Protein AF-A0A7X7F5X7-F1 (afdb_monomer_lite)

Radius of gyration: 37.6 Å; chains: 1; bounding box: 112×105×86 Å

Sequence (1130 aa):
MTSETRTILIRRAGSVLLLSIFLTSTSTAFSQTVAPPVEPRDANPRILVGALGSDSFPTRQWAEYALRRMDAAARDALFEGLGSNDLQTRRTCRRLLDAVGPLDTTREAAFLSGRPERDATDLPGWSRFKQAVGDDLAARKFYLSMLRAESALLASFALDPESAATALRLRCGQLAVHRGGKQSQPSRASLAAIMLVGADRASRSSPTTRHHLNRVLARWLPEKNDPNHAMPLANDPSMRLLGHFIALERDELLIPNCFQLVMTLPVKDSALHLAQAVIEARDDYRPETVAMAAGIAGWSGGEDYLAALVGLLDDERPIGGARGRNNSIVLEVRDVAAAWIVHLSRRNVADQGINCGDYFRRVAERRDVRELGRRGPSFFADKASRDAALDRLQAWLAEYPPKPLAHRPPAKQEDGANGDRRSGPEVSRTSDAADLSVRSLALADYLQASRFHEARDFTSAGRFIEGTAVLGGILVSRDDWLFAADAGRHRGLRSAAESVLASLPATGLSAYEQRFGEEARRRLDAAVESRDGSLLGDVQNGYFFTSAGAQAAFLRAMWHLDRDEPRMALLYLRRLDQRGGLEPALRESVWLFQAVCALRVGDEDLARRTLEAWQRQDPRASVKIEGRPTSLFSDEQSALDRLRRVVGGGEAAGPSTSPTNATPPRMLDMAGTEYPILARLLRQIVADRQKQGRATLSTVDTLRVGDRLIQRVLTGIAAVDEAGGNLAWHVPSENALSDSLRHGSPAEGQQVVGTIKALLGNRLWRDASWGSLTTDGTRIFALEDLAFDLSAHYQHLVTRMDGRREWNFGVHPGPNLLSAYDVRTGKIVWQVGTAFGETTPGFSGARLLGPPLPLGNQLFVLVYFPDQTRIVQLDASNGHVVQQWPVTPVHQDATEGPDGSQPAPDARQGSLPVELAPPVFSGDRIVCAVSRNQFVALDPCAGLAWSVQIESPPPEPRGRPNRARAARAAAAWMRAEAVVAGNRVLATSPADERLHCLDLETGEPLWRTPCRGGLLVATALGDRVLVVGESRVFCLTLDDGQSAWPAERGVLPKGAVPLHRGWVYGKNYLLPLNTAQFAVVDLATGIVRMNITAKNPKSRETIDHGPGGTARVARAQYGGPGSWSCGPGS

pLDDT: mean 72.47, std 20.51, range [21.77, 96.94]

Foldseek 3Di:
DDDDDDDDPDDPDDDPDDPDDDDDDDDDPPPPPPDDPDQLQPDDLLVLLVQQLDLAFVSNVVSLVSLLVNQPVNLVSLLVQLPDPAPSSNVSSQVSNLSRDPDDPVRLVCLLVPDPDPCCVPQQCSVLLCLQQNRDNLSSVLVVVLCVQPVFLRQLLRPDLVSNLVSLLVLLVLVVVPPDDPDDQRDLSPLLSSLSSVLDVSSNPDPSSLVSNLVSLLSVADDPDDPPDDADDCSRSSNSSLLSSLLSDDDQSNLVSSLVVVLHHVNLVSLLNNLLVCLVVVVVYAQLSNLLSLLSCLQRVALLCLQSLVSCLPFQHFQAEDDDPDDFDGDTSNLSSLLSNCVSVVHQCVVLLFQCRPVVVVCSVSSPSNVPRYYDGHRHDDPVSVVSSSVVVVVVCVVPPRDPNDCPDRSDPPPPPPPDDPPDDPPPPPVPPPCPPPQDADQCPPVLVVLLVVLLVCQVVVVLLSNLVSLLVQQLDPHWYWYDPDVQKTFISLLSSLVSQLPHDPVNLVSNQVVCVVVLQVLLVVCVVVVPLVSLLSSLRSRVSYQSNLVSLQVNLVVCVVLVQLQVSLLSLVVSQSSPPHDPVSVVVSLLSNLLSCQQQVNLVSNLVSVVVVCVVPVQDWDQDVNDTHGQHDDPDDSSVVSCVVSDRHDNLDFPPAFPADDPFDDDDLCPDPDVLVVVLLVVLQVVCLVVLFFQAWLADWDDFPQWIWTDHPFFIWIAGRVPRDTQHGDGADALVNCCSVPNDPVVPPLLSVLQSVLVSCCTQQFNQQRDWTDSSFKIKHKGPQQRDSGSSRWGWGQASVRRIHIDRSDDPFAIKIWIATPRSRRTQEMAEADSRDHDPPRVRKHWRHTFDDRRQKTWTWIDHPQFIWTFIAGNNYRDTPDIHGADDGPPPLPQDPVNDRPPPCPVCPDDQSFWHYWDDDDQWTWTDNHLFKIWIARPSHGTGMIGGHDADPDDPDDDDDVVVVVLLRQAASHFDWDDDDQWTFTGHRRRQKTFIAGNRRRHTQEIDHNRQFHDFQHDDDQWTWTFHFFFIFIAGNRYRHTLADPPAGGHPVSWGFNYRWHDHPQWTWTQTPVQWTFTARRNHRHTDTDDRPPDPPPPPPPDPDPDDDDDDDDDDDDDDDDDDDDDDD

Secondary structure (DSSP, 8-state):
-------S----------------------------SS-TTTS-HHHHHHHTT-S-HHHHHHHHHHHHHHGGGGHHHHHHHTT-S-HHHHHHHHHHHHHS-SS-HHHHHHHHTT---TTTTSSTTHHHHHHHH-SSHHHHHHHHHHHHHHHHHHHHHHH-HHHHHHHHHHHHHHHHH--SS--PPPPHHHHHHHHHHHHSGGGG-SHHHHHHHHHHHGGGSPPTT-TT-PPPPTTSHHHHHHHHHHHH---TTTHHHHHHHHTTSS-HHHHHHHHHHHHHTGGGS-HHHHHHHHHHIIIIIGGGGHHHHHTTTT--PBPP----SS-PPPPBHHHHHHHHHHHHTT--GGGGT-TTHHHHHHHHHHT-TTHHHHSPPPSSSSHHHHHHHHHHHHHHHHHSPPPPPP-PPP-----------------------------PPPB--HHHHHHHHHHHHHHHTT-HHHHHHHHHHHHH-S---EEEEETTEEEEHHHHHHHHHHTS-HHHHHHHHHHHHHHHHHHHHHHHHHT-HHHHHHHHHHSTTSHHHHHHHHHHHHHHHTTT-HHHHHHHHHHHHHH----HHHHHHHHHHHHHHHHHHT-HHHHHHHHHHHHHH-TT-EEEETTEEEES-BTTB-HHHHHHHHH----------S-BS-PPP----TT--S-HHHHHHHHHHHHHHHHTT-----S--EEEETTEEEEEETTEEEEEETTT--EEEEEE--SHHHHHHHH--GGGHHHHHHHHHHHHHHHHHT-HHHH--EE-SSEEEEEE-------TT--EEEE-TTS-EEEE-S------EEEEEETTT--EEEEEEEETTEE-TT-TT-EE-S--EEETTEEEEEEE-SS-EEEEEEETTT--EEEEEE-S---------TTSPPP-HHHH-SS-STTBPPPEEETTEEEEEEETTEEEEEETTTEEEEEEEPPPPPPPPS-S--HHHHHHTTSS-SSBEEEEETTEEEEEETTTTEEEEEETTT--EEEEEE-TTEEEEEEEETTEEEEEESSBEEEEETTT--BSS-TTTTBPPTT--B-S--EEETTEEEEEBTTSEEEEEETTT--EEEEEE---TT--------SS-PPP----PPPPP---------

Structure (mmCIF, N/CA/C/O backbone):
data_AF-A0A7X7F5X7-F1
#
_entry.id   AF-A0A7X7F5X7-F1
#
loop_
_atom_site.group_PDB
_atom_site.id
_atom_site.type_symbol
_atom_site.label_atom_id
_atom_site.label_alt_id
_atom_site.label_comp_id
_atom_site.label_asym_id
_atom_site.label_entity_id
_atom_site.label_seq_id
_atom_site.pdbx_PDB_ins_code
_atom_site.Cartn_x
_atom_site.Cartn_y
_atom_site.Cartn_z
_atom_site.occupancy
_atom_site.B_iso_or_equiv
_atom_site.auth_seq_id
_atom_site.auth_comp_id
_atom_site.auth_asym_id
_atom_site.auth_atom_id
_atom_site.pdbx_PDB_model_num
ATOM 1 N N . MET A 1 1 ? -47.860 13.767 1.673 1.00 31.94 1 MET A N 1
ATOM 2 C CA . MET A 1 1 ? -48.302 12.889 0.571 1.00 31.94 1 MET A CA 1
ATOM 3 C C . MET A 1 1 ? -48.743 11.570 1.167 1.00 31.94 1 MET A C 1
ATOM 5 O O . MET A 1 1 ? -47.970 10.914 1.850 1.00 31.94 1 MET A O 1
ATOM 9 N N . THR A 1 2 ? -50.026 11.278 1.015 1.00 26.88 2 THR A N 1
ATOM 10 C CA . THR A 1 2 ? -50.708 10.057 1.439 1.00 26.88 2 THR A CA 1
ATOM 11 C C . THR A 1 2 ? -50.335 8.875 0.551 1.00 26.88 2 THR A C 1
ATOM 13 O O . THR A 1 2 ? -50.249 9.040 -0.658 1.00 26.88 2 THR A O 1
ATOM 16 N N . SER A 1 3 ? -50.231 7.697 1.174 1.00 26.09 3 SER A N 1
ATOM 17 C CA . SER A 1 3 ? -50.578 6.384 0.612 1.00 26.09 3 SER A CA 1
ATOM 18 C C . SER A 1 3 ? -49.982 6.016 -0.752 1.00 26.09 3 SER A C 1
ATOM 20 O O . SER A 1 3 ? -50.647 6.199 -1.760 1.00 26.09 3 SER A O 1
ATOM 22 N N . GLU A 1 4 ? -48.810 5.370 -0.748 1.00 26.28 4 GLU A N 1
ATOM 23 C CA . GLU A 1 4 ? -48.512 4.191 -1.586 1.00 26.28 4 GLU A CA 1
ATOM 24 C C . GLU A 1 4 ? -47.109 3.650 -1.252 1.00 26.28 4 GLU A C 1
ATOM 26 O O . GLU A 1 4 ? -46.091 4.049 -1.808 1.00 26.28 4 GLU A O 1
ATOM 31 N N . THR A 1 5 ? -47.026 2.757 -0.262 1.00 25.05 5 THR A N 1
ATOM 32 C CA . THR A 1 5 ? -45.820 1.934 -0.014 1.00 25.05 5 THR A CA 1
ATOM 33 C C . THR A 1 5 ? -46.200 0.594 0.620 1.00 25.05 5 THR A C 1
ATOM 35 O O . THR A 1 5 ? -45.575 0.093 1.549 1.00 25.05 5 THR A O 1
ATOM 38 N N . ARG A 1 6 ? -47.284 -0.002 0.115 1.00 24.19 6 ARG A N 1
ATOM 39 C CA . ARG A 1 6 ? -47.615 -1.413 0.315 1.00 24.19 6 ARG A CA 1
ATOM 40 C C . ARG A 1 6 ? -47.515 -2.082 -1.045 1.00 24.19 6 ARG A C 1
ATOM 42 O O . ARG A 1 6 ? -48.374 -1.831 -1.879 1.00 24.19 6 ARG A O 1
ATOM 49 N N . THR A 1 7 ? -46.464 -2.880 -1.235 1.00 25.58 7 THR A N 1
ATOM 50 C CA . THR A 1 7 ? -46.356 -4.108 -2.057 1.00 25.58 7 THR A CA 1
ATOM 51 C C . THR A 1 7 ? -44.920 -4.225 -2.577 1.00 25.58 7 THR A C 1
ATOM 53 O O . THR A 1 7 ? -44.553 -3.517 -3.501 1.00 25.58 7 THR A O 1
ATOM 56 N N . ILE A 1 8 ? -44.114 -5.077 -1.932 1.00 23.89 8 ILE A N 1
ATOM 57 C CA . ILE A 1 8 ? -43.096 -6.015 -2.469 1.00 23.89 8 ILE A CA 1
ATOM 58 C C . ILE A 1 8 ? -42.353 -6.554 -1.232 1.00 23.89 8 ILE A C 1
ATOM 60 O O . ILE A 1 8 ? -41.238 -6.178 -0.895 1.00 23.89 8 ILE A O 1
ATOM 64 N N . LEU A 1 9 ? -43.052 -7.389 -0.463 1.00 23.30 9 LEU A N 1
ATOM 65 C CA . LEU A 1 9 ? -42.492 -8.157 0.651 1.00 23.30 9 LEU A CA 1
ATOM 66 C C . LEU A 1 9 ? -43.444 -9.324 0.926 1.00 23.30 9 LEU A C 1
ATOM 68 O O . LEU A 1 9 ? -44.141 -9.327 1.921 1.00 23.30 9 LEU A O 1
ATOM 72 N N . ILE A 1 10 ? -43.543 -10.259 -0.027 1.00 25.62 10 ILE A N 1
ATOM 73 C CA . ILE A 1 10 ? -43.995 -11.657 0.137 1.00 25.62 10 ILE A CA 1
ATOM 74 C C . ILE A 1 10 ? -43.468 -12.415 -1.095 1.00 25.62 10 ILE A C 1
ATOM 76 O O . ILE A 1 10 ? -44.063 -12.365 -2.167 1.00 25.62 10 ILE A O 1
ATOM 80 N N . ARG A 1 11 ? -42.301 -13.062 -0.957 1.00 24.14 11 ARG A N 1
ATOM 81 C CA . ARG A 1 11 ? -41.872 -14.272 -1.701 1.00 24.14 11 ARG A CA 1
ATOM 82 C C . ARG A 1 11 ? -40.518 -14.784 -1.172 1.00 24.14 11 ARG A C 1
ATOM 84 O O . ARG A 1 11 ? -39.558 -14.951 -1.911 1.00 24.14 11 ARG A O 1
ATOM 91 N N . ARG A 1 12 ? -40.431 -15.032 0.138 1.00 24.97 12 ARG A N 1
ATOM 92 C CA . ARG A 1 12 ? -39.387 -15.874 0.761 1.00 24.97 12 ARG A CA 1
ATOM 93 C C . ARG A 1 12 ? -39.972 -16.606 1.971 1.00 24.97 12 ARG A C 1
ATOM 95 O O . ARG A 1 12 ? -39.598 -16.364 3.107 1.00 24.97 12 ARG A O 1
ATOM 102 N N . ALA A 1 13 ? -40.940 -17.476 1.714 1.00 24.11 13 ALA A N 1
ATOM 103 C CA . ALA A 1 13 ? -41.386 -18.491 2.661 1.00 24.11 13 ALA A CA 1
ATOM 104 C C . ALA A 1 13 ? -41.974 -19.643 1.843 1.00 24.11 13 ALA A C 1
ATOM 106 O O . ALA A 1 13 ? -43.043 -19.507 1.257 1.00 24.11 13 ALA A O 1
ATOM 107 N N . GLY A 1 14 ? -41.226 -20.739 1.733 1.00 23.05 14 GLY A N 1
ATOM 108 C CA . GLY A 1 14 ? -41.661 -21.935 1.016 1.00 23.05 14 GLY A CA 1
ATOM 109 C C . GLY A 1 14 ? -40.527 -22.600 0.256 1.00 23.05 14 GLY A C 1
ATOM 110 O O . GLY A 1 14 ? -40.454 -22.448 -0.956 1.00 23.05 14 GLY A O 1
ATOM 111 N N . SER A 1 15 ? -39.636 -23.286 0.979 1.00 23.44 15 SER A N 1
ATOM 112 C CA . SER A 1 15 ? -38.930 -24.513 0.552 1.00 23.44 15 SER A CA 1
ATOM 113 C C . SER A 1 15 ? -37.998 -24.985 1.678 1.00 23.44 15 SER A C 1
ATOM 115 O O . SER A 1 15 ? -36.782 -25.021 1.540 1.00 23.44 15 SER A O 1
ATOM 117 N N . VAL A 1 16 ? -38.589 -25.318 2.829 1.00 23.73 16 VAL A N 1
ATOM 118 C CA . VAL A 1 16 ? -37.992 -26.203 3.840 1.00 23.73 16 VAL A CA 1
ATOM 119 C C . VAL A 1 16 ? -38.970 -27.361 3.980 1.00 23.73 16 VAL A C 1
ATOM 121 O O . VAL A 1 16 ? -39.886 -27.290 4.785 1.00 23.73 16 VAL A O 1
ATOM 124 N N . LEU A 1 17 ? -38.849 -28.356 3.101 1.00 23.23 17 LEU A N 1
ATOM 125 C CA . LEU A 1 17 ? -39.235 -29.753 3.327 1.00 23.23 17 LEU A CA 1
ATOM 126 C C . LEU A 1 17 ? -38.878 -30.548 2.063 1.00 23.23 17 LEU A C 1
ATOM 128 O O . LEU A 1 17 ? -39.579 -30.451 1.064 1.00 23.23 17 LEU A O 1
ATOM 132 N N . LEU A 1 18 ? -37.758 -31.272 2.104 1.00 22.05 18 LEU A N 1
ATOM 133 C CA . LEU A 1 18 ? -37.544 -32.601 1.504 1.00 22.05 18 LEU A CA 1
ATOM 134 C C . LEU A 1 18 ? -36.055 -32.941 1.626 1.00 22.05 18 LEU A C 1
ATOM 136 O O . LEU A 1 18 ? -35.257 -32.778 0.709 1.00 22.05 18 LEU A O 1
ATOM 140 N N . LEU A 1 19 ? -35.696 -33.393 2.826 1.00 24.38 19 LEU A N 1
ATOM 141 C CA . LEU A 1 19 ? -34.441 -34.066 3.118 1.00 24.38 19 LEU A CA 1
ATOM 142 C C . LEU A 1 19 ? -34.804 -35.484 3.548 1.00 24.38 19 LEU A C 1
ATOM 144 O O . LEU A 1 19 ? -35.153 -35.700 4.705 1.00 24.38 19 LEU A O 1
ATOM 148 N N . SER A 1 20 ? -34.826 -36.433 2.612 1.00 23.67 20 SER A N 1
ATOM 149 C CA . SER A 1 20 ? -34.666 -37.872 2.880 1.00 23.67 20 SER A CA 1
ATOM 150 C C . SER A 1 20 ? -34.683 -38.668 1.572 1.00 23.67 20 SER A C 1
ATOM 152 O O . SER A 1 20 ? -35.533 -38.446 0.721 1.00 23.67 20 SER A O 1
ATOM 154 N N . ILE A 1 21 ? -33.780 -39.652 1.491 1.00 24.59 21 ILE A N 1
ATOM 155 C CA . ILE A 1 21 ? -33.595 -40.662 0.429 1.00 24.59 21 ILE A CA 1
ATOM 156 C C . ILE A 1 21 ? -32.617 -40.240 -0.686 1.00 24.59 21 ILE A C 1
ATOM 158 O O . ILE A 1 21 ? -33.012 -39.810 -1.757 1.00 24.59 21 ILE A O 1
ATOM 162 N N . PHE A 1 22 ? -31.313 -40.372 -0.416 1.00 23.61 22 PHE A N 1
ATOM 163 C CA . PHE A 1 22 ? -30.415 -41.315 -1.113 1.00 23.61 22 PHE A CA 1
ATOM 164 C C . PHE A 1 22 ? -29.015 -41.247 -0.472 1.00 23.61 22 PHE A C 1
ATOM 166 O O . PHE A 1 22 ? -28.126 -40.511 -0.889 1.00 23.61 22 PHE A O 1
ATOM 173 N N . LEU A 1 23 ? -28.831 -42.037 0.587 1.00 25.42 23 LEU A N 1
ATOM 174 C CA . LEU A 1 23 ? -27.530 -42.512 1.054 1.00 25.42 23 LEU A CA 1
ATOM 175 C C . LEU A 1 23 ? -27.433 -43.961 0.582 1.00 25.42 23 LEU A C 1
ATOM 177 O O . LEU A 1 23 ? -28.238 -44.771 1.030 1.00 25.42 23 LEU A O 1
ATOM 181 N N . THR A 1 24 ? -26.508 -44.256 -0.337 1.00 25.14 24 THR A N 1
ATOM 182 C CA . THR A 1 24 ? -25.703 -45.497 -0.444 1.00 25.14 24 THR A CA 1
ATOM 183 C C . THR A 1 24 ? -25.131 -45.649 -1.857 1.00 25.14 24 THR A C 1
ATOM 185 O O . THR A 1 24 ? -25.763 -46.214 -2.735 1.00 25.14 24 THR A O 1
ATOM 188 N N . SER A 1 25 ? -23.894 -45.192 -2.065 1.00 23.31 25 SER A N 1
ATOM 189 C CA . SER A 1 25 ? -22.892 -45.946 -2.836 1.00 23.31 25 SER A CA 1
ATOM 190 C C . SER A 1 25 ? -21.542 -45.238 -2.758 1.00 23.31 25 SER A C 1
ATOM 192 O O . SER A 1 25 ? -21.347 -44.125 -3.242 1.00 23.31 25 SER A O 1
ATOM 194 N N . THR A 1 26 ? -20.625 -45.913 -2.087 1.00 26.31 26 THR A N 1
ATOM 195 C CA . THR A 1 26 ? -19.206 -45.623 -1.930 1.00 26.31 26 THR A CA 1
ATOM 196 C C . THR A 1 26 ? -18.428 -45.646 -3.247 1.00 26.31 26 THR A C 1
ATOM 198 O O . THR A 1 26 ? -18.726 -46.425 -4.143 1.00 26.31 26 THR A O 1
ATOM 201 N N . SER A 1 27 ? -17.349 -44.857 -3.262 1.00 28.39 27 SER A N 1
ATOM 202 C CA . SER A 1 27 ? -16.157 -44.951 -4.119 1.00 28.39 27 SER A CA 1
ATOM 203 C C . SER A 1 27 ? -16.353 -44.916 -5.638 1.00 28.39 27 SER A C 1
ATOM 205 O O . SER A 1 27 ? -16.617 -45.931 -6.267 1.00 28.39 27 SER A O 1
ATOM 207 N N . THR A 1 28 ? -16.079 -43.754 -6.231 1.00 25.73 28 THR A N 1
ATOM 208 C CA . THR A 1 28 ? -15.132 -43.549 -7.351 1.00 25.73 28 THR A CA 1
ATOM 209 C C . THR A 1 28 ? -15.234 -42.083 -7.783 1.00 25.73 28 THR A C 1
ATOM 211 O O . THR A 1 28 ? -15.966 -41.727 -8.698 1.00 25.73 28 THR A O 1
ATOM 214 N N . ALA A 1 29 ? -14.506 -41.189 -7.104 1.00 23.95 29 ALA A N 1
ATOM 215 C CA . ALA A 1 29 ? -14.320 -39.828 -7.604 1.00 23.95 29 ALA A CA 1
ATOM 216 C C . ALA A 1 29 ? -13.303 -39.880 -8.753 1.00 23.95 29 ALA A C 1
ATOM 218 O O . ALA A 1 29 ? -12.097 -39.724 -8.559 1.00 23.95 29 ALA A O 1
ATOM 219 N N . PHE A 1 30 ? -13.808 -40.192 -9.946 1.00 24.28 30 PHE A N 1
ATOM 220 C CA . PHE A 1 30 ? -13.113 -39.931 -11.194 1.00 24.28 30 PHE A CA 1
ATOM 221 C C . PHE A 1 30 ? -12.798 -38.436 -11.278 1.00 24.28 30 PHE A C 1
ATOM 223 O O . PHE A 1 30 ? -13.633 -37.586 -10.970 1.00 24.28 30 PHE A O 1
ATOM 230 N N . SER A 1 31 ? -11.587 -38.131 -11.734 1.00 29.98 31 SER A N 1
ATOM 231 C CA . SER A 1 31 ? -11.253 -36.844 -12.325 1.00 29.98 31 SER A CA 1
ATOM 232 C C . SER A 1 31 ? -12.244 -36.578 -13.462 1.00 29.98 31 SER A C 1
ATOM 234 O O . SER A 1 31 ? -12.069 -37.082 -14.566 1.00 29.98 31 SER A O 1
ATOM 236 N N . GLN A 1 32 ? -13.309 -35.818 -13.204 1.00 26.45 32 GLN A N 1
ATOM 237 C CA . GLN A 1 32 ? -14.049 -35.166 -14.278 1.00 26.45 32 GLN A CA 1
ATOM 238 C C . GLN A 1 32 ? -13.222 -33.967 -14.731 1.00 26.45 32 GLN A C 1
ATOM 240 O O . GLN A 1 32 ? -13.457 -32.817 -14.373 1.00 26.45 32 GLN A O 1
ATOM 245 N N . THR A 1 33 ? -12.204 -34.269 -15.530 1.00 31.36 33 THR A N 1
ATOM 246 C CA . THR A 1 33 ? -11.804 -33.372 -16.603 1.00 31.36 33 THR A CA 1
ATOM 247 C C . THR A 1 33 ? -13.008 -33.289 -17.535 1.00 31.36 33 THR A C 1
ATOM 249 O O . THR A 1 33 ? -13.329 -34.242 -18.238 1.00 31.36 33 THR A O 1
ATOM 252 N N . VAL A 1 34 ? -13.735 -32.172 -17.492 1.00 30.75 34 VAL A N 1
ATOM 253 C CA . VAL A 1 34 ? -14.666 -31.834 -18.569 1.00 30.75 34 VAL A CA 1
ATOM 254 C C . VAL A 1 34 ? -13.811 -31.749 -19.832 1.00 30.75 34 VAL A C 1
ATOM 256 O O . VAL A 1 34 ? -12.989 -30.843 -19.967 1.00 30.75 34 VAL A O 1
ATOM 259 N N . ALA A 1 35 ? -13.925 -32.740 -20.715 1.00 33.19 35 ALA A N 1
ATOM 260 C CA . ALA A 1 35 ? -13.333 -32.663 -22.042 1.00 33.19 35 ALA A CA 1
ATOM 261 C C . ALA A 1 35 ? -13.931 -31.436 -22.759 1.00 33.19 35 ALA A C 1
ATOM 263 O O . ALA A 1 35 ? -15.151 -31.254 -22.707 1.00 33.19 35 ALA A O 1
ATOM 264 N N . PRO A 1 36 ? -13.123 -30.563 -23.387 1.00 40.38 36 PRO A N 1
ATOM 265 C CA . PRO A 1 36 ? -13.670 -29.397 -24.062 1.00 40.38 36 PRO A CA 1
ATOM 266 C C . PRO A 1 36 ? -14.436 -29.824 -25.328 1.00 40.38 36 PRO A C 1
ATOM 268 O O . PRO A 1 36 ? -13.976 -30.722 -26.033 1.00 40.38 36 PRO A O 1
ATOM 271 N N . PRO A 1 37 ? -15.583 -29.194 -25.643 1.00 48.47 37 PRO A N 1
ATOM 272 C CA . PRO A 1 37 ? -16.446 -29.615 -26.748 1.00 48.47 37 PRO A CA 1
ATOM 273 C C . PRO A 1 37 ? -15.937 -29.212 -28.147 1.00 48.47 37 PRO A C 1
ATOM 275 O O . PRO A 1 37 ? -16.560 -29.585 -29.134 1.00 48.47 37 PRO A O 1
ATOM 278 N N . VAL A 1 38 ? -14.832 -28.462 -28.262 1.00 55.03 38 VAL A N 1
ATOM 279 C CA . VAL A 1 38 ? -14.268 -27.972 -29.538 1.00 55.03 38 VAL A CA 1
ATOM 280 C C . VAL A 1 38 ? -12.738 -27.899 -29.425 1.00 55.03 38 VAL A C 1
ATOM 282 O O . VAL A 1 38 ? -12.220 -27.513 -28.370 1.00 55.03 38 VAL A O 1
ATOM 285 N N . GLU A 1 39 ? -11.997 -28.253 -30.483 1.00 58.31 39 GLU A N 1
ATOM 286 C CA . GLU A 1 39 ? -10.551 -28.003 -30.524 1.00 58.31 39 GLU A CA 1
ATOM 287 C C . GLU A 1 39 ? -10.263 -26.488 -30.427 1.00 58.31 39 GLU A C 1
ATOM 289 O O . GLU A 1 39 ? -10.923 -25.695 -31.098 1.00 58.31 39 GLU A O 1
ATOM 294 N N . PRO A 1 40 ? -9.254 -26.042 -29.648 1.00 58.12 40 PRO A N 1
ATOM 295 C CA . PRO A 1 40 ? -8.974 -24.616 -29.432 1.00 58.12 40 PRO A CA 1
ATOM 296 C C . PRO A 1 40 ? -8.738 -23.784 -30.701 1.00 58.12 40 PRO A C 1
ATOM 298 O O . PRO A 1 40 ? -8.809 -22.562 -30.640 1.00 58.12 40 PRO A O 1
ATOM 301 N N . ARG A 1 41 ? -8.416 -24.428 -31.830 1.00 57.94 41 ARG A N 1
ATOM 302 C CA . ARG A 1 41 ? -8.137 -23.765 -33.111 1.00 57.94 41 ARG A CA 1
ATOM 303 C C . ARG A 1 41 ? -9.398 -23.346 -33.871 1.00 57.94 41 ARG A C 1
ATOM 305 O O . ARG A 1 41 ? -9.316 -22.392 -34.636 1.00 57.94 41 ARG A O 1
ATOM 312 N N . ASP A 1 42 ? -10.538 -23.987 -33.610 1.00 60.34 42 ASP A N 1
ATOM 313 C CA . ASP A 1 42 ? -11.799 -23.744 -34.331 1.00 60.34 42 ASP A CA 1
ATOM 314 C C . ASP A 1 42 ? -12.764 -22.823 -33.560 1.00 60.34 42 ASP A C 1
ATOM 316 O O . ASP A 1 42 ? -13.836 -22.460 -34.046 1.00 60.34 42 ASP A O 1
ATOM 320 N N . ALA A 1 43 ? -12.400 -22.430 -32.336 1.00 75.25 43 ALA A N 1
ATOM 321 C CA . ALA A 1 43 ? -13.190 -21.531 -31.504 1.00 75.25 43 ALA A CA 1
ATOM 322 C C . ALA A 1 43 ? -13.013 -20.062 -31.932 1.00 75.25 43 ALA A C 1
ATOM 324 O O . ALA A 1 43 ? -11.911 -19.614 -32.231 1.00 75.25 43 ALA A O 1
ATOM 325 N N . ASN A 1 44 ? -14.091 -19.273 -31.912 1.00 87.31 44 ASN A N 1
ATOM 326 C CA . ASN A 1 44 ? -14.026 -17.843 -32.231 1.00 87.31 44 ASN A CA 1
ATOM 327 C C . ASN A 1 44 ? -13.306 -17.058 -31.104 1.00 87.31 44 ASN A C 1
ATOM 329 O O . ASN A 1 44 ? -13.816 -17.049 -29.974 1.00 87.31 44 ASN A O 1
ATOM 333 N N . PRO A 1 45 ? -12.195 -16.337 -31.384 1.00 88.69 45 PRO A N 1
ATOM 334 C CA . PRO A 1 45 ? -11.441 -15.588 -30.375 1.00 88.69 45 PRO A CA 1
ATOM 335 C C . PRO A 1 45 ? -12.285 -14.595 -29.566 1.00 88.69 45 PRO A C 1
ATOM 337 O O . PRO A 1 45 ? -12.076 -14.448 -28.365 1.00 88.69 45 PRO A O 1
ATOM 340 N N . ARG A 1 46 ? -13.282 -13.942 -30.182 1.00 91.81 46 ARG A N 1
ATOM 341 C CA . ARG A 1 46 ? -14.133 -12.950 -29.499 1.00 91.81 46 ARG A CA 1
ATOM 342 C C . ARG A 1 46 ? -15.033 -13.580 -28.434 1.00 91.81 46 ARG A C 1
ATOM 344 O O . ARG A 1 46 ? -15.241 -12.992 -27.376 1.00 91.81 46 ARG A O 1
ATOM 351 N N . ILE A 1 47 ? -15.531 -14.793 -28.685 1.00 91.31 47 ILE A N 1
ATOM 352 C CA . ILE A 1 47 ? -16.331 -15.544 -27.703 1.00 91.31 47 ILE A CA 1
ATOM 353 C C . ILE A 1 47 ? -15.449 -15.942 -26.516 1.00 91.31 47 ILE A C 1
ATOM 355 O O . ILE A 1 47 ? -15.858 -15.802 -25.363 1.00 91.31 47 ILE A O 1
ATOM 359 N N . LEU A 1 48 ? -14.218 -16.385 -26.792 1.00 92.00 48 LEU A N 1
ATOM 360 C CA . LEU A 1 48 ? -13.248 -16.729 -25.754 1.00 92.00 48 LEU A CA 1
ATOM 361 C C . LEU A 1 48 ? -12.867 -15.511 -24.904 1.00 92.00 48 LEU A C 1
ATOM 363 O O . LEU A 1 48 ? -12.786 -15.637 -23.686 1.00 92.00 48 LEU A O 1
ATOM 367 N N . VAL A 1 49 ? -12.705 -14.331 -25.512 1.00 93.88 49 VAL A N 1
ATOM 368 C CA . VAL A 1 49 ? -12.470 -13.074 -24.782 1.00 93.88 49 VAL A CA 1
ATOM 369 C C . VAL A 1 49 ? -13.628 -12.756 -23.835 1.00 93.88 49 VAL A C 1
ATOM 371 O O . VAL A 1 49 ? -13.383 -12.452 -22.671 1.00 93.88 49 VAL A O 1
ATOM 374 N N . GLY A 1 50 ? -14.884 -12.911 -24.268 1.00 91.62 50 GLY A N 1
ATOM 375 C CA . GLY A 1 50 ? -16.044 -12.757 -23.380 1.00 91.62 50 GLY A CA 1
ATOM 376 C C . GLY A 1 50 ? -16.054 -13.758 -22.214 1.00 91.62 50 GLY A C 1
ATOM 377 O O . GLY A 1 50 ? -16.406 -13.408 -21.087 1.00 91.62 50 GLY A O 1
ATOM 378 N N . ALA A 1 51 ? -15.601 -14.993 -22.449 1.00 93.56 51 ALA A N 1
ATOM 379 C CA . ALA A 1 51 ? -15.511 -16.030 -21.420 1.00 93.56 51 ALA A CA 1
ATOM 380 C C . ALA A 1 51 ? -14.445 -15.742 -20.339 1.00 93.56 51 ALA A C 1
ATOM 382 O O . ALA A 1 51 ? -14.550 -16.281 -19.231 1.00 93.56 51 ALA A O 1
ATOM 383 N N . LEU A 1 52 ? -13.472 -14.855 -20.599 1.00 93.62 52 LEU A N 1
ATOM 384 C CA . LEU A 1 52 ? -12.495 -14.401 -19.597 1.00 93.62 52 LEU A CA 1
ATOM 385 C C . LEU A 1 52 ? -13.150 -13.657 -18.422 1.00 93.62 52 LEU A C 1
ATOM 387 O O . LEU A 1 52 ? -12.585 -13.643 -17.330 1.00 93.62 52 LEU A O 1
ATOM 391 N N . GLY A 1 53 ? -14.337 -13.080 -18.620 1.00 92.69 53 GLY A N 1
ATOM 392 C CA . GLY A 1 53 ? -15.106 -12.386 -17.585 1.00 92.69 53 GLY A CA 1
ATOM 393 C C . GLY A 1 53 ? -16.063 -13.273 -16.782 1.00 92.69 53 GLY A C 1
ATOM 394 O O . GLY A 1 53 ? -16.783 -12.757 -15.928 1.00 92.69 53 GLY A O 1
ATOM 395 N N . SER A 1 54 ? -16.105 -14.587 -17.036 1.00 94.12 54 SER A N 1
ATOM 396 C CA . SER A 1 54 ? -17.017 -15.517 -16.351 1.00 94.12 54 SER A CA 1
ATOM 397 C C . SER A 1 54 ? -16.748 -15.606 -14.844 1.00 94.12 54 SER A C 1
ATOM 399 O O . SER A 1 54 ? -15.594 -15.623 -14.420 1.00 94.12 54 SER A O 1
ATOM 401 N N . ASP A 1 55 ? -17.789 -15.774 -14.025 1.00 93.31 55 ASP A N 1
ATOM 402 C CA . ASP A 1 55 ? -17.651 -16.063 -12.586 1.00 93.31 55 ASP A CA 1
ATOM 403 C C . ASP A 1 55 ? -17.055 -17.462 -12.324 1.00 93.31 55 ASP A C 1
ATOM 405 O O . ASP A 1 55 ? -16.437 -17.705 -11.285 1.00 93.31 55 ASP A O 1
ATOM 409 N N . SER A 1 56 ? -17.164 -18.376 -13.296 1.00 92.50 56 SER A N 1
ATOM 410 C CA . SER A 1 56 ? -16.617 -19.734 -13.225 1.00 92.50 56 SER A CA 1
ATOM 411 C C . SER A 1 56 ? -15.116 -19.749 -13.529 1.00 92.50 56 SER A C 1
ATOM 413 O O . SER A 1 56 ? -14.694 -19.542 -14.669 1.00 92.50 56 SER A O 1
ATOM 415 N N . PHE A 1 57 ? -14.296 -20.049 -12.516 1.00 91.00 57 PHE A N 1
ATOM 416 C CA . PHE A 1 57 ? -12.840 -20.154 -12.668 1.00 91.00 57 PHE A CA 1
ATOM 417 C C . PHE A 1 57 ? -12.398 -21.168 -13.746 1.00 91.00 57 PHE A C 1
ATOM 419 O O . PHE A 1 57 ? -11.589 -20.780 -14.591 1.00 91.00 57 PHE A O 1
ATOM 426 N N . PRO A 1 58 ? -12.949 -22.401 -13.822 1.00 90.38 58 PRO A N 1
ATOM 427 C CA . PRO A 1 58 ? -12.613 -23.339 -14.898 1.00 90.38 58 PRO A CA 1
ATOM 428 C C . PRO A 1 58 ? -12.882 -22.786 -16.304 1.00 90.38 58 PRO A C 1
ATOM 430 O O . PRO A 1 58 ? -12.100 -23.018 -17.223 1.00 90.38 58 PRO A O 1
ATOM 433 N N . THR A 1 59 ? -13.955 -22.003 -16.465 1.00 92.19 59 THR A N 1
ATOM 434 C CA . THR A 1 59 ? -14.304 -21.375 -17.750 1.00 92.19 59 THR A CA 1
ATOM 435 C C . THR A 1 59 ? -13.259 -20.336 -18.150 1.00 92.19 59 THR A C 1
ATOM 437 O O . THR A 1 59 ? -12.772 -20.356 -19.281 1.00 92.19 59 THR A O 1
ATOM 440 N N . ARG A 1 60 ? -12.851 -19.471 -17.208 1.00 93.56 60 ARG A N 1
ATOM 441 C CA . ARG A 1 60 ? -11.790 -18.479 -17.445 1.00 93.56 60 ARG A CA 1
ATOM 442 C C . ARG A 1 60 ? -10.457 -19.145 -17.783 1.00 93.56 60 ARG A C 1
ATOM 444 O O . ARG A 1 60 ? -9.787 -18.727 -18.722 1.00 93.56 60 ARG A O 1
ATOM 451 N N . GLN A 1 61 ? -10.087 -20.191 -17.041 1.00 89.31 61 GLN A N 1
ATOM 452 C CA . GLN A 1 61 ? -8.833 -20.918 -17.248 1.00 89.31 61 GLN A CA 1
ATOM 453 C C . GLN A 1 61 ? -8.786 -21.578 -18.631 1.00 89.31 61 GLN A C 1
ATOM 455 O O . GLN A 1 61 ? -7.766 -21.503 -19.319 1.00 89.31 61 GLN A O 1
ATOM 460 N N . TRP A 1 62 ? -9.892 -22.191 -19.061 1.00 88.69 62 TRP A N 1
ATOM 461 C CA . TRP A 1 62 ? -9.992 -22.785 -20.389 1.00 88.69 62 TRP A CA 1
ATOM 462 C C . TRP A 1 62 ? -9.916 -21.733 -21.502 1.00 88.69 62 TRP A C 1
ATOM 464 O O . TRP A 1 62 ? -9.174 -21.925 -22.464 1.00 88.69 62 TRP A O 1
ATOM 474 N N . ALA A 1 63 ? -10.616 -20.604 -21.355 1.00 92.19 63 ALA A N 1
ATOM 475 C CA . ALA A 1 63 ? -10.567 -19.509 -22.322 1.00 92.19 63 ALA A CA 1
ATOM 476 C C . ALA A 1 63 ? -9.152 -18.917 -22.450 1.00 92.19 63 ALA A C 1
ATOM 478 O O . ALA A 1 63 ? -8.665 -18.716 -23.562 1.00 92.19 63 ALA A O 1
ATOM 479 N N . GLU A 1 64 ? -8.454 -18.717 -21.326 1.00 90.50 64 GLU A N 1
ATOM 480 C CA . GLU A 1 64 ? -7.055 -18.277 -21.311 1.00 90.50 64 GLU A CA 1
ATOM 481 C C . GLU A 1 64 ? -6.139 -19.278 -22.031 1.00 90.50 64 GLU A C 1
ATOM 483 O O . GLU A 1 64 ? -5.308 -18.887 -22.853 1.00 90.50 64 GLU A O 1
ATOM 488 N N . TYR A 1 65 ? -6.302 -20.575 -21.755 1.00 88.12 65 TYR A N 1
ATOM 489 C CA . TYR A 1 65 ? -5.549 -21.639 -22.418 1.00 88.12 65 TYR A CA 1
ATOM 490 C C . TYR A 1 65 ? -5.804 -21.670 -23.932 1.00 88.12 65 TYR A C 1
ATOM 492 O O . TYR A 1 65 ? -4.853 -21.771 -24.710 1.00 88.12 65 TYR A O 1
ATOM 500 N N . ALA A 1 66 ? -7.066 -21.563 -24.354 1.00 88.75 66 ALA A N 1
ATOM 501 C CA . ALA A 1 66 ? -7.448 -21.584 -25.759 1.00 88.75 66 ALA A CA 1
ATOM 502 C C . ALA A 1 66 ? -6.856 -20.387 -26.516 1.00 88.75 66 ALA A C 1
ATOM 504 O O . ALA A 1 66 ? -6.147 -20.592 -27.499 1.00 88.75 66 ALA A O 1
ATOM 505 N N . LEU A 1 67 ? -7.033 -19.164 -26.002 1.00 89.12 67 LEU A N 1
ATOM 506 C CA . LEU A 1 67 ? -6.494 -17.940 -26.609 1.00 89.12 67 LEU A CA 1
ATOM 507 C C . LEU A 1 67 ? -4.967 -17.981 -26.751 1.00 89.12 67 LEU A C 1
ATOM 509 O O . LEU A 1 67 ? -4.438 -17.598 -27.792 1.00 89.12 67 LEU A O 1
ATOM 513 N N . ARG A 1 68 ? -4.245 -18.523 -25.760 1.00 84.00 68 ARG A N 1
ATOM 514 C CA . ARG A 1 68 ? -2.784 -18.705 -25.861 1.00 84.00 68 ARG A CA 1
ATOM 515 C C . ARG A 1 68 ? -2.367 -19.647 -26.981 1.00 84.00 68 ARG A C 1
ATOM 517 O O . ARG A 1 68 ? -1.333 -19.428 -27.597 1.00 84.00 68 ARG A O 1
ATOM 524 N N . ARG A 1 69 ? -3.140 -20.705 -27.243 1.00 83.00 69 ARG A N 1
ATOM 525 C CA . ARG A 1 69 ? -2.827 -21.668 -28.313 1.00 83.00 69 ARG A CA 1
ATOM 526 C C . ARG A 1 69 ? -3.111 -21.134 -29.714 1.00 83.00 69 ARG A C 1
ATOM 528 O O . ARG A 1 69 ? -2.592 -21.705 -30.671 1.00 83.00 69 ARG A O 1
ATOM 535 N N . MET A 1 70 ? -3.930 -20.091 -29.825 1.00 82.62 70 MET A N 1
ATOM 536 C CA . MET A 1 70 ? -4.231 -19.414 -31.088 1.00 82.62 70 MET A CA 1
ATOM 537 C C . MET A 1 70 ? -3.139 -18.412 -31.497 1.00 82.62 70 MET A C 1
ATOM 539 O O . MET A 1 70 ? -3.032 -18.099 -32.681 1.00 82.62 70 MET A O 1
ATOM 543 N N . ASP A 1 71 ? -2.327 -17.940 -30.541 1.00 76.50 71 ASP A N 1
ATOM 544 C CA . ASP A 1 71 ? -1.208 -17.008 -30.747 1.00 76.50 71 ASP A CA 1
ATOM 545 C C . ASP A 1 71 ? -1.615 -15.781 -31.593 1.00 76.50 71 ASP A C 1
ATOM 547 O O . ASP A 1 71 ? -2.516 -15.034 -31.196 1.00 76.50 71 ASP A O 1
ATOM 551 N N . ALA A 1 72 ? -1.023 -15.581 -32.777 1.00 74.44 72 ALA A N 1
ATOM 552 C CA . ALA A 1 72 ? -1.312 -14.440 -33.645 1.00 74.44 72 ALA A CA 1
ATOM 553 C C . ALA A 1 72 ? -2.801 -14.310 -34.031 1.00 74.44 72 ALA A C 1
ATOM 555 O O . ALA A 1 72 ? -3.290 -13.190 -34.171 1.00 74.44 72 ALA A O 1
ATOM 556 N N . ALA A 1 73 ? -3.543 -15.420 -34.143 1.00 79.88 73 ALA A N 1
ATOM 557 C CA . ALA A 1 73 ? -4.958 -15.402 -34.528 1.00 79.88 73 ALA A CA 1
ATOM 558 C C . ALA A 1 73 ? -5.886 -14.817 -33.443 1.00 79.88 73 ALA A C 1
ATOM 560 O O . ALA A 1 73 ? -7.004 -14.406 -33.747 1.00 79.88 73 ALA A O 1
ATOM 561 N N . ALA A 1 74 ? -5.440 -14.757 -32.183 1.00 85.44 74 ALA A N 1
ATOM 562 C CA . ALA A 1 74 ? -6.206 -14.154 -31.091 1.00 85.44 74 ALA A CA 1
ATOM 563 C C . ALA A 1 74 ? -5.942 -12.648 -30.919 1.00 85.44 74 ALA A C 1
ATOM 565 O O . ALA A 1 74 ? -6.675 -11.984 -30.187 1.00 85.44 74 ALA A O 1
ATOM 566 N N . ARG A 1 75 ? -4.914 -12.098 -31.580 1.00 83.69 75 ARG A N 1
ATOM 567 C CA . ARG A 1 75 ? -4.384 -10.752 -31.316 1.00 83.69 75 ARG A CA 1
ATOM 568 C C . ARG A 1 75 ? -5.444 -9.652 -31.411 1.00 83.69 75 ARG A C 1
ATOM 570 O O . ARG A 1 75 ? -5.580 -8.877 -30.469 1.00 83.69 75 ARG A O 1
ATOM 577 N N . ASP A 1 76 ? -6.214 -9.611 -32.495 1.00 83.38 76 ASP A N 1
ATOM 578 C CA . ASP A 1 76 ? -7.204 -8.548 -32.723 1.00 83.38 76 ASP A CA 1
ATOM 579 C C . ASP A 1 76 ? -8.334 -8.588 -31.687 1.00 83.38 76 ASP A C 1
ATOM 581 O O . ASP A 1 76 ? -8.698 -7.563 -31.113 1.00 83.38 76 ASP A O 1
ATOM 585 N N . ALA A 1 77 ? -8.833 -9.785 -31.362 1.00 89.19 77 ALA A N 1
ATOM 586 C CA . ALA A 1 77 ? -9.860 -9.952 -30.336 1.00 89.19 77 ALA A CA 1
ATOM 587 C C . ALA A 1 77 ? -9.349 -9.578 -28.935 1.00 89.19 77 ALA A C 1
ATOM 589 O O . ALA A 1 77 ? -10.097 -9.023 -28.131 1.00 89.19 77 ALA A O 1
ATOM 590 N N . LEU A 1 78 ? -8.076 -9.854 -28.634 1.00 90.00 78 LEU A N 1
ATOM 591 C CA . LEU A 1 78 ? -7.457 -9.441 -27.376 1.00 90.00 78 LEU A CA 1
ATOM 592 C C . LEU A 1 78 ? -7.324 -7.911 -27.281 1.00 90.00 78 LEU A C 1
ATOM 594 O O . LEU A 1 78 ? -7.576 -7.363 -26.210 1.00 90.00 78 LEU A O 1
ATOM 598 N N . PHE A 1 79 ? -6.992 -7.221 -28.380 1.00 86.44 79 PHE A N 1
ATOM 599 C CA . PHE A 1 79 ? -6.990 -5.752 -28.428 1.00 86.44 79 PHE A CA 1
ATOM 600 C C . PHE A 1 79 ? -8.392 -5.166 -28.230 1.00 86.44 79 PHE A C 1
ATOM 602 O O . PHE A 1 79 ? -8.553 -4.269 -27.407 1.00 86.44 79 PHE A O 1
ATOM 609 N N . GLU A 1 80 ? -9.416 -5.701 -28.906 1.00 88.38 80 GLU A N 1
ATOM 610 C CA . GLU A 1 80 ? -10.819 -5.311 -28.675 1.00 88.38 80 GLU A CA 1
ATOM 611 C C . GLU A 1 80 ? -11.219 -5.514 -27.200 1.00 88.38 80 GLU A C 1
ATOM 613 O O . GLU A 1 80 ? -11.890 -4.674 -26.598 1.00 88.38 80 GLU A O 1
ATOM 618 N N . GLY A 1 81 ? -10.744 -6.600 -26.583 1.00 90.88 81 GLY A N 1
ATOM 619 C CA . GLY A 1 81 ? -10.998 -6.929 -25.183 1.00 90.88 81 GLY A CA 1
ATOM 620 C C . GLY A 1 81 ? -10.420 -5.942 -24.160 1.00 90.88 81 GLY A C 1
ATOM 621 O O . GLY A 1 81 ? -10.911 -5.908 -23.028 1.00 90.88 81 GLY A O 1
ATOM 622 N N . LEU A 1 82 ? -9.437 -5.109 -24.529 1.00 89.31 82 LEU A N 1
ATOM 623 C CA . LEU A 1 82 ? -8.932 -4.028 -23.668 1.00 89.31 82 LEU A CA 1
ATOM 624 C C . LEU A 1 82 ? -9.994 -2.948 -23.401 1.00 89.31 82 LEU A C 1
ATOM 626 O O . LEU A 1 82 ? -9.937 -2.281 -22.371 1.00 89.31 82 LEU A O 1
ATOM 630 N N . GLY A 1 83 ? -10.999 -2.822 -24.275 1.00 87.25 83 GLY A N 1
ATOM 631 C CA . GLY A 1 83 ? -12.131 -1.902 -24.120 1.00 87.25 83 GLY A CA 1
ATOM 632 C C . GLY A 1 83 ? -13.316 -2.451 -23.311 1.00 87.25 83 GLY A C 1
ATOM 633 O O . GLY A 1 83 ? -14.354 -1.800 -23.248 1.00 87.25 83 GLY A O 1
ATOM 634 N N . SER A 1 84 ? -13.212 -3.647 -22.719 1.00 91.00 84 SER A N 1
ATOM 635 C CA . SER A 1 84 ? -14.321 -4.264 -21.972 1.00 91.00 84 SER A CA 1
ATOM 636 C C . SER A 1 84 ? -14.667 -3.510 -20.677 1.00 91.00 84 SER A C 1
ATOM 638 O O . SER A 1 84 ? -13.785 -3.080 -19.940 1.00 91.00 84 SER A O 1
ATOM 640 N N . ASN A 1 85 ? -15.953 -3.432 -20.316 1.00 89.69 85 ASN A N 1
ATOM 641 C CA . ASN A 1 85 ? -16.376 -2.902 -19.008 1.00 89.69 85 ASN A CA 1
ATOM 642 C C . ASN A 1 85 ? -15.972 -3.818 -17.836 1.00 89.69 85 ASN A C 1
ATOM 644 O O . ASN A 1 85 ? -15.928 -3.384 -16.686 1.00 89.69 85 ASN A O 1
ATOM 648 N N . ASP A 1 86 ? -15.658 -5.085 -18.115 1.00 91.94 86 ASP A N 1
ATOM 649 C CA . ASP A 1 86 ? -15.233 -6.059 -17.117 1.00 91.94 86 ASP A CA 1
ATOM 650 C C . ASP A 1 86 ? -13.712 -6.000 -16.891 1.00 91.94 86 ASP A C 1
ATOM 652 O O . ASP A 1 86 ? -12.915 -6.311 -17.781 1.00 91.94 86 ASP A O 1
ATOM 656 N N . LEU A 1 87 ? -13.294 -5.617 -15.679 1.00 90.00 87 LEU A N 1
ATOM 657 C CA . LEU A 1 87 ? -11.877 -5.448 -15.333 1.00 90.00 87 LEU A CA 1
ATOM 658 C C . LEU A 1 87 ? -11.079 -6.758 -15.455 1.00 90.00 87 LEU A C 1
ATOM 660 O O . LEU A 1 87 ? -9.928 -6.731 -15.892 1.00 90.00 87 LEU A O 1
ATOM 664 N N . GLN A 1 88 ? -11.692 -7.903 -15.133 1.00 92.75 88 GLN A N 1
ATOM 665 C CA . GLN A 1 88 ? -11.063 -9.218 -15.287 1.00 92.75 88 GLN A CA 1
ATOM 666 C C . GLN A 1 88 ? -10.723 -9.511 -16.752 1.00 92.75 88 GLN A C 1
ATOM 668 O O . GLN A 1 88 ? -9.607 -9.952 -17.046 1.00 92.75 88 GLN A O 1
ATOM 673 N N . THR A 1 89 ? -11.661 -9.243 -17.663 1.00 93.81 89 THR A N 1
ATOM 674 C CA . THR A 1 89 ? -11.468 -9.394 -19.109 1.00 93.81 89 THR A CA 1
ATOM 675 C C . THR A 1 89 ? -10.345 -8.487 -19.598 1.00 93.81 89 THR A C 1
ATOM 677 O O . THR A 1 89 ? -9.377 -8.994 -20.162 1.00 93.81 89 THR A O 1
ATOM 680 N N . ARG A 1 90 ? -10.397 -7.179 -19.298 1.00 90.62 90 ARG A N 1
ATOM 681 C CA . ARG A 1 90 ? -9.355 -6.217 -19.711 1.00 90.62 90 ARG A CA 1
ATOM 682 C C . ARG A 1 90 ? -7.962 -6.639 -19.256 1.00 90.62 90 ARG A C 1
ATOM 684 O O . ARG A 1 90 ? -7.044 -6.752 -20.068 1.00 90.62 90 ARG A O 1
ATOM 691 N N . ARG A 1 91 ? -7.818 -6.936 -17.960 1.00 87.62 91 ARG A N 1
ATOM 692 C CA . ARG A 1 91 ? -6.541 -7.333 -17.352 1.00 87.62 91 ARG A CA 1
ATOM 693 C C . ARG A 1 91 ? -6.012 -8.637 -17.949 1.00 87.62 91 ARG A C 1
ATOM 695 O O . ARG A 1 91 ? -4.817 -8.761 -18.212 1.00 87.62 91 ARG A O 1
ATOM 702 N N . THR A 1 92 ? -6.896 -9.602 -18.204 1.00 89.88 92 THR A N 1
ATOM 703 C CA . THR A 1 92 ? -6.494 -10.881 -18.799 1.00 89.88 92 THR A CA 1
ATOM 704 C C . THR A 1 92 ? -6.100 -10.723 -20.265 1.00 89.88 92 THR A C 1
ATOM 706 O O . THR A 1 92 ? -5.066 -11.260 -20.652 1.00 89.88 92 THR A O 1
ATOM 709 N N . CYS A 1 93 ? -6.844 -9.948 -21.059 1.00 90.94 93 CYS A N 1
ATOM 710 C CA . CYS A 1 93 ? -6.498 -9.647 -22.450 1.00 90.94 93 CYS A CA 1
ATOM 711 C C . CYS A 1 93 ? -5.131 -8.975 -22.563 1.00 90.94 93 CYS A C 1
ATOM 713 O O . CYS A 1 93 ? -4.285 -9.431 -23.329 1.00 90.94 93 CYS A O 1
ATOM 715 N N . ARG A 1 94 ? -4.879 -7.965 -21.726 1.00 86.69 94 ARG A N 1
ATOM 716 C CA . ARG A 1 94 ? -3.585 -7.287 -21.622 1.00 86.69 94 ARG A CA 1
ATOM 717 C C . ARG A 1 94 ? -2.441 -8.269 -21.351 1.00 86.69 94 ARG A C 1
ATOM 719 O O . ARG A 1 94 ? -1.474 -8.306 -22.099 1.00 86.69 94 ARG A O 1
ATOM 726 N N . ARG A 1 95 ? -2.586 -9.129 -20.336 1.00 83.94 95 ARG A N 1
ATOM 727 C CA . ARG A 1 95 ? -1.593 -10.167 -19.994 1.00 83.94 95 ARG A CA 1
ATOM 728 C C . ARG A 1 95 ? -1.395 -11.197 -21.113 1.00 83.94 95 ARG A C 1
ATOM 730 O O . ARG A 1 95 ? -0.313 -11.756 -21.252 1.00 83.94 95 ARG A O 1
ATOM 737 N N . LEU A 1 96 ? -2.438 -11.506 -21.881 1.00 85.06 96 LEU A N 1
ATOM 738 C CA . LEU A 1 96 ? -2.344 -12.424 -23.016 1.00 85.06 96 LEU A CA 1
ATOM 739 C C . LEU A 1 96 ? -1.634 -11.791 -24.218 1.00 85.06 96 LEU A C 1
ATOM 741 O O . LEU A 1 96 ? -0.886 -12.495 -24.889 1.00 85.06 96 LEU A O 1
ATOM 745 N N . LEU A 1 97 ? -1.800 -10.485 -24.448 1.00 80.69 97 LEU A N 1
ATOM 746 C CA . LEU A 1 97 ? -1.072 -9.743 -25.485 1.00 80.69 97 LEU A CA 1
ATOM 747 C C . LEU A 1 97 ? 0.442 -9.720 -25.243 1.00 80.69 97 LEU A C 1
ATOM 749 O O . LEU A 1 97 ? 1.205 -9.692 -26.206 1.00 80.69 97 LEU A O 1
ATOM 753 N N . ASP A 1 98 ? 0.881 -9.801 -23.985 1.00 72.62 98 ASP A N 1
ATOM 754 C CA . ASP A 1 98 ? 2.305 -9.906 -23.645 1.00 72.62 98 ASP A CA 1
ATOM 755 C C . ASP A 1 98 ? 2.917 -11.231 -24.123 1.00 72.62 98 ASP A C 1
ATOM 757 O O . ASP A 1 98 ? 4.063 -11.268 -24.570 1.00 72.62 98 ASP A O 1
ATOM 761 N N . ALA A 1 99 ? 2.128 -12.311 -24.089 1.00 67.31 99 ALA A N 1
ATOM 762 C CA . ALA A 1 99 ? 2.550 -13.640 -24.521 1.00 67.31 99 ALA A CA 1
ATOM 763 C C . ALA A 1 99 ? 2.544 -13.821 -26.050 1.00 67.31 99 ALA A C 1
ATOM 765 O O . ALA A 1 99 ? 3.195 -14.740 -26.545 1.00 67.31 99 ALA A O 1
ATOM 766 N N . VAL A 1 100 ? 1.836 -12.960 -26.789 1.00 65.81 100 VAL A N 1
ATOM 767 C CA . VAL A 1 100 ? 1.838 -12.950 -28.258 1.00 65.81 100 VAL A CA 1
ATOM 768 C C . VAL A 1 100 ? 3.078 -12.176 -28.727 1.00 65.81 100 VAL A C 1
ATOM 770 O O . VAL A 1 100 ? 3.217 -10.969 -28.501 1.00 65.81 100 VAL A O 1
ATOM 773 N N . GLY A 1 101 ? 4.022 -12.891 -29.343 1.00 54.72 101 GLY A N 1
ATOM 774 C CA . GLY A 1 101 ? 5.386 -12.414 -29.595 1.00 54.72 101 GLY A CA 1
ATOM 775 C C . GLY A 1 101 ? 5.504 -11.096 -30.392 1.00 54.72 101 GLY A C 1
ATOM 776 O O . GLY A 1 101 ? 4.580 -10.677 -31.106 1.00 54.72 101 GLY A O 1
ATOM 777 N N . PRO A 1 102 ? 6.649 -10.389 -30.288 1.00 53.31 102 PRO A N 1
ATOM 778 C CA . PRO A 1 102 ? 6.996 -9.339 -31.239 1.00 53.31 102 PRO A CA 1
ATOM 779 C C . PRO A 1 102 ? 7.296 -9.957 -32.617 1.00 53.31 102 PRO A C 1
ATOM 781 O O . PRO A 1 102 ? 7.857 -11.041 -32.674 1.00 53.31 102 PRO A O 1
ATOM 784 N N . LEU A 1 103 ? 6.903 -9.246 -33.686 1.00 53.06 103 LEU A N 1
ATOM 785 C CA . LEU A 1 103 ? 7.219 -9.472 -35.111 1.00 53.06 103 LEU A CA 1
ATOM 786 C C . LEU A 1 103 ? 7.458 -10.939 -35.514 1.00 53.06 103 LEU A C 1
ATOM 788 O O . LEU A 1 103 ? 8.555 -11.462 -35.357 1.00 53.06 103 LEU A O 1
ATOM 792 N N . ASP A 1 104 ? 6.448 -11.566 -36.117 1.00 56.62 104 ASP A N 1
ATOM 793 C CA . ASP A 1 104 ? 6.583 -12.875 -36.766 1.00 56.62 104 ASP A CA 1
ATOM 794 C C . ASP A 1 104 ? 7.839 -12.937 -37.673 1.00 56.62 104 ASP A C 1
ATOM 796 O O . ASP A 1 104 ? 8.192 -11.956 -38.333 1.00 56.62 104 ASP A O 1
ATOM 800 N N . THR A 1 105 ? 8.493 -14.100 -37.735 1.00 57.53 105 THR A N 1
ATOM 801 C CA . THR A 1 105 ? 9.590 -14.434 -38.666 1.00 57.53 105 THR A CA 1
ATOM 802 C C . THR A 1 105 ? 9.312 -13.984 -40.105 1.00 57.53 105 THR A C 1
ATOM 804 O O . THR A 1 105 ? 10.218 -13.531 -40.808 1.00 57.53 105 THR A O 1
ATOM 807 N N . THR A 1 106 ? 8.042 -14.013 -40.513 1.00 58.94 106 THR A N 1
ATOM 808 C CA . THR A 1 106 ? 7.547 -13.497 -41.794 1.00 58.94 106 THR A CA 1
ATOM 809 C C . THR A 1 106 ? 7.786 -11.988 -41.958 1.00 58.94 106 THR A C 1
ATOM 811 O O . THR A 1 106 ? 8.237 -11.539 -43.013 1.00 58.94 106 THR A O 1
ATOM 814 N N . ARG A 1 107 ? 7.562 -11.191 -40.903 1.00 62.53 107 ARG A N 1
ATOM 815 C CA . ARG A 1 107 ? 7.803 -9.736 -40.885 1.00 62.53 107 ARG A CA 1
ATOM 816 C C . ARG A 1 107 ? 9.290 -9.389 -40.821 1.00 62.53 107 ARG A C 1
ATOM 818 O O . ARG A 1 107 ? 9.709 -8.434 -41.472 1.00 62.53 107 ARG A O 1
ATOM 825 N N . GLU A 1 108 ? 10.106 -10.160 -40.099 1.00 68.31 108 GLU A N 1
ATOM 826 C CA . GLU A 1 108 ? 11.568 -9.976 -40.115 1.00 68.31 108 GLU A CA 1
ATOM 827 C C . GLU A 1 108 ? 12.153 -10.241 -41.511 1.00 68.31 108 GLU A C 1
ATOM 829 O O . GLU A 1 108 ? 12.976 -9.463 -42.003 1.00 68.31 108 GLU A O 1
ATOM 834 N N . ALA A 1 109 ? 11.698 -11.307 -42.178 1.00 66.69 109 ALA A N 1
ATOM 835 C CA . ALA A 1 109 ? 12.103 -11.628 -43.543 1.00 66.69 109 ALA A CA 1
ATOM 836 C C . ALA A 1 109 ? 11.671 -10.533 -44.533 1.00 66.69 109 ALA A C 1
ATOM 838 O O . ALA A 1 109 ? 12.472 -10.111 -45.374 1.00 66.69 109 ALA A O 1
ATOM 839 N N . ALA A 1 110 ? 10.449 -10.006 -44.390 1.00 67.94 110 ALA A N 1
ATOM 840 C CA . ALA A 1 110 ? 9.967 -8.873 -45.176 1.00 67.94 110 ALA A CA 1
ATOM 841 C C . ALA A 1 110 ? 10.826 -7.613 -44.950 1.00 67.94 110 ALA A C 1
ATOM 843 O O . ALA A 1 110 ? 11.291 -7.013 -45.923 1.00 67.94 110 ALA A O 1
ATOM 844 N N . PHE A 1 111 ? 11.139 -7.273 -43.692 1.00 77.50 111 PHE A N 1
ATOM 845 C CA . PHE A 1 111 ? 11.999 -6.137 -43.343 1.00 77.50 111 PHE A CA 1
ATOM 846 C C . PHE A 1 111 ? 13.414 -6.281 -43.910 1.00 77.50 111 PHE A C 1
ATOM 848 O O . PHE A 1 111 ? 13.963 -5.320 -44.440 1.00 77.50 111 PHE A O 1
ATOM 855 N N . LEU A 1 112 ? 14.014 -7.471 -43.879 1.00 78.81 112 LEU A N 1
ATOM 856 C CA . LEU A 1 112 ? 15.338 -7.693 -44.469 1.00 78.81 112 LEU A CA 1
ATOM 857 C C . LEU A 1 112 ? 15.331 -7.662 -46.008 1.00 78.81 112 LEU A C 1
ATOM 859 O O . LEU A 1 112 ? 16.362 -7.364 -46.606 1.00 78.81 112 LEU A O 1
ATOM 863 N N . SER A 1 113 ? 14.185 -7.926 -46.647 1.00 71.44 113 SER A N 1
ATOM 864 C CA . SER A 1 113 ? 14.055 -8.023 -48.110 1.00 71.44 113 SER A CA 1
ATOM 865 C C . SER A 1 113 ? 13.900 -6.691 -48.855 1.00 71.44 113 SER A C 1
ATOM 867 O O . SER A 1 113 ? 13.842 -6.687 -50.082 1.00 71.44 113 SER A O 1
ATOM 869 N N . GLY A 1 114 ? 13.812 -5.554 -48.157 1.00 66.12 114 GLY A N 1
ATOM 870 C CA . GLY A 1 114 ? 13.689 -4.248 -48.821 1.00 66.12 114 GLY A CA 1
ATOM 871 C C . GLY A 1 114 ? 12.296 -3.925 -49.372 1.00 66.12 114 GLY A C 1
ATOM 872 O O . GLY A 1 114 ? 12.115 -2.837 -49.916 1.00 66.12 114 GLY A O 1
ATOM 873 N N . ARG A 1 115 ? 11.310 -4.826 -49.238 1.00 60.12 115 ARG A N 1
ATOM 874 C CA . ARG A 1 115 ? 9.958 -4.625 -49.779 1.00 60.12 115 ARG A CA 1
ATOM 875 C C . ARG A 1 115 ? 9.219 -3.497 -49.043 1.00 60.12 115 ARG A C 1
ATOM 877 O O . ARG A 1 115 ? 9.234 -3.475 -47.811 1.00 60.12 115 ARG A O 1
ATOM 884 N N . PRO A 1 116 ? 8.545 -2.586 -49.767 1.00 54.50 116 PRO A N 1
ATOM 885 C CA . PRO A 1 116 ? 7.685 -1.571 -49.181 1.00 54.50 116 PRO A CA 1
ATOM 886 C C . PRO A 1 116 ? 6.308 -2.183 -48.910 1.00 54.50 116 PRO A C 1
ATOM 888 O O . PRO A 1 116 ? 5.329 -1.850 -49.570 1.00 54.50 116 PRO A O 1
ATOM 891 N N . GLU A 1 117 ? 6.212 -3.119 -47.972 1.00 46.88 117 GLU A N 1
ATOM 892 C CA . GLU A 1 117 ? 4.904 -3.376 -47.373 1.00 46.88 117 GLU A CA 1
ATOM 893 C C . GLU A 1 117 ? 4.666 -2.318 -46.299 1.00 46.88 117 GLU A C 1
ATOM 895 O O . GLU A 1 117 ? 5.606 -1.871 -45.642 1.00 46.88 117 GLU A O 1
ATOM 900 N N . ARG A 1 118 ? 3.411 -1.884 -46.192 1.00 46.03 118 ARG A N 1
ATOM 901 C CA . ARG A 1 118 ? 2.842 -0.779 -45.395 1.00 46.03 118 ARG A CA 1
ATOM 902 C C . ARG A 1 118 ? 3.297 -0.631 -43.919 1.00 46.03 118 ARG A C 1
ATOM 904 O O . ARG A 1 118 ? 2.837 0.299 -43.272 1.00 46.03 118 ARG A O 1
ATOM 911 N N . ASP A 1 119 ? 4.224 -1.450 -43.418 1.00 45.94 119 ASP A N 1
ATOM 912 C CA . ASP A 1 119 ? 4.579 -1.643 -42.004 1.00 45.94 119 ASP A CA 1
ATOM 913 C C . ASP A 1 119 ? 6.016 -1.198 -41.623 1.00 45.94 119 ASP A C 1
ATOM 915 O O . ASP A 1 119 ? 6.430 -1.363 -40.476 1.00 45.94 119 ASP A O 1
ATOM 919 N N . ALA A 1 120 ? 6.804 -0.569 -42.511 1.00 45.09 120 ALA A N 1
ATOM 920 C CA . ALA A 1 120 ? 8.059 0.093 -42.086 1.00 45.09 120 ALA A CA 1
ATOM 921 C C . ALA A 1 120 ? 7.812 1.305 -41.151 1.00 45.09 120 ALA A C 1
ATOM 923 O O . ALA A 1 120 ? 8.740 1.802 -40.512 1.00 45.09 120 ALA A O 1
ATOM 924 N N . THR A 1 121 ? 6.559 1.757 -41.064 1.00 46.38 121 THR A N 1
ATOM 925 C CA . THR A 1 121 ? 6.034 2.755 -40.123 1.00 46.38 121 THR A CA 1
ATOM 926 C C . THR A 1 121 ? 5.725 2.201 -38.725 1.00 46.38 121 THR A C 1
ATOM 928 O O . THR A 1 121 ? 5.502 3.001 -37.824 1.00 46.38 121 THR A O 1
ATOM 931 N N . ASP A 1 122 ? 5.778 0.879 -38.516 1.00 57.25 122 ASP A N 1
ATOM 932 C CA . ASP A 1 122 ? 5.392 0.210 -37.256 1.00 57.25 122 ASP A CA 1
ATOM 933 C C . ASP A 1 122 ? 6.589 -0.258 -36.397 1.00 57.25 122 ASP A C 1
ATOM 935 O O . ASP A 1 122 ? 6.414 -0.768 -35.287 1.00 57.25 122 ASP A O 1
ATOM 939 N N . LEU A 1 123 ? 7.829 -0.101 -36.886 1.00 71.56 123 LEU A N 1
ATOM 940 C CA . LEU A 1 123 ? 9.034 -0.497 -36.148 1.00 71.56 123 LEU A CA 1
ATOM 941 C C . LEU A 1 123 ? 9.540 0.632 -35.232 1.00 71.56 123 LEU A C 1
ATOM 943 O O . LEU A 1 123 ? 9.887 1.713 -35.726 1.00 71.56 123 LEU A O 1
ATOM 947 N N . PRO A 1 124 ? 9.649 0.405 -33.907 1.00 75.50 124 PRO A N 1
ATOM 948 C CA . PRO A 1 124 ? 9.946 1.474 -32.961 1.00 75.50 124 PRO A CA 1
ATOM 949 C C . PRO A 1 124 ? 11.300 2.154 -33.193 1.00 75.50 124 PRO A C 1
ATOM 951 O O . PRO A 1 124 ? 12.360 1.530 -33.115 1.00 75.50 124 PRO A O 1
ATOM 954 N N . GLY A 1 125 ? 11.284 3.453 -33.489 1.00 77.88 125 GLY A N 1
ATOM 955 C CA . GLY A 1 125 ? 12.504 4.238 -33.696 1.00 77.88 125 GLY A CA 1
ATOM 956 C C . GLY A 1 125 ? 13.254 3.949 -35.005 1.00 77.88 125 GLY A C 1
ATOM 957 O O . GLY A 1 125 ? 14.343 4.495 -35.194 1.00 77.88 125 GLY A O 1
ATOM 958 N N . TRP A 1 126 ? 12.698 3.144 -35.924 1.00 85.81 126 TRP A N 1
ATOM 959 C CA . TRP A 1 126 ? 13.346 2.832 -37.206 1.00 85.81 126 TRP A CA 1
ATOM 960 C C . TRP A 1 126 ? 13.571 4.076 -38.071 1.00 85.81 126 TRP A C 1
ATOM 962 O O . TRP A 1 126 ? 14.651 4.238 -38.629 1.00 85.81 126 TRP A O 1
ATOM 972 N N . SER A 1 127 ? 12.596 4.988 -38.147 1.00 84.19 127 SER A N 1
ATOM 973 C CA . SER A 1 127 ? 12.717 6.235 -38.920 1.00 84.19 127 SER A CA 1
ATOM 974 C C . SER A 1 127 ? 13.916 7.077 -38.470 1.00 84.19 127 SER A C 1
ATOM 976 O O . SER A 1 127 ? 14.732 7.489 -39.296 1.00 84.19 127 SER A O 1
ATOM 978 N N . ARG A 1 128 ? 14.074 7.252 -37.153 1.00 85.25 128 ARG A N 1
ATOM 979 C CA . ARG A 1 128 ? 15.194 7.985 -36.545 1.00 85.25 128 ARG A CA 1
ATOM 980 C C . ARG A 1 128 ? 16.524 7.248 -36.717 1.00 85.25 128 ARG A C 1
ATOM 982 O O . ARG A 1 128 ? 17.532 7.871 -37.038 1.00 85.25 128 ARG A O 1
ATOM 989 N N . PHE A 1 129 ? 16.539 5.920 -36.582 1.00 88.94 129 PHE A N 1
ATOM 990 C CA . PHE A 1 129 ? 17.739 5.124 -36.857 1.00 88.94 129 PHE A CA 1
ATOM 991 C C . PHE A 1 129 ? 18.175 5.232 -38.325 1.00 88.94 129 PHE A C 1
ATOM 993 O O . PHE A 1 129 ? 19.352 5.449 -38.607 1.00 88.94 129 PHE A O 1
ATOM 1000 N N . LYS A 1 130 ? 17.227 5.131 -39.263 1.00 88.19 130 LYS A N 1
ATOM 1001 C CA . LYS A 1 130 ? 17.469 5.258 -40.703 1.00 88.19 130 LYS A CA 1
ATOM 1002 C C . LYS A 1 130 ? 18.034 6.633 -41.060 1.00 88.19 130 LYS A C 1
ATOM 1004 O O . LYS A 1 130 ? 18.920 6.704 -41.904 1.00 88.19 130 LYS A O 1
ATOM 1009 N N . GLN A 1 131 ? 17.576 7.699 -40.405 1.00 85.50 131 GLN A N 1
ATOM 1010 C CA . GLN A 1 131 ? 18.135 9.043 -40.576 1.00 85.50 131 GLN A CA 1
ATOM 1011 C C . GLN A 1 131 ? 19.592 9.133 -40.095 1.00 85.50 131 GLN A C 1
ATOM 1013 O O . GLN A 1 131 ? 20.416 9.764 -40.752 1.00 85.50 131 GLN A O 1
ATOM 1018 N N . ALA A 1 132 ? 19.919 8.484 -38.976 1.00 84.88 132 ALA A N 1
ATOM 1019 C CA . ALA A 1 132 ? 21.258 8.523 -38.392 1.00 84.88 132 ALA A CA 1
ATOM 1020 C C . ALA A 1 132 ? 22.276 7.616 -39.108 1.00 84.88 132 ALA A C 1
ATOM 1022 O O . ALA A 1 132 ? 23.453 7.958 -39.204 1.00 84.88 132 ALA A O 1
ATOM 1023 N N . VAL A 1 133 ? 21.843 6.442 -39.577 1.00 87.88 133 VAL A N 1
ATOM 1024 C CA . VAL A 1 133 ? 22.739 5.363 -40.032 1.00 87.88 133 VAL A CA 1
ATOM 1025 C C . VAL A 1 133 ? 22.564 5.026 -41.512 1.00 87.88 133 VAL A C 1
ATOM 1027 O O . VAL A 1 133 ? 23.542 4.655 -42.161 1.00 87.88 133 VAL A O 1
ATOM 1030 N N . GLY A 1 134 ? 21.362 5.176 -42.070 1.00 86.25 134 GLY A N 1
ATOM 1031 C CA . GLY A 1 134 ? 21.008 4.780 -43.436 1.00 86.25 134 GLY A CA 1
ATOM 1032 C C . GLY A 1 134 ? 20.183 3.488 -43.516 1.00 86.25 134 GLY A C 1
ATOM 1033 O O . GLY A 1 134 ? 19.783 2.914 -42.506 1.00 86.25 134 GLY A O 1
ATOM 1034 N N . ASP A 1 135 ? 19.916 3.036 -44.745 1.00 86.75 135 ASP A N 1
ATOM 1035 C CA . ASP A 1 135 ? 18.986 1.937 -45.064 1.00 86.75 135 ASP A CA 1
ATOM 1036 C C . ASP A 1 135 ? 19.638 0.835 -45.920 1.00 86.75 135 ASP A C 1
ATOM 1038 O O . ASP A 1 135 ? 19.083 0.370 -46.913 1.00 86.75 135 ASP A O 1
ATOM 1042 N N . ASP A 1 136 ? 20.868 0.457 -45.578 1.00 88.00 136 ASP A N 1
ATOM 1043 C CA . ASP A 1 136 ? 21.549 -0.677 -46.205 1.00 88.00 136 ASP A CA 1
ATOM 1044 C C . ASP A 1 136 ? 21.289 -1.991 -45.436 1.00 88.00 136 ASP A C 1
ATOM 1046 O O . ASP A 1 136 ? 20.794 -2.001 -44.304 1.00 88.00 136 ASP A O 1
ATOM 1050 N N . LEU A 1 137 ? 21.623 -3.135 -46.044 1.00 84.38 137 LEU A N 1
ATOM 1051 C CA . LEU A 1 137 ? 21.400 -4.451 -45.431 1.00 84.38 137 LEU A CA 1
ATOM 1052 C C . LEU A 1 137 ? 22.138 -4.611 -44.088 1.00 84.38 137 LEU A C 1
ATOM 1054 O O . LEU A 1 137 ? 21.634 -5.290 -43.191 1.00 84.38 137 LEU A O 1
ATOM 1058 N N . ALA A 1 138 ? 23.317 -4.001 -43.931 1.00 86.19 138 ALA A N 1
ATOM 1059 C CA . ALA A 1 138 ? 24.068 -4.050 -42.680 1.00 86.19 138 ALA A CA 1
ATOM 1060 C C . ALA A 1 138 ? 23.375 -3.218 -41.588 1.00 86.19 138 ALA A C 1
ATOM 1062 O O . ALA A 1 138 ? 23.264 -3.681 -40.454 1.00 86.19 138 ALA A O 1
ATOM 1063 N N . ALA A 1 139 ? 22.835 -2.049 -41.935 1.00 87.75 139 ALA A N 1
ATOM 1064 C CA . ALA A 1 139 ? 22.055 -1.182 -41.062 1.00 87.75 139 ALA A CA 1
ATOM 1065 C C . ALA A 1 139 ? 20.745 -1.852 -40.625 1.00 87.75 139 ALA A C 1
ATOM 1067 O O . ALA A 1 139 ? 20.437 -1.841 -39.437 1.00 87.75 139 ALA A O 1
ATOM 1068 N N . ARG A 1 140 ? 20.021 -2.527 -41.532 1.00 88.31 140 ARG A N 1
ATOM 1069 C CA . ARG A 1 140 ? 18.815 -3.304 -41.178 1.00 88.31 140 ARG A CA 1
ATOM 1070 C C . ARG A 1 140 ? 19.129 -4.470 -40.239 1.00 88.31 140 ARG A C 1
ATOM 1072 O O . ARG A 1 140 ? 18.447 -4.645 -39.232 1.00 88.31 140 ARG A O 1
ATOM 1079 N N . LYS A 1 141 ? 20.185 -5.245 -40.519 1.00 86.25 141 LYS A N 1
ATOM 1080 C CA . LYS A 1 141 ? 20.635 -6.339 -39.635 1.00 86.25 141 LYS A CA 1
ATOM 1081 C C . LYS A 1 141 ? 21.067 -5.827 -38.260 1.00 86.25 141 LYS A C 1
ATOM 1083 O O . LYS A 1 141 ? 20.756 -6.457 -37.252 1.00 86.25 141 LYS A O 1
ATOM 1088 N N . PHE A 1 142 ? 21.762 -4.692 -38.214 1.00 89.50 142 PHE A N 1
ATOM 1089 C CA . PHE A 1 142 ? 22.186 -4.074 -36.962 1.00 89.50 142 PHE A CA 1
ATOM 1090 C C . PHE A 1 142 ? 21.013 -3.466 -36.187 1.00 89.50 142 PHE A C 1
ATOM 1092 O O . PHE A 1 142 ? 20.935 -3.621 -34.976 1.00 89.50 142 PHE A O 1
ATOM 1099 N N . TYR A 1 143 ? 20.041 -2.858 -36.863 1.00 88.62 143 TYR A N 1
ATOM 1100 C CA . TYR A 1 143 ? 18.817 -2.409 -36.210 1.00 88.62 143 TYR A CA 1
ATOM 1101 C C . TYR A 1 143 ? 18.035 -3.580 -35.608 1.00 88.62 143 TYR A C 1
ATOM 1103 O O . TYR A 1 143 ? 17.580 -3.475 -34.477 1.00 88.62 143 TYR A O 1
ATOM 1111 N N . LEU A 1 144 ? 17.944 -4.730 -36.288 1.00 84.56 144 LEU A N 1
ATOM 1112 C CA . LEU A 1 144 ? 17.339 -5.925 -35.687 1.00 84.56 144 LEU A CA 1
ATOM 1113 C C . LEU A 1 144 ? 18.126 -6.428 -34.471 1.00 84.56 144 LEU A C 1
ATOM 1115 O O . LEU A 1 144 ? 17.515 -6.889 -33.510 1.00 84.56 144 LEU A O 1
ATOM 1119 N N . SER A 1 145 ? 19.461 -6.326 -34.459 1.00 83.62 145 SER A N 1
ATOM 1120 C CA . SER A 1 145 ? 20.237 -6.671 -33.261 1.00 83.62 145 SER A CA 1
ATOM 1121 C C . SER A 1 145 ? 20.012 -5.669 -32.125 1.00 83.62 145 SER A C 1
ATOM 1123 O O . SER A 1 145 ? 19.892 -6.096 -30.981 1.00 83.62 145 SER A O 1
ATOM 1125 N N . MET A 1 146 ? 19.860 -4.372 -32.422 1.00 87.06 146 MET A N 1
ATOM 1126 C CA . MET A 1 146 ? 19.445 -3.347 -31.454 1.00 87.06 146 MET A CA 1
ATOM 1127 C C . MET A 1 146 ? 18.034 -3.601 -30.926 1.00 87.06 146 MET A C 1
ATOM 1129 O O . MET A 1 146 ? 17.819 -3.535 -29.723 1.00 87.06 146 MET A O 1
ATOM 1133 N N . LEU A 1 147 ? 17.087 -3.941 -31.799 1.00 79.19 147 LEU A N 1
ATOM 1134 C CA . LEU A 1 147 ? 15.709 -4.254 -31.435 1.00 79.19 147 LEU A CA 1
ATOM 1135 C C . LEU A 1 147 ? 15.631 -5.531 -30.591 1.00 79.19 147 LEU A C 1
ATOM 1137 O O . LEU A 1 147 ? 14.852 -5.600 -29.653 1.00 79.19 147 LEU A O 1
ATOM 1141 N N . ARG A 1 148 ? 16.471 -6.533 -30.850 1.00 74.62 148 ARG A N 1
ATOM 1142 C CA . ARG A 1 148 ? 16.555 -7.727 -29.995 1.00 74.62 148 ARG A CA 1
ATOM 1143 C C . ARG A 1 148 ? 17.243 -7.441 -28.661 1.00 74.62 148 ARG A C 1
ATOM 1145 O O . ARG A 1 148 ? 16.848 -8.012 -27.654 1.00 74.62 148 ARG A O 1
ATOM 1152 N N . ALA A 1 149 ? 18.252 -6.572 -28.653 1.00 74.31 149 ALA A N 1
ATOM 1153 C CA . ALA A 1 149 ? 19.027 -6.256 -27.457 1.00 74.31 149 ALA A CA 1
ATOM 1154 C C . ALA A 1 149 ? 18.337 -5.250 -26.520 1.00 74.31 149 ALA A C 1
ATOM 1156 O O . ALA A 1 149 ? 18.544 -5.313 -25.314 1.00 74.31 149 ALA A O 1
ATOM 1157 N N . GLU A 1 150 ? 17.580 -4.297 -27.069 1.00 76.44 150 GLU A N 1
ATOM 1158 C CA . GLU A 1 150 ? 16.945 -3.184 -26.349 1.00 76.44 150 GLU A CA 1
ATOM 1159 C C . GLU A 1 150 ? 15.616 -2.782 -27.018 1.00 76.44 150 GLU A C 1
ATOM 1161 O O . GLU A 1 150 ? 15.324 -1.599 -27.220 1.00 76.44 150 GLU A O 1
ATOM 1166 N N . SER A 1 151 ? 14.773 -3.760 -27.363 1.00 71.31 151 SER A N 1
ATOM 1167 C CA . SER A 1 151 ? 13.407 -3.504 -27.868 1.00 71.31 151 SER A CA 1
ATOM 1168 C C . SER A 1 151 ? 12.619 -2.615 -26.917 1.00 71.31 151 SER A C 1
ATOM 1170 O O . SER A 1 151 ? 11.800 -1.814 -27.359 1.00 71.31 151 SER A O 1
ATOM 1172 N N . ALA A 1 152 ? 12.939 -2.725 -25.630 1.00 65.38 152 ALA A N 1
ATOM 1173 C CA . ALA A 1 152 ? 12.522 -1.863 -24.544 1.00 65.38 152 ALA A CA 1
ATOM 1174 C C . ALA A 1 152 ? 12.664 -0.395 -24.781 1.00 65.38 152 ALA A C 1
ATOM 1176 O O . ALA A 1 152 ? 11.690 0.358 -24.866 1.00 65.38 152 ALA A O 1
ATOM 1177 N N . LEU A 1 153 ? 13.912 -0.016 -24.892 1.00 76.00 153 LEU A N 1
ATOM 1178 C CA . LEU A 1 153 ? 14.277 1.359 -25.009 1.00 76.00 153 LEU A CA 1
ATOM 1179 C C . LEU A 1 153 ? 13.710 1.949 -26.306 1.00 76.00 153 LEU A C 1
ATOM 1181 O O . LEU A 1 153 ? 13.213 3.070 -26.298 1.00 76.00 153 LEU A O 1
ATOM 1185 N N . LEU A 1 154 ? 13.702 1.163 -27.388 1.00 81.06 154 LEU A N 1
ATOM 1186 C CA . LEU A 1 154 ? 13.192 1.585 -28.691 1.00 81.06 154 LEU A CA 1
ATOM 1187 C C . LEU A 1 154 ? 11.661 1.704 -28.745 1.00 81.06 154 LEU A C 1
ATOM 1189 O O . LEU A 1 154 ? 11.160 2.633 -29.373 1.00 81.06 154 LEU A O 1
ATOM 1193 N N . ALA A 1 155 ? 10.916 0.814 -28.079 1.00 72.00 155 ALA A N 1
ATOM 1194 C CA . ALA A 1 155 ? 9.457 0.893 -27.973 1.00 72.00 155 ALA A CA 1
ATOM 1195 C C . ALA A 1 155 ? 9.022 2.153 -27.219 1.00 72.00 155 ALA A C 1
ATOM 1197 O O . ALA A 1 155 ? 8.256 2.946 -27.760 1.00 72.00 155 ALA A O 1
ATOM 1198 N N . SER A 1 156 ? 9.576 2.388 -26.024 1.00 73.94 156 SER A N 1
ATOM 1199 C CA . SER A 1 156 ? 9.296 3.602 -25.244 1.00 73.94 156 SER A CA 1
ATOM 1200 C C . SER A 1 156 ? 9.691 4.874 -25.993 1.00 73.94 156 SER A C 1
ATOM 1202 O O . SER A 1 156 ? 8.988 5.875 -25.914 1.00 73.94 156 SER A O 1
ATOM 1204 N N . PHE A 1 157 ? 10.775 4.821 -26.770 1.00 82.94 157 PHE A N 1
ATOM 1205 C CA . PHE A 1 157 ? 11.207 5.919 -27.631 1.00 82.94 157 PHE A CA 1
ATOM 1206 C C . PHE A 1 157 ? 10.232 6.251 -28.764 1.00 82.94 157 PHE A C 1
ATOM 1208 O O . PHE A 1 157 ? 10.149 7.404 -29.180 1.00 82.94 157 PHE A O 1
ATOM 1215 N N . ALA A 1 158 ? 9.486 5.264 -29.261 1.00 77.38 158 ALA A N 1
ATOM 1216 C CA . ALA A 1 158 ? 8.481 5.481 -30.295 1.00 77.38 158 ALA A CA 1
ATOM 1217 C C . ALA A 1 158 ? 7.149 6.029 -29.754 1.00 77.38 158 ALA A C 1
ATOM 1219 O O . ALA A 1 158 ? 6.363 6.548 -30.543 1.00 77.38 158 ALA A O 1
ATOM 1220 N N . LEU A 1 159 ? 6.890 5.912 -28.445 1.00 70.81 159 LEU A N 1
ATOM 1221 C CA . LEU A 1 159 ? 5.645 6.373 -27.823 1.00 70.81 159 LEU A CA 1
ATOM 1222 C C . LEU A 1 159 ? 5.623 7.895 -27.663 1.00 70.81 159 LEU A C 1
ATOM 1224 O O . LEU A 1 159 ? 4.832 8.583 -28.308 1.00 70.81 159 LEU A O 1
ATOM 1228 N N . ASP A 1 160 ? 6.480 8.408 -26.783 1.00 73.62 160 ASP A N 1
ATOM 1229 C CA . ASP A 1 160 ? 6.548 9.817 -26.416 1.00 73.62 160 ASP A CA 1
ATOM 1230 C C . ASP A 1 160 ? 7.877 10.134 -25.691 1.00 73.62 160 ASP A C 1
ATOM 1232 O O . ASP A 1 160 ? 8.541 9.223 -25.177 1.00 73.62 160 ASP A O 1
ATOM 1236 N N . PRO A 1 161 ? 8.289 11.416 -25.624 1.00 75.69 161 PRO A N 1
ATOM 1237 C CA . PRO A 1 161 ? 9.554 11.799 -24.997 1.00 75.69 161 PRO A CA 1
ATOM 1238 C C . PRO A 1 161 ? 9.670 11.492 -23.496 1.00 75.69 161 PRO A C 1
ATOM 1240 O O . PRO A 1 161 ? 10.779 11.268 -23.011 1.00 75.69 161 PRO A O 1
ATOM 1243 N N . GLU A 1 162 ? 8.567 11.477 -22.744 1.00 70.19 162 GLU A N 1
ATOM 1244 C CA . GLU A 1 162 ? 8.578 11.237 -21.295 1.00 70.19 162 GLU A CA 1
ATOM 1245 C C . GLU A 1 162 ? 8.797 9.748 -20.986 1.00 70.19 162 GLU A C 1
ATOM 1247 O O . GLU A 1 162 ? 9.649 9.388 -20.162 1.00 70.19 162 GLU A O 1
ATOM 1252 N N . SER A 1 163 ? 8.104 8.872 -21.718 1.00 70.25 163 SER A N 1
ATOM 1253 C CA . SER A 1 163 ? 8.316 7.423 -21.703 1.00 70.25 163 SER A CA 1
ATOM 1254 C C . SER A 1 163 ? 9.753 7.072 -22.099 1.00 70.25 163 SER A C 1
ATOM 1256 O O . SER A 1 163 ? 10.409 6.265 -21.432 1.00 70.25 163 SER A O 1
ATOM 1258 N N . ALA A 1 164 ? 10.278 7.722 -23.142 1.00 78.06 164 ALA A N 1
ATOM 1259 C CA . ALA A 1 164 ? 11.658 7.565 -23.592 1.00 78.06 164 ALA A CA 1
ATOM 1260 C C . ALA A 1 164 ? 12.672 7.994 -22.519 1.00 78.06 164 ALA A C 1
ATOM 1262 O O . ALA A 1 164 ? 13.615 7.254 -22.224 1.00 78.06 164 ALA A O 1
ATOM 1263 N N . ALA A 1 165 ? 12.453 9.153 -21.887 1.00 74.06 165 ALA A N 1
ATOM 1264 C CA . ALA A 1 165 ? 13.312 9.667 -20.825 1.00 74.06 165 ALA A CA 1
ATOM 1265 C C . ALA A 1 165 ? 13.332 8.750 -19.601 1.00 74.06 165 ALA A C 1
ATOM 1267 O O . ALA A 1 165 ? 14.396 8.487 -19.026 1.00 74.06 165 ALA A O 1
ATOM 1268 N N . THR A 1 166 ? 12.161 8.237 -19.222 1.00 69.44 166 THR A N 1
ATOM 1269 C CA . THR A 1 166 ? 12.025 7.278 -18.129 1.00 69.44 166 THR A CA 1
ATOM 1270 C C . THR A 1 166 ? 12.795 6.010 -18.465 1.00 69.44 166 THR A C 1
ATOM 1272 O O . THR A 1 166 ? 13.742 5.690 -17.749 1.00 69.44 166 THR A O 1
ATOM 1275 N N . ALA A 1 167 ? 12.493 5.349 -19.586 1.00 73.88 167 ALA A N 1
ATOM 1276 C CA . ALA A 1 167 ? 13.163 4.118 -20.006 1.00 73.88 167 ALA A CA 1
ATOM 1277 C C . ALA A 1 167 ? 14.693 4.273 -20.091 1.00 73.88 167 ALA A C 1
ATOM 1279 O O . ALA A 1 167 ? 15.437 3.434 -19.573 1.00 73.88 167 ALA A O 1
ATOM 1280 N N . LEU A 1 168 ? 15.176 5.383 -20.663 1.00 80.88 168 LEU A N 1
ATOM 1281 C CA . LEU A 1 168 ? 16.602 5.697 -20.753 1.00 80.88 168 LEU A CA 1
ATOM 1282 C C . LEU A 1 168 ? 17.244 5.837 -19.368 1.00 80.88 168 LEU A C 1
ATOM 1284 O O . LEU A 1 168 ? 18.320 5.283 -19.120 1.00 80.88 168 LEU A O 1
ATOM 1288 N N . ARG A 1 169 ? 16.585 6.542 -18.440 1.00 75.31 169 ARG A N 1
ATOM 1289 C CA . ARG A 1 169 ? 17.054 6.697 -17.055 1.00 75.31 169 ARG A CA 1
ATOM 1290 C C . ARG A 1 169 ? 17.216 5.344 -16.370 1.00 75.31 169 ARG A C 1
ATOM 1292 O O . ARG A 1 169 ? 18.242 5.119 -15.722 1.00 75.31 169 ARG A O 1
ATOM 1299 N N . LEU A 1 170 ? 16.230 4.457 -16.521 1.00 69.75 170 LEU A N 1
ATOM 1300 C CA . LEU A 1 170 ? 16.216 3.145 -15.862 1.00 69.75 170 LEU A CA 1
ATOM 1301 C C . LEU A 1 170 ? 17.299 2.255 -16.409 1.00 69.75 170 LEU A C 1
ATOM 1303 O O . LEU A 1 170 ? 18.088 1.699 -15.646 1.00 69.75 170 LEU A O 1
ATOM 1307 N N . ARG A 1 171 ? 17.385 2.189 -17.736 1.00 74.56 171 ARG A N 1
ATOM 1308 C CA . ARG A 1 171 ? 18.362 1.350 -18.403 1.00 74.56 171 ARG A CA 1
ATOM 1309 C C . ARG A 1 171 ? 19.787 1.773 -18.065 1.00 74.56 171 ARG A C 1
ATOM 1311 O O . ARG A 1 171 ? 20.619 0.941 -17.703 1.00 74.56 171 ARG A O 1
ATOM 1318 N N . CYS A 1 172 ? 20.072 3.073 -18.096 1.00 74.12 172 CYS A N 1
ATOM 1319 C CA . CYS A 1 172 ? 21.394 3.571 -17.733 1.00 74.12 172 CYS A CA 1
ATOM 1320 C C . CYS A 1 172 ? 21.688 3.401 -16.226 1.00 74.12 172 CYS A C 1
ATOM 1322 O O . CYS A 1 172 ? 22.829 3.114 -15.856 1.00 74.12 172 CYS A O 1
ATOM 1324 N N . GLY A 1 173 ? 20.674 3.509 -15.356 1.00 66.38 173 GLY A N 1
ATOM 1325 C CA . GLY A 1 173 ? 20.786 3.234 -13.917 1.00 66.38 173 GLY A CA 1
ATOM 1326 C C . GLY A 1 173 ? 21.099 1.767 -13.606 1.00 66.38 173 GLY A C 1
ATOM 1327 O O . GLY A 1 173 ? 22.039 1.482 -12.861 1.00 66.38 173 GLY A O 1
ATOM 1328 N N . GLN A 1 174 ? 20.404 0.830 -14.258 1.00 66.19 174 GLN A N 1
ATOM 1329 C CA . GLN A 1 174 ? 20.687 -0.609 -14.195 1.00 66.19 174 GLN A CA 1
ATOM 1330 C C . GLN A 1 174 ? 22.151 -0.900 -14.530 1.00 66.19 174 GLN A C 1
ATOM 1332 O O . GLN A 1 174 ? 22.858 -1.570 -13.775 1.00 66.19 174 GLN A O 1
ATOM 1337 N N . LEU A 1 175 ? 22.637 -0.315 -15.626 1.00 66.50 175 LEU A N 1
ATOM 1338 C CA . LEU A 1 175 ? 24.028 -0.437 -16.039 1.00 66.50 175 LEU A CA 1
ATOM 1339 C C . LEU A 1 175 ? 25.000 0.177 -15.010 1.00 66.50 175 LEU A C 1
ATOM 1341 O O . LEU A 1 175 ? 26.128 -0.305 -14.891 1.00 66.50 175 LEU A O 1
ATOM 1345 N N . ALA A 1 176 ? 24.597 1.194 -14.239 1.00 59.78 176 ALA A N 1
ATOM 1346 C CA . ALA A 1 176 ? 25.447 1.934 -13.300 1.00 59.78 176 ALA A CA 1
ATOM 1347 C C . ALA A 1 176 ? 25.661 1.265 -11.923 1.00 59.78 176 ALA A C 1
ATOM 1349 O O . ALA A 1 176 ? 26.748 1.441 -11.354 1.00 59.78 176 ALA A O 1
ATOM 1350 N N . VAL A 1 177 ? 24.678 0.512 -11.406 1.00 53.03 177 VAL A N 1
ATOM 1351 C CA . VAL A 1 177 ? 24.689 -0.145 -10.071 1.00 53.03 177 VAL A CA 1
ATOM 1352 C C . VAL A 1 177 ? 25.707 -1.304 -9.978 1.00 53.03 177 VAL A C 1
ATOM 1354 O O . VAL A 1 177 ? 26.149 -1.693 -8.899 1.00 53.03 177 VAL A O 1
ATOM 1357 N N . HIS A 1 178 ? 26.181 -1.818 -11.111 1.00 57.44 178 HIS A N 1
ATOM 1358 C CA . HIS A 1 178 ? 26.898 -3.095 -11.202 1.00 57.44 178 HIS A CA 1
ATOM 1359 C C . HIS A 1 178 ? 28.438 -2.967 -11.118 1.00 57.44 178 HIS A C 1
ATOM 1361 O O . HIS A 1 178 ? 29.159 -3.414 -12.003 1.00 57.44 178 HIS A O 1
ATOM 1367 N N . ARG A 1 179 ? 28.980 -2.351 -10.054 1.00 43.34 179 ARG A N 1
ATOM 1368 C CA . ARG A 1 179 ? 30.446 -2.167 -9.860 1.00 43.34 179 ARG A CA 1
ATOM 1369 C C . ARG A 1 179 ? 31.168 -3.299 -9.095 1.00 43.34 179 ARG A C 1
ATOM 1371 O O . ARG A 1 179 ? 32.360 -3.176 -8.837 1.00 43.34 179 ARG A O 1
ATOM 1378 N N . GLY A 1 180 ? 30.478 -4.376 -8.712 1.00 40.69 180 GLY A N 1
ATOM 1379 C CA . GLY A 1 180 ? 30.964 -5.317 -7.687 1.00 40.69 180 GLY A CA 1
ATOM 1380 C C . GLY A 1 180 ? 31.547 -6.670 -8.128 1.00 40.69 180 GLY A C 1
ATOM 1381 O O . GLY A 1 180 ? 31.988 -7.412 -7.255 1.00 40.69 180 GLY A O 1
ATOM 1382 N N . GLY A 1 181 ? 31.569 -7.040 -9.414 1.00 41.69 181 GLY A N 1
ATOM 1383 C CA . GLY A 1 181 ? 32.053 -8.369 -9.828 1.00 41.69 181 GLY A CA 1
ATOM 1384 C C . GLY A 1 181 ? 32.507 -8.459 -11.286 1.00 41.69 181 GLY A C 1
ATOM 1385 O O . GLY A 1 181 ? 32.152 -7.609 -12.096 1.00 41.69 181 GLY A O 1
ATOM 1386 N N . LYS A 1 182 ? 33.293 -9.501 -11.611 1.00 44.94 182 LYS A N 1
ATOM 1387 C CA . LYS A 1 182 ? 33.639 -9.904 -12.989 1.00 44.94 182 LYS A CA 1
ATOM 1388 C C . LYS A 1 182 ? 32.346 -10.277 -13.733 1.00 44.94 182 LYS A C 1
ATOM 1390 O O . LYS A 1 182 ? 31.900 -11.417 -13.641 1.00 44.94 182 LYS A O 1
ATOM 1395 N N . GLN A 1 183 ? 31.714 -9.326 -14.412 1.00 52.34 183 GLN A N 1
ATOM 1396 C CA . GLN A 1 183 ? 30.522 -9.551 -15.235 1.00 52.34 183 GLN A CA 1
ATOM 1397 C C . GLN A 1 183 ? 30.668 -8.885 -16.608 1.00 52.34 183 GLN A C 1
ATOM 1399 O O . GLN A 1 183 ? 31.415 -7.923 -16.762 1.00 52.34 183 GLN A O 1
ATOM 1404 N N . SER A 1 184 ? 29.971 -9.469 -17.588 1.00 52.22 184 SER A N 1
ATOM 1405 C CA . SER A 1 184 ? 30.061 -9.196 -19.027 1.00 52.22 184 SER A CA 1
ATOM 1406 C C . SER A 1 184 ? 29.656 -7.759 -19.381 1.00 52.22 184 SER A C 1
ATOM 1408 O O . SER A 1 184 ? 28.674 -7.236 -18.851 1.00 52.22 184 SER A O 1
ATOM 1410 N N . GLN A 1 185 ? 30.415 -7.110 -20.268 1.00 60.19 185 GLN A N 1
ATOM 1411 C CA . GLN A 1 185 ? 30.067 -5.793 -20.800 1.00 60.19 185 GLN A CA 1
ATOM 1412 C C . GLN A 1 185 ? 28.757 -5.843 -21.612 1.00 60.19 185 GLN A C 1
ATOM 1414 O O . GLN A 1 185 ? 28.500 -6.843 -22.285 1.00 60.19 185 GLN A O 1
ATOM 1419 N N . PRO A 1 186 ? 27.929 -4.777 -21.598 1.00 69.50 186 PRO A N 1
ATOM 1420 C CA . PRO A 1 186 ? 26.753 -4.704 -22.463 1.00 69.50 186 PRO A CA 1
ATOM 1421 C C . PRO A 1 186 ? 27.151 -4.820 -23.939 1.00 69.50 186 PRO A C 1
ATOM 1423 O O . PRO A 1 186 ? 28.195 -4.320 -24.357 1.00 69.50 186 PRO A O 1
ATOM 1426 N N . SER A 1 187 ? 26.296 -5.464 -24.738 1.00 76.81 187 SER A N 1
ATOM 1427 C CA . SER A 1 187 ? 26.551 -5.648 -26.169 1.00 76.81 187 SER A CA 1
ATOM 1428 C C . SER A 1 187 ? 26.657 -4.304 -26.907 1.00 76.81 187 SER A C 1
ATOM 1430 O O . SER A 1 187 ? 26.054 -3.304 -26.508 1.00 76.81 187 SER A O 1
ATOM 1432 N N . ARG A 1 188 ? 27.361 -4.277 -28.046 1.00 79.19 188 ARG A N 1
ATOM 1433 C CA . ARG A 1 188 ? 27.419 -3.081 -28.912 1.00 79.19 188 ARG A CA 1
ATOM 1434 C C . ARG A 1 188 ? 26.036 -2.638 -29.395 1.00 79.19 188 ARG A C 1
ATOM 1436 O O . ARG A 1 188 ? 25.798 -1.444 -29.520 1.00 79.19 188 ARG A O 1
ATOM 1443 N N . ALA A 1 189 ? 25.128 -3.584 -29.634 1.00 82.12 189 ALA A N 1
ATOM 1444 C CA . ALA A 1 189 ? 23.745 -3.297 -30.002 1.00 82.12 189 ALA A CA 1
ATOM 1445 C C . ALA A 1 189 ? 22.987 -2.592 -28.862 1.00 82.12 189 ALA A C 1
ATOM 1447 O O . ALA A 1 189 ? 22.273 -1.621 -29.104 1.00 82.12 189 ALA A O 1
ATOM 1448 N N . SER A 1 190 ? 23.221 -3.007 -27.612 1.00 83.06 190 SER A N 1
ATOM 1449 C CA . SER A 1 190 ? 22.657 -2.346 -26.431 1.00 83.06 190 SER A CA 1
ATOM 1450 C C . SER A 1 190 ? 23.161 -0.918 -26.264 1.00 83.06 190 SER A C 1
ATOM 1452 O O . SER A 1 190 ? 22.378 0.014 -26.087 1.00 83.06 190 SER A O 1
ATOM 1454 N N . LEU A 1 191 ? 24.479 -0.730 -26.369 1.00 85.94 191 LEU A N 1
ATOM 1455 C CA . LEU A 1 191 ? 25.089 0.596 -26.305 1.00 85.94 191 LEU A CA 1
ATOM 1456 C C . LEU A 1 191 ? 24.568 1.508 -27.425 1.00 85.94 191 LEU A C 1
ATOM 1458 O O . LEU A 1 191 ? 24.257 2.669 -27.169 1.00 85.94 191 LEU A O 1
ATOM 1462 N N . ALA A 1 192 ? 24.424 0.980 -28.643 1.00 88.56 192 ALA A N 1
ATOM 1463 C CA . ALA A 1 192 ? 23.880 1.702 -29.788 1.00 88.56 192 ALA A CA 1
ATOM 1464 C C . ALA A 1 192 ? 22.427 2.150 -29.566 1.00 88.56 192 ALA A C 1
ATOM 1466 O O . ALA A 1 192 ? 22.117 3.314 -29.798 1.00 88.56 192 ALA A O 1
ATOM 1467 N N . ALA A 1 193 ? 21.544 1.289 -29.058 1.00 89.62 193 ALA A N 1
ATOM 1468 C CA . ALA A 1 193 ? 20.160 1.678 -28.770 1.00 89.62 193 ALA A CA 1
ATOM 1469 C C . ALA A 1 193 ? 20.066 2.778 -27.703 1.00 89.62 193 ALA A C 1
ATOM 1471 O O . ALA A 1 193 ? 19.297 3.724 -27.867 1.00 89.62 193 ALA A O 1
ATOM 1472 N N . ILE A 1 194 ? 20.908 2.714 -26.665 1.00 89.06 194 ILE A N 1
ATOM 1473 C CA . ILE A 1 194 ? 21.009 3.778 -25.657 1.00 89.06 194 ILE A CA 1
ATOM 1474 C C . ILE A 1 194 ? 21.467 5.094 -26.283 1.00 89.06 194 ILE A C 1
ATOM 1476 O O . ILE A 1 194 ? 20.927 6.140 -25.936 1.00 89.06 194 ILE A O 1
ATOM 1480 N N . MET A 1 195 ? 22.416 5.058 -27.222 1.00 89.19 195 MET A N 1
ATOM 1481 C CA . MET A 1 195 ? 22.848 6.261 -27.940 1.00 89.19 195 MET A CA 1
ATOM 1482 C C . MET A 1 195 ? 21.778 6.793 -28.893 1.00 89.19 195 MET A C 1
ATOM 1484 O O . MET A 1 195 ? 21.633 8.004 -28.995 1.00 89.19 195 MET A O 1
ATOM 1488 N N . LEU A 1 196 ? 20.998 5.931 -29.555 1.00 90.88 196 LEU A N 1
ATOM 1489 C CA . LEU A 1 196 ? 19.911 6.370 -30.436 1.00 90.88 196 LEU A CA 1
ATOM 1490 C C . LEU A 1 196 ? 18.832 7.132 -29.659 1.00 90.88 196 LEU A C 1
ATOM 1492 O O . LEU A 1 196 ? 18.449 8.227 -30.059 1.00 90.88 196 LEU A O 1
ATOM 1496 N N . VAL A 1 197 ? 18.360 6.568 -28.544 1.00 89.69 197 VAL A N 1
ATOM 1497 C CA . VAL A 1 197 ? 17.350 7.222 -27.692 1.00 89.69 197 VAL A CA 1
ATOM 1498 C C . VAL A 1 197 ? 17.951 8.415 -26.968 1.00 89.69 197 VAL A C 1
ATOM 1500 O O . VAL A 1 197 ? 17.341 9.476 -26.886 1.00 89.69 197 VAL A O 1
ATOM 1503 N N . GLY A 1 198 ? 19.191 8.259 -26.508 1.00 86.75 198 GLY A N 1
ATOM 1504 C CA . GLY A 1 198 ? 19.985 9.334 -25.953 1.00 86.75 198 GLY A CA 1
ATOM 1505 C C . GLY A 1 198 ? 20.135 10.495 -26.923 1.00 86.75 198 GLY A C 1
ATOM 1506 O O . GLY A 1 198 ? 20.086 11.611 -26.460 1.00 86.75 198 GLY A O 1
ATOM 1507 N N . ALA A 1 199 ? 20.259 10.304 -28.238 1.00 86.69 199 ALA A N 1
ATOM 1508 C CA . ALA A 1 199 ? 20.450 11.409 -29.183 1.00 86.69 199 ALA A CA 1
ATOM 1509 C C . ALA A 1 199 ? 19.334 12.468 -29.090 1.00 86.69 199 ALA A C 1
ATOM 1511 O O . ALA A 1 199 ? 19.617 13.661 -29.197 1.00 86.69 199 ALA A O 1
ATOM 1512 N N . ASP A 1 200 ? 18.102 12.057 -28.777 1.00 84.81 200 ASP A N 1
ATOM 1513 C CA . ASP A 1 200 ? 16.989 12.970 -28.535 1.00 84.81 200 ASP A CA 1
ATOM 1514 C C . ASP A 1 200 ? 17.150 13.723 -27.203 1.00 84.81 200 ASP A C 1
ATOM 1516 O O . ASP A 1 200 ? 17.178 13.141 -26.114 1.00 84.81 200 ASP A O 1
ATOM 1520 N N . ARG A 1 201 ? 17.235 15.054 -27.273 1.00 81.81 201 ARG A N 1
ATOM 1521 C CA . ARG A 1 201 ? 17.385 15.909 -26.087 1.00 81.81 201 ARG A CA 1
ATOM 1522 C C . ARG A 1 201 ? 16.154 15.884 -25.187 1.00 81.81 201 ARG A C 1
ATOM 1524 O O . ARG A 1 201 ? 16.314 15.957 -23.969 1.00 81.81 201 ARG A O 1
ATOM 1531 N N . ALA A 1 202 ? 14.955 15.708 -25.746 1.00 81.06 202 ALA A N 1
ATOM 1532 C CA . ALA A 1 202 ? 13.732 15.607 -24.953 1.00 81.06 202 ALA A CA 1
ATOM 1533 C C . ALA A 1 202 ? 13.753 14.370 -24.033 1.00 81.06 202 ALA A C 1
ATOM 1535 O O . ALA A 1 202 ? 13.231 14.406 -22.921 1.00 81.06 202 ALA A O 1
ATOM 1536 N N . SER A 1 203 ? 14.474 13.317 -24.438 1.00 79.38 203 SER A N 1
ATOM 1537 C CA . SER A 1 203 ? 14.669 12.094 -23.650 1.00 79.38 203 SER A CA 1
ATOM 1538 C C . SER A 1 203 ? 15.696 12.249 -22.506 1.00 79.38 203 SER A C 1
ATOM 1540 O O . SER A 1 203 ? 15.925 11.316 -21.737 1.00 79.38 203 SER A O 1
ATOM 1542 N N . ARG A 1 204 ? 16.352 13.412 -22.362 1.00 79.00 204 ARG A N 1
ATOM 1543 C CA . ARG A 1 204 ? 17.440 13.657 -21.389 1.00 79.00 204 ARG A CA 1
ATOM 1544 C C . ARG A 1 204 ? 17.164 14.820 -20.424 1.00 79.00 204 ARG A C 1
ATOM 1546 O O . ARG A 1 204 ? 18.102 15.373 -19.853 1.00 79.00 204 ARG A O 1
ATOM 1553 N N . SER A 1 205 ? 15.897 15.162 -20.192 1.00 71.12 205 SER A N 1
ATOM 1554 C CA . SER A 1 205 ? 15.480 16.295 -19.343 1.00 71.12 205 SER A CA 1
ATOM 1555 C C . SER A 1 205 ? 16.031 16.258 -17.903 1.00 71.12 205 SER A C 1
ATOM 1557 O O . SER A 1 205 ? 16.324 17.298 -17.316 1.00 71.12 205 SER A O 1
ATOM 1559 N N . SER A 1 206 ? 16.242 15.067 -17.328 1.00 71.69 206 SER A N 1
ATOM 1560 C CA . SER A 1 206 ? 16.754 14.896 -15.959 1.00 71.69 206 SER A CA 1
ATOM 1561 C C . SER A 1 206 ? 18.295 14.959 -15.867 1.00 71.69 206 SER A C 1
ATOM 1563 O O . SER A 1 206 ? 18.983 14.246 -16.609 1.00 71.69 206 SER A O 1
ATOM 1565 N N . PRO A 1 207 ? 18.877 15.708 -14.901 1.00 73.69 207 PRO A N 1
ATOM 1566 C CA . PRO A 1 207 ? 20.322 15.697 -14.625 1.00 73.69 207 PRO A CA 1
ATOM 1567 C C . PRO A 1 207 ? 20.894 14.294 -14.353 1.00 73.69 207 PRO A C 1
ATOM 1569 O O . PRO A 1 207 ? 21.986 13.956 -14.812 1.00 73.69 207 PRO A O 1
ATOM 1572 N N . THR A 1 208 ? 20.137 13.435 -13.661 1.00 67.25 208 THR A N 1
ATOM 1573 C CA . THR A 1 208 ? 20.541 12.054 -13.351 1.00 67.25 208 THR A CA 1
ATOM 1574 C C . THR A 1 208 ? 20.681 11.211 -14.616 1.00 67.25 208 THR A C 1
ATOM 1576 O O . THR A 1 208 ? 21.656 10.470 -14.763 1.00 67.25 208 THR A O 1
ATOM 1579 N N . THR A 1 209 ? 19.742 11.347 -15.558 1.00 74.81 209 THR A N 1
ATOM 1580 C CA . THR A 1 209 ? 19.783 10.635 -16.844 1.00 74.81 209 THR A CA 1
ATOM 1581 C C . THR A 1 209 ? 21.037 11.008 -17.627 1.00 74.81 209 THR A C 1
ATOM 1583 O O . THR A 1 209 ? 21.742 10.123 -18.114 1.00 74.81 209 THR A O 1
ATOM 1586 N N . ARG A 1 210 ? 21.376 12.302 -17.673 1.00 81.25 210 ARG A N 1
ATOM 1587 C CA . ARG A 1 210 ? 22.593 12.800 -18.329 1.00 81.25 210 ARG A CA 1
ATOM 1588 C C . ARG A 1 210 ? 23.864 12.253 -17.684 1.00 81.25 210 ARG A C 1
ATOM 1590 O O . ARG A 1 210 ? 24.751 11.773 -18.387 1.00 81.25 210 ARG A O 1
ATOM 1597 N N . HIS A 1 211 ? 23.930 12.223 -16.353 1.00 79.62 211 HIS A N 1
ATOM 1598 C CA . HIS A 1 211 ? 25.058 11.625 -15.637 1.00 79.62 211 HIS A CA 1
ATOM 1599 C C . HIS A 1 211 ? 25.218 10.125 -15.936 1.00 79.62 211 HIS A C 1
ATOM 1601 O O . HIS A 1 211 ? 26.332 9.651 -16.177 1.00 79.62 211 HIS A O 1
ATOM 1607 N N . HIS A 1 212 ? 24.122 9.360 -15.948 1.00 75.50 212 HIS A N 1
ATOM 1608 C CA . HIS A 1 212 ? 24.188 7.940 -16.286 1.00 75.50 212 HIS A CA 1
ATOM 1609 C C . HIS A 1 212 ? 24.604 7.714 -17.744 1.00 75.50 212 HIS A C 1
ATOM 1611 O O . HIS A 1 212 ? 25.456 6.862 -17.997 1.00 75.50 212 HIS A O 1
ATOM 1617 N N . LEU A 1 213 ? 24.078 8.501 -18.687 1.00 82.25 213 LEU A N 1
ATOM 1618 C CA . LEU A 1 213 ? 24.473 8.430 -20.093 1.00 82.25 213 LEU A CA 1
ATOM 1619 C C . LEU A 1 213 ? 25.967 8.724 -20.271 1.00 82.25 213 LEU A C 1
ATOM 1621 O O . LEU A 1 213 ? 26.656 7.993 -20.982 1.00 82.25 213 LEU A O 1
ATOM 1625 N N . ASN A 1 214 ? 26.496 9.706 -19.534 1.00 83.06 214 ASN A N 1
ATOM 1626 C CA . ASN A 1 214 ? 27.923 10.019 -19.527 1.00 83.06 214 ASN A CA 1
ATOM 1627 C C . ASN A 1 214 ? 28.786 8.811 -19.119 1.00 83.06 214 ASN A C 1
ATOM 1629 O O . ASN A 1 214 ? 29.862 8.570 -19.665 1.00 83.06 214 ASN A O 1
ATOM 1633 N N . ARG A 1 215 ? 28.296 8.005 -18.168 1.00 76.25 215 ARG A N 1
ATOM 1634 C CA . ARG A 1 215 ? 28.960 6.764 -17.741 1.00 76.25 215 ARG A CA 1
ATOM 1635 C C . ARG A 1 215 ? 28.852 5.649 -18.778 1.00 76.25 215 ARG A C 1
ATOM 1637 O O . ARG A 1 215 ? 29.764 4.829 -18.851 1.00 76.25 215 ARG A O 1
ATOM 1644 N N . VAL A 1 216 ? 27.763 5.593 -19.545 1.00 79.94 216 VAL A N 1
ATOM 1645 C CA . VAL A 1 216 ? 27.599 4.632 -20.647 1.00 79.94 216 VAL A CA 1
ATOM 1646 C C . VAL A 1 216 ? 28.532 4.978 -21.809 1.00 79.94 216 VAL A C 1
ATOM 1648 O O . VAL A 1 216 ? 29.159 4.071 -22.348 1.00 79.94 216 VAL A O 1
ATOM 1651 N N . LEU A 1 217 ? 28.713 6.264 -22.139 1.00 79.38 217 LEU A N 1
ATOM 1652 C CA . LEU A 1 217 ? 29.675 6.713 -23.159 1.00 79.38 217 LEU A CA 1
ATOM 1653 C C . LEU A 1 217 ? 31.090 6.189 -22.885 1.00 79.38 217 LEU A C 1
ATOM 1655 O O . LEU A 1 217 ? 31.736 5.657 -23.782 1.00 79.38 217 LEU A O 1
ATOM 1659 N N . ALA A 1 218 ? 31.540 6.231 -21.629 1.00 73.81 218 ALA A N 1
ATOM 1660 C CA . ALA A 1 218 ? 32.855 5.714 -21.245 1.00 73.81 218 ALA A CA 1
ATOM 1661 C C . ALA A 1 218 ? 33.036 4.196 -21.484 1.00 73.81 218 ALA A C 1
ATOM 1663 O O . ALA A 1 218 ? 34.170 3.722 -21.515 1.00 73.81 218 ALA A O 1
ATOM 1664 N N . ARG A 1 219 ? 31.948 3.428 -21.657 1.00 75.56 219 ARG A N 1
ATOM 1665 C CA . ARG A 1 219 ? 31.976 1.972 -21.911 1.00 75.56 219 ARG A CA 1
ATOM 1666 C C . ARG A 1 219 ? 32.141 1.596 -23.380 1.00 75.56 219 ARG A C 1
ATOM 1668 O O . ARG A 1 219 ? 32.284 0.419 -23.674 1.00 75.56 219 ARG A O 1
ATOM 1675 N N . TRP A 1 220 ? 32.124 2.567 -24.292 1.00 75.12 220 TRP A N 1
ATOM 1676 C CA . TRP A 1 220 ? 32.445 2.332 -25.704 1.00 75.12 220 TRP A CA 1
ATOM 1677 C C . TRP A 1 220 ? 33.946 2.136 -25.953 1.00 75.12 220 TRP A C 1
ATOM 1679 O O . TRP A 1 220 ? 34.338 1.716 -27.041 1.00 75.12 220 TRP A O 1
ATOM 1689 N N . LEU A 1 221 ? 34.788 2.448 -24.964 1.00 69.75 221 LEU A N 1
ATOM 1690 C CA . LEU A 1 221 ? 36.223 2.208 -25.040 1.00 69.75 221 LEU A CA 1
ATOM 1691 C C . LEU A 1 221 ? 36.527 0.717 -24.824 1.00 69.75 221 LEU A C 1
ATOM 1693 O O . LEU A 1 221 ? 35.948 0.117 -23.915 1.00 69.75 221 LEU A O 1
ATOM 1697 N N . PRO A 1 222 ? 37.458 0.129 -25.599 1.00 62.84 222 PRO A N 1
ATOM 1698 C CA . PRO A 1 222 ? 37.876 -1.253 -25.401 1.00 62.84 222 PRO A CA 1
ATOM 1699 C C . PRO A 1 222 ? 38.382 -1.473 -23.972 1.00 62.84 222 PRO A C 1
ATOM 1701 O O . PRO A 1 222 ? 39.089 -0.628 -23.410 1.00 62.84 222 PRO A O 1
ATOM 1704 N N . GLU A 1 223 ? 38.063 -2.626 -23.385 1.00 59.00 223 GLU A N 1
ATOM 1705 C CA . GLU A 1 223 ? 38.723 -3.057 -22.156 1.00 59.00 223 GLU A CA 1
ATOM 1706 C C . GLU A 1 223 ? 40.225 -3.186 -22.437 1.00 59.00 223 GLU A C 1
ATOM 1708 O O . GLU A 1 223 ? 40.622 -3.854 -23.388 1.00 59.00 223 GLU A O 1
ATOM 1713 N N . LYS A 1 224 ? 41.071 -2.538 -21.622 1.00 51.94 224 LYS A N 1
ATOM 1714 C CA . LYS A 1 224 ? 42.527 -2.426 -21.860 1.00 51.94 224 LYS A CA 1
ATOM 1715 C C . LYS A 1 224 ? 43.265 -3.772 -22.057 1.00 51.94 224 LYS A C 1
ATOM 1717 O O . LYS A 1 224 ? 44.425 -3.731 -22.444 1.00 51.94 224 LYS A O 1
ATOM 1722 N N . ASN A 1 225 ? 42.618 -4.920 -21.810 1.00 45.81 225 ASN A N 1
ATOM 1723 C CA . ASN A 1 225 ? 43.203 -6.264 -21.794 1.00 45.81 225 ASN A CA 1
ATOM 1724 C C . ASN A 1 225 ? 42.398 -7.344 -22.570 1.00 45.81 225 ASN A C 1
ATOM 1726 O O . ASN A 1 225 ? 42.600 -8.522 -22.283 1.00 45.81 225 ASN A O 1
ATOM 1730 N N . ASP A 1 226 ? 41.496 -7.008 -23.506 1.00 51.31 226 ASP A N 1
ATOM 1731 C CA . ASP A 1 226 ? 40.814 -8.028 -24.338 1.00 51.31 226 ASP A CA 1
ATOM 1732 C C . ASP A 1 226 ? 41.525 -8.225 -25.699 1.00 51.31 226 ASP A C 1
ATOM 1734 O O . ASP A 1 226 ? 41.389 -7.380 -26.589 1.00 51.31 226 ASP A O 1
ATOM 1738 N N . PRO A 1 227 ? 42.289 -9.318 -25.895 1.00 41.09 227 PRO A N 1
ATOM 1739 C CA . PRO A 1 227 ? 43.056 -9.563 -27.117 1.00 41.09 227 PRO A CA 1
ATOM 1740 C C . PRO A 1 227 ? 42.202 -9.961 -28.335 1.00 41.09 227 PRO A C 1
ATOM 1742 O O . PRO A 1 227 ? 42.736 -10.005 -29.440 1.00 41.09 227 PRO A O 1
ATOM 1745 N N . ASN A 1 228 ? 40.899 -10.231 -28.171 1.00 46.38 228 ASN A N 1
ATOM 1746 C CA . ASN A 1 228 ? 40.010 -10.667 -29.259 1.00 46.38 228 ASN A CA 1
ATOM 1747 C C . ASN A 1 228 ? 39.124 -9.547 -29.833 1.00 46.38 228 ASN A C 1
ATOM 1749 O O . ASN A 1 228 ? 38.302 -9.802 -30.718 1.00 46.38 228 ASN A O 1
ATOM 1753 N N . HIS A 1 229 ? 39.265 -8.304 -29.364 1.00 58.44 229 HIS A N 1
ATOM 1754 C CA . HIS A 1 229 ? 38.420 -7.202 -29.820 1.00 58.44 229 HIS A CA 1
ATOM 1755 C C . HIS A 1 229 ? 38.964 -6.573 -31.115 1.00 58.44 229 HIS A C 1
ATOM 1757 O O . HIS A 1 229 ? 39.825 -5.694 -31.088 1.00 58.44 229 HIS A O 1
ATOM 1763 N N . ALA A 1 230 ? 38.454 -7.007 -32.273 1.00 57.34 230 ALA A N 1
ATOM 1764 C CA . ALA A 1 230 ? 38.740 -6.344 -33.545 1.00 57.34 230 ALA A CA 1
ATOM 1765 C C . ALA A 1 230 ? 38.172 -4.914 -33.541 1.00 57.34 230 ALA A C 1
ATOM 1767 O O . ALA A 1 230 ? 37.009 -4.689 -33.193 1.00 57.34 230 ALA A O 1
ATOM 1768 N N . MET A 1 231 ? 38.991 -3.935 -33.934 1.00 61.44 231 MET A N 1
ATOM 1769 C CA . MET A 1 231 ? 38.556 -2.545 -34.022 1.00 61.44 231 MET A CA 1
ATOM 1770 C C . MET A 1 231 ? 37.485 -2.419 -35.123 1.00 61.44 231 MET A C 1
ATOM 1772 O O . MET A 1 231 ? 37.716 -2.862 -36.250 1.00 61.44 231 MET A O 1
ATOM 1776 N N . PRO A 1 232 ? 36.303 -1.857 -34.824 1.00 66.88 232 PRO A N 1
ATOM 1777 C CA . PRO A 1 232 ? 35.222 -1.735 -35.798 1.00 66.88 232 PRO A CA 1
ATOM 1778 C C . PRO A 1 232 ? 35.636 -0.833 -36.966 1.00 66.88 232 PRO A C 1
ATOM 1780 O O . PRO A 1 232 ? 36.309 0.177 -36.767 1.00 66.88 232 PRO A O 1
ATOM 1783 N N . LEU A 1 233 ? 35.206 -1.178 -38.181 1.00 71.06 233 LEU A N 1
ATOM 1784 C CA . LEU A 1 233 ? 35.424 -0.348 -39.368 1.00 71.06 233 LEU A CA 1
ATOM 1785 C C . LEU A 1 233 ? 34.621 0.959 -39.270 1.00 71.06 233 LEU A C 1
ATOM 1787 O O . LEU A 1 233 ? 33.535 0.984 -38.694 1.00 71.06 233 LEU A O 1
ATOM 1791 N N . ALA A 1 234 ? 35.113 2.033 -39.894 1.00 64.94 234 ALA A N 1
ATOM 1792 C CA . ALA A 1 234 ? 34.436 3.337 -39.909 1.00 64.94 234 ALA A CA 1
ATOM 1793 C C . ALA A 1 234 ? 33.001 3.272 -40.484 1.00 64.94 234 ALA A C 1
ATOM 1795 O O . ALA A 1 234 ? 32.110 3.964 -40.002 1.00 64.94 234 ALA A O 1
ATOM 1796 N N . ASN A 1 235 ? 32.759 2.385 -41.458 1.00 70.19 235 ASN A N 1
ATOM 1797 C CA . ASN A 1 235 ? 31.447 2.196 -42.097 1.00 70.19 235 ASN A CA 1
ATOM 1798 C C . ASN A 1 235 ? 30.497 1.259 -41.324 1.00 70.19 235 ASN A C 1
ATOM 1800 O O . ASN A 1 235 ? 29.371 1.009 -41.770 1.00 70.19 235 ASN A O 1
ATOM 1804 N N . ASP A 1 236 ? 30.921 0.732 -40.173 1.00 84.12 236 ASP A N 1
ATOM 1805 C CA . ASP A 1 236 ? 30.069 -0.102 -39.333 1.00 84.12 236 ASP A CA 1
ATOM 1806 C C . ASP A 1 236 ? 28.834 0.697 -38.852 1.00 84.12 236 ASP A C 1
ATOM 1808 O O . ASP A 1 236 ? 28.981 1.836 -38.395 1.00 84.12 236 ASP A O 1
ATOM 1812 N N . PRO A 1 237 ? 27.610 0.137 -38.931 1.00 86.94 237 PRO A N 1
ATOM 1813 C CA . PRO A 1 237 ? 26.388 0.804 -38.477 1.00 86.94 237 PRO A CA 1
ATOM 1814 C C . PRO A 1 237 ? 26.465 1.372 -37.049 1.00 86.94 237 PRO A C 1
ATOM 1816 O O . PRO A 1 237 ? 25.914 2.439 -36.781 1.00 86.94 237 PRO A O 1
ATOM 1819 N N . SER A 1 238 ? 27.188 0.709 -36.139 1.00 85.12 238 SER A N 1
ATOM 1820 C CA . SER A 1 238 ? 27.367 1.190 -34.765 1.00 85.12 238 SER A CA 1
ATOM 1821 C C . SER A 1 238 ? 28.270 2.424 -34.674 1.00 85.12 238 SER A C 1
ATOM 1823 O O . SER A 1 238 ? 28.021 3.296 -33.844 1.00 85.12 238 SER A O 1
ATOM 1825 N N . MET A 1 239 ? 29.291 2.528 -35.535 1.00 87.00 239 MET A N 1
ATOM 1826 C CA . MET A 1 239 ? 30.183 3.693 -35.599 1.00 87.00 239 MET A CA 1
ATOM 1827 C C . MET A 1 239 ? 29.493 4.878 -36.276 1.00 87.00 239 MET A C 1
ATOM 1829 O O . MET A 1 239 ? 29.630 6.000 -35.797 1.00 87.00 239 MET A O 1
ATOM 1833 N N . ARG A 1 240 ? 28.685 4.632 -37.318 1.00 88.62 240 ARG A N 1
ATOM 1834 C CA . ARG A 1 240 ? 27.832 5.659 -37.942 1.00 88.62 240 ARG A CA 1
ATOM 1835 C C . ARG A 1 240 ? 26.855 6.272 -36.937 1.00 88.62 240 ARG A C 1
ATOM 1837 O O . ARG A 1 240 ? 26.776 7.492 -36.837 1.00 88.62 240 ARG A O 1
ATOM 1844 N N . LEU A 1 241 ? 26.178 5.442 -36.140 1.00 89.69 241 LEU A N 1
ATOM 1845 C CA . LEU A 1 241 ? 25.259 5.919 -35.103 1.00 89.69 241 LEU A CA 1
ATOM 1846 C C . LEU A 1 241 ? 25.976 6.721 -34.008 1.00 89.69 241 LEU A C 1
ATOM 1848 O O . LEU A 1 241 ? 25.509 7.790 -33.622 1.00 89.69 241 LEU A O 1
ATOM 1852 N N . LEU A 1 242 ? 27.115 6.220 -33.515 1.00 88.06 242 LEU A N 1
ATOM 1853 C CA . LEU A 1 242 ? 27.923 6.931 -32.523 1.00 88.06 242 LEU A CA 1
ATOM 1854 C C . LEU A 1 242 ? 28.434 8.271 -33.075 1.00 88.06 242 LEU A C 1
ATOM 1856 O O . LEU A 1 242 ? 28.379 9.282 -32.382 1.00 88.06 242 LEU A O 1
ATOM 1860 N N . GLY A 1 243 ? 28.888 8.292 -34.328 1.00 87.38 243 GLY A N 1
ATOM 1861 C CA . GLY A 1 243 ? 29.293 9.511 -35.022 1.00 87.38 243 GLY A CA 1
ATOM 1862 C C . GLY A 1 243 ? 28.143 10.511 -35.161 1.00 87.38 243 GLY A C 1
ATOM 1863 O O . GLY A 1 243 ? 28.330 11.700 -34.907 1.00 87.38 243 GLY A O 1
ATOM 1864 N N . HIS A 1 244 ? 26.937 10.042 -35.485 1.00 88.88 244 HIS A N 1
ATOM 1865 C CA . HIS A 1 244 ? 25.744 10.888 -35.535 1.00 88.88 244 HIS A CA 1
ATOM 1866 C C . HIS A 1 244 ? 25.426 11.506 -34.163 1.00 88.88 244 HIS A C 1
ATOM 1868 O O . HIS A 1 244 ? 25.216 12.714 -34.069 1.00 88.88 244 HIS A O 1
ATOM 1874 N N . PHE A 1 245 ? 25.473 10.706 -33.090 1.00 89.38 245 PHE A N 1
ATOM 1875 C CA . PHE A 1 245 ? 25.291 11.190 -31.718 1.00 89.38 245 PHE A CA 1
ATOM 1876 C C . PHE A 1 245 ? 26.321 12.270 -31.347 1.00 89.38 245 PHE A C 1
ATOM 1878 O O . PHE A 1 245 ? 25.944 13.336 -30.867 1.00 89.38 245 PHE A O 1
ATOM 1885 N N . ILE A 1 246 ? 27.612 12.025 -31.613 1.00 89.69 246 ILE A N 1
ATOM 1886 C CA . ILE A 1 246 ? 28.701 12.967 -31.305 1.00 89.69 246 ILE A CA 1
ATOM 1887 C C . ILE A 1 246 ? 28.517 14.289 -32.061 1.00 89.69 246 ILE A C 1
ATOM 1889 O O . ILE A 1 246 ? 28.655 15.351 -31.464 1.00 89.69 246 ILE A O 1
ATOM 1893 N N . ALA A 1 247 ? 28.178 14.241 -33.351 1.00 87.44 247 ALA A N 1
ATOM 1894 C CA . ALA A 1 247 ? 28.037 15.439 -34.180 1.00 87.44 247 ALA A CA 1
ATOM 1895 C C . ALA A 1 247 ? 26.927 16.392 -33.679 1.00 87.44 247 ALA A C 1
ATOM 1897 O O . ALA A 1 247 ? 27.071 17.617 -33.745 1.00 87.44 247 ALA A O 1
ATOM 1898 N N . LEU A 1 248 ? 25.830 15.837 -33.150 1.00 85.62 248 LEU A N 1
ATOM 1899 C CA . LEU A 1 248 ? 24.667 16.595 -32.667 1.00 85.62 248 LEU A CA 1
ATOM 1900 C C . LEU A 1 248 ? 24.760 17.027 -31.192 1.00 85.62 248 LEU A C 1
ATOM 1902 O O . LEU A 1 248 ? 23.881 17.746 -30.696 1.00 85.62 248 LEU A O 1
ATOM 1906 N N . GLU A 1 249 ? 25.796 16.589 -30.477 1.00 88.69 249 GLU A N 1
ATOM 1907 C CA . GLU A 1 249 ? 25.916 16.813 -29.039 1.00 88.69 249 GLU A CA 1
ATOM 1908 C C . GLU A 1 249 ? 26.154 18.294 -28.713 1.00 88.69 249 GLU A C 1
ATOM 1910 O O . GLU A 1 249 ? 26.926 18.974 -29.383 1.00 88.69 249 GLU A O 1
ATOM 1915 N N . ARG A 1 250 ? 25.473 18.813 -27.691 1.00 87.44 250 ARG A N 1
ATOM 1916 C CA . ARG A 1 250 ? 25.669 20.186 -27.181 1.00 87.44 250 ARG A CA 1
ATOM 1917 C C . ARG A 1 250 ? 25.626 20.247 -25.651 1.00 87.44 250 ARG A C 1
ATOM 1919 O O . ARG A 1 250 ? 25.779 21.318 -25.081 1.00 87.44 250 ARG A O 1
ATOM 1926 N N . ASP A 1 251 ? 25.417 19.122 -24.963 1.00 85.25 251 ASP A N 1
ATOM 1927 C CA . ASP A 1 251 ? 25.439 19.088 -23.503 1.00 85.25 251 ASP A CA 1
ATOM 1928 C C . ASP A 1 251 ? 26.883 19.076 -22.980 1.00 85.25 251 ASP A C 1
ATOM 1930 O O . ASP A 1 251 ? 27.638 18.118 -23.190 1.00 85.25 251 ASP A O 1
ATOM 1934 N N . GLU A 1 252 ? 27.251 20.130 -22.250 1.00 85.44 252 GLU A N 1
ATOM 1935 C CA . GLU A 1 252 ? 28.583 20.315 -21.666 1.00 85.44 252 GLU A CA 1
ATOM 1936 C C . GLU A 1 252 ? 29.053 19.119 -20.814 1.00 85.44 252 GLU A C 1
ATOM 1938 O O . GLU A 1 252 ? 30.247 18.817 -20.774 1.00 85.44 252 GLU A O 1
ATOM 1943 N N . LEU A 1 253 ? 28.142 18.373 -20.176 1.00 85.12 253 LEU A N 1
ATOM 1944 C CA . LEU A 1 253 ? 28.504 17.208 -19.364 1.00 85.12 253 LEU A CA 1
ATOM 1945 C C . LEU A 1 253 ? 29.058 16.042 -20.204 1.00 85.12 253 LEU A C 1
ATOM 1947 O O . LEU A 1 253 ? 29.862 15.248 -19.702 1.00 85.12 253 LEU A O 1
ATOM 1951 N N . LEU A 1 254 ? 28.600 15.907 -21.451 1.00 86.75 254 LEU A N 1
ATOM 1952 C CA . LEU A 1 254 ? 28.871 14.758 -22.324 1.00 86.75 254 LEU A CA 1
ATOM 1953 C C . LEU A 1 254 ? 30.032 15.020 -23.286 1.00 86.75 254 LEU A C 1
ATOM 1955 O O . LEU A 1 254 ? 30.812 14.104 -23.564 1.00 86.75 254 LEU A O 1
ATOM 1959 N N . ILE A 1 255 ? 30.183 16.270 -23.738 1.00 88.56 255 ILE A N 1
ATOM 1960 C CA . ILE A 1 255 ? 31.204 16.704 -24.707 1.00 88.56 255 ILE A CA 1
ATOM 1961 C C . ILE A 1 255 ? 32.618 16.194 -24.356 1.00 88.56 255 ILE A C 1
ATOM 1963 O O . ILE A 1 255 ? 33.265 15.608 -25.230 1.00 88.56 255 ILE A O 1
ATOM 1967 N N . PRO A 1 256 ? 33.104 16.284 -23.098 1.00 84.50 256 PRO A N 1
ATOM 1968 C CA . PRO A 1 256 ? 34.423 15.766 -22.744 1.00 84.50 256 PRO A CA 1
ATOM 1969 C C . PRO A 1 256 ? 34.626 14.278 -23.025 1.00 84.50 256 PRO A C 1
ATOM 1971 O O . PRO A 1 256 ? 35.736 13.863 -23.366 1.00 84.50 256 PRO A O 1
ATOM 1974 N N . ASN A 1 257 ? 33.600 13.448 -22.828 1.00 82.88 257 ASN A N 1
ATOM 1975 C CA . ASN A 1 257 ? 33.680 12.013 -23.099 1.00 82.88 257 ASN A CA 1
ATOM 1976 C C . ASN A 1 257 ? 33.479 11.714 -24.587 1.00 82.88 257 ASN A C 1
ATOM 1978 O O . ASN A 1 257 ? 34.135 10.809 -25.096 1.00 82.88 257 ASN A O 1
ATOM 1982 N N . CYS A 1 258 ? 32.676 12.508 -25.300 1.00 87.19 258 CYS A N 1
ATOM 1983 C CA . CYS A 1 258 ? 32.594 12.440 -26.759 1.00 87.19 258 CYS A CA 1
ATOM 1984 C C . CYS A 1 258 ? 33.969 12.673 -27.402 1.00 87.19 258 CYS A C 1
ATOM 1986 O O . CYS A 1 258 ? 34.411 11.838 -28.186 1.00 87.19 258 CYS A O 1
ATOM 1988 N N . PHE A 1 259 ? 34.701 13.721 -27.005 1.00 85.31 259 PHE A N 1
ATOM 1989 C CA . PHE A 1 259 ? 36.059 13.969 -27.507 1.00 85.31 259 PHE A CA 1
ATOM 1990 C C . PHE A 1 259 ? 37.054 12.863 -27.132 1.00 85.31 259 PHE A C 1
ATOM 1992 O O . PHE A 1 259 ? 37.927 12.526 -27.928 1.00 85.31 259 PHE A O 1
ATOM 1999 N N . GLN A 1 260 ? 36.892 12.220 -25.971 1.00 78.12 260 GLN A N 1
ATOM 2000 C CA . GLN A 1 260 ? 37.739 11.089 -25.585 1.00 78.12 260 GLN A CA 1
ATOM 2001 C C . GLN A 1 260 ? 37.571 9.879 -26.521 1.00 78.12 260 GLN A C 1
ATOM 2003 O O . GLN A 1 260 ? 38.552 9.207 -26.835 1.00 78.12 260 GLN A O 1
ATOM 2008 N N . LEU A 1 261 ? 36.350 9.588 -26.976 1.00 79.44 261 LEU A N 1
ATOM 2009 C CA . LEU A 1 261 ? 36.085 8.430 -27.839 1.00 79.44 261 LEU A CA 1
ATOM 2010 C C . LEU A 1 261 ? 36.810 8.523 -29.185 1.00 79.44 261 LEU A C 1
ATOM 2012 O O . LEU A 1 261 ? 37.242 7.511 -29.731 1.00 79.44 261 LEU A O 1
ATOM 2016 N N . VAL A 1 262 ? 37.016 9.739 -29.680 1.00 77.00 262 VAL A N 1
ATOM 2017 C CA . VAL A 1 262 ? 37.653 10.050 -30.971 1.00 77.00 262 VAL A CA 1
ATOM 2018 C C . VAL A 1 262 ? 39.134 9.685 -30.978 1.00 77.00 262 VAL A C 1
ATOM 2020 O O . VAL A 1 262 ? 39.710 9.387 -32.025 1.00 77.00 262 VAL A O 1
ATOM 2023 N N . MET A 1 263 ? 39.746 9.636 -29.794 1.00 71.50 263 MET A N 1
ATOM 2024 C CA . MET A 1 263 ? 41.136 9.220 -29.641 1.00 71.50 263 MET A CA 1
ATOM 2025 C C . MET A 1 263 ? 41.347 7.745 -29.959 1.00 71.50 263 MET A C 1
ATOM 2027 O O . MET A 1 263 ? 42.451 7.335 -30.314 1.00 71.50 263 MET A O 1
ATOM 2031 N N . THR A 1 264 ? 40.295 6.944 -29.800 1.00 73.62 264 THR A N 1
ATOM 2032 C CA . THR A 1 264 ? 40.367 5.484 -29.851 1.00 73.62 264 THR A CA 1
ATOM 2033 C C . THR A 1 264 ? 39.503 4.894 -30.959 1.00 73.62 264 THR A C 1
ATOM 2035 O O . THR A 1 264 ? 39.824 3.815 -31.436 1.00 73.62 264 THR A O 1
ATOM 2038 N N . LEU A 1 265 ? 38.436 5.570 -31.395 1.00 80.25 265 LEU A N 1
ATOM 2039 C CA . LEU A 1 265 ? 37.456 5.061 -32.360 1.00 80.25 265 LEU A CA 1
ATOM 2040 C C . LEU A 1 265 ? 37.476 5.851 -33.684 1.00 80.25 265 LEU A C 1
ATOM 2042 O O . LEU A 1 265 ? 37.805 7.040 -33.692 1.00 80.25 265 LEU A O 1
ATOM 2046 N N . PRO A 1 266 ? 37.093 5.232 -34.818 1.00 81.69 266 PRO A N 1
ATOM 2047 C CA . PRO A 1 266 ? 37.121 5.866 -36.138 1.00 81.69 266 PRO A CA 1
ATOM 2048 C C . PRO A 1 266 ? 35.912 6.796 -36.381 1.00 81.69 266 PRO A C 1
ATOM 2050 O O . PRO A 1 266 ? 35.158 6.608 -37.328 1.00 81.69 266 PRO A O 1
ATOM 2053 N N . VAL A 1 267 ? 35.724 7.809 -35.526 1.00 81.94 267 VAL A N 1
ATOM 2054 C CA . VAL A 1 267 ? 34.613 8.794 -35.573 1.00 81.94 267 VAL A CA 1
ATOM 2055 C C . VAL A 1 267 ? 35.117 10.244 -35.677 1.00 81.94 267 VAL A C 1
ATOM 2057 O O . VAL A 1 267 ? 34.508 11.184 -35.167 1.00 81.94 267 VAL A O 1
ATOM 2060 N N . LYS A 1 268 ? 36.271 10.427 -36.328 1.00 80.69 268 LYS A N 1
ATOM 2061 C CA . LYS A 1 268 ? 37.006 11.702 -36.402 1.00 80.69 268 LYS A CA 1
ATOM 2062 C C . LYS A 1 268 ? 36.231 12.830 -37.082 1.00 80.69 268 LYS A C 1
ATOM 2064 O O . LYS A 1 268 ? 36.197 13.934 -36.552 1.00 80.69 268 LYS A O 1
ATOM 2069 N N . ASP A 1 269 ? 35.562 12.556 -38.201 1.00 82.69 269 ASP A N 1
ATOM 2070 C CA . ASP A 1 269 ? 34.781 13.577 -38.917 1.00 82.69 269 ASP A CA 1
ATOM 2071 C C . ASP A 1 269 ? 33.649 14.164 -38.060 1.00 82.69 269 ASP A C 1
ATOM 2073 O O . ASP A 1 269 ? 33.452 15.378 -38.027 1.00 82.69 269 ASP A O 1
ATOM 2077 N N . SER A 1 270 ? 32.940 13.321 -37.306 1.00 84.69 270 SER A N 1
ATOM 2078 C CA . SER A 1 270 ? 31.884 13.759 -36.387 1.00 84.69 270 SER A CA 1
ATOM 2079 C C . SER A 1 270 ? 32.420 14.598 -35.230 1.00 84.69 270 SER A C 1
ATOM 2081 O O . SER A 1 270 ? 31.772 15.546 -34.793 1.00 84.69 270 SER A O 1
ATOM 2083 N N . ALA A 1 271 ? 33.615 14.265 -34.743 1.00 83.38 271 ALA A N 1
ATOM 2084 C CA . ALA A 1 271 ? 34.289 15.017 -33.693 1.00 83.38 271 ALA A CA 1
ATOM 2085 C C . ALA A 1 271 ? 34.681 16.420 -34.133 1.00 83.38 271 ALA A C 1
ATOM 2087 O O . ALA A 1 271 ? 34.554 17.359 -33.355 1.00 83.38 271 ALA A O 1
ATOM 2088 N N . LEU A 1 272 ? 35.153 16.550 -35.374 1.00 86.81 272 LEU A N 1
ATOM 2089 C CA . LEU A 1 272 ? 35.490 17.836 -35.970 1.00 86.81 272 LEU A CA 1
ATOM 2090 C C . LEU A 1 272 ? 34.253 18.711 -36.136 1.00 86.81 272 LEU A C 1
ATOM 2092 O O . LEU A 1 272 ? 34.318 19.905 -35.865 1.00 86.81 272 LEU A O 1
ATOM 2096 N N . HIS A 1 273 ? 33.115 18.111 -36.496 1.00 85.75 273 HIS A N 1
ATOM 2097 C CA . HIS A 1 273 ? 31.842 18.825 -36.543 1.00 85.75 273 HIS A CA 1
ATOM 2098 C C . HIS A 1 273 ? 31.415 19.338 -35.158 1.00 85.75 273 HIS A C 1
ATOM 2100 O O . HIS A 1 273 ? 31.033 20.498 -35.018 1.00 85.75 273 HIS A O 1
ATOM 2106 N N . LEU A 1 274 ? 31.535 18.501 -34.120 1.00 89.12 274 LEU A N 1
ATOM 2107 C CA . LEU A 1 274 ? 31.270 18.912 -32.739 1.00 89.12 274 LEU A CA 1
ATOM 2108 C C . LEU A 1 274 ? 32.237 20.012 -32.274 1.00 89.12 274 LEU A C 1
ATOM 2110 O O . LEU A 1 274 ? 31.804 20.999 -31.688 1.00 89.12 274 LEU A O 1
ATOM 2114 N N . ALA A 1 275 ? 33.535 19.854 -32.542 1.00 88.69 275 ALA A N 1
ATOM 2115 C CA . ALA A 1 275 ? 34.561 20.818 -32.163 1.00 88.69 275 ALA A CA 1
ATOM 2116 C C . ALA A 1 275 ? 34.312 22.183 -32.812 1.00 88.69 275 ALA A C 1
ATOM 2118 O O . ALA A 1 275 ? 34.343 23.195 -32.122 1.00 88.69 275 ALA A O 1
ATOM 2119 N N . GLN A 1 276 ? 33.984 22.205 -34.104 1.00 88.06 276 GLN A N 1
ATOM 2120 C CA . GLN A 1 276 ? 33.618 23.430 -34.806 1.00 88.06 276 GLN A CA 1
ATOM 2121 C C . GLN A 1 276 ? 32.403 24.111 -34.165 1.00 88.06 276 GLN A C 1
ATOM 2123 O O . GLN A 1 276 ? 32.469 25.297 -33.866 1.00 88.06 276 GLN A O 1
ATOM 2128 N N . ALA A 1 277 ? 31.334 23.363 -33.878 1.00 87.94 277 ALA A N 1
ATOM 2129 C CA . ALA A 1 277 ? 30.138 23.928 -33.259 1.00 87.94 277 ALA A CA 1
ATOM 2130 C C . ALA A 1 277 ? 30.398 24.508 -31.854 1.00 87.94 277 ALA A C 1
ATOM 2132 O O . ALA A 1 277 ? 29.809 25.521 -31.491 1.00 87.94 277 ALA A O 1
ATOM 2133 N N . VAL A 1 278 ? 31.284 23.886 -31.065 1.00 89.19 278 VAL A N 1
ATOM 2134 C CA . VAL A 1 278 ? 31.702 24.408 -29.750 1.00 89.19 278 VAL A CA 1
ATOM 2135 C C . VAL A 1 278 ? 32.544 25.682 -29.893 1.00 89.19 278 VAL A C 1
ATOM 2137 O O . VAL A 1 278 ? 32.402 26.589 -29.082 1.00 89.19 278 VAL A O 1
ATOM 2140 N N . ILE A 1 279 ? 33.404 25.765 -30.913 1.00 90.06 279 ILE A N 1
ATOM 2141 C CA . ILE A 1 279 ? 34.240 26.946 -31.193 1.00 90.06 279 ILE A CA 1
ATOM 2142 C C . ILE A 1 279 ? 33.388 28.125 -31.685 1.00 90.06 279 ILE A C 1
ATOM 2144 O O . ILE A 1 279 ? 33.604 29.260 -31.264 1.00 90.06 279 ILE A O 1
ATOM 2148 N N . GLU A 1 280 ? 32.408 27.866 -32.553 1.00 88.25 280 GLU A N 1
ATOM 2149 C CA . GLU A 1 280 ? 31.478 28.882 -33.061 1.00 88.25 280 GLU A CA 1
ATOM 2150 C C . GLU A 1 280 ? 30.578 29.438 -31.947 1.00 88.25 280 GLU A C 1
ATOM 2152 O O . GLU A 1 280 ? 30.355 30.643 -31.887 1.00 88.25 280 GLU A O 1
ATOM 2157 N N . ALA A 1 281 ? 30.120 28.584 -31.025 1.00 89.25 281 ALA A N 1
ATOM 2158 C CA . ALA A 1 281 ? 29.309 28.961 -29.865 1.00 89.25 281 ALA A CA 1
ATOM 2159 C C . ALA A 1 281 ? 30.139 29.057 -28.568 1.00 89.25 281 ALA A C 1
ATOM 2161 O O . ALA A 1 281 ? 29.676 28.670 -27.495 1.00 89.25 281 ALA A O 1
ATOM 2162 N N . ARG A 1 282 ? 31.388 29.538 -28.652 1.00 89.31 282 ARG A N 1
ATOM 2163 C CA . ARG A 1 282 ? 32.358 29.526 -27.536 1.00 89.31 282 ARG A CA 1
ATOM 2164 C C . ARG A 1 282 ? 31.856 30.173 -26.244 1.00 89.31 282 ARG A C 1
ATOM 2166 O O . ARG A 1 282 ? 32.305 29.772 -25.169 1.00 89.31 282 ARG A O 1
ATOM 2173 N N . ASP A 1 283 ? 30.956 31.147 -26.331 1.00 88.06 283 ASP A N 1
ATOM 2174 C CA . ASP A 1 283 ? 30.430 31.883 -25.176 1.00 88.06 283 ASP A CA 1
ATOM 2175 C C . ASP A 1 283 ? 29.467 31.043 -24.319 1.00 88.06 283 ASP A C 1
ATOM 2177 O O . ASP A 1 283 ? 29.358 31.280 -23.116 1.00 88.06 283 ASP A O 1
ATOM 2181 N N . ASP A 1 284 ? 28.857 30.000 -24.894 1.00 87.31 284 ASP A N 1
ATOM 2182 C CA . ASP A 1 284 ? 27.911 29.107 -24.209 1.00 87.31 284 ASP A CA 1
ATOM 2183 C C . ASP A 1 284 ? 28.600 27.994 -23.393 1.00 87.31 284 ASP A C 1
ATOM 2185 O O . ASP A 1 284 ? 27.943 27.269 -22.640 1.00 87.31 284 ASP A O 1
ATOM 2189 N N . TYR A 1 285 ? 29.922 27.829 -23.532 1.00 87.94 285 TYR A N 1
ATOM 2190 C CA . TYR A 1 285 ? 30.689 26.737 -22.922 1.00 87.94 285 TYR A CA 1
ATOM 2191 C C . TYR A 1 285 ? 31.805 27.239 -22.007 1.00 87.94 285 TYR A C 1
ATOM 2193 O O . TYR A 1 285 ? 32.365 28.322 -22.195 1.00 87.94 285 TYR A O 1
ATOM 2201 N N . ARG A 1 286 ? 32.199 26.404 -21.036 1.00 87.44 286 ARG A N 1
ATOM 2202 C CA . ARG A 1 286 ? 33.365 26.683 -20.194 1.00 87.44 286 ARG A CA 1
ATOM 2203 C C . ARG A 1 286 ? 34.658 26.730 -21.016 1.00 87.44 286 ARG A C 1
ATOM 2205 O O . ARG A 1 286 ? 34.813 25.933 -21.951 1.00 87.44 286 ARG A O 1
ATOM 2212 N N . PRO A 1 287 ? 35.634 27.559 -20.606 1.00 86.75 287 PRO A N 1
ATOM 2213 C CA . PRO A 1 287 ? 36.935 27.671 -21.267 1.00 86.75 287 PRO A CA 1
ATOM 2214 C C . PRO A 1 287 ? 37.647 26.325 -21.467 1.00 86.75 287 PRO A C 1
ATOM 2216 O O . PRO A 1 287 ? 38.246 26.091 -22.513 1.00 86.75 287 PRO A O 1
ATOM 2219 N N . GLU A 1 288 ? 37.532 25.390 -20.516 1.00 84.62 288 GLU A N 1
ATOM 2220 C CA . GLU A 1 288 ? 38.108 24.042 -20.629 1.00 84.62 288 GLU A CA 1
ATOM 2221 C C . GLU A 1 288 ? 37.512 23.233 -21.793 1.00 84.62 288 GLU A C 1
ATOM 2223 O O . GLU A 1 288 ? 38.219 22.478 -22.465 1.00 84.62 288 GLU A O 1
ATOM 2228 N N . THR A 1 289 ? 36.205 23.366 -22.025 1.00 86.56 289 THR A N 1
ATOM 2229 C CA . THR A 1 289 ? 35.487 22.662 -23.095 1.00 86.56 289 THR A CA 1
ATOM 2230 C C . THR A 1 289 ? 35.884 23.228 -24.461 1.00 86.56 289 THR A C 1
ATOM 2232 O O . THR A 1 289 ? 36.158 22.457 -25.384 1.00 86.56 289 THR A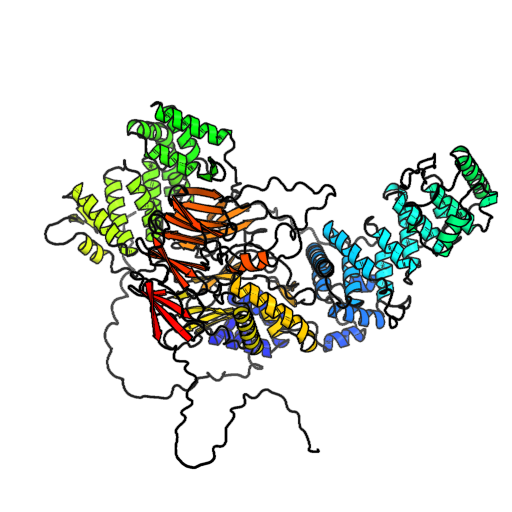 O 1
ATOM 2235 N N . VAL A 1 290 ? 36.000 24.557 -24.564 1.00 89.06 290 VAL A N 1
ATOM 2236 C CA . VAL A 1 290 ? 36.454 25.265 -25.775 1.00 89.06 290 VAL A CA 1
ATOM 2237 C C . VAL A 1 290 ? 37.911 24.925 -26.099 1.00 89.06 290 VAL A C 1
ATOM 2239 O O . VAL A 1 290 ? 38.233 24.597 -27.240 1.00 89.06 290 VAL A O 1
ATOM 2242 N N . ALA A 1 291 ? 38.787 24.887 -25.094 1.00 86.25 291 ALA A N 1
ATOM 2243 C CA . ALA A 1 291 ? 40.185 24.494 -25.264 1.00 86.25 291 ALA A CA 1
ATOM 2244 C C . ALA A 1 291 ? 40.343 23.053 -25.777 1.00 86.25 291 ALA A C 1
ATOM 2246 O O . ALA A 1 291 ? 41.196 22.764 -26.619 1.00 86.25 291 ALA A O 1
ATOM 2247 N N . MET A 1 292 ? 39.496 22.136 -25.306 1.00 85.62 292 MET A N 1
ATOM 2248 C CA . MET A 1 292 ? 39.487 20.755 -25.784 1.00 85.62 292 MET A CA 1
ATOM 2249 C C . MET A 1 292 ? 38.971 20.653 -27.227 1.00 85.62 292 MET A C 1
ATOM 2251 O O . MET A 1 292 ? 39.528 19.884 -28.011 1.00 85.62 292 MET A O 1
ATOM 2255 N N . ALA A 1 293 ? 37.969 21.455 -27.603 1.00 88.69 293 ALA A N 1
ATOM 2256 C CA . ALA A 1 293 ? 37.503 21.562 -28.985 1.00 88.69 293 ALA A CA 1
ATOM 2257 C C . ALA A 1 293 ? 38.601 22.104 -29.917 1.00 88.69 293 ALA A C 1
ATOM 2259 O O . ALA A 1 293 ? 38.846 21.518 -30.973 1.00 88.69 293 ALA A O 1
ATOM 2260 N N . ALA A 1 294 ? 39.336 23.137 -29.489 1.00 87.50 294 ALA A N 1
ATOM 2261 C CA . ALA A 1 294 ? 40.519 23.637 -30.194 1.00 87.50 294 ALA A CA 1
ATOM 2262 C C . ALA A 1 294 ? 41.580 22.534 -30.375 1.00 87.50 294 ALA A C 1
ATOM 2264 O O . ALA A 1 294 ? 42.156 22.389 -31.452 1.00 87.50 294 ALA A O 1
ATOM 2265 N N . GLY A 1 295 ? 41.770 21.684 -29.359 1.00 84.88 295 GLY A N 1
ATOM 2266 C CA . GLY A 1 295 ? 42.642 20.513 -29.446 1.00 84.88 295 GLY A CA 1
ATOM 2267 C C . GLY A 1 295 ? 42.214 19.475 -30.481 1.00 84.88 295 GLY A C 1
ATOM 2268 O O . GLY A 1 295 ? 43.052 18.965 -31.223 1.00 84.88 295 GLY A O 1
ATOM 2269 N N . ILE A 1 296 ? 40.918 19.177 -30.572 1.00 86.19 296 ILE A N 1
ATOM 2270 C CA . ILE A 1 296 ? 40.380 18.245 -31.572 1.00 86.19 296 ILE A CA 1
ATOM 2271 C C . ILE A 1 296 ? 40.487 18.827 -32.986 1.00 86.19 296 ILE A C 1
ATOM 2273 O O . ILE A 1 296 ? 40.898 18.109 -33.900 1.00 86.19 296 ILE A O 1
ATOM 2277 N N . ALA A 1 297 ? 40.183 20.117 -33.163 1.00 86.31 297 ALA A N 1
ATOM 2278 C CA . ALA A 1 297 ? 40.342 20.819 -34.435 1.00 86.31 297 ALA A CA 1
ATOM 2279 C C . ALA A 1 297 ? 41.810 20.829 -34.894 1.00 86.31 297 ALA A C 1
ATOM 2281 O O . ALA A 1 297 ? 42.101 20.485 -36.039 1.00 86.31 297 ALA A O 1
ATOM 2282 N N . GLY A 1 298 ? 42.742 21.120 -33.982 1.00 82.38 298 GLY A N 1
ATOM 2283 C CA . GLY A 1 298 ? 44.172 21.138 -34.270 1.00 82.38 298 GLY A CA 1
ATOM 2284 C C . GLY A 1 298 ? 44.743 19.760 -34.613 1.00 82.38 298 GLY A C 1
ATOM 2285 O O . GLY A 1 298 ? 45.409 19.594 -35.630 1.00 82.38 298 GLY A O 1
ATOM 2286 N N . TRP A 1 299 ? 44.459 18.739 -33.803 1.00 79.88 299 TRP A N 1
ATOM 2287 C CA . TRP A 1 299 ? 44.999 17.394 -34.022 1.00 79.88 299 TRP A CA 1
ATOM 2288 C C . TRP A 1 299 ? 44.352 16.658 -35.204 1.00 79.88 299 TRP A C 1
ATOM 2290 O O . TRP A 1 299 ? 45.048 15.992 -35.972 1.00 79.88 299 TRP A O 1
ATOM 2300 N N . SER A 1 300 ? 43.021 16.713 -35.321 1.00 78.12 300 SER A N 1
ATOM 2301 C CA . SER A 1 300 ? 42.273 15.898 -36.284 1.00 78.12 300 SER A CA 1
ATOM 2302 C C . SER A 1 300 ? 41.894 16.651 -37.559 1.00 78.12 300 SER A C 1
ATOM 2304 O O . SER A 1 300 ? 41.643 15.991 -38.565 1.00 78.12 300 SER A O 1
ATOM 2306 N N . GLY A 1 301 ? 41.804 17.983 -37.518 1.00 74.81 301 GLY A N 1
ATOM 2307 C CA . GLY A 1 301 ? 41.336 18.817 -38.628 1.00 74.81 301 GLY A CA 1
ATOM 2308 C C . GLY A 1 301 ? 42.467 19.349 -39.503 1.00 74.81 301 GLY A C 1
ATOM 2309 O O . GLY A 1 301 ? 42.266 19.565 -40.692 1.00 74.81 301 GLY A O 1
ATOM 2310 N N . GLY A 1 302 ? 43.671 19.498 -38.946 1.00 77.44 302 GLY A N 1
ATOM 2311 C CA . GLY A 1 302 ? 44.836 19.955 -39.700 1.00 77.44 302 GLY A CA 1
ATOM 2312 C C . GLY A 1 302 ? 44.729 21.418 -40.146 1.00 77.44 302 GLY A C 1
ATOM 2313 O O . GLY A 1 302 ? 44.033 22.223 -39.528 1.00 77.44 302 GLY A O 1
ATOM 2314 N N . GLU A 1 303 ? 45.430 21.764 -41.230 1.00 76.88 303 GLU A N 1
ATOM 2315 C CA . GLU A 1 303 ? 45.492 23.137 -41.762 1.00 76.88 303 GLU A CA 1
ATOM 2316 C C . GLU A 1 303 ? 44.119 23.692 -42.181 1.00 76.88 303 GLU A C 1
ATOM 2318 O O . GLU A 1 303 ? 43.901 24.900 -42.107 1.00 76.88 303 GLU A O 1
ATOM 2323 N N . ASP A 1 304 ? 43.168 22.821 -42.533 1.00 79.56 304 ASP A N 1
ATOM 2324 C CA . ASP A 1 304 ? 41.817 23.216 -42.943 1.00 79.56 304 ASP A CA 1
ATOM 2325 C C . ASP A 1 304 ? 41.050 23.937 -41.827 1.00 79.56 304 ASP A C 1
ATOM 2327 O O . ASP A 1 304 ? 40.182 24.749 -42.127 1.00 79.56 304 ASP A O 1
ATOM 2331 N N . TYR A 1 305 ? 41.389 23.692 -40.553 1.00 83.25 305 TYR A N 1
ATOM 2332 C CA . TYR A 1 305 ? 40.731 24.276 -39.377 1.00 83.25 305 TYR A CA 1
ATOM 2333 C C . TYR A 1 305 ? 41.479 25.476 -38.772 1.00 83.25 305 TYR A C 1
ATOM 2335 O O . TYR A 1 305 ? 41.071 25.992 -37.728 1.00 83.25 305 TYR A O 1
ATOM 2343 N N . LEU A 1 306 ? 42.532 25.975 -39.435 1.00 81.38 306 LEU A N 1
ATOM 2344 C CA . LEU A 1 306 ? 43.292 27.142 -38.972 1.00 81.38 306 LEU A CA 1
ATOM 2345 C C . LEU A 1 306 ? 42.402 28.375 -38.775 1.00 81.38 306 LEU A C 1
ATOM 2347 O O . LEU A 1 306 ? 42.526 29.043 -37.756 1.00 81.38 306 LEU A O 1
ATOM 2351 N N . ALA A 1 307 ? 41.461 28.645 -39.685 1.00 82.94 307 ALA A N 1
ATOM 2352 C CA . ALA A 1 307 ? 40.552 29.789 -39.566 1.00 82.94 307 ALA A CA 1
ATOM 2353 C C . ALA A 1 307 ? 39.684 29.739 -38.292 1.00 82.94 307 ALA A C 1
ATOM 2355 O O . ALA A 1 307 ? 39.485 30.765 -37.644 1.00 82.94 307 ALA A O 1
ATOM 2356 N N . ALA A 1 308 ? 39.223 28.548 -37.893 1.00 84.06 308 ALA A N 1
ATOM 2357 C CA . ALA A 1 308 ? 38.445 28.365 -36.668 1.00 84.06 308 ALA A CA 1
ATOM 2358 C C . ALA A 1 308 ? 39.299 28.582 -35.405 1.00 84.06 308 ALA A C 1
ATOM 2360 O O . ALA A 1 308 ? 38.828 29.173 -34.439 1.00 84.06 308 ALA A O 1
ATOM 2361 N N . LEU A 1 309 ? 40.568 28.152 -35.422 1.00 86.44 309 LEU A N 1
ATOM 2362 C CA . LEU A 1 309 ? 41.510 28.375 -34.317 1.00 86.44 309 LEU A CA 1
ATOM 2363 C C . LEU A 1 309 ? 41.934 29.844 -34.197 1.00 86.44 309 LEU A C 1
ATOM 2365 O O . LEU A 1 309 ? 42.100 30.343 -33.088 1.00 86.44 309 LEU A O 1
ATOM 2369 N N . VAL A 1 310 ? 42.087 30.550 -35.320 1.00 86.62 310 VAL A N 1
ATOM 2370 C CA . VAL A 1 310 ? 42.394 31.990 -35.333 1.00 86.62 310 VAL A CA 1
ATOM 2371 C C . VAL A 1 310 ? 41.280 32.794 -34.665 1.00 86.62 310 VAL A C 1
ATOM 2373 O O . VAL A 1 310 ? 41.571 33.716 -33.910 1.00 86.62 310 VAL A O 1
ATOM 2376 N N . GLY A 1 311 ? 40.021 32.393 -34.861 1.00 85.00 311 GLY A N 1
ATOM 2377 C CA . GLY A 1 311 ? 38.858 32.996 -34.204 1.00 85.00 311 GLY A CA 1
ATOM 2378 C C . GLY A 1 311 ? 38.758 32.774 -32.688 1.00 85.00 311 GLY A C 1
ATOM 2379 O O . GLY A 1 311 ? 37.747 33.166 -32.116 1.00 85.00 311 GLY A O 1
ATOM 2380 N N . LEU A 1 312 ? 39.746 32.119 -32.064 1.00 89.62 312 LEU A N 1
ATOM 2381 C CA . LEU A 1 312 ? 39.881 31.962 -30.610 1.00 89.62 312 LEU A CA 1
ATOM 2382 C C . LEU A 1 312 ? 41.044 32.778 -30.022 1.00 89.62 312 LEU A C 1
ATOM 2384 O O . LEU A 1 312 ? 41.265 32.734 -28.813 1.00 89.62 312 LEU A O 1
ATOM 2388 N N . LEU A 1 313 ? 41.829 33.484 -30.845 1.00 87.56 313 LEU A N 1
ATOM 2389 C CA . LEU A 1 313 ? 42.986 34.259 -30.371 1.00 87.56 313 LEU A CA 1
ATOM 2390 C C . LEU A 1 313 ? 42.592 35.499 -29.547 1.00 87.56 313 LEU A C 1
ATOM 2392 O O . LEU A 1 313 ? 43.434 36.054 -28.842 1.00 87.56 313 LEU A O 1
ATOM 2396 N N . ASP A 1 314 ? 41.329 35.910 -29.622 1.00 87.88 314 ASP A N 1
ATOM 2397 C CA . ASP A 1 314 ? 40.694 36.966 -28.830 1.00 87.88 314 ASP A CA 1
ATOM 2398 C C . ASP A 1 314 ? 40.075 36.454 -27.512 1.00 87.88 314 ASP A C 1
ATOM 2400 O O . ASP A 1 314 ? 39.656 37.256 -26.679 1.00 87.88 314 ASP A O 1
ATOM 2404 N N . ASP A 1 315 ? 40.032 35.136 -27.283 1.00 87.50 315 ASP A N 1
ATOM 2405 C CA . ASP A 1 315 ? 39.399 34.538 -26.103 1.00 87.50 315 ASP A CA 1
ATOM 2406 C C . ASP A 1 315 ? 40.355 34.502 -24.893 1.00 87.50 315 ASP A C 1
ATOM 2408 O O . ASP A 1 315 ? 41.155 33.577 -24.707 1.00 87.50 315 ASP A O 1
ATOM 2412 N N . GLU A 1 316 ? 40.267 35.540 -24.055 1.00 89.06 316 GLU A N 1
ATOM 2413 C CA . GLU A 1 316 ? 41.090 35.728 -22.849 1.00 89.06 316 GLU A CA 1
ATOM 2414 C C . GLU A 1 316 ? 40.583 34.953 -21.618 1.00 89.06 316 GLU A C 1
ATOM 2416 O O . GLU A 1 316 ? 41.067 35.163 -20.501 1.00 89.06 316 GLU A O 1
ATOM 2421 N N . ARG A 1 317 ? 39.576 34.079 -21.764 1.00 88.75 317 ARG A N 1
ATOM 2422 C CA . ARG A 1 317 ? 38.991 33.390 -20.607 1.00 88.75 317 ARG A CA 1
ATOM 2423 C C . ARG A 1 317 ? 39.976 32.357 -20.026 1.00 88.75 317 ARG A C 1
ATOM 2425 O O . ARG A 1 317 ? 40.556 31.567 -20.778 1.00 88.75 317 ARG A O 1
ATOM 2432 N N . PRO A 1 318 ? 40.156 32.310 -18.692 1.00 83.06 318 PRO A N 1
ATOM 2433 C CA . PRO A 1 318 ? 41.122 31.422 -18.048 1.00 83.06 318 PRO A CA 1
ATOM 2434 C C . PRO A 1 318 ? 40.656 29.957 -18.024 1.00 83.06 318 PRO A C 1
ATOM 2436 O O . PRO A 1 318 ? 39.504 29.667 -17.709 1.00 83.06 318 PRO A O 1
ATOM 2439 N N . ILE A 1 319 ? 41.586 29.033 -18.271 1.00 76.00 319 ILE A N 1
ATOM 2440 C CA . ILE A 1 319 ? 41.434 27.574 -18.178 1.00 76.00 319 ILE A CA 1
ATOM 2441 C C . ILE A 1 319 ? 42.098 27.121 -16.867 1.00 76.00 319 ILE A C 1
ATOM 2443 O O . ILE A 1 319 ? 43.289 27.350 -16.646 1.00 76.00 319 ILE A O 1
ATOM 2447 N N . GLY A 1 320 ? 41.340 26.513 -15.952 1.00 63.69 320 GLY A N 1
ATOM 2448 C CA . GLY A 1 320 ? 41.779 26.326 -14.564 1.00 63.69 320 GLY A CA 1
ATOM 2449 C C . GLY A 1 320 ? 43.024 25.444 -14.355 1.00 63.69 320 GLY A C 1
ATOM 2450 O O . GLY A 1 320 ? 43.052 24.296 -14.790 1.00 63.69 320 GLY A O 1
ATOM 2451 N N . GLY A 1 321 ? 43.985 25.938 -13.554 1.00 51.91 321 GLY A N 1
ATOM 2452 C CA . GLY A 1 321 ? 45.144 25.209 -13.015 1.00 51.91 321 GLY A CA 1
ATOM 2453 C C . GLY A 1 321 ? 45.484 25.640 -11.575 1.00 51.91 321 GLY A C 1
ATOM 2454 O O . GLY A 1 321 ? 45.345 26.807 -11.209 1.00 51.91 321 GLY A O 1
ATOM 2455 N N . ALA A 1 322 ? 45.889 24.693 -10.721 1.00 42.28 322 ALA A N 1
ATOM 2456 C CA . ALA A 1 322 ? 46.254 24.952 -9.325 1.00 42.28 322 ALA A CA 1
ATOM 2457 C C . ALA A 1 322 ? 47.420 25.954 -9.214 1.00 42.28 322 ALA A C 1
ATOM 2459 O O . ALA A 1 322 ? 48.413 25.822 -9.926 1.00 42.28 322 ALA A O 1
ATOM 2460 N N . ARG A 1 323 ? 47.321 26.912 -8.276 1.00 44.72 323 ARG A N 1
ATOM 2461 C CA . ARG A 1 323 ? 48.384 27.877 -7.937 1.00 44.72 323 ARG A CA 1
ATOM 2462 C C . ARG A 1 323 ? 49.706 27.150 -7.657 1.00 44.72 323 ARG A C 1
ATOM 2464 O O . ARG A 1 323 ? 49.906 26.611 -6.569 1.00 44.72 323 ARG A O 1
ATOM 2471 N N . GLY A 1 324 ? 50.619 27.165 -8.625 1.00 43.56 324 GLY A N 1
ATOM 2472 C CA . GLY A 1 324 ? 52.029 26.889 -8.385 1.00 43.56 324 GLY A CA 1
ATOM 2473 C C . GLY A 1 324 ? 52.619 27.985 -7.496 1.00 43.56 324 GLY A C 1
ATOM 2474 O O . GLY A 1 324 ? 52.248 29.150 -7.603 1.00 43.56 324 GLY A O 1
ATOM 2475 N N . ARG A 1 325 ? 53.532 27.613 -6.595 1.00 43.84 325 ARG A N 1
ATOM 2476 C CA . ARG A 1 325 ? 54.094 28.489 -5.549 1.00 43.84 325 ARG A CA 1
ATOM 2477 C C . ARG A 1 325 ? 54.868 29.717 -6.069 1.00 43.84 325 ARG A C 1
ATOM 2479 O O . ARG A 1 325 ? 55.180 30.570 -5.254 1.00 43.84 325 ARG A O 1
ATOM 2486 N N . ASN A 1 326 ? 55.132 29.824 -7.375 1.00 47.78 326 ASN A N 1
ATOM 2487 C CA . ASN A 1 326 ? 55.814 30.953 -8.012 1.00 47.78 326 ASN A CA 1
ATOM 2488 C C . ASN A 1 326 ? 55.124 31.332 -9.335 1.00 47.78 326 ASN A C 1
ATOM 2490 O O . ASN A 1 326 ? 55.229 30.594 -10.308 1.00 47.78 326 ASN A O 1
ATOM 2494 N N . ASN A 1 327 ? 54.440 32.479 -9.341 1.00 52.19 327 ASN A N 1
ATOM 2495 C CA . ASN A 1 327 ? 54.171 33.373 -10.479 1.00 52.19 327 ASN A CA 1
ATOM 2496 C C . ASN A 1 327 ? 53.963 32.757 -11.888 1.00 52.19 327 ASN A C 1
ATOM 2498 O O . ASN A 1 327 ? 54.518 33.256 -12.863 1.00 52.19 327 ASN A O 1
ATOM 2502 N N . SER A 1 328 ? 53.163 31.696 -12.029 1.00 57.12 328 SER A N 1
ATOM 2503 C CA . SER A 1 328 ? 52.769 31.167 -13.342 1.00 57.12 328 SER A CA 1
ATOM 2504 C C . SER A 1 328 ? 51.529 31.899 -13.860 1.00 57.12 328 SER A C 1
ATOM 2506 O O . SER A 1 328 ? 50.509 31.921 -13.167 1.00 57.12 328 SER A O 1
ATOM 2508 N N . ILE A 1 329 ? 51.598 32.461 -15.069 1.00 67.81 329 ILE A N 1
ATOM 2509 C CA . ILE A 1 329 ? 50.425 32.979 -15.789 1.00 67.81 329 ILE A CA 1
ATOM 2510 C C . ILE A 1 329 ? 49.373 31.867 -15.897 1.00 67.81 329 ILE A C 1
ATOM 2512 O O . ILE A 1 329 ? 49.713 30.700 -16.104 1.00 67.81 329 ILE A O 1
ATOM 2516 N N . VAL A 1 330 ? 48.101 32.224 -15.721 1.00 73.31 330 VAL A N 1
ATOM 2517 C CA . VAL A 1 330 ? 46.976 31.305 -15.929 1.00 73.31 330 VAL A CA 1
ATOM 2518 C C . VAL A 1 330 ? 46.811 31.086 -17.430 1.00 73.31 330 VAL A C 1
ATOM 2520 O O . VAL A 1 330 ? 46.738 32.060 -18.170 1.00 73.31 330 VAL A O 1
ATOM 2523 N N . LEU A 1 331 ? 46.769 29.826 -17.869 1.00 78.44 331 LEU A N 1
ATOM 2524 C CA . LEU A 1 331 ? 46.523 29.489 -19.272 1.00 78.44 331 LEU A CA 1
ATOM 2525 C C . LEU A 1 331 ? 45.140 29.985 -19.698 1.00 78.44 331 LEU A C 1
ATOM 2527 O O . LEU A 1 331 ? 44.161 29.746 -18.996 1.00 78.44 331 LEU A O 1
ATOM 2531 N N . GLU A 1 332 ? 45.058 30.626 -20.855 1.00 85.25 332 GLU A N 1
ATOM 2532 C CA . GLU A 1 332 ? 43.814 31.104 -21.465 1.00 85.25 332 GLU A CA 1
ATOM 2533 C C . GLU A 1 332 ? 43.479 30.302 -22.735 1.00 85.25 332 GLU A C 1
ATOM 2535 O O . GLU A 1 332 ? 44.325 29.591 -23.289 1.00 85.25 332 GLU A O 1
ATOM 2540 N N . VAL A 1 333 ? 42.239 30.405 -23.223 1.00 86.62 333 VAL A N 1
ATOM 2541 C CA . VAL A 1 333 ? 41.798 29.728 -24.461 1.00 86.62 333 VAL A CA 1
ATOM 2542 C C . VAL A 1 333 ? 42.664 30.121 -25.659 1.00 86.62 333 VAL A C 1
ATOM 2544 O O . VAL A 1 333 ? 43.117 29.238 -26.399 1.00 86.62 333 VAL A O 1
ATOM 2547 N N . ARG A 1 334 ? 42.994 31.411 -25.793 1.00 87.50 334 ARG A N 1
ATOM 2548 C CA . ARG A 1 334 ? 43.901 31.913 -26.836 1.00 87.50 334 ARG A CA 1
ATOM 2549 C C . ARG A 1 334 ? 45.297 31.289 -26.811 1.00 87.50 334 ARG A C 1
ATOM 2551 O O . ARG A 1 334 ? 45.887 31.093 -27.871 1.00 87.50 334 ARG A O 1
ATOM 2558 N N . ASP A 1 335 ? 45.807 30.912 -25.637 1.00 83.44 335 ASP A N 1
ATOM 2559 C CA . ASP A 1 335 ? 47.136 30.303 -25.501 1.00 83.44 335 ASP A CA 1
ATOM 2560 C C . ASP A 1 335 ? 47.149 28.890 -26.107 1.00 83.44 335 ASP A C 1
ATOM 2562 O O . ASP A 1 335 ? 48.099 28.489 -26.786 1.00 83.44 335 ASP A O 1
ATOM 2566 N N . VAL A 1 336 ? 46.065 28.134 -25.896 1.00 83.44 336 VAL A N 1
ATOM 2567 C CA . VAL A 1 336 ? 45.867 26.798 -26.478 1.00 83.44 336 VAL A CA 1
ATOM 2568 C C . VAL A 1 336 ? 45.677 26.891 -27.991 1.00 83.44 336 VAL A C 1
ATOM 2570 O O . VAL A 1 336 ? 46.286 26.111 -28.726 1.00 83.44 336 VAL A O 1
ATOM 2573 N N . ALA A 1 337 ? 44.891 27.860 -28.466 1.00 86.62 337 ALA A N 1
ATOM 2574 C CA . ALA A 1 337 ? 44.702 28.106 -29.893 1.00 86.62 337 ALA A CA 1
ATOM 2575 C C . ALA A 1 337 ? 46.023 28.481 -30.591 1.00 86.62 337 ALA A C 1
ATOM 2577 O O . ALA A 1 337 ? 46.375 27.877 -31.607 1.00 86.62 337 ALA A O 1
ATOM 2578 N N . ALA A 1 338 ? 46.803 29.396 -30.006 1.00 83.50 338 ALA A N 1
ATOM 2579 C CA . ALA A 1 338 ? 48.106 29.812 -30.522 1.00 83.50 338 ALA A CA 1
ATOM 2580 C C . ALA A 1 338 ? 49.090 28.637 -30.643 1.00 83.50 338 ALA A C 1
ATOM 2582 O O . ALA A 1 338 ? 49.760 28.489 -31.668 1.00 83.50 338 ALA A O 1
ATOM 2583 N N . ALA A 1 339 ? 49.138 27.754 -29.639 1.00 80.62 339 ALA A N 1
ATOM 2584 C CA . ALA A 1 339 ? 50.000 26.575 -29.669 1.00 80.62 339 ALA A CA 1
ATOM 2585 C C . ALA A 1 339 ? 49.643 25.611 -30.821 1.00 80.62 339 ALA A C 1
ATOM 2587 O O . ALA A 1 339 ? 50.540 25.116 -31.511 1.00 80.62 339 ALA A O 1
ATOM 2588 N N . TRP A 1 340 ? 48.349 25.390 -31.087 1.00 83.19 340 TRP A N 1
ATOM 2589 C CA . TRP A 1 340 ? 47.897 24.579 -32.225 1.00 83.19 340 TRP A CA 1
ATOM 2590 C C . TRP A 1 340 ? 48.180 25.238 -33.578 1.00 83.19 340 TRP A C 1
ATOM 2592 O O . TRP A 1 340 ? 48.635 24.546 -34.489 1.00 83.19 340 TRP A O 1
ATOM 2602 N N . ILE A 1 341 ? 47.993 26.556 -33.709 1.00 83.00 341 ILE A N 1
ATOM 2603 C CA . ILE A 1 341 ? 48.291 27.300 -34.947 1.00 83.00 341 ILE A CA 1
ATOM 2604 C C . ILE A 1 341 ? 49.778 27.190 -35.300 1.00 83.00 341 ILE A C 1
ATOM 2606 O O . ILE A 1 341 ? 50.125 26.878 -36.442 1.00 83.00 341 ILE A O 1
ATOM 2610 N N . VAL A 1 342 ? 50.670 27.387 -34.325 1.00 78.94 342 VAL A N 1
ATOM 2611 C CA . VAL A 1 342 ? 52.122 27.296 -34.546 1.00 78.94 342 VAL A CA 1
ATOM 2612 C C . VAL A 1 342 ? 52.550 25.870 -34.899 1.00 78.94 342 VAL A C 1
ATOM 2614 O O . VAL A 1 342 ? 53.367 25.685 -35.804 1.00 78.94 342 VAL A O 1
ATOM 2617 N N . HIS A 1 343 ? 51.968 24.862 -34.241 1.00 77.56 343 HIS A N 1
ATOM 2618 C CA . HIS A 1 343 ? 52.239 23.455 -34.536 1.00 77.56 343 HIS A CA 1
ATOM 2619 C C . HIS A 1 343 ? 51.799 23.052 -35.950 1.00 77.56 343 HIS A C 1
ATOM 2621 O O . HIS A 1 343 ? 52.571 22.421 -36.673 1.00 77.56 343 HIS A O 1
ATOM 2627 N N . LEU A 1 344 ? 50.593 23.453 -36.365 1.00 77.00 344 LEU A N 1
ATOM 2628 C CA . LEU A 1 344 ? 50.065 23.177 -37.703 1.00 77.00 344 LEU A CA 1
ATOM 2629 C C . LEU A 1 344 ? 50.851 23.892 -38.804 1.00 77.00 344 LEU A C 1
ATOM 2631 O O . LEU A 1 344 ? 51.102 23.304 -39.849 1.00 77.00 344 LEU A O 1
ATOM 2635 N N . SER A 1 345 ? 51.334 25.107 -38.535 1.00 72.25 345 SER A N 1
ATOM 2636 C CA . SER A 1 345 ? 52.130 25.905 -39.480 1.00 72.25 345 SER A CA 1
ATOM 2637 C C . SER A 1 345 ? 53.574 25.400 -39.662 1.00 72.25 345 SER A C 1
ATOM 2639 O O . SER A 1 345 ? 54.371 26.049 -40.341 1.00 72.25 345 SER A O 1
ATOM 2641 N N . ARG A 1 346 ? 53.944 24.269 -39.030 1.00 66.75 346 ARG A N 1
ATOM 2642 C CA . ARG A 1 346 ? 55.278 23.627 -39.057 1.00 66.75 346 ARG A CA 1
ATOM 2643 C C . ARG A 1 346 ? 56.452 24.557 -38.707 1.00 66.75 346 ARG A C 1
ATOM 2645 O O . ARG A 1 346 ? 57.588 24.293 -39.102 1.00 66.75 346 ARG A O 1
ATOM 2652 N N . ARG A 1 347 ? 56.205 25.631 -37.951 1.00 64.94 347 ARG A N 1
ATOM 2653 C CA . ARG A 1 347 ? 57.244 26.549 -37.456 1.00 64.94 347 ARG A CA 1
ATOM 2654 C C . ARG A 1 347 ? 57.849 26.042 -36.149 1.00 64.94 347 ARG A C 1
ATOM 2656 O O . ARG A 1 347 ? 57.214 25.311 -35.389 1.00 64.94 347 ARG A O 1
ATOM 2663 N N . ASN A 1 348 ? 59.084 26.448 -35.865 1.00 57.31 348 ASN A N 1
ATOM 2664 C CA . ASN A 1 348 ? 59.701 26.174 -34.574 1.00 57.31 348 ASN A CA 1
ATOM 2665 C C . ASN A 1 348 ? 59.031 27.038 -33.492 1.00 57.31 348 ASN A C 1
ATOM 2667 O O . ASN A 1 348 ? 59.066 28.265 -33.553 1.00 57.31 348 ASN A O 1
ATOM 2671 N N . VAL A 1 349 ? 58.424 26.381 -32.500 1.00 54.44 349 VAL A N 1
ATOM 2672 C CA . VAL A 1 349 ? 57.684 27.004 -31.386 1.00 54.44 349 VAL A CA 1
ATOM 2673 C C . VAL A 1 349 ? 58.557 28.016 -30.615 1.00 54.44 349 VAL A C 1
ATOM 2675 O O . VAL A 1 349 ? 58.049 29.024 -30.126 1.00 54.44 349 VAL A O 1
ATOM 2678 N N . ALA A 1 350 ? 59.879 27.795 -30.585 1.00 50.69 350 ALA A N 1
ATOM 2679 C CA . ALA A 1 350 ? 60.853 28.666 -29.926 1.00 50.69 350 ALA A CA 1
ATOM 2680 C C . ALA A 1 350 ? 61.075 30.016 -30.640 1.00 50.69 350 ALA A C 1
ATOM 2682 O O . ALA A 1 350 ? 61.262 31.027 -29.967 1.00 50.69 350 ALA A O 1
ATOM 2683 N N . ASP A 1 351 ? 60.975 30.067 -31.975 1.00 55.94 351 ASP A N 1
ATOM 2684 C CA . ASP A 1 351 ? 61.222 31.289 -32.767 1.00 55.94 351 ASP A CA 1
ATOM 2685 C C . ASP A 1 351 ? 60.060 32.299 -32.676 1.00 55.94 351 ASP A C 1
ATOM 2687 O O . ASP A 1 351 ? 60.176 33.441 -33.116 1.00 55.94 351 ASP A O 1
ATOM 2691 N N . GLN A 1 352 ? 58.928 31.887 -32.092 1.00 55.62 352 GLN A N 1
ATOM 2692 C CA . GLN A 1 352 ? 57.728 32.709 -31.890 1.00 55.62 352 GLN A CA 1
ATOM 2693 C C . GLN A 1 352 ? 57.558 33.184 -30.433 1.00 55.62 352 GLN A C 1
ATOM 2695 O O . GLN A 1 352 ? 56.655 33.963 -30.144 1.00 55.62 352 GLN A O 1
ATOM 2700 N N . GLY A 1 353 ? 58.437 32.769 -29.509 1.00 56.69 353 GLY A N 1
ATOM 2701 C CA . GLY A 1 353 ? 58.379 33.164 -28.094 1.00 56.69 353 GLY A CA 1
ATOM 2702 C C . GLY A 1 353 ? 57.417 32.348 -27.217 1.00 56.69 353 GLY A C 1
ATOM 2703 O O . GLY A 1 353 ? 57.187 32.722 -26.071 1.00 56.69 353 GLY A O 1
ATOM 2704 N N . ILE A 1 354 ? 56.881 31.227 -27.717 1.00 62.84 354 ILE A N 1
ATOM 2705 C CA . ILE A 1 354 ? 56.040 30.298 -26.946 1.00 62.84 354 ILE A CA 1
ATOM 2706 C C . ILE A 1 354 ? 56.952 29.236 -26.305 1.00 62.84 354 ILE A C 1
ATOM 2708 O O . ILE A 1 354 ? 57.557 28.410 -26.986 1.00 62.84 354 ILE A O 1
ATOM 2712 N N . ASN A 1 355 ? 57.071 29.223 -24.979 1.00 58.69 355 ASN A N 1
ATOM 2713 C CA . ASN A 1 355 ? 58.056 28.408 -24.258 1.00 58.69 355 ASN A CA 1
ATOM 2714 C C . ASN A 1 355 ? 57.496 27.035 -23.822 1.00 58.69 355 ASN A C 1
ATOM 2716 O O . ASN A 1 355 ? 57.672 26.607 -22.683 1.00 58.69 355 ASN A O 1
ATOM 2720 N N . CYS A 1 356 ? 56.773 26.337 -24.709 1.00 56.59 356 CYS A N 1
ATOM 2721 C CA . CYS A 1 356 ? 56.144 25.038 -24.406 1.00 56.59 356 CYS A CA 1
ATOM 2722 C C . CYS A 1 356 ? 56.505 23.904 -25.381 1.00 56.59 356 CYS A C 1
ATOM 2724 O O . CYS A 1 356 ? 55.875 22.844 -25.342 1.00 56.59 356 CYS A O 1
ATOM 2726 N N . GLY A 1 357 ? 57.542 24.096 -26.209 1.00 58.03 357 GLY A N 1
ATOM 2727 C CA . GLY A 1 357 ? 57.920 23.204 -27.312 1.00 58.03 357 GLY A CA 1
ATOM 2728 C C . GLY A 1 357 ? 57.908 21.709 -26.974 1.00 58.03 357 GLY A C 1
ATOM 2729 O O . GLY A 1 357 ? 57.331 20.940 -27.729 1.00 58.03 357 GLY A O 1
ATOM 2730 N N . ASP A 1 358 ? 58.446 21.283 -25.827 1.00 62.50 358 ASP A N 1
ATOM 2731 C CA . ASP A 1 358 ? 58.510 19.855 -25.460 1.00 62.50 358 ASP A CA 1
ATOM 2732 C C . ASP A 1 358 ? 57.272 19.336 -24.707 1.00 62.50 358 ASP A C 1
ATOM 2734 O O . ASP A 1 358 ? 56.959 18.144 -24.739 1.00 62.50 358 ASP A O 1
ATOM 2738 N N . TYR A 1 359 ? 56.544 20.200 -23.997 1.00 65.62 359 TYR A N 1
ATOM 2739 C CA . TYR A 1 359 ? 55.306 19.815 -23.311 1.00 65.62 359 TYR A CA 1
ATOM 2740 C C . TYR A 1 359 ? 54.153 19.688 -24.308 1.00 65.62 359 TYR A C 1
ATOM 2742 O O . TYR A 1 359 ? 53.517 18.636 -24.376 1.00 65.62 359 TYR A O 1
ATOM 2750 N N . PHE A 1 360 ? 53.948 20.709 -25.138 1.00 71.19 360 PHE A N 1
ATOM 2751 C CA . PHE A 1 360 ? 52.902 20.706 -26.151 1.00 71.19 360 PHE A CA 1
ATOM 2752 C C . PHE A 1 360 ? 53.170 19.666 -27.244 1.00 71.19 360 PHE A C 1
ATOM 2754 O O . PHE A 1 360 ? 52.250 18.956 -27.640 1.00 71.19 360 PHE A O 1
ATOM 2761 N N . ARG A 1 361 ? 54.431 19.472 -27.665 1.00 69.94 361 ARG A N 1
ATOM 2762 C CA . ARG A 1 361 ? 54.786 18.398 -28.611 1.00 69.94 361 ARG A CA 1
ATOM 2763 C C . ARG A 1 361 ? 54.425 17.016 -28.061 1.00 69.94 361 ARG A C 1
ATOM 2765 O O . ARG A 1 361 ? 53.829 16.231 -28.785 1.00 69.94 361 ARG A O 1
ATOM 2772 N N . ARG A 1 362 ? 54.654 16.743 -26.767 1.00 68.94 362 ARG A N 1
ATOM 2773 C CA . ARG A 1 362 ? 54.208 15.487 -26.127 1.00 68.94 362 ARG A CA 1
ATOM 2774 C C . ARG A 1 362 ? 52.690 15.342 -26.095 1.00 68.94 362 ARG A C 1
ATOM 2776 O O . ARG A 1 362 ? 52.196 14.233 -26.272 1.00 68.94 362 ARG A O 1
ATOM 2783 N N . VAL A 1 363 ? 51.955 16.427 -25.860 1.00 70.19 363 VAL A N 1
ATOM 2784 C CA . VAL A 1 363 ? 50.485 16.427 -25.916 1.00 70.19 363 VAL A CA 1
ATOM 2785 C C . VAL A 1 363 ? 50.000 16.134 -27.338 1.00 70.19 363 VAL A C 1
ATOM 2787 O O . VAL A 1 363 ? 49.145 15.269 -27.511 1.00 70.19 363 VAL A O 1
ATOM 2790 N N . ALA A 1 364 ? 50.581 16.781 -28.351 1.00 69.88 364 ALA A N 1
ATOM 2791 C CA . ALA A 1 364 ? 50.256 16.562 -29.758 1.00 69.88 364 ALA A CA 1
ATOM 2792 C C . ALA A 1 364 ? 50.615 15.136 -30.229 1.00 69.88 364 ALA A C 1
ATOM 2794 O O . ALA A 1 364 ? 49.829 14.494 -30.925 1.00 69.88 364 ALA A O 1
ATOM 2795 N N . GLU A 1 365 ? 51.755 14.592 -29.787 1.00 71.62 365 GLU A N 1
ATOM 2796 C CA . GLU A 1 365 ? 52.215 13.230 -30.102 1.00 71.62 365 GLU A CA 1
ATOM 2797 C C . GLU A 1 365 ? 51.384 12.142 -29.408 1.00 71.62 365 GLU A C 1
ATOM 2799 O O . GLU A 1 365 ? 51.011 11.150 -30.037 1.00 71.62 365 GLU A O 1
ATOM 2804 N N . ARG A 1 366 ? 51.065 12.321 -28.116 1.00 69.00 366 ARG A N 1
ATOM 2805 C CA . ARG A 1 366 ? 50.192 11.409 -27.346 1.00 69.00 366 ARG A CA 1
ATOM 2806 C C . ARG A 1 366 ? 48.721 11.576 -27.691 1.00 69.00 366 ARG A C 1
ATOM 2808 O O . ARG A 1 366 ? 47.922 10.693 -27.386 1.00 69.00 366 ARG A O 1
ATOM 2815 N N . ARG A 1 367 ? 48.391 12.692 -28.342 1.00 70.44 367 ARG A N 1
ATOM 2816 C CA . ARG A 1 367 ? 47.050 13.083 -28.758 1.00 70.44 367 ARG A CA 1
ATOM 2817 C C . ARG A 1 367 ? 46.105 13.287 -27.556 1.00 70.44 367 ARG A C 1
ATOM 2819 O O . ARG A 1 367 ? 44.894 13.222 -27.684 1.00 70.44 367 ARG A O 1
ATOM 2826 N N . ASP A 1 368 ? 46.635 13.539 -26.361 1.00 67.62 368 ASP A N 1
ATOM 2827 C CA . ASP A 1 368 ? 45.832 13.642 -25.136 1.00 67.62 368 ASP A CA 1
ATOM 2828 C C . ASP A 1 368 ? 45.393 15.088 -24.870 1.00 67.62 368 ASP A C 1
ATOM 2830 O O . ASP A 1 368 ? 46.001 15.819 -24.090 1.00 67.62 368 ASP A O 1
ATOM 2834 N N . VAL A 1 369 ? 44.317 15.510 -25.536 1.00 67.00 369 VAL A N 1
ATOM 2835 C CA . VAL A 1 369 ? 43.785 16.882 -25.448 1.00 67.00 369 VAL A CA 1
ATOM 2836 C C . VAL A 1 369 ? 43.298 17.280 -24.042 1.00 67.00 369 VAL A C 1
ATOM 2838 O O . VAL A 1 369 ? 43.083 18.462 -23.800 1.00 67.00 369 VAL A O 1
ATOM 2841 N N . ARG A 1 370 ? 43.155 16.333 -23.095 1.00 63.56 370 ARG A N 1
ATOM 2842 C CA . ARG A 1 370 ? 42.750 16.602 -21.697 1.00 63.56 370 ARG A CA 1
ATOM 2843 C C . ARG A 1 370 ? 43.899 17.029 -20.786 1.00 63.56 370 ARG A C 1
ATOM 2845 O O . ARG A 1 370 ? 43.647 17.571 -19.709 1.00 63.56 370 ARG A O 1
ATOM 2852 N N . GLU A 1 371 ? 45.138 16.749 -21.181 1.00 63.69 371 GLU A N 1
ATOM 2853 C CA . GLU A 1 371 ? 46.328 17.172 -20.434 1.00 63.69 371 GLU A CA 1
ATOM 2854 C C . GLU A 1 371 ? 46.502 18.701 -20.479 1.00 63.69 371 GLU A C 1
ATOM 2856 O O . GLU A 1 371 ? 47.056 19.283 -19.545 1.00 63.69 371 GLU A O 1
ATOM 2861 N N . LEU A 1 372 ? 45.955 19.360 -21.508 1.00 62.41 372 LEU A N 1
ATOM 2862 C CA . LEU A 1 372 ? 45.909 20.817 -21.637 1.00 62.41 372 LEU A CA 1
ATOM 2863 C C . LEU A 1 372 ? 44.956 21.402 -20.579 1.00 62.41 372 LEU A C 1
ATOM 2865 O O . LEU A 1 372 ? 43.749 21.181 -20.621 1.00 62.41 372 LEU A O 1
ATOM 2869 N N . GLY A 1 373 ? 45.506 22.125 -19.598 1.00 53.94 373 GLY A N 1
ATOM 2870 C CA . GLY A 1 373 ? 44.745 22.875 -18.589 1.00 53.94 373 GLY A CA 1
ATOM 2871 C C . GLY A 1 373 ? 44.836 22.324 -17.162 1.00 53.94 373 GLY A C 1
ATOM 2872 O O . GLY A 1 373 ? 45.147 23.073 -16.248 1.00 53.94 373 GLY A O 1
ATOM 2873 N N . ARG A 1 374 ? 44.668 21.014 -16.916 1.00 53.66 374 ARG A N 1
ATOM 2874 C CA . ARG A 1 374 ? 44.512 20.521 -15.524 1.00 53.66 374 ARG A CA 1
ATOM 2875 C C . ARG A 1 374 ? 45.796 20.471 -14.681 1.00 53.66 374 ARG A C 1
ATOM 2877 O O . ARG A 1 374 ? 45.693 20.538 -13.453 1.00 53.66 374 ARG A O 1
ATOM 2884 N N . ARG A 1 375 ? 46.979 20.289 -15.290 1.00 52.16 375 ARG A N 1
ATOM 2885 C CA . ARG A 1 375 ? 48.288 20.131 -14.596 1.00 52.16 375 ARG A CA 1
ATOM 2886 C C . ARG A 1 375 ? 49.515 20.585 -15.416 1.00 52.16 375 ARG A C 1
ATOM 2888 O O . ARG A 1 375 ? 50.640 20.232 -15.064 1.00 52.16 375 ARG A O 1
ATOM 2895 N N . GLY A 1 376 ? 49.316 21.314 -16.514 1.00 55.47 376 GLY A N 1
ATOM 2896 C CA . GLY A 1 376 ? 50.397 21.723 -17.419 1.00 55.47 376 GLY A CA 1
ATOM 2897 C C . GLY A 1 376 ? 51.182 22.950 -16.935 1.00 55.47 376 GLY A C 1
ATOM 2898 O O . GLY A 1 376 ? 50.616 23.782 -16.226 1.00 55.47 376 GLY A O 1
ATOM 2899 N N . PRO A 1 377 ? 52.472 23.094 -17.297 1.00 59.00 377 PRO A N 1
ATOM 2900 C CA . PRO A 1 377 ? 53.198 24.350 -17.112 1.00 59.00 377 PRO A CA 1
ATOM 2901 C C . PRO A 1 377 ? 52.587 25.469 -17.976 1.00 59.00 377 PRO A C 1
ATOM 2903 O O . PRO A 1 377 ? 52.046 25.196 -19.048 1.00 59.00 377 PRO A O 1
ATOM 2906 N N . SER A 1 378 ? 52.705 26.725 -17.526 1.00 63.69 378 SER A N 1
ATOM 2907 C CA . SER A 1 378 ? 52.380 27.908 -18.344 1.00 63.69 378 SER A CA 1
ATOM 2908 C C . SER A 1 378 ? 53.164 27.880 -19.661 1.00 63.69 378 SER A C 1
ATOM 2910 O O . SER A 1 378 ? 54.326 27.468 -19.679 1.00 63.69 378 SER A O 1
ATOM 2912 N N . PHE A 1 379 ? 52.549 28.335 -20.757 1.00 68.75 379 PHE A N 1
ATOM 2913 C CA . PHE A 1 379 ? 53.219 28.438 -22.061 1.00 68.75 379 PHE A CA 1
ATOM 2914 C C . PHE A 1 379 ? 54.167 29.641 -22.158 1.00 68.75 379 PHE A C 1
ATOM 2916 O O . PHE A 1 379 ? 55.011 29.684 -23.051 1.00 68.75 379 PHE A O 1
ATOM 2923 N N . PHE A 1 380 ? 54.059 30.587 -21.222 1.00 71.69 380 PHE A N 1
ATOM 2924 C CA . PHE A 1 380 ? 54.788 31.853 -21.223 1.00 71.69 380 PHE A CA 1
ATOM 2925 C C . PHE A 1 380 ? 55.403 32.151 -19.852 1.00 71.69 380 PHE A C 1
ATOM 2927 O O . PHE A 1 380 ? 54.907 31.681 -18.821 1.00 71.69 380 PHE A O 1
ATOM 2934 N N . ALA A 1 381 ? 56.486 32.933 -19.851 1.00 66.25 381 ALA A N 1
ATOM 2935 C CA . ALA A 1 381 ? 57.230 33.294 -18.644 1.00 66.25 381 ALA A CA 1
ATOM 2936 C C . ALA A 1 381 ? 56.544 34.421 -17.850 1.00 66.25 381 ALA A C 1
ATOM 2938 O O . ALA A 1 381 ? 56.435 34.338 -16.630 1.00 66.25 381 ALA A O 1
ATOM 2939 N N . ASP A 1 382 ? 56.048 35.443 -18.549 1.00 70.31 382 ASP A N 1
ATOM 2940 C CA . ASP A 1 382 ? 55.301 36.578 -17.993 1.00 70.31 382 ASP A CA 1
ATOM 2941 C C . ASP A 1 382 ? 54.307 37.168 -19.018 1.00 70.31 382 ASP A C 1
ATOM 2943 O O . ASP A 1 382 ? 54.308 36.796 -20.197 1.00 70.31 382 ASP A O 1
ATOM 2947 N N . LYS A 1 383 ? 53.422 38.066 -18.567 1.00 76.12 383 LYS A N 1
ATOM 2948 C CA . LYS A 1 383 ? 52.361 38.647 -19.407 1.00 76.12 383 LYS A CA 1
ATOM 2949 C C . LYS A 1 383 ? 52.923 39.395 -20.625 1.00 76.12 383 LYS A C 1
ATOM 2951 O O . LYS A 1 383 ? 52.373 39.264 -21.710 1.00 76.12 383 LYS A O 1
ATOM 2956 N N . ALA A 1 384 ? 54.041 40.107 -20.471 1.00 76.94 384 ALA A N 1
ATOM 2957 C CA . ALA A 1 384 ? 54.656 40.848 -21.570 1.00 76.94 384 ALA A CA 1
ATOM 2958 C C . ALA A 1 384 ? 55.193 39.901 -22.657 1.00 76.94 384 ALA A C 1
ATOM 2960 O O . ALA A 1 384 ? 55.048 40.175 -23.846 1.00 76.94 384 ALA A O 1
ATOM 2961 N N . SER A 1 385 ? 55.757 38.755 -22.260 1.00 76.75 385 SER A N 1
ATOM 2962 C CA . SER A 1 385 ? 56.210 37.715 -23.189 1.00 76.75 385 SER A CA 1
ATOM 2963 C C . SER A 1 385 ? 55.057 37.036 -23.940 1.00 76.75 385 SER A C 1
ATOM 2965 O O . SER A 1 385 ? 55.222 36.697 -25.112 1.00 76.75 385 SER A O 1
ATOM 2967 N N . ARG A 1 386 ? 53.891 36.880 -23.295 1.00 79.75 386 ARG A N 1
ATOM 2968 C CA . ARG A 1 386 ? 52.667 36.349 -23.912 1.00 79.75 386 ARG A CA 1
ATOM 2969 C C . ARG A 1 386 ? 52.114 37.309 -24.957 1.00 79.75 386 ARG A C 1
ATOM 2971 O O . ARG A 1 386 ? 51.927 36.909 -26.102 1.00 79.75 386 ARG A O 1
ATOM 2978 N N . ASP A 1 387 ? 51.904 38.564 -24.571 1.00 80.31 387 ASP A N 1
ATOM 2979 C CA . ASP A 1 387 ? 51.293 39.571 -25.439 1.00 80.31 387 ASP A CA 1
ATOM 2980 C C . ASP A 1 387 ? 52.191 39.809 -26.677 1.00 80.31 387 ASP A C 1
ATOM 2982 O O . ASP A 1 387 ? 51.722 39.734 -27.809 1.00 80.31 387 ASP A O 1
ATOM 2986 N N . ALA A 1 388 ? 53.518 39.894 -26.495 1.00 80.44 388 ALA A N 1
ATOM 2987 C CA . ALA A 1 388 ? 54.469 40.017 -27.606 1.00 80.44 388 ALA A CA 1
ATOM 2988 C C . ALA A 1 388 ? 54.511 38.794 -28.548 1.00 80.44 388 ALA A C 1
ATOM 2990 O O . ALA A 1 388 ? 54.806 38.939 -29.736 1.00 80.44 388 ALA A O 1
ATOM 2991 N N . ALA A 1 389 ? 54.276 37.580 -28.040 1.00 77.56 389 ALA A N 1
ATOM 2992 C CA . ALA A 1 389 ? 54.212 36.373 -28.867 1.00 77.56 389 ALA A CA 1
ATOM 2993 C C . ALA A 1 389 ? 52.905 36.309 -29.674 1.00 77.56 389 ALA A C 1
ATOM 2995 O O . ALA A 1 389 ? 52.925 35.940 -30.850 1.00 77.56 389 ALA A O 1
ATOM 2996 N N . LEU A 1 390 ? 51.785 36.708 -29.065 1.00 80.94 390 LEU A N 1
ATOM 2997 C CA . LEU A 1 390 ? 50.485 36.784 -29.729 1.00 80.94 390 LEU A CA 1
ATOM 2998 C C . LEU A 1 390 ? 50.461 37.878 -30.805 1.00 80.94 390 LEU A C 1
ATOM 3000 O O . LEU A 1 390 ? 50.001 37.602 -31.911 1.00 80.94 390 LEU A O 1
ATOM 3004 N N . ASP A 1 391 ? 51.043 39.052 -30.546 1.00 82.88 391 ASP A N 1
ATOM 3005 C CA . ASP A 1 391 ? 51.154 40.139 -31.531 1.00 82.88 391 ASP A CA 1
ATOM 3006 C C . ASP A 1 391 ? 51.945 39.703 -32.775 1.00 82.88 391 ASP A C 1
ATOM 3008 O O . ASP A 1 391 ? 51.547 39.970 -33.910 1.00 82.88 391 ASP A O 1
ATOM 3012 N N . ARG A 1 392 ? 53.053 38.968 -32.587 1.00 79.75 392 ARG A N 1
ATOM 3013 C CA . ARG A 1 392 ? 53.833 38.398 -33.705 1.00 79.75 392 ARG A CA 1
ATOM 3014 C C . ARG A 1 392 ? 53.030 37.379 -34.502 1.00 79.75 392 ARG A C 1
ATOM 3016 O O . ARG A 1 392 ? 53.105 37.369 -35.731 1.00 79.75 392 ARG A O 1
ATOM 3023 N N . LEU A 1 393 ? 52.273 36.526 -33.811 1.00 80.19 393 LEU A N 1
ATOM 3024 C CA . LEU A 1 393 ? 51.419 35.531 -34.450 1.00 80.19 393 LEU A CA 1
ATOM 3025 C C . LEU A 1 393 ? 50.301 36.205 -35.259 1.00 80.19 393 LEU A C 1
ATOM 3027 O O . LEU A 1 393 ? 50.050 35.805 -36.394 1.00 80.19 393 LEU A O 1
ATOM 3031 N N . GLN A 1 394 ? 49.672 37.248 -34.714 1.00 80.19 394 GLN A N 1
ATOM 3032 C CA . GLN A 1 394 ? 48.635 38.026 -35.393 1.00 80.19 394 GLN A CA 1
ATOM 3033 C C . GLN A 1 394 ? 49.181 38.792 -36.604 1.00 80.19 394 GLN A C 1
ATOM 3035 O O . GLN A 1 394 ? 48.573 38.745 -37.673 1.00 80.19 394 GLN A O 1
ATOM 3040 N N . ALA A 1 395 ? 50.348 39.431 -36.481 1.00 81.38 395 ALA A N 1
ATOM 3041 C CA . ALA A 1 395 ? 51.008 40.105 -37.599 1.00 81.38 395 ALA A CA 1
ATOM 3042 C C . ALA A 1 395 ? 51.315 39.133 -38.750 1.00 81.38 395 ALA A C 1
ATOM 3044 O O . ALA A 1 395 ? 51.118 39.458 -39.918 1.00 81.38 395 ALA A O 1
ATOM 3045 N N . TRP A 1 396 ? 51.733 37.909 -38.422 1.00 78.94 396 TRP A N 1
ATOM 3046 C CA . TRP A 1 396 ? 51.960 36.867 -39.418 1.00 78.94 396 TRP A CA 1
ATOM 3047 C C . TRP A 1 396 ? 50.661 36.373 -40.073 1.00 78.94 396 TRP A C 1
ATOM 3049 O O . TRP A 1 396 ? 50.615 36.218 -41.292 1.00 78.94 396 TRP A O 1
ATOM 3059 N N . LEU A 1 397 ? 49.595 36.157 -39.298 1.00 78.75 397 LEU A N 1
ATOM 3060 C CA . LEU A 1 397 ? 48.285 35.764 -39.832 1.00 78.75 397 LEU A CA 1
ATOM 3061 C C . LEU A 1 397 ? 47.673 36.840 -40.742 1.00 78.75 397 LEU A C 1
ATOM 3063 O O . LEU A 1 397 ? 46.916 36.505 -41.648 1.00 78.75 397 LEU A O 1
ATOM 3067 N N . ALA A 1 398 ? 48.014 38.115 -40.532 1.00 79.31 398 ALA A N 1
ATOM 3068 C CA . ALA A 1 398 ? 47.626 39.204 -41.426 1.00 79.31 398 ALA A CA 1
ATOM 3069 C C . ALA A 1 398 ? 48.363 39.150 -42.780 1.00 79.31 398 ALA A C 1
ATOM 3071 O O . ALA A 1 398 ? 47.785 39.503 -43.805 1.00 79.31 398 ALA A O 1
ATOM 3072 N N . GLU A 1 399 ? 49.616 38.684 -42.797 1.00 77.50 399 GLU A N 1
ATOM 3073 C CA . GLU A 1 399 ? 50.414 38.496 -44.019 1.00 77.50 399 GLU A CA 1
ATOM 3074 C C . GLU A 1 399 ? 50.029 37.201 -44.768 1.00 77.50 399 GLU A C 1
ATOM 3076 O O . GLU A 1 399 ? 50.070 37.154 -45.997 1.00 77.50 399 GLU A O 1
ATOM 3081 N N . TYR A 1 400 ? 49.593 36.168 -44.036 1.00 73.75 400 TYR A N 1
ATOM 3082 C CA . TYR A 1 400 ? 49.196 34.859 -44.569 1.00 73.75 400 TYR A CA 1
ATOM 3083 C C . TYR A 1 400 ? 47.837 34.411 -43.995 1.00 73.75 400 TYR A C 1
ATOM 3085 O O . TYR A 1 400 ? 47.792 33.517 -43.143 1.00 73.75 400 TYR A O 1
ATOM 3093 N N . PRO A 1 401 ? 46.715 35.005 -44.444 1.00 73.75 401 PRO A N 1
ATOM 3094 C CA . PRO A 1 401 ? 45.398 34.677 -43.911 1.00 73.75 401 PRO A CA 1
ATOM 3095 C C . PRO A 1 401 ? 45.028 33.215 -44.214 1.00 73.75 401 PRO A C 1
ATOM 3097 O O . PRO A 1 401 ? 45.195 32.760 -45.353 1.00 73.75 401 PRO A O 1
ATOM 3100 N N . PRO A 1 402 ? 44.513 32.455 -43.226 1.00 76.75 402 PRO A N 1
ATOM 3101 C CA . PRO A 1 402 ? 44.103 31.076 -43.447 1.00 76.75 402 PRO A CA 1
ATOM 3102 C C . PRO A 1 402 ? 42.945 31.023 -44.443 1.00 76.75 402 PRO A C 1
ATOM 3104 O O . PRO A 1 402 ? 42.107 31.927 -44.508 1.00 76.75 402 PRO A O 1
ATOM 3107 N N . LYS A 1 403 ? 42.870 29.932 -45.213 1.00 75.81 403 LYS A N 1
ATOM 3108 C CA . LYS A 1 403 ? 41.716 29.707 -46.085 1.00 75.81 403 LYS A CA 1
ATOM 3109 C C . LYS A 1 403 ? 40.446 29.674 -45.226 1.00 75.81 403 LYS A C 1
ATOM 3111 O O . LYS A 1 403 ? 40.461 29.017 -44.181 1.00 75.81 403 LYS A O 1
ATOM 3116 N N . PRO A 1 404 ? 39.359 30.345 -45.648 1.00 66.31 404 PRO A N 1
ATOM 3117 C CA . PRO A 1 404 ? 38.079 30.223 -44.971 1.00 66.31 404 PRO A CA 1
ATOM 3118 C C . PRO A 1 404 ? 37.711 28.747 -44.886 1.00 66.31 404 PRO A C 1
ATOM 3120 O O . PRO A 1 404 ? 37.844 28.024 -45.880 1.00 66.31 404 PRO A O 1
ATOM 3123 N N . LEU A 1 405 ? 37.263 28.306 -43.711 1.00 64.31 405 LEU A N 1
ATOM 3124 C CA . LEU A 1 405 ? 36.778 26.945 -43.543 1.00 64.31 405 LEU A CA 1
ATOM 3125 C C . LEU A 1 405 ? 35.669 26.728 -44.579 1.00 64.31 405 LEU A C 1
ATOM 3127 O O . LEU A 1 405 ? 34.678 27.462 -44.578 1.00 64.31 405 LEU A O 1
ATOM 3131 N N . ALA A 1 406 ? 35.829 25.767 -45.493 1.00 57.72 406 ALA A N 1
ATOM 3132 C CA . ALA A 1 406 ? 34.742 25.425 -46.400 1.00 57.72 406 ALA A CA 1
ATOM 3133 C C . ALA A 1 406 ? 33.545 25.037 -45.527 1.00 57.72 406 ALA A C 1
ATOM 3135 O O . ALA A 1 406 ? 33.669 24.114 -44.720 1.00 57.72 406 ALA A O 1
ATOM 3136 N N . HIS A 1 407 ? 32.423 25.758 -45.639 1.00 50.78 407 HIS A N 1
ATOM 3137 C CA . HIS A 1 407 ? 31.208 25.442 -44.896 1.00 50.78 407 HIS A CA 1
ATOM 3138 C C . HIS A 1 407 ? 30.823 23.991 -45.200 1.00 50.78 407 HIS A C 1
ATOM 3140 O O . HIS A 1 407 ? 30.199 23.695 -46.219 1.00 50.78 407 HIS A O 1
ATOM 3146 N N . ARG A 1 408 ? 31.207 23.062 -44.318 1.00 46.81 408 ARG A N 1
ATOM 3147 C CA . ARG A 1 408 ? 30.609 21.735 -44.292 1.00 46.81 408 ARG A CA 1
ATOM 3148 C C . ARG A 1 408 ? 29.163 22.005 -43.890 1.00 46.81 408 ARG A C 1
ATOM 3150 O O . ARG A 1 408 ? 28.958 22.593 -42.826 1.00 46.81 408 ARG A O 1
ATOM 3157 N N . PRO A 1 409 ? 28.176 21.686 -44.745 1.00 33.66 409 PRO A N 1
ATOM 3158 C CA . PRO A 1 409 ? 26.792 21.979 -44.425 1.00 33.66 409 PRO A CA 1
ATOM 3159 C C . PRO A 1 409 ? 26.491 21.369 -43.053 1.00 33.66 409 PRO A C 1
ATOM 3161 O O . PRO A 1 409 ? 26.919 20.234 -42.803 1.00 33.66 409 PRO A O 1
ATOM 3164 N N . PRO A 1 410 ? 25.818 22.103 -42.150 1.00 37.72 410 PRO A N 1
ATOM 3165 C CA . PRO A 1 410 ? 25.375 21.517 -40.899 1.00 37.72 410 PRO A CA 1
ATOM 3166 C C . PRO A 1 410 ? 24.619 20.232 -41.233 1.00 37.72 410 PRO A C 1
ATOM 3168 O O . PRO A 1 410 ? 23.835 20.203 -42.190 1.00 37.72 410 PRO A O 1
ATOM 3171 N N . ALA A 1 411 ? 24.877 19.151 -40.490 1.00 38.69 411 ALA A N 1
ATOM 3172 C CA . ALA A 1 411 ? 23.976 18.008 -40.521 1.00 38.69 411 ALA A CA 1
ATOM 3173 C C . ALA A 1 411 ? 22.572 18.574 -40.290 1.00 38.69 411 ALA A C 1
ATOM 3175 O O . ALA A 1 411 ? 22.350 19.192 -39.252 1.00 38.69 411 ALA A O 1
ATOM 3176 N N . LYS A 1 412 ? 21.701 18.480 -41.310 1.00 32.03 412 LYS A N 1
ATOM 3177 C CA . LYS A 1 412 ? 20.393 19.146 -41.344 1.00 32.03 412 LYS A CA 1
ATOM 3178 C C . LYS A 1 412 ? 19.726 19.022 -39.980 1.00 32.03 412 LYS A C 1
ATOM 3180 O O . LYS A 1 412 ? 19.328 17.930 -39.577 1.00 32.03 412 LYS A O 1
ATOM 3185 N N . GLN A 1 413 ? 19.624 20.150 -39.293 1.00 38.56 413 GLN A N 1
ATOM 3186 C CA . GLN A 1 413 ? 18.799 20.283 -38.115 1.00 38.56 413 GLN A CA 1
ATOM 3187 C C . GLN A 1 413 ? 17.365 20.395 -38.630 1.00 38.56 413 GLN A C 1
ATOM 3189 O O . GLN A 1 413 ? 16.880 21.476 -38.943 1.00 38.56 413 GLN A O 1
ATOM 3194 N N . GLU A 1 414 ? 16.716 19.252 -38.828 1.00 31.33 414 GLU A N 1
ATOM 3195 C CA . GLU A 1 414 ? 15.262 19.233 -38.850 1.00 31.33 414 GLU A CA 1
ATOM 3196 C C . GLU A 1 414 ? 14.833 19.262 -37.387 1.00 31.33 414 GLU A C 1
ATOM 3198 O O . GLU A 1 414 ? 14.771 18.229 -36.718 1.00 31.33 414 GLU A O 1
ATOM 3203 N N . ASP A 1 415 ? 14.577 20.472 -36.881 1.00 33.06 415 ASP A N 1
ATOM 3204 C CA . ASP A 1 415 ? 13.588 20.632 -35.822 1.00 33.06 415 ASP A CA 1
ATOM 3205 C C . ASP A 1 415 ? 12.368 19.842 -36.287 1.00 33.06 415 ASP A C 1
ATOM 3207 O O . ASP A 1 415 ? 11.809 20.129 -37.349 1.00 33.06 415 ASP A O 1
ATOM 3211 N N . GLY A 1 416 ? 12.063 18.756 -35.572 1.00 32.09 416 GLY A N 1
ATOM 3212 C CA . GLY A 1 416 ? 11.044 17.801 -35.978 1.00 32.09 416 GLY A CA 1
ATOM 3213 C C . GLY A 1 416 ? 9.800 18.548 -36.431 1.00 32.09 416 GLY A C 1
ATOM 3214 O O . GLY A 1 416 ? 9.231 19.320 -35.660 1.00 32.09 416 GLY A O 1
ATOM 3215 N N . ALA A 1 417 ? 9.440 18.345 -37.698 1.00 29.08 417 ALA A N 1
ATOM 3216 C CA . ALA A 1 417 ? 8.300 18.953 -38.350 1.00 29.08 417 ALA A CA 1
ATOM 3217 C C . ALA A 1 417 ? 7.059 18.828 -37.460 1.00 29.08 417 ALA A C 1
ATOM 3219 O O . ALA A 1 417 ? 6.397 17.792 -37.417 1.00 29.08 417 ALA A O 1
ATOM 3220 N N . ASN A 1 418 ? 6.730 19.913 -36.767 1.00 33.50 418 ASN A N 1
ATOM 3221 C CA . ASN A 1 418 ? 5.427 20.120 -36.166 1.00 33.50 418 ASN A CA 1
ATOM 3222 C C . ASN A 1 418 ? 4.511 20.644 -37.282 1.00 33.50 418 ASN A C 1
ATOM 3224 O O . ASN A 1 418 ? 4.134 21.810 -37.325 1.00 33.50 418 ASN A O 1
ATOM 3228 N N . GLY A 1 419 ? 4.273 19.782 -38.272 1.00 27.19 419 GLY A N 1
ATOM 3229 C CA . GLY A 1 419 ? 3.385 20.024 -39.396 1.00 27.19 419 GLY A CA 1
ATOM 3230 C C . GLY A 1 419 ? 2.046 19.348 -39.145 1.00 27.19 419 GLY A C 1
ATOM 3231 O O . GLY A 1 419 ? 1.937 18.131 -39.235 1.00 27.19 419 GLY A O 1
ATOM 3232 N N . ASP A 1 420 ? 1.049 20.179 -38.862 1.00 29.48 420 ASP A N 1
ATOM 3233 C CA . ASP A 1 420 ? -0.381 19.909 -39.008 1.00 29.48 420 ASP A CA 1
ATOM 3234 C C . ASP A 1 420 ? -1.008 18.878 -38.046 1.00 29.48 420 ASP A C 1
ATOM 3236 O O . ASP A 1 420 ? -1.495 17.808 -38.415 1.00 29.48 420 ASP A O 1
ATOM 3240 N N . ARG A 1 421 ? -1.118 19.270 -36.772 1.00 29.67 421 ARG A N 1
ATOM 3241 C CA . ARG A 1 421 ? -2.315 18.930 -35.997 1.00 29.67 421 ARG A CA 1
ATOM 3242 C C . ARG A 1 421 ? -3.189 20.165 -35.938 1.00 29.67 421 ARG A C 1
ATOM 3244 O O . ARG A 1 421 ? -2.914 21.087 -35.176 1.00 29.67 421 ARG A O 1
ATOM 3251 N N . ARG A 1 422 ? -4.249 20.144 -36.752 1.00 26.62 422 ARG A N 1
ATOM 3252 C CA . ARG A 1 422 ? -5.440 20.975 -36.576 1.00 26.62 422 ARG A CA 1
ATOM 3253 C C . ARG A 1 422 ? -5.713 21.113 -35.084 1.00 26.62 422 ARG A C 1
ATOM 3255 O O . ARG A 1 422 ? -5.879 20.107 -34.391 1.00 26.62 422 ARG A O 1
ATOM 3262 N N . SER A 1 423 ? -5.755 22.357 -34.634 1.00 27.44 423 SER A N 1
ATOM 3263 C CA . SER A 1 423 ? -6.418 22.781 -33.415 1.00 27.44 423 SER A CA 1
ATOM 3264 C C . SER A 1 423 ? -7.853 22.249 -33.443 1.00 27.44 423 SER A C 1
ATOM 3266 O O . SER A 1 423 ? -8.780 22.883 -33.942 1.00 27.44 423 SER A O 1
ATOM 3268 N N . GLY A 1 424 ? -8.031 21.025 -32.939 1.00 25.00 424 GLY A N 1
ATOM 3269 C CA . GLY A 1 424 ? -9.300 20.622 -32.355 1.00 25.00 424 GLY A CA 1
ATOM 3270 C C . GLY A 1 424 ? -9.630 21.637 -31.264 1.00 25.00 424 GLY A C 1
ATOM 3271 O O . GLY A 1 424 ? -8.693 22.176 -30.663 1.00 25.00 424 GLY A O 1
ATOM 3272 N N . PRO A 1 425 ? -10.918 21.958 -31.060 1.00 23.45 425 PRO A N 1
ATOM 3273 C CA . PRO A 1 425 ? -11.298 23.024 -30.152 1.00 23.45 425 PRO A CA 1
ATOM 3274 C C . PRO A 1 425 ? -10.603 22.767 -28.824 1.00 23.45 425 PRO A C 1
ATOM 3276 O O . PRO A 1 425 ? -10.589 21.625 -28.354 1.00 23.45 425 PRO A O 1
ATOM 3279 N N . GLU A 1 426 ? -9.985 23.812 -28.273 1.00 24.30 426 GLU A N 1
ATOM 3280 C CA . GLU A 1 426 ? -9.630 23.865 -26.866 1.00 24.30 426 GLU A CA 1
ATOM 3281 C C . GLU A 1 426 ? -10.878 23.450 -26.092 1.00 24.30 426 GLU A C 1
ATOM 3283 O O . GLU A 1 426 ? -11.767 24.248 -25.797 1.00 24.30 426 GLU A O 1
ATOM 3288 N N . VAL A 1 427 ? -10.964 22.158 -25.780 1.00 24.41 427 VAL A N 1
ATOM 3289 C CA . VAL A 1 427 ? -11.715 21.701 -24.635 1.00 24.41 427 VAL A CA 1
ATOM 3290 C C . VAL A 1 427 ? -10.905 22.278 -23.503 1.00 24.41 427 VAL A C 1
ATOM 3292 O O . VAL A 1 427 ? -9.899 21.702 -23.082 1.00 24.41 427 VAL A O 1
ATOM 3295 N N . SER A 1 428 ? -11.302 23.496 -23.124 1.00 23.94 428 SER A N 1
ATOM 3296 C CA . SER A 1 428 ? -11.188 24.017 -21.779 1.00 23.94 428 SER A CA 1
ATOM 3297 C C . SER A 1 428 ? -11.163 22.804 -20.869 1.00 23.94 428 SER A C 1
ATOM 3299 O O . SER A 1 428 ? -12.175 22.122 -20.688 1.00 23.94 428 SER A O 1
ATOM 3301 N N . ARG A 1 429 ? -9.966 22.455 -20.391 1.00 25.72 429 ARG A N 1
ATOM 3302 C CA . ARG A 1 429 ? -9.843 21.613 -19.219 1.00 25.72 429 ARG A CA 1
ATOM 3303 C C . ARG A 1 429 ? -10.382 22.499 -18.113 1.00 25.72 429 ARG A C 1
ATOM 3305 O O . ARG A 1 429 ? -9.618 23.168 -17.427 1.00 25.72 429 ARG A O 1
ATOM 3312 N N . THR A 1 430 ? -11.708 22.547 -18.018 1.00 22.72 430 THR A N 1
ATOM 3313 C CA . THR A 1 430 ? -12.415 22.880 -16.802 1.00 22.72 430 THR A CA 1
ATOM 3314 C C . THR A 1 430 ? -11.782 21.975 -15.770 1.00 22.72 430 THR A C 1
ATOM 3316 O O . THR A 1 430 ? -11.935 20.751 -15.797 1.00 22.72 430 THR A O 1
ATOM 3319 N N . SER A 1 431 ? -10.939 22.583 -14.948 1.00 26.39 431 SER A N 1
ATOM 3320 C CA . SER A 1 431 ? -10.284 21.987 -13.803 1.00 26.39 431 SER A CA 1
ATOM 3321 C C . SER A 1 431 ? -11.321 21.714 -12.714 1.00 26.39 431 SER A C 1
ATOM 3323 O O . SER A 1 431 ? -11.115 22.072 -11.563 1.00 26.39 431 SER A O 1
ATOM 3325 N N . ASP A 1 432 ? -12.412 21.042 -13.075 1.00 23.36 432 ASP A N 1
ATOM 3326 C CA . ASP A 1 432 ? -13.393 20.470 -12.160 1.00 23.36 432 ASP A CA 1
ATOM 3327 C C . ASP A 1 432 ? -12.913 19.078 -11.723 1.00 23.36 432 ASP A C 1
ATOM 3329 O O . ASP A 1 432 ? -13.676 18.121 -11.591 1.00 23.36 432 ASP A O 1
ATOM 3333 N N . ALA A 1 433 ? -11.603 18.953 -11.480 1.00 26.58 433 ALA A N 1
ATOM 3334 C CA . ALA A 1 433 ? -11.129 17.992 -10.508 1.00 26.58 433 ALA A CA 1
ATOM 3335 C C . ALA A 1 433 ? -11.590 18.547 -9.163 1.00 26.58 433 ALA A C 1
ATOM 3337 O O . ALA A 1 433 ? -10.943 19.427 -8.601 1.00 26.58 433 ALA A O 1
ATOM 3338 N N . ALA A 1 434 ? -12.769 18.089 -8.736 1.00 26.00 434 ALA A N 1
ATOM 3339 C CA . ALA A 1 434 ? -13.356 18.406 -7.451 1.00 26.00 434 ALA A CA 1
ATOM 3340 C C . ALA A 1 434 ? -12.263 18.459 -6.381 1.00 26.00 434 ALA A C 1
ATOM 3342 O O . ALA A 1 434 ? -11.478 17.521 -6.219 1.00 26.00 434 ALA A O 1
ATOM 3343 N N . ASP A 1 435 ? -12.240 19.613 -5.733 1.00 28.03 435 ASP A N 1
ATOM 3344 C CA . ASP A 1 435 ? -11.402 20.082 -4.645 1.00 28.03 435 ASP A CA 1
ATOM 3345 C C . ASP A 1 435 ? -11.320 19.045 -3.506 1.00 28.03 435 ASP A C 1
ATOM 3347 O O . ASP A 1 435 ? -11.961 19.152 -2.461 1.00 28.03 435 ASP A O 1
ATOM 3351 N N . LEU A 1 436 ? -10.560 17.967 -3.716 1.00 32.47 436 LEU A N 1
ATOM 3352 C CA . LEU A 1 436 ? -10.132 17.055 -2.663 1.00 32.47 436 LEU A CA 1
ATOM 3353 C C . LEU A 1 436 ? -9.001 17.769 -1.939 1.00 32.47 436 LEU A C 1
ATOM 3355 O O . LEU A 1 436 ? -7.825 17.571 -2.250 1.00 32.47 436 LEU A O 1
ATOM 3359 N N . SER A 1 437 ? -9.392 18.653 -1.019 1.00 30.16 437 SER A N 1
ATOM 3360 C CA . SER A 1 437 ? -8.482 19.448 -0.211 1.00 30.16 437 SER A CA 1
ATOM 3361 C C . SER A 1 437 ? -7.369 18.562 0.347 1.00 30.16 437 SER A C 1
ATOM 3363 O O . SER A 1 437 ? -7.571 17.647 1.152 1.00 30.16 437 SER A O 1
ATOM 3365 N N . VAL A 1 438 ? -6.161 18.804 -0.155 1.00 33.41 438 VAL A N 1
ATOM 3366 C CA . VAL A 1 438 ? -4.946 18.144 0.298 1.00 33.41 438 VAL A CA 1
ATOM 3367 C C . VAL A 1 438 ? -4.699 18.640 1.718 1.00 33.41 438 VAL A C 1
ATOM 3369 O O . VAL A 1 438 ? -4.204 19.743 1.919 1.00 33.41 438 VAL A O 1
ATOM 3372 N N . ARG A 1 439 ? -5.091 17.837 2.713 1.00 43.50 439 ARG A N 1
ATOM 3373 C CA . ARG A 1 439 ? -4.834 18.114 4.131 1.00 43.50 439 ARG A CA 1
ATOM 3374 C C . ARG A 1 439 ? -3.337 17.932 4.386 1.00 43.50 439 ARG A C 1
ATOM 3376 O O . ARG A 1 439 ? -2.848 16.818 4.593 1.00 43.50 439 ARG A O 1
ATOM 3383 N N . SER A 1 440 ? -2.593 19.024 4.246 1.00 30.64 440 SER A N 1
ATOM 3384 C CA . SER A 1 440 ? -1.176 19.111 4.584 1.00 30.64 440 SER A CA 1
ATOM 3385 C C . SER A 1 440 ? -0.997 18.845 6.071 1.00 30.64 440 SER A C 1
ATOM 3387 O O . SER A 1 440 ? -1.759 19.355 6.888 1.00 30.64 440 SER A O 1
ATOM 3389 N N . LEU A 1 441 ? 0.020 18.079 6.439 1.00 40.06 441 LEU A N 1
ATOM 3390 C CA . LEU A 1 441 ? 0.439 18.002 7.825 1.00 40.06 441 LEU A CA 1
ATOM 3391 C C . LEU A 1 441 ? 0.987 19.361 8.259 1.00 40.06 441 LEU A C 1
ATOM 3393 O O . LEU A 1 441 ? 2.015 19.802 7.754 1.00 40.06 441 LEU A O 1
ATOM 3397 N N . ALA A 1 442 ? 0.348 19.997 9.227 1.00 45.22 442 ALA A N 1
ATOM 3398 C CA . ALA A 1 442 ? 1.047 20.887 10.127 1.00 45.22 442 ALA A CA 1
ATOM 3399 C C . ALA A 1 442 ? 1.193 20.093 11.417 1.00 45.22 442 ALA A C 1
ATOM 3401 O O . ALA A 1 442 ? 0.223 19.665 12.051 1.00 45.22 442 ALA A O 1
ATOM 3402 N N . LEU A 1 443 ? 2.443 19.917 11.838 1.00 47.81 443 LEU A N 1
ATOM 3403 C CA . LEU A 1 443 ? 2.681 20.099 13.259 1.00 47.81 443 LEU A CA 1
ATOM 3404 C C . LEU A 1 443 ? 1.926 21.380 13.609 1.00 47.81 443 LEU A C 1
ATOM 3406 O O . LEU A 1 443 ? 2.135 22.371 12.911 1.00 47.81 443 LEU A O 1
ATOM 3410 N N . ALA A 1 444 ? 1.006 21.343 14.570 1.00 52.38 444 ALA A N 1
ATOM 3411 C CA . ALA A 1 444 ? 0.351 22.565 15.003 1.00 52.38 444 ALA A CA 1
ATOM 3412 C C . ALA A 1 444 ? 1.460 23.609 15.190 1.00 52.38 444 ALA A C 1
ATOM 3414 O O . ALA A 1 444 ? 2.354 23.385 16.014 1.00 52.38 444 ALA A O 1
ATOM 3415 N N . ASP A 1 445 ? 1.469 24.673 14.371 1.00 55.41 445 ASP A N 1
ATOM 3416 C CA . ASP A 1 445 ? 2.469 25.729 14.516 1.00 55.41 445 ASP A CA 1
ATOM 3417 C C . ASP A 1 445 ? 2.473 26.142 15.986 1.00 55.41 445 ASP A C 1
ATOM 3419 O O . ASP A 1 445 ? 1.437 26.048 16.655 1.00 55.41 445 ASP A O 1
ATOM 3423 N N . TYR A 1 446 ? 3.609 26.609 16.505 1.00 57.75 446 TYR A N 1
ATOM 3424 C CA . TYR A 1 446 ? 3.731 27.016 17.911 1.00 57.75 446 TYR A CA 1
ATOM 3425 C C . TYR A 1 446 ? 2.520 27.847 18.394 1.00 57.75 446 TYR A C 1
ATOM 3427 O O . TYR A 1 446 ? 2.051 27.685 19.516 1.00 57.75 446 TYR A O 1
ATOM 3435 N N . LEU A 1 447 ? 1.941 28.659 17.501 1.00 63.72 447 LEU A N 1
ATOM 3436 C CA . LEU A 1 447 ? 0.709 29.420 17.706 1.00 63.72 447 LEU A CA 1
ATOM 3437 C C . LEU A 1 447 ? -0.545 28.573 17.996 1.00 63.72 447 LEU A C 1
ATOM 3439 O O . LEU A 1 447 ? -1.303 28.926 18.892 1.00 63.72 447 LEU A O 1
ATOM 3443 N N . GLN A 1 448 ? -0.800 27.484 17.268 1.00 71.75 448 GLN A N 1
ATOM 3444 C CA . GLN A 1 448 ? -1.974 26.622 17.479 1.00 71.75 448 GLN A CA 1
ATOM 3445 C C . GLN A 1 448 ? -1.849 25.798 18.766 1.00 71.75 448 GLN A C 1
ATOM 3447 O O . GLN A 1 448 ? -2.813 25.693 19.525 1.00 71.75 448 GLN A O 1
ATOM 3452 N N . ALA A 1 449 ? -0.652 25.279 19.057 1.00 76.56 449 ALA A N 1
ATOM 3453 C CA . ALA A 1 449 ? -0.380 24.607 2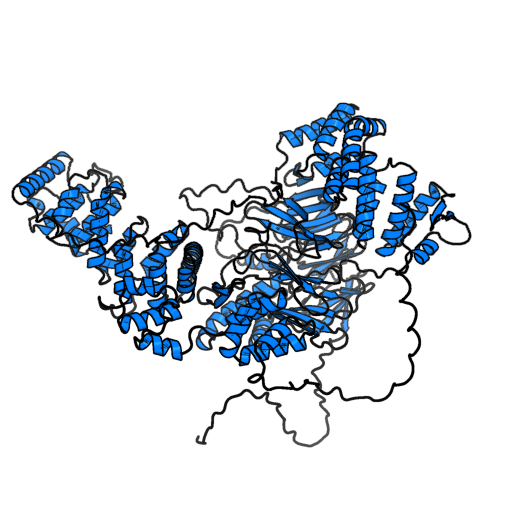0.328 1.00 76.56 449 ALA A CA 1
ATOM 3454 C C . ALA A 1 449 ? -0.509 25.581 21.515 1.00 76.56 449 ALA A C 1
ATOM 3456 O O . ALA A 1 449 ? -1.149 25.264 22.516 1.00 76.56 449 ALA A O 1
ATOM 3457 N N . SER A 1 450 ? 0.027 26.799 21.371 1.00 77.25 450 SER A N 1
ATOM 3458 C CA . SER A 1 450 ? -0.096 27.868 22.369 1.00 77.25 450 SER A CA 1
ATOM 3459 C C . SER A 1 450 ? -1.557 28.255 22.619 1.00 77.25 450 SER A C 1
ATOM 3461 O O . SER A 1 450 ? -1.992 28.272 23.767 1.00 77.25 450 SER A O 1
ATOM 3463 N N . ARG A 1 451 ? -2.359 28.446 21.560 1.00 83.44 451 ARG A N 1
ATOM 3464 C CA . ARG A 1 451 ? -3.805 28.720 21.669 1.00 83.44 451 ARG A CA 1
ATOM 3465 C C . ARG A 1 451 ? -4.558 27.622 22.412 1.00 83.44 451 ARG A C 1
ATOM 3467 O O . ARG A 1 451 ? -5.441 27.923 23.210 1.00 83.44 451 ARG A O 1
ATOM 3474 N N . PHE A 1 452 ? -4.227 26.356 22.165 1.00 88.94 452 PHE A N 1
ATOM 3475 C CA . PHE A 1 452 ? -4.826 25.248 22.907 1.00 88.94 452 PHE A CA 1
ATOM 3476 C C . PHE A 1 452 ? -4.463 25.291 24.396 1.00 88.94 452 PHE A C 1
ATOM 3478 O O . PHE A 1 452 ? -5.345 25.134 25.242 1.00 88.94 452 PHE A O 1
ATOM 3485 N N . HIS A 1 453 ? -3.193 25.537 24.730 1.00 86.88 453 HIS A N 1
ATOM 3486 C CA . HIS A 1 453 ? -2.769 25.680 26.123 1.00 86.88 453 HIS A CA 1
ATOM 3487 C C . HIS A 1 453 ? -3.453 26.865 26.815 1.00 86.88 453 HIS A C 1
ATOM 3489 O O . HIS A 1 453 ? -3.987 26.688 27.905 1.00 86.88 453 HIS A O 1
ATOM 3495 N N . GLU A 1 454 ? -3.542 28.017 26.150 1.00 86.50 454 GLU A N 1
ATOM 3496 C CA . GLU A 1 454 ? -4.262 29.195 26.645 1.00 86.50 454 GLU A CA 1
ATOM 3497 C C . GLU A 1 454 ? -5.750 28.888 26.893 1.00 86.50 454 GLU A C 1
ATOM 3499 O O . GLU A 1 454 ? -6.296 29.216 27.947 1.00 86.50 454 GLU A O 1
ATOM 3504 N N . ALA A 1 455 ? -6.405 28.186 25.963 1.00 90.38 455 ALA A N 1
ATOM 3505 C CA . ALA A 1 455 ? -7.797 27.776 26.119 1.00 90.38 455 ALA A CA 1
ATOM 3506 C C . ALA A 1 455 ? -7.994 26.844 27.325 1.00 90.38 455 ALA A C 1
ATOM 3508 O O . ALA A 1 455 ? -8.942 27.014 28.096 1.00 90.38 455 ALA A O 1
ATOM 3509 N N . ARG A 1 456 ? -7.082 25.883 27.520 1.00 90.81 456 ARG A N 1
ATOM 3510 C CA . ARG A 1 456 ? -7.087 24.987 28.683 1.00 90.81 456 ARG A CA 1
ATOM 3511 C C . ARG A 1 456 ? -6.917 25.769 29.985 1.00 90.81 456 ARG A C 1
ATOM 3513 O O . ARG A 1 456 ? -7.647 25.512 30.945 1.00 90.81 456 ARG A O 1
ATOM 3520 N N . ASP A 1 457 ? -6.014 26.739 30.012 1.00 89.50 457 ASP A N 1
ATOM 3521 C CA . ASP A 1 457 ? -5.779 27.580 31.184 1.00 89.50 457 ASP A CA 1
ATOM 3522 C C . ASP A 1 457 ? -7.008 28.453 31.500 1.00 89.50 457 ASP A C 1
ATOM 3524 O O . ASP A 1 457 ? -7.430 28.512 32.657 1.00 89.50 457 ASP A O 1
ATOM 3528 N N . PHE A 1 458 ? -7.679 29.028 30.490 1.00 91.12 458 PHE A N 1
ATOM 3529 C CA . PHE A 1 458 ? -8.957 29.729 30.682 1.00 91.12 458 PHE A CA 1
ATOM 3530 C C . PHE A 1 458 ? -10.038 28.823 31.268 1.00 91.12 458 PHE A C 1
ATOM 3532 O O . PHE A 1 458 ? -10.684 29.201 32.248 1.00 91.12 458 PHE A O 1
ATOM 3539 N N . THR A 1 459 ? -10.219 27.616 30.725 1.00 90.19 459 THR A N 1
ATOM 3540 C CA . THR A 1 459 ? -11.220 26.678 31.261 1.00 90.19 459 THR A CA 1
ATOM 3541 C C . THR A 1 459 ? -10.907 26.245 32.692 1.00 90.19 459 THR A C 1
ATOM 3543 O O . THR A 1 459 ? -11.821 26.146 33.509 1.00 90.19 459 THR A O 1
ATOM 3546 N N . SER A 1 460 ? -9.625 26.076 33.025 1.00 89.50 460 SER A N 1
ATOM 3547 C CA . SER A 1 460 ? -9.175 25.702 34.372 1.00 89.50 460 SER A CA 1
ATOM 3548 C C . SER A 1 460 ? -9.361 26.847 35.376 1.00 89.50 460 SER A C 1
ATOM 3550 O O . SER A 1 460 ? -9.635 26.604 36.548 1.00 89.50 460 SER A O 1
ATOM 3552 N N . ALA A 1 461 ? -9.284 28.099 34.912 1.00 90.31 461 ALA A N 1
ATOM 3553 C CA . ALA A 1 461 ? -9.585 29.307 35.683 1.00 90.31 461 ALA A CA 1
ATOM 3554 C C . ALA A 1 461 ? -11.092 29.648 35.754 1.00 90.31 461 ALA A C 1
ATOM 3556 O O . ALA A 1 461 ? -11.454 30.708 36.262 1.00 90.31 461 ALA A O 1
ATOM 3557 N N . GLY A 1 462 ? -11.981 28.798 35.221 1.00 90.06 462 GLY A N 1
ATOM 3558 C CA . GLY A 1 462 ? -13.433 29.028 35.197 1.00 90.06 462 GLY A CA 1
ATOM 3559 C C . GLY A 1 462 ? -13.918 30.039 34.146 1.00 90.06 462 GLY A C 1
ATOM 3560 O O . GLY A 1 462 ? -15.099 30.387 34.121 1.00 90.06 462 GLY A O 1
ATOM 3561 N N . ARG A 1 463 ? -13.038 30.503 33.251 1.00 93.25 463 ARG A N 1
ATOM 3562 C CA . ARG A 1 463 ? -13.347 31.424 32.142 1.00 93.25 463 ARG A CA 1
ATOM 3563 C C . ARG A 1 463 ? -13.838 30.647 30.922 1.00 93.25 463 ARG A C 1
ATOM 3565 O O . ARG A 1 463 ? -13.125 30.441 29.939 1.00 93.25 463 ARG A O 1
ATOM 3572 N N . PHE A 1 464 ? -15.063 30.137 31.021 1.00 92.56 464 PHE A N 1
ATOM 3573 C CA . PHE A 1 464 ? -15.589 29.195 30.033 1.00 92.56 464 PHE A CA 1
ATOM 3574 C C . PHE A 1 464 ? -15.905 29.819 28.671 1.00 92.56 464 PHE A C 1
ATOM 3576 O O . PHE A 1 464 ? -15.776 29.122 27.669 1.00 92.56 464 PHE A O 1
ATOM 3583 N N . ILE A 1 465 ? -16.287 31.097 28.592 1.00 90.19 465 ILE A N 1
ATOM 3584 C CA . ILE A 1 465 ? -16.642 31.742 27.315 1.00 90.19 465 ILE A CA 1
ATOM 3585 C C . ILE A 1 465 ? -15.411 31.819 26.402 1.00 90.19 465 ILE A C 1
ATOM 3587 O O . ILE A 1 465 ? -15.459 31.386 25.253 1.00 90.19 465 ILE A O 1
ATOM 3591 N N . GLU A 1 466 ? -14.289 32.311 26.926 1.00 91.25 466 GLU A N 1
ATOM 3592 C CA . GLU A 1 466 ? -13.038 32.441 26.178 1.00 91.25 466 GLU A CA 1
ATOM 3593 C C . GLU A 1 466 ? -12.442 31.071 25.844 1.00 91.25 466 GLU A C 1
ATOM 3595 O O . GLU A 1 466 ? -12.069 30.819 24.696 1.00 91.25 466 GLU A O 1
ATOM 3600 N N . GLY A 1 467 ? -12.416 30.157 26.821 1.00 91.12 467 GLY A N 1
ATOM 3601 C CA . GLY A 1 467 ? -11.895 28.806 26.627 1.00 91.12 467 GLY A CA 1
ATOM 3602 C C . GLY A 1 467 ? -12.676 28.015 25.572 1.00 91.12 467 GLY A C 1
ATOM 3603 O O . GLY A 1 467 ? -12.089 27.471 24.637 1.00 91.12 467 GLY A O 1
ATOM 3604 N N . THR A 1 468 ? -14.009 27.986 25.664 1.00 92.44 468 THR A N 1
ATOM 3605 C CA . THR A 1 468 ? -14.853 27.231 24.718 1.00 92.44 468 THR A CA 1
ATOM 3606 C C . THR A 1 468 ? -14.865 27.832 23.315 1.00 92.44 468 THR A C 1
ATOM 3608 O O . THR A 1 468 ? -14.956 27.075 22.350 1.00 92.44 468 THR A O 1
ATOM 3611 N N . ALA A 1 469 ? -14.702 29.153 23.167 1.00 91.31 469 ALA A N 1
ATOM 3612 C CA . ALA A 1 469 ? -14.584 29.795 21.858 1.00 91.31 469 ALA A CA 1
ATOM 3613 C C . ALA A 1 469 ? -13.352 29.300 21.082 1.00 91.31 469 ALA A C 1
ATOM 3615 O O . ALA A 1 469 ? -13.455 28.997 19.891 1.00 91.31 469 ALA A O 1
ATOM 3616 N N . VAL A 1 470 ? -12.204 29.170 21.756 1.00 90.56 470 VAL A N 1
ATOM 3617 C CA . VAL A 1 470 ? -10.973 28.654 21.138 1.00 90.56 470 VAL A CA 1
ATOM 3618 C C . VAL A 1 470 ? -11.083 27.149 20.880 1.00 90.56 470 VAL A C 1
ATOM 3620 O O . VAL A 1 470 ? -10.808 26.708 19.765 1.00 90.56 470 VAL A O 1
ATOM 3623 N N . LEU A 1 471 ? -11.551 26.365 21.860 1.00 90.81 471 LEU A N 1
ATOM 3624 C CA . LEU A 1 471 ? -11.713 24.909 21.716 1.00 90.81 471 LEU A CA 1
ATOM 3625 C C . LEU A 1 471 ? -12.698 24.541 20.595 1.00 90.81 471 LEU A C 1
ATOM 3627 O O . LEU A 1 471 ? -12.430 23.637 19.808 1.00 90.81 471 LEU A O 1
ATOM 3631 N N . GLY A 1 472 ? -13.811 25.266 20.466 1.00 88.69 472 GLY A N 1
ATOM 3632 C CA . GLY A 1 472 ? -14.745 25.078 19.358 1.00 88.69 472 GLY A CA 1
ATOM 3633 C C . GLY A 1 472 ? -14.178 25.508 18.011 1.00 88.69 472 GLY A C 1
ATOM 3634 O O . GLY A 1 472 ? -14.405 24.824 17.019 1.00 88.69 472 GLY A O 1
ATOM 3635 N N . GLY A 1 473 ? -13.365 26.568 17.969 1.00 88.25 473 GLY A N 1
ATOM 3636 C CA . GLY A 1 473 ? -12.618 26.934 16.763 1.00 88.25 473 GLY A CA 1
ATOM 3637 C C . GLY A 1 473 ? -11.672 25.822 16.292 1.00 88.25 473 GLY A C 1
ATOM 3638 O O . GLY A 1 473 ? -11.594 25.555 15.093 1.00 88.25 473 GLY A O 1
ATOM 3639 N N . ILE A 1 474 ? -11.014 25.129 17.229 1.00 88.81 474 ILE A N 1
ATOM 3640 C CA . ILE A 1 474 ? -10.175 23.955 16.938 1.00 88.81 474 ILE A CA 1
ATOM 3641 C C . ILE A 1 474 ? -11.020 22.795 16.393 1.00 88.81 474 ILE A C 1
ATOM 3643 O O . ILE A 1 474 ? -10.612 22.157 15.427 1.00 88.81 474 ILE A O 1
ATOM 3647 N N . LEU A 1 475 ? -12.196 22.526 16.968 1.00 87.81 475 LEU A N 1
ATOM 3648 C CA . LEU A 1 475 ? -13.070 21.448 16.492 1.00 87.81 475 LEU A CA 1
ATOM 3649 C C . LEU A 1 475 ? -13.610 21.695 15.080 1.00 87.81 475 LEU A C 1
ATOM 3651 O O . LEU A 1 475 ? -13.594 20.787 14.251 1.00 87.81 475 LEU A O 1
ATOM 3655 N N . VAL A 1 476 ? -14.061 22.922 14.804 1.00 86.31 476 VAL A N 1
ATOM 3656 C CA . VAL A 1 476 ? -14.632 23.331 13.508 1.00 86.31 476 VAL A CA 1
ATOM 3657 C C . VAL A 1 476 ? -13.580 23.363 12.394 1.00 86.31 476 VAL A C 1
ATOM 3659 O O . VAL A 1 476 ? -13.929 23.256 11.216 1.00 86.31 476 VAL A O 1
ATOM 3662 N N . SER A 1 477 ? -12.294 23.486 12.740 1.00 81.94 477 SER A N 1
ATOM 3663 C CA . SER A 1 477 ? -11.197 23.361 11.779 1.00 81.94 477 SER A CA 1
ATOM 3664 C C . SER A 1 477 ? -11.289 22.031 11.032 1.00 81.94 477 SER A C 1
ATOM 3666 O O . SER A 1 477 ? -11.394 20.967 11.642 1.00 81.94 477 SER A O 1
ATOM 3668 N N . ARG A 1 478 ? -11.202 22.079 9.698 1.00 68.81 478 ARG A N 1
ATOM 3669 C CA . ARG A 1 478 ? -11.180 20.873 8.853 1.00 68.81 478 ARG A CA 1
ATOM 3670 C C . ARG A 1 478 ? -9.860 20.110 8.961 1.00 68.81 478 ARG A C 1
ATOM 3672 O O . ARG A 1 478 ? -9.856 18.886 8.801 1.00 68.81 478 ARG A O 1
ATOM 3679 N N . ASP A 1 479 ? -8.780 20.813 9.280 1.00 71.06 479 ASP A N 1
ATOM 3680 C CA . ASP A 1 479 ? -7.459 20.225 9.456 1.00 71.06 479 ASP A CA 1
ATOM 3681 C C . ASP A 1 479 ? -7.351 19.510 10.801 1.00 71.06 479 ASP A C 1
ATOM 3683 O O . ASP A 1 479 ? -7.837 19.996 11.825 1.00 71.06 479 ASP A O 1
ATOM 3687 N N . ASP A 1 480 ? -6.721 18.339 10.771 1.00 73.50 480 ASP A N 1
ATOM 3688 C CA . ASP A 1 480 ? -6.468 17.506 11.939 1.00 73.50 480 ASP A CA 1
ATOM 3689 C C . ASP A 1 480 ? -4.963 17.514 12.209 1.00 73.50 480 ASP A C 1
ATOM 3691 O O . ASP A 1 480 ? -4.168 17.061 11.381 1.00 73.50 480 ASP A O 1
ATOM 3695 N N . TRP A 1 481 ? -4.575 18.109 13.334 1.00 75.88 481 TRP A N 1
ATOM 3696 C CA . TRP A 1 481 ? -3.185 18.439 13.634 1.00 75.88 481 TRP A CA 1
ATOM 3697 C C . TRP A 1 481 ? -2.639 17.569 14.761 1.00 75.88 481 TRP A C 1
ATOM 3699 O O . TRP A 1 481 ? -3.360 17.214 15.693 1.00 75.88 481 TRP A O 1
ATOM 3709 N N . LEU A 1 482 ? -1.334 17.308 14.730 1.00 78.19 482 LEU A N 1
ATOM 3710 C CA . LEU A 1 482 ? -0.593 16.766 15.867 1.00 78.19 482 LEU A CA 1
ATOM 3711 C C . LEU A 1 482 ? 0.210 17.897 16.522 1.00 78.19 482 LEU A C 1
ATOM 3713 O O . LEU A 1 482 ? 0.846 18.686 15.824 1.00 78.19 482 LEU A O 1
ATOM 3717 N N . PHE A 1 483 ? 0.216 17.973 17.852 1.00 76.88 483 PHE A N 1
ATOM 3718 C CA . PHE A 1 483 ? 1.084 18.886 18.603 1.00 76.88 483 PHE A CA 1
ATOM 3719 C C . PHE A 1 483 ? 2.012 18.101 19.532 1.00 76.88 483 PHE A C 1
ATOM 3721 O O . PHE A 1 483 ? 1.655 17.024 20.016 1.00 76.88 483 PHE A O 1
ATOM 3728 N N . ALA A 1 484 ? 3.222 18.620 19.751 1.00 76.88 484 ALA A N 1
ATOM 3729 C CA . ALA A 1 484 ? 4.203 17.987 20.623 1.00 76.88 484 ALA A CA 1
ATOM 3730 C C . ALA A 1 484 ? 3.727 18.063 22.079 1.00 76.88 484 ALA A C 1
ATOM 3732 O O . ALA A 1 484 ? 3.580 19.150 22.632 1.00 76.88 484 ALA A O 1
ATOM 3733 N N . ALA A 1 485 ? 3.478 16.901 22.683 1.00 73.38 485 ALA A N 1
ATOM 3734 C CA . ALA A 1 485 ? 3.191 16.795 24.109 1.00 73.38 485 ALA A CA 1
ATOM 3735 C C . ALA A 1 485 ? 4.492 16.636 24.907 1.00 73.38 485 ALA A C 1
ATOM 3737 O O . ALA A 1 485 ? 4.644 17.261 25.946 1.00 73.38 485 ALA A O 1
ATOM 3738 N N . ASP A 1 486 ? 5.431 15.839 24.384 1.00 70.31 486 ASP A N 1
ATOM 3739 C CA . ASP A 1 486 ? 6.756 15.571 24.950 1.00 70.31 486 ASP A CA 1
ATOM 3740 C C . ASP A 1 486 ? 7.751 15.237 23.820 1.00 70.31 486 ASP A C 1
ATOM 3742 O O . ASP A 1 486 ? 7.361 15.044 22.666 1.00 70.31 486 ASP A O 1
ATOM 3746 N N . ALA A 1 487 ? 9.045 15.099 24.137 1.00 70.50 487 ALA A N 1
ATOM 3747 C CA . ALA A 1 487 ? 10.048 14.646 23.169 1.00 70.50 487 ALA A CA 1
ATOM 3748 C C . ALA A 1 487 ? 9.629 13.316 22.505 1.00 70.50 487 ALA A C 1
ATOM 3750 O O . ALA A 1 487 ? 9.393 12.312 23.179 1.00 70.50 487 ALA A O 1
ATOM 3751 N N . GLY A 1 488 ? 9.492 13.329 21.174 1.00 69.44 488 GLY A N 1
ATOM 3752 C CA . GLY A 1 488 ? 9.072 12.169 20.381 1.00 69.44 488 GLY A CA 1
ATOM 3753 C C . GLY A 1 488 ? 7.594 11.774 20.517 1.00 69.44 488 GLY A C 1
ATOM 3754 O O . GLY A 1 488 ? 7.176 10.805 19.888 1.00 69.44 488 GLY A O 1
ATOM 3755 N N . ARG A 1 489 ? 6.774 12.499 21.290 1.00 81.31 489 ARG A N 1
ATOM 3756 C CA . ARG A 1 489 ? 5.358 12.169 21.522 1.00 81.31 489 ARG A CA 1
ATOM 3757 C C . ARG A 1 489 ? 4.451 13.322 21.130 1.00 81.31 489 ARG A C 1
ATOM 3759 O O . ARG A 1 489 ? 4.618 14.453 21.582 1.00 81.31 489 ARG A O 1
ATOM 3766 N N . HIS A 1 490 ? 3.448 13.002 20.326 1.00 84.94 490 HIS A N 1
ATOM 3767 C CA . HIS A 1 490 ? 2.488 13.968 19.826 1.00 84.94 490 HIS A CA 1
ATOM 3768 C C . HIS A 1 490 ? 1.065 13.519 20.133 1.00 84.94 490 HIS A C 1
ATOM 3770 O O . HIS A 1 490 ? 0.758 12.327 20.073 1.00 84.94 490 HIS A O 1
ATOM 3776 N N . ARG A 1 491 ? 0.193 14.483 20.425 1.00 86.38 491 ARG A N 1
ATOM 3777 C CA . ARG A 1 491 ? -1.243 14.269 20.630 1.00 86.38 491 ARG A CA 1
ATOM 3778 C C . ARG A 1 491 ? -2.036 14.962 19.528 1.00 86.38 491 ARG A C 1
ATOM 3780 O O . ARG A 1 491 ? -1.604 15.990 19.006 1.00 86.38 491 ARG A O 1
ATOM 3787 N N . GLY A 1 492 ? -3.182 14.391 19.174 1.00 86.38 492 GLY A N 1
ATOM 3788 C CA . GLY A 1 492 ? -4.136 15.006 18.259 1.00 86.38 492 GLY A CA 1
ATOM 3789 C C . GLY A 1 492 ? -4.718 16.267 18.877 1.00 86.38 492 GLY A C 1
ATOM 3790 O O . GLY A 1 492 ? -5.247 16.226 19.986 1.00 86.38 492 GLY A O 1
ATOM 3791 N N . LEU A 1 493 ? -4.626 17.393 18.174 1.00 85.88 493 LEU A N 1
ATOM 3792 C CA . LEU A 1 493 ? -5.116 18.681 18.655 1.00 85.88 493 LEU A CA 1
ATOM 3793 C C . LEU A 1 493 ? -6.638 18.657 18.834 1.00 85.88 493 LEU A C 1
ATOM 3795 O O . LEU A 1 493 ? -7.142 19.126 19.853 1.00 85.88 493 LEU A O 1
ATOM 3799 N N . ARG A 1 494 ? -7.364 18.049 17.884 1.00 87.38 494 ARG A N 1
ATOM 3800 C CA . ARG A 1 494 ? -8.820 17.885 17.972 1.00 87.38 494 ARG A CA 1
ATOM 3801 C C . ARG A 1 494 ? -9.201 16.966 19.131 1.00 87.38 494 ARG A C 1
ATOM 3803 O O . ARG A 1 494 ? -9.990 17.365 19.978 1.00 87.38 494 ARG A O 1
ATOM 3810 N N . SER A 1 495 ? -8.589 15.784 19.208 1.00 85.50 495 SER A N 1
ATOM 3811 C CA . SER A 1 495 ? -8.820 14.824 20.297 1.00 85.50 495 SER A CA 1
ATOM 3812 C C . SER A 1 495 ? -8.525 15.436 21.679 1.00 85.50 495 SER A C 1
ATOM 3814 O O . SER A 1 495 ? -9.309 15.278 22.615 1.00 85.50 495 SER A O 1
ATOM 3816 N N . ALA A 1 496 ? -7.461 16.237 21.803 1.00 87.00 496 ALA A N 1
ATOM 3817 C CA . ALA A 1 496 ? -7.150 16.959 23.034 1.00 87.00 496 ALA A CA 1
ATOM 3818 C C . ALA A 1 496 ? -8.194 18.039 23.370 1.00 87.00 496 ALA A C 1
ATOM 3820 O O . ALA A 1 496 ? -8.588 18.160 24.530 1.00 87.00 496 ALA A O 1
ATOM 3821 N N . ALA A 1 497 ? -8.675 18.800 22.381 1.00 89.81 497 ALA A N 1
ATOM 3822 C CA . ALA A 1 497 ? -9.739 19.784 22.584 1.00 89.81 497 ALA A CA 1
ATOM 3823 C C . ALA A 1 497 ? -11.065 19.128 23.006 1.00 89.81 497 ALA A C 1
ATOM 3825 O O . ALA A 1 497 ? -11.731 19.621 23.917 1.00 89.81 497 ALA A O 1
ATOM 3826 N N . GLU A 1 498 ? -11.416 17.991 22.402 1.00 88.75 498 GLU A N 1
ATOM 3827 C CA . GLU A 1 498 ? -12.586 17.199 22.792 1.00 88.75 498 GLU A CA 1
ATOM 3828 C C . GLU A 1 498 ? -12.483 16.689 24.224 1.00 88.75 498 GLU A C 1
ATOM 3830 O O . GLU A 1 498 ? -13.451 16.782 24.973 1.00 88.75 498 GLU A O 1
ATOM 3835 N N . SER A 1 499 ? -11.310 16.195 24.626 1.00 87.88 499 SER A N 1
ATOM 3836 C CA . SER A 1 499 ? -11.077 15.725 25.992 1.00 87.88 499 SER A CA 1
ATOM 3837 C C . SER A 1 499 ? -11.271 16.844 27.023 1.00 87.88 499 SER A C 1
ATOM 3839 O O . SER A 1 499 ? -11.922 16.624 28.046 1.00 87.88 499 SER A O 1
ATOM 3841 N N . VAL A 1 500 ? -10.794 18.064 26.733 1.00 90.25 500 VAL A N 1
ATOM 3842 C CA . VAL A 1 500 ? -11.034 19.229 27.602 1.00 90.25 500 VAL A CA 1
ATOM 3843 C C . VAL A 1 500 ? -12.528 19.541 27.677 1.00 90.25 500 VAL A C 1
ATOM 3845 O O . VAL A 1 500 ? -13.057 19.655 28.780 1.00 90.25 500 VAL A O 1
ATOM 3848 N N . LEU A 1 501 ? -13.225 19.615 26.536 1.00 90.56 501 LEU A N 1
ATOM 3849 C CA . LEU A 1 501 ? -14.667 19.892 26.485 1.00 90.56 501 LEU A CA 1
ATOM 3850 C C . LEU A 1 501 ? -15.501 18.836 27.226 1.00 90.56 501 LEU A C 1
ATOM 3852 O O . LEU A 1 501 ? -16.415 19.203 27.961 1.00 90.56 501 LEU A O 1
ATOM 3856 N N . ALA A 1 502 ? -15.162 17.551 27.098 1.00 88.75 502 ALA A N 1
ATOM 3857 C CA . ALA A 1 502 ? -15.834 16.455 27.797 1.00 88.75 502 ALA A CA 1
ATOM 3858 C C . ALA A 1 502 ? -15.699 16.546 29.325 1.00 88.75 502 ALA A C 1
ATOM 3860 O O . ALA A 1 502 ? -16.586 16.107 30.052 1.00 88.75 502 ALA A O 1
ATOM 3861 N N . SER A 1 503 ? -14.598 17.125 29.814 1.00 89.62 503 SER A N 1
ATOM 3862 C CA . SER A 1 503 ? -14.339 17.308 31.246 1.00 89.62 503 SER A CA 1
ATOM 3863 C C . SER A 1 503 ? -14.988 18.561 31.850 1.00 89.62 503 SER A C 1
ATOM 3865 O O . SER A 1 503 ? -14.953 18.739 33.070 1.00 89.62 503 SER A O 1
ATOM 3867 N N . LEU A 1 504 ? -15.565 19.448 31.026 1.00 90.62 504 LEU A N 1
ATOM 3868 C CA . LEU A 1 504 ? -16.139 20.702 31.509 1.00 90.62 504 LEU A CA 1
ATOM 3869 C C . LEU A 1 504 ? -17.412 20.472 32.341 1.00 90.62 504 LEU A C 1
ATOM 3871 O O . LEU A 1 504 ? -18.229 19.608 32.018 1.00 90.62 504 LEU A O 1
ATOM 3875 N N . PRO A 1 505 ? -17.656 21.304 33.371 1.00 90.75 505 PRO A N 1
ATOM 3876 C CA . PRO A 1 505 ? -18.934 21.311 34.075 1.00 90.75 505 PRO A CA 1
ATOM 3877 C C . PRO A 1 505 ? -20.075 21.796 33.163 1.00 90.75 505 PRO A C 1
ATOM 3879 O O . PRO A 1 505 ? -19.852 22.426 32.126 1.00 90.75 505 PRO A O 1
ATOM 3882 N N . ALA A 1 506 ? -21.324 21.583 33.592 1.00 88.12 506 ALA A N 1
ATOM 3883 C CA . ALA A 1 506 ? -22.522 21.960 32.829 1.00 88.12 506 ALA A CA 1
ATOM 3884 C C . ALA A 1 506 ? -22.561 23.448 32.419 1.00 88.12 506 ALA A C 1
ATOM 3886 O O . ALA A 1 506 ? -23.066 23.786 31.348 1.00 88.12 506 ALA A O 1
ATOM 3887 N N . THR A 1 507 ? -21.993 24.339 33.238 1.00 90.00 507 THR A N 1
ATOM 3888 C CA . THR A 1 507 ? -21.843 25.769 32.923 1.00 90.00 507 THR A CA 1
ATOM 3889 C C . THR A 1 507 ? -20.912 26.013 31.732 1.00 90.00 507 THR A C 1
ATOM 3891 O O . THR A 1 507 ? -21.216 26.853 30.889 1.00 90.00 507 THR A O 1
ATOM 3894 N N . GLY A 1 508 ? -19.820 25.252 31.616 1.00 90.12 508 GLY A N 1
ATOM 3895 C CA . GLY A 1 508 ? -18.899 25.323 30.482 1.00 90.12 508 GLY A CA 1
ATOM 3896 C C . GLY A 1 508 ? -19.503 24.770 29.193 1.00 90.12 508 GLY A C 1
ATOM 3897 O O . GLY A 1 508 ? -19.421 25.417 28.152 1.00 90.12 508 GLY A O 1
ATOM 3898 N N . LEU A 1 509 ? -20.194 23.629 29.264 1.00 89.75 509 LEU A N 1
ATOM 3899 C CA . LEU A 1 509 ? -20.913 23.071 28.110 1.00 89.75 509 LEU A CA 1
ATOM 3900 C C . LEU A 1 509 ? -22.035 24.003 27.622 1.00 89.75 509 LEU A C 1
ATOM 3902 O O . LEU A 1 509 ? -22.245 24.138 26.419 1.00 89.75 509 LEU A O 1
ATOM 3906 N N . SER A 1 510 ? -22.704 24.708 28.540 1.00 90.88 510 SER A N 1
ATOM 3907 C CA . SER A 1 510 ? -23.719 25.710 28.188 1.00 90.88 510 SER A CA 1
ATOM 3908 C C . SER A 1 510 ? -23.119 26.906 27.442 1.00 90.88 510 SER A C 1
ATOM 3910 O O . SER A 1 510 ? -23.728 27.398 26.496 1.00 90.88 510 SER A O 1
ATOM 3912 N N . ALA A 1 511 ? -21.914 27.352 27.816 1.00 91.94 511 ALA A N 1
ATOM 3913 C CA . ALA A 1 511 ? -21.203 28.410 27.092 1.00 91.94 511 ALA A CA 1
ATOM 3914 C C . ALA A 1 511 ? -20.844 27.980 25.656 1.00 91.94 511 ALA A C 1
ATOM 3916 O O . ALA A 1 511 ? -20.979 28.768 24.719 1.00 91.94 511 ALA A O 1
ATOM 3917 N N . TYR A 1 512 ? -20.456 26.713 25.470 1.00 92.88 512 TYR A N 1
ATOM 3918 C CA . TYR A 1 512 ? -20.204 26.143 24.145 1.00 92.88 512 TYR A CA 1
ATOM 3919 C C . TYR A 1 512 ? -21.482 26.081 23.286 1.00 92.88 512 TYR A C 1
ATOM 3921 O O . TYR A 1 512 ? -21.462 26.520 22.134 1.00 92.88 512 TYR A O 1
ATOM 3929 N N . GLU A 1 513 ? -22.606 25.612 23.848 1.00 93.50 513 GLU A N 1
ATOM 3930 C CA . GLU A 1 513 ? -23.911 25.580 23.162 1.00 93.50 513 GLU A CA 1
ATOM 3931 C C . GLU A 1 513 ? -24.359 26.985 22.740 1.00 93.50 513 GLU A C 1
ATOM 3933 O O . GLU A 1 513 ? -24.735 27.190 21.589 1.00 93.50 513 GLU A O 1
ATOM 3938 N N . GLN A 1 514 ? -24.253 27.980 23.627 1.00 93.88 514 GLN A N 1
ATOM 3939 C CA . GLN A 1 514 ? -24.624 29.367 23.319 1.00 93.88 514 GLN A CA 1
ATOM 3940 C C . GLN A 1 514 ? -23.796 29.960 22.175 1.00 93.88 514 GLN A C 1
ATOM 3942 O O . GLN A 1 514 ? -24.295 30.782 21.409 1.00 93.88 514 GLN A O 1
ATOM 3947 N N . ARG A 1 515 ? -22.525 29.560 22.049 1.00 93.19 515 ARG A N 1
ATOM 3948 C CA . ARG A 1 515 ? -21.632 30.087 21.014 1.00 93.19 515 ARG A CA 1
ATOM 3949 C C . ARG A 1 515 ? -21.838 29.423 19.656 1.00 93.19 515 ARG A C 1
ATOM 3951 O O . ARG A 1 515 ? -21.759 30.111 18.639 1.00 93.19 515 ARG A O 1
ATOM 3958 N N . PHE A 1 516 ? -22.026 28.105 19.630 1.00 94.94 516 PHE A N 1
ATOM 3959 C CA . PHE A 1 516 ? -21.964 27.318 18.396 1.00 94.94 516 PHE A CA 1
ATOM 3960 C C . PHE A 1 516 ? -23.284 26.638 17.998 1.00 94.94 516 PHE A C 1
ATOM 3962 O O . PHE A 1 516 ? -23.388 26.160 16.868 1.00 94.94 516 PHE A O 1
ATOM 3969 N N . GLY A 1 517 ? -24.295 26.610 18.871 1.00 93.56 517 GLY A N 1
ATOM 3970 C CA . GLY A 1 517 ? -25.541 25.864 18.670 1.00 93.56 517 GLY A CA 1
ATOM 3971 C C . GLY A 1 517 ? -26.340 26.284 17.432 1.00 93.56 517 GLY A C 1
ATOM 3972 O O . GLY A 1 517 ? -26.750 25.425 16.653 1.00 93.56 517 GLY A O 1
ATOM 3973 N N . GLU A 1 518 ? -26.509 27.589 17.187 1.00 95.56 518 GLU A N 1
ATOM 3974 C CA . GLU A 1 518 ? -27.274 28.083 16.026 1.00 95.56 518 GLU A CA 1
ATOM 3975 C C . GLU A 1 518 ? -26.610 27.738 14.682 1.00 95.56 518 GLU A C 1
ATOM 3977 O O . GLU A 1 518 ? -27.278 27.304 13.740 1.00 95.56 518 GLU A O 1
ATOM 3982 N N . GLU A 1 519 ? -25.285 27.889 14.584 1.00 94.62 519 GLU A N 1
ATOM 3983 C CA . GLU A 1 519 ? -24.522 27.498 13.389 1.00 94.62 519 GLU A CA 1
ATOM 3984 C C . GLU A 1 519 ? -24.583 25.981 13.178 1.00 94.62 519 GLU A C 1
ATOM 3986 O O . GLU A 1 519 ? -24.836 25.526 12.061 1.00 94.62 519 GLU A O 1
ATOM 3991 N N . ALA A 1 520 ? -24.404 25.198 14.248 1.00 94.75 520 ALA A N 1
ATOM 3992 C CA . ALA A 1 520 ? -24.483 23.743 14.197 1.00 94.75 520 ALA A CA 1
ATOM 3993 C C . ALA A 1 520 ? -25.861 23.270 13.712 1.00 94.75 520 ALA A C 1
ATOM 3995 O O . ALA A 1 520 ? -25.942 22.375 12.870 1.00 94.75 520 ALA A O 1
ATOM 3996 N N . ARG A 1 521 ? -26.943 23.905 14.187 1.00 96.94 521 ARG A N 1
ATOM 3997 C CA . ARG A 1 521 ? -28.312 23.597 13.764 1.00 96.94 521 ARG A CA 1
ATOM 3998 C C . ARG A 1 521 ? -28.534 23.899 12.286 1.00 96.94 521 ARG A C 1
ATOM 4000 O O . ARG A 1 521 ? -28.974 23.016 11.557 1.00 96.94 521 ARG A O 1
ATOM 4007 N N . ARG A 1 522 ? -28.150 25.093 11.823 1.00 96.12 522 ARG A N 1
ATOM 4008 C CA . ARG A 1 522 ? -28.273 25.475 10.407 1.00 96.12 522 ARG A CA 1
ATOM 4009 C C . ARG A 1 522 ? -27.529 24.505 9.485 1.00 96.12 522 ARG A C 1
ATOM 4011 O O . ARG A 1 522 ? -28.055 24.128 8.441 1.00 96.12 522 ARG A O 1
ATOM 4018 N N . ARG A 1 523 ? -26.318 24.081 9.861 1.00 94.62 523 ARG A N 1
ATOM 4019 C CA . ARG A 1 523 ? -25.550 23.101 9.075 1.00 94.62 523 ARG A CA 1
ATOM 4020 C C . ARG A 1 523 ? -26.149 21.699 9.121 1.00 94.62 523 ARG A C 1
ATOM 4022 O O . ARG A 1 523 ? -26.106 21.008 8.109 1.00 94.62 523 ARG A O 1
ATOM 4029 N N . LEU A 1 524 ? -26.701 21.282 10.262 1.00 95.62 524 LEU A N 1
ATOM 4030 C CA . LEU A 1 524 ? -27.406 20.006 10.375 1.00 95.62 524 LEU A CA 1
ATOM 4031 C C . LEU A 1 524 ? -28.623 19.969 9.449 1.00 95.62 524 LEU A C 1
ATOM 4033 O O . LEU A 1 524 ? -28.778 19.010 8.699 1.00 95.62 524 LEU A O 1
ATOM 4037 N N . ASP A 1 525 ? -29.452 21.011 9.481 1.00 95.44 525 ASP A N 1
ATOM 4038 C CA . ASP A 1 525 ? -30.652 21.088 8.647 1.00 95.44 525 ASP A CA 1
ATOM 4039 C C . ASP A 1 525 ? -30.268 21.037 7.153 1.00 95.44 525 ASP A C 1
ATOM 4041 O O . ASP A 1 525 ? -30.808 20.219 6.408 1.00 95.44 525 ASP A O 1
ATOM 4045 N N . ALA A 1 526 ? -29.221 21.767 6.742 1.00 93.31 526 ALA A N 1
ATOM 4046 C CA . ALA A 1 526 ? -28.679 21.696 5.380 1.00 93.31 526 ALA A CA 1
ATOM 4047 C C . ALA A 1 526 ? -28.143 20.297 5.002 1.00 93.31 526 ALA A C 1
ATOM 4049 O O . ALA A 1 526 ? -28.349 19.832 3.877 1.00 93.31 526 ALA A O 1
ATOM 4050 N N . ALA A 1 527 ? -27.466 19.600 5.922 1.00 92.75 527 ALA A N 1
ATOM 4051 C CA . ALA A 1 527 ? -26.965 18.242 5.694 1.00 92.75 527 ALA A CA 1
ATOM 4052 C C . ALA A 1 527 ? -28.110 17.229 5.513 1.00 92.75 527 ALA A C 1
ATOM 4054 O O . ALA A 1 527 ? -28.038 16.346 4.657 1.00 92.75 527 ALA A O 1
ATOM 4055 N N . VAL A 1 528 ? -29.187 17.367 6.293 1.00 93.00 528 VAL A N 1
ATOM 4056 C CA . VAL A 1 528 ? -30.374 16.505 6.204 1.00 93.00 528 VAL A CA 1
ATOM 4057 C C . VAL A 1 528 ? -31.154 16.767 4.914 1.00 93.00 528 VAL A C 1
ATOM 4059 O O . VAL A 1 528 ? -31.540 15.812 4.238 1.00 93.00 528 VAL A O 1
ATOM 4062 N N . GLU A 1 529 ? -31.347 18.033 4.534 1.00 93.44 529 GLU A N 1
ATOM 4063 C CA . GLU A 1 529 ? -32.034 18.418 3.293 1.00 93.44 529 GLU A CA 1
ATOM 4064 C C . GLU A 1 529 ? -31.295 17.922 2.042 1.00 93.44 529 GLU A C 1
ATOM 4066 O O . GLU A 1 529 ? -31.912 17.366 1.133 1.00 93.44 529 GLU A O 1
ATOM 4071 N N . SER A 1 530 ? -29.967 18.062 2.019 1.00 90.75 530 SER A N 1
ATOM 4072 C CA . SER A 1 530 ? -29.116 17.613 0.906 1.00 90.75 530 SER A CA 1
ATOM 4073 C C . SER A 1 530 ? -28.833 16.107 0.899 1.00 90.75 530 SER A C 1
ATOM 4075 O O . SER A 1 530 ? -28.349 15.583 -0.105 1.00 90.75 530 SER A O 1
ATOM 4077 N N . ARG A 1 531 ? -29.143 15.394 1.994 1.00 86.75 531 ARG A N 1
ATOM 4078 C CA . ARG A 1 531 ? -28.773 13.984 2.228 1.00 86.75 531 ARG A CA 1
ATOM 4079 C C . ARG A 1 531 ? -27.268 13.723 2.075 1.00 86.75 531 ARG A C 1
ATOM 4081 O O . ARG A 1 531 ? -26.862 12.633 1.665 1.00 86.75 531 ARG A O 1
ATOM 4088 N N . ASP A 1 532 ? -26.445 14.709 2.420 1.00 80.50 532 ASP A N 1
ATOM 4089 C CA . ASP A 1 532 ? -24.993 14.632 2.301 1.00 80.50 532 ASP A CA 1
ATOM 4090 C C . ASP A 1 532 ? -24.356 14.106 3.601 1.00 80.50 532 ASP A C 1
ATOM 4092 O O . ASP A 1 532 ? -24.288 14.785 4.631 1.00 80.50 532 ASP A O 1
ATOM 4096 N N . GLY A 1 533 ? -23.854 12.870 3.546 1.00 78.62 533 GLY A N 1
ATOM 4097 C CA . GLY A 1 533 ? -23.159 12.235 4.667 1.00 78.62 533 GLY A CA 1
ATOM 4098 C C . GLY A 1 533 ? -21.831 12.911 5.037 1.00 78.62 533 GLY A C 1
ATOM 4099 O O . GLY A 1 533 ? -21.399 12.808 6.189 1.00 78.62 533 GLY A O 1
ATOM 4100 N N . SER A 1 534 ? -21.194 13.626 4.102 1.00 80.12 534 SER A N 1
ATOM 4101 C CA . SER A 1 534 ? -19.981 14.411 4.355 1.00 80.12 534 SER A CA 1
ATOM 4102 C C . SER A 1 534 ? -20.298 15.608 5.246 1.00 80.12 534 SER A C 1
ATOM 4104 O O . SER A 1 534 ? -19.708 15.747 6.319 1.00 80.12 534 SER A O 1
ATOM 4106 N N . LEU A 1 535 ? -21.320 16.396 4.882 1.00 83.88 535 LEU A N 1
ATOM 4107 C CA . LEU A 1 535 ? -21.786 17.531 5.688 1.00 83.88 535 LEU A CA 1
ATOM 4108 C C . LEU A 1 535 ? -22.243 17.092 7.083 1.00 83.88 535 LEU A C 1
ATOM 4110 O O . LEU A 1 535 ? -21.943 17.760 8.072 1.00 83.88 535 LEU A O 1
ATOM 4114 N N . LEU A 1 536 ? -22.899 15.934 7.187 1.00 86.69 536 LEU A N 1
ATOM 4115 C CA . LEU A 1 536 ? -23.272 15.357 8.480 1.00 86.69 536 LEU A CA 1
ATOM 4116 C C . LEU A 1 536 ? -22.039 15.055 9.354 1.00 86.69 536 LEU A C 1
ATOM 4118 O O . LEU A 1 536 ? -22.072 15.243 10.570 1.00 86.69 536 LEU A O 1
ATOM 4122 N N . GLY A 1 537 ? -20.938 14.619 8.735 1.00 83.94 537 GLY A N 1
ATOM 4123 C CA . GLY A 1 537 ? -19.642 14.422 9.392 1.00 83.94 537 GLY A CA 1
ATOM 4124 C C . GLY A 1 537 ? -18.980 15.704 9.849 1.00 83.94 537 GLY A C 1
ATOM 4125 O O . GLY A 1 537 ? -18.467 15.756 10.965 1.00 83.94 537 GLY A O 1
ATOM 4126 N N . ASP A 1 538 ? -19.020 16.740 9.015 1.00 85.25 538 ASP A N 1
ATOM 4127 C CA . ASP A 1 538 ? -18.510 18.064 9.368 1.00 85.25 538 ASP A CA 1
ATOM 4128 C C . ASP A 1 538 ? -19.244 18.617 10.598 1.00 85.25 538 ASP A C 1
ATOM 4130 O O . ASP A 1 538 ? -18.606 19.152 11.506 1.00 85.25 538 ASP A O 1
ATOM 4134 N N . VAL A 1 539 ? -20.570 18.433 10.684 1.00 91.44 539 VAL A N 1
ATOM 4135 C CA . VAL A 1 539 ? -21.346 18.854 11.863 1.00 91.44 539 VAL A CA 1
ATOM 4136 C C . VAL A 1 539 ? -20.984 18.024 13.094 1.00 91.44 539 VAL A C 1
ATOM 4138 O O . VAL A 1 539 ? -20.739 18.576 14.167 1.00 91.44 539 VAL A O 1
ATOM 4141 N N . GLN A 1 540 ? -20.919 16.702 12.938 1.00 89.62 540 GLN A N 1
ATOM 4142 C CA . GLN A 1 540 ? -20.596 15.773 14.018 1.00 89.62 540 GLN A CA 1
ATOM 4143 C C . GLN A 1 540 ? -19.193 16.001 14.596 1.00 89.62 540 GLN A C 1
ATOM 4145 O O . GLN A 1 540 ? -19.039 15.935 15.811 1.00 89.62 540 GLN A O 1
ATOM 4150 N N . ASN A 1 541 ? -18.184 16.278 13.769 1.00 84.19 541 ASN A N 1
ATOM 4151 C CA . ASN A 1 541 ? -16.818 16.538 14.232 1.00 84.19 541 ASN A CA 1
ATOM 4152 C C . ASN A 1 541 ? -16.632 17.976 14.735 1.00 84.19 541 ASN A C 1
ATOM 4154 O O . ASN A 1 541 ? -15.979 18.188 15.752 1.00 84.19 541 ASN A O 1
ATOM 4158 N N . GLY A 1 542 ? -17.219 18.962 14.051 1.00 88.31 542 GLY A N 1
ATOM 4159 C CA . GLY A 1 542 ? -17.037 20.377 14.384 1.00 88.31 542 GLY A CA 1
ATOM 4160 C C . GLY A 1 542 ? -17.823 20.846 15.606 1.00 88.31 542 GLY A C 1
ATOM 4161 O O . GLY A 1 542 ? -17.392 21.764 16.301 1.00 88.31 542 GLY A O 1
ATOM 4162 N N . TYR A 1 543 ? -18.967 20.212 15.880 1.00 92.44 543 TYR A N 1
ATOM 4163 C CA . TYR A 1 543 ? -19.938 20.679 16.871 1.00 92.44 543 TYR A CA 1
ATOM 4164 C C . TYR A 1 543 ? -20.396 19.578 17.828 1.00 92.44 543 TYR A C 1
ATOM 4166 O O . TYR A 1 543 ? -21.492 19.667 18.380 1.00 92.44 543 TYR A O 1
ATOM 4174 N N . PHE A 1 544 ? -19.583 18.538 18.042 1.00 91.56 544 PHE A N 1
ATOM 4175 C CA . PHE A 1 544 ? -19.965 17.319 18.768 1.00 91.56 544 PHE A CA 1
ATOM 4176 C C . PHE A 1 544 ? -20.670 17.562 20.115 1.00 91.56 544 PHE A C 1
ATOM 4178 O O . PHE A 1 544 ? -21.626 16.860 20.444 1.00 91.56 544 PHE A O 1
ATOM 4185 N N . PHE A 1 545 ? -20.235 18.572 20.878 1.00 92.12 545 PHE A N 1
ATOM 4186 C CA . PHE A 1 545 ? -20.776 18.903 22.204 1.00 92.12 545 PHE A CA 1
ATOM 4187 C C . PHE A 1 545 ? -22.030 19.782 22.185 1.00 92.12 545 PHE A C 1
ATOM 4189 O O . PHE A 1 545 ? -22.568 20.074 23.253 1.00 92.12 545 PHE A O 1
ATOM 4196 N N . THR A 1 546 ? -22.535 20.141 21.002 1.00 93.75 546 THR A N 1
ATOM 4197 C CA . THR A 1 546 ? -23.834 20.811 20.860 1.00 93.75 546 THR A CA 1
ATOM 4198 C C . THR A 1 546 ? -25.009 19.830 20.824 1.00 93.75 546 THR A C 1
ATOM 4200 O O . THR A 1 546 ? -24.821 18.616 20.652 1.00 93.75 546 THR A O 1
ATOM 4203 N N . SER A 1 547 ? -26.237 20.329 20.970 1.00 92.25 547 SER A N 1
ATOM 4204 C CA . SER A 1 547 ? -27.464 19.547 20.728 1.00 92.25 547 SER A CA 1
ATOM 4205 C C . SER A 1 547 ? -27.541 19.036 19.277 1.00 92.25 547 SER A C 1
ATOM 4207 O O . SER A 1 547 ? -27.706 17.836 19.038 1.00 92.25 547 SER A O 1
ATOM 4209 N N . ALA A 1 548 ? -27.312 19.918 18.299 1.00 94.06 548 ALA A N 1
ATOM 4210 C CA . ALA A 1 548 ? -27.300 19.588 16.873 1.00 94.06 548 ALA A CA 1
ATOM 4211 C C . ALA A 1 548 ? -26.170 18.610 16.496 1.00 94.06 548 ALA A C 1
ATOM 4213 O O . ALA A 1 548 ? -26.396 17.666 15.742 1.00 94.06 548 ALA A O 1
ATOM 4214 N N . GLY A 1 549 ? -24.971 18.759 17.065 1.00 93.62 549 GLY A N 1
ATOM 4215 C CA . GLY A 1 549 ? -23.869 17.812 16.862 1.00 93.62 549 GLY A CA 1
ATOM 4216 C C . GLY A 1 549 ? -24.152 16.416 17.424 1.00 93.62 549 GLY A C 1
ATOM 4217 O O . GLY A 1 549 ? -23.786 15.421 16.796 1.00 93.62 549 GLY A O 1
ATOM 4218 N N . ALA A 1 550 ? -24.876 16.329 18.549 1.00 93.50 550 ALA A N 1
ATOM 4219 C CA . ALA A 1 550 ? -25.373 15.058 19.091 1.00 93.50 550 ALA A CA 1
ATOM 4220 C C . ALA A 1 550 ? -26.269 14.336 18.080 1.00 93.50 550 ALA A C 1
ATOM 4222 O O . ALA A 1 550 ? -26.093 13.151 17.795 1.00 93.50 550 ALA A O 1
ATOM 4223 N N . GLN A 1 551 ? -27.231 15.084 17.534 1.00 93.50 551 GLN A N 1
ATOM 4224 C CA . GLN A 1 551 ? -28.189 14.582 16.557 1.00 93.50 551 GLN A CA 1
ATOM 4225 C C . GLN A 1 551 ? -27.481 14.179 15.259 1.00 93.50 551 GLN A C 1
ATOM 4227 O O . GLN A 1 551 ? -27.763 13.107 14.731 1.00 93.50 551 GLN A O 1
ATOM 4232 N N . ALA A 1 552 ? -26.508 14.968 14.791 1.00 94.25 552 ALA A N 1
ATOM 4233 C CA . ALA A 1 552 ? -25.692 14.641 13.623 1.00 94.25 552 ALA A CA 1
ATOM 4234 C C . ALA A 1 552 ? -24.952 13.304 13.793 1.00 94.25 552 ALA A C 1
ATOM 4236 O O . ALA A 1 552 ? -24.998 12.449 12.909 1.00 94.25 552 ALA A O 1
ATOM 4237 N N . ALA A 1 553 ? -24.318 13.090 14.951 1.00 93.06 553 ALA A N 1
ATOM 4238 C CA . ALA A 1 553 ? -23.622 11.844 15.258 1.00 93.06 553 ALA A CA 1
ATOM 4239 C C . ALA A 1 553 ? -24.570 10.640 15.335 1.00 93.06 553 ALA A C 1
ATOM 4241 O O . ALA A 1 553 ? -24.243 9.566 14.829 1.00 93.06 553 ALA A O 1
ATOM 4242 N N . PHE A 1 554 ? -25.762 10.821 15.909 1.00 94.50 554 PHE A N 1
ATOM 4243 C CA . PHE A 1 554 ? -26.770 9.767 15.965 1.00 94.50 554 PHE A CA 1
ATOM 4244 C C . PHE A 1 554 ? -27.292 9.415 14.566 1.00 94.50 554 PHE A C 1
ATOM 4246 O O . PHE A 1 554 ? -27.342 8.241 14.206 1.00 94.50 554 PHE A O 1
ATOM 4253 N N . LEU A 1 555 ? -27.602 10.416 13.737 1.00 93.62 555 LEU A N 1
ATOM 4254 C CA . LEU A 1 555 ? -28.009 10.205 12.345 1.00 93.62 555 LEU A CA 1
ATOM 4255 C C . LEU A 1 555 ? -26.914 9.513 11.531 1.00 93.62 555 LEU A C 1
ATOM 4257 O O . LEU A 1 555 ? -27.217 8.653 10.709 1.00 93.62 555 LEU A O 1
ATOM 4261 N N . ARG A 1 556 ? -25.640 9.826 11.790 1.00 90.94 556 ARG A N 1
ATOM 4262 C CA . ARG A 1 556 ? -24.504 9.153 11.151 1.00 90.94 556 ARG A CA 1
ATOM 4263 C C . ARG A 1 556 ? -24.417 7.684 11.569 1.00 90.94 556 ARG A C 1
ATOM 4265 O O . ARG A 1 556 ? -24.201 6.828 10.716 1.00 90.94 556 ARG A O 1
ATOM 4272 N N . ALA A 1 557 ? -24.678 7.368 12.839 1.00 92.62 557 ALA A N 1
ATOM 4273 C CA . ALA A 1 557 ? -24.802 5.983 13.292 1.00 92.62 557 ALA A CA 1
ATOM 4274 C C . ALA A 1 557 ? -25.948 5.243 12.578 1.00 92.62 557 ALA A C 1
ATOM 4276 O O . ALA A 1 557 ? -25.763 4.107 12.144 1.00 92.62 557 ALA A O 1
ATOM 4277 N N . MET A 1 558 ? -27.109 5.885 12.408 1.00 93.12 558 MET A N 1
ATOM 4278 C CA . MET A 1 558 ? -28.242 5.291 11.683 1.00 93.12 558 MET A CA 1
ATOM 4279 C C . MET A 1 558 ? -27.925 5.087 10.201 1.00 93.12 558 MET A C 1
ATOM 4281 O O . MET A 1 558 ? -28.213 4.031 9.654 1.00 93.12 558 MET A O 1
ATOM 4285 N N . TRP A 1 559 ? -27.227 6.035 9.576 1.00 89.19 559 TRP A N 1
ATOM 4286 C CA . TRP A 1 559 ? -26.784 5.937 8.185 1.00 89.19 559 TRP A CA 1
ATOM 4287 C C . TRP A 1 559 ? -25.852 4.740 7.926 1.00 89.19 559 TRP A C 1
ATOM 4289 O O . TRP A 1 559 ? -25.923 4.128 6.855 1.00 89.19 559 TRP A O 1
ATOM 4299 N N . HIS A 1 560 ? -25.009 4.389 8.906 1.00 87.62 560 HIS A N 1
ATOM 4300 C CA . HIS A 1 560 ? -24.218 3.153 8.901 1.00 87.62 560 HIS A CA 1
ATOM 4301 C C . HIS A 1 560 ? -25.094 1.913 9.108 1.00 87.62 560 HIS A C 1
ATOM 4303 O O . HIS A 1 560 ? -24.923 0.909 8.418 1.00 87.62 560 HIS A O 1
ATOM 4309 N N . LEU A 1 561 ? -26.062 1.968 10.024 1.00 88.31 561 LEU A N 1
ATOM 4310 C CA . LEU A 1 561 ? -26.956 0.841 10.288 1.00 88.31 561 LEU A CA 1
ATOM 4311 C C . LEU A 1 561 ? -27.838 0.496 9.074 1.00 88.31 561 LEU A C 1
ATOM 4313 O O . LEU A 1 561 ? -28.000 -0.686 8.771 1.00 88.31 561 LEU A O 1
ATOM 4317 N N . ASP A 1 562 ? -28.321 1.505 8.344 1.00 87.44 562 ASP A N 1
ATOM 4318 C CA . ASP A 1 562 ? -29.086 1.361 7.096 1.00 87.44 562 ASP A CA 1
ATOM 4319 C C . ASP A 1 562 ? -28.275 0.683 5.975 1.00 87.44 562 ASP A C 1
ATOM 4321 O O . ASP A 1 562 ? -28.845 0.089 5.059 1.00 87.44 562 ASP A O 1
ATOM 4325 N N . ARG A 1 563 ? -26.939 0.753 6.049 1.00 81.56 563 ARG A N 1
ATOM 4326 C CA . ARG A 1 563 ? -25.986 0.088 5.138 1.00 81.56 563 ARG A CA 1
ATOM 4327 C C . ARG A 1 563 ? -25.514 -1.270 5.626 1.00 81.56 563 ARG A C 1
ATOM 4329 O O . ARG A 1 563 ? -24.627 -1.858 5.018 1.00 81.56 563 ARG A O 1
ATOM 4336 N N . ASP A 1 564 ? -26.113 -1.766 6.700 1.00 82.12 564 ASP A N 1
ATOM 4337 C CA . ASP A 1 564 ? -25.721 -3.013 7.336 1.00 82.12 564 ASP A CA 1
ATOM 4338 C C . ASP A 1 564 ? -24.313 -2.986 7.964 1.00 82.12 564 ASP A C 1
ATOM 4340 O O . ASP A 1 564 ? -23.594 -3.982 7.991 1.00 82.12 564 ASP A O 1
ATOM 4344 N N . GLU A 1 565 ? -23.914 -1.837 8.524 1.00 85.06 565 GLU A N 1
ATOM 4345 C CA . GLU A 1 565 ? -22.607 -1.640 9.167 1.00 85.06 565 GLU A CA 1
ATOM 4346 C C . GLU A 1 565 ? -22.736 -1.469 10.699 1.00 85.06 565 GLU A C 1
ATOM 4348 O O . GLU A 1 565 ? -22.385 -0.419 11.255 1.00 85.06 565 GLU A O 1
ATOM 4353 N N . PRO A 1 566 ? -23.209 -2.491 11.444 1.00 88.31 566 PRO A N 1
ATOM 4354 C CA . PRO A 1 566 ? -23.518 -2.352 12.868 1.00 88.31 566 PRO A CA 1
ATOM 4355 C C . PRO A 1 566 ? -22.284 -2.038 13.724 1.00 88.31 566 PRO A C 1
ATOM 4357 O O . PRO A 1 566 ? -22.409 -1.394 14.761 1.00 88.31 566 PRO A O 1
ATOM 4360 N N . ARG A 1 567 ? -21.077 -2.436 13.293 1.00 87.31 567 ARG A N 1
ATOM 4361 C CA . ARG A 1 567 ? -19.827 -2.116 14.003 1.00 87.31 567 ARG A CA 1
ATOM 4362 C C . ARG A 1 567 ? -19.486 -0.628 13.929 1.00 87.31 567 ARG A C 1
ATOM 4364 O O . ARG A 1 567 ? -19.108 -0.060 14.947 1.00 87.31 567 ARG A O 1
ATOM 4371 N N . MET A 1 568 ? -19.643 0.000 12.763 1.00 87.62 568 MET A N 1
ATOM 4372 C CA . MET A 1 568 ? -19.413 1.442 12.613 1.00 87.62 568 MET A CA 1
ATOM 4373 C C . MET A 1 568 ? -20.476 2.239 13.365 1.00 87.62 568 MET A C 1
ATOM 4375 O O . MET A 1 568 ? -20.137 3.156 14.111 1.00 87.62 568 MET A O 1
ATOM 4379 N N . ALA A 1 569 ? -21.746 1.835 13.258 1.00 91.44 569 ALA A N 1
ATOM 4380 C CA . ALA A 1 569 ? -22.831 2.433 14.033 1.00 91.44 569 ALA A CA 1
ATOM 4381 C C . ALA A 1 569 ? -22.554 2.366 15.547 1.00 91.44 569 ALA A C 1
ATOM 4383 O O . ALA A 1 569 ? -22.694 3.367 16.248 1.00 91.44 569 ALA A O 1
ATOM 4384 N N . LEU A 1 570 ? -22.086 1.213 16.041 1.00 91.50 570 LEU A N 1
ATOM 4385 C CA . LEU A 1 570 ? -21.746 1.018 17.449 1.00 91.50 570 LEU A CA 1
ATOM 4386 C C . LEU A 1 570 ? -20.652 1.978 17.938 1.00 91.50 570 LEU A C 1
ATOM 4388 O O . LEU A 1 570 ? -20.737 2.441 19.072 1.00 91.50 570 LEU A O 1
ATOM 4392 N N . LEU A 1 571 ? -19.654 2.306 17.112 1.00 90.75 571 LEU A N 1
ATOM 4393 C CA . LEU A 1 571 ? -18.589 3.242 17.496 1.00 90.75 571 LEU A CA 1
ATOM 4394 C C . LEU A 1 571 ? -19.127 4.654 17.729 1.00 90.75 571 LEU A C 1
ATOM 4396 O O . LEU A 1 571 ? -18.845 5.257 18.764 1.00 90.75 571 LEU A O 1
ATOM 4400 N N . TYR A 1 572 ? -19.978 5.143 16.826 1.00 91.31 572 TYR A N 1
ATOM 4401 C CA . TYR A 1 572 ? -20.637 6.440 16.992 1.00 91.31 572 TYR A CA 1
ATOM 4402 C C . TYR A 1 572 ? -21.564 6.470 18.215 1.00 91.31 572 TYR A C 1
ATOM 4404 O O . TYR A 1 572 ? -21.566 7.449 18.961 1.00 91.31 572 TYR A O 1
ATOM 4412 N N . LEU A 1 573 ? -22.323 5.394 18.450 1.00 93.31 573 LEU A N 1
ATOM 4413 C CA . LEU A 1 573 ? -23.241 5.290 19.589 1.00 93.31 573 LEU A CA 1
ATOM 4414 C C . LEU A 1 573 ? -22.492 5.250 20.925 1.00 93.31 573 LEU A C 1
ATOM 4416 O O . LEU A 1 573 ? -22.847 5.992 21.836 1.00 93.31 573 LEU A O 1
ATOM 4420 N N . ARG A 1 574 ? -21.404 4.475 21.014 1.00 91.25 574 ARG A N 1
ATOM 4421 C CA . ARG A 1 574 ? -20.552 4.435 22.211 1.00 91.25 574 ARG A CA 1
ATOM 4422 C C . ARG A 1 574 ? -19.913 5.787 22.500 1.00 91.25 574 ARG A C 1
ATOM 4424 O O . ARG A 1 574 ? -19.893 6.213 23.652 1.00 91.25 574 ARG A O 1
ATOM 4431 N N . ARG A 1 575 ? -19.432 6.480 21.464 1.00 88.94 575 ARG A N 1
ATOM 4432 C CA . ARG A 1 575 ? -18.878 7.831 21.603 1.00 88.94 575 ARG A CA 1
ATOM 4433 C C . ARG A 1 575 ? -19.927 8.823 22.127 1.00 88.94 575 ARG A C 1
ATOM 4435 O O . ARG A 1 575 ? -19.603 9.677 22.947 1.00 88.94 575 ARG A O 1
ATOM 4442 N N . LEU A 1 576 ? -21.186 8.703 21.693 1.00 91.69 576 LEU A N 1
ATOM 4443 C CA . LEU A 1 576 ? -22.301 9.511 22.206 1.00 91.69 576 LEU A CA 1
ATOM 4444 C C . LEU A 1 576 ? -22.666 9.184 23.657 1.00 91.69 576 LEU A C 1
ATOM 4446 O O . LEU A 1 576 ? -22.911 10.103 24.434 1.00 91.69 576 LEU A O 1
ATOM 4450 N N . ASP A 1 577 ? -22.688 7.905 24.029 1.00 89.44 577 ASP A N 1
ATOM 4451 C CA . ASP A 1 577 ? -22.962 7.457 25.401 1.00 89.44 577 ASP A CA 1
ATOM 4452 C C . ASP A 1 577 ? -21.899 7.996 26.379 1.00 89.44 577 ASP A C 1
ATOM 4454 O O . ASP A 1 577 ? -22.223 8.551 27.429 1.00 89.44 577 ASP A O 1
ATOM 4458 N N . GLN A 1 578 ? -20.621 7.953 25.977 1.00 86.12 578 GLN A N 1
ATOM 4459 C CA . GLN A 1 578 ? -19.487 8.469 26.757 1.00 86.12 578 GLN A CA 1
ATOM 4460 C C . GLN A 1 578 ? -19.470 10.000 26.909 1.00 86.12 578 GLN A C 1
ATOM 4462 O O . GLN A 1 578 ? -18.909 10.501 27.882 1.00 86.12 578 GLN A O 1
ATOM 4467 N N . ARG A 1 579 ? -20.085 10.754 25.985 1.00 85.44 579 ARG A N 1
ATOM 4468 C CA . ARG A 1 579 ? -20.142 12.228 26.037 1.00 85.44 579 ARG A CA 1
ATOM 4469 C C . ARG A 1 579 ? -20.873 12.748 27.281 1.00 85.44 579 ARG A C 1
ATOM 4471 O O . ARG A 1 579 ? -20.521 13.804 27.801 1.00 85.44 579 ARG A O 1
ATOM 4478 N N . GLY A 1 580 ? -21.923 12.054 27.722 1.00 74.50 580 GLY A N 1
ATOM 4479 C CA . GLY A 1 580 ? -22.852 12.570 28.730 1.00 74.50 580 GLY A CA 1
ATOM 4480 C C . GLY A 1 580 ? -23.694 13.763 28.237 1.00 74.50 580 GLY A C 1
ATOM 4481 O O . GLY A 1 580 ? -23.584 14.214 27.099 1.00 74.50 580 GLY A O 1
ATOM 4482 N N . GLY A 1 581 ? -24.610 14.261 29.078 1.00 78.38 581 GLY A N 1
ATOM 4483 C CA . GLY A 1 581 ? -25.382 15.484 28.783 1.00 78.38 581 GLY A CA 1
ATOM 4484 C C . GLY A 1 581 ? -26.412 15.398 27.642 1.00 78.38 581 GLY A C 1
ATOM 4485 O O . GLY A 1 581 ? -26.910 16.428 27.204 1.00 78.38 581 GLY A O 1
ATOM 4486 N N . LEU A 1 582 ? -26.745 14.195 27.158 1.00 86.12 582 LEU A N 1
ATOM 4487 C CA . LEU A 1 582 ? -27.746 14.001 26.100 1.00 86.12 582 LEU A CA 1
ATOM 4488 C C . LEU A 1 582 ? -29.173 14.360 26.555 1.00 86.12 582 LEU A C 1
ATOM 4490 O O . LEU A 1 582 ? -29.551 14.139 27.710 1.00 86.12 582 LEU A O 1
ATOM 4494 N N . GLU A 1 583 ? -30.000 14.832 25.622 1.00 85.50 583 GLU A N 1
ATOM 4495 C CA . GLU A 1 583 ? -31.446 14.937 25.839 1.00 85.50 583 GLU A CA 1
ATOM 4496 C C . GLU A 1 583 ? -32.040 13.547 26.142 1.00 85.50 583 GLU A C 1
ATOM 4498 O O . GLU A 1 583 ? -31.623 12.568 25.513 1.00 85.50 583 GLU A O 1
ATOM 4503 N N . PRO A 1 584 ? -33.012 13.420 27.068 1.00 85.19 584 PRO A N 1
ATOM 4504 C CA . PRO A 1 584 ? -33.558 12.121 27.472 1.00 85.19 584 PRO A CA 1
ATOM 4505 C C . PRO A 1 584 ? -34.020 11.241 26.301 1.00 85.19 584 PRO A C 1
ATOM 4507 O O . PRO A 1 584 ? -33.608 10.088 26.209 1.00 85.19 584 PRO A O 1
ATOM 4510 N N . ALA A 1 585 ? -34.768 11.810 25.349 1.00 82.81 585 ALA A N 1
ATOM 4511 C CA . ALA A 1 585 ? -35.278 11.079 24.187 1.00 82.81 585 ALA A CA 1
ATOM 4512 C C . ALA A 1 585 ? -34.161 10.559 23.258 1.00 82.81 585 ALA A C 1
ATOM 4514 O O . ALA A 1 585 ? -34.238 9.446 22.728 1.00 82.81 585 ALA A O 1
ATOM 4515 N N . LEU A 1 586 ? -33.097 11.350 23.069 1.00 88.31 586 LEU A N 1
ATOM 4516 C CA . LEU A 1 586 ? -31.942 10.928 22.278 1.00 88.31 586 LEU A CA 1
ATOM 4517 C C . LEU A 1 586 ? -31.137 9.852 23.016 1.00 88.31 586 LEU A C 1
ATOM 4519 O O . LEU A 1 586 ? -30.712 8.884 22.392 1.00 88.31 586 LEU A O 1
ATOM 4523 N N . ARG A 1 587 ? -30.967 9.982 24.338 1.00 89.88 587 ARG A N 1
ATOM 4524 C CA . ARG A 1 587 ? -30.261 8.997 25.172 1.00 89.88 587 ARG A CA 1
ATOM 4525 C C . ARG A 1 587 ? -30.912 7.615 25.099 1.00 89.88 587 ARG A C 1
ATOM 4527 O O . ARG A 1 587 ? -30.215 6.632 24.871 1.00 89.88 587 ARG A O 1
ATOM 4534 N N . GLU A 1 588 ? -32.234 7.546 25.242 1.00 87.44 588 GLU A N 1
ATOM 4535 C CA . GLU A 1 588 ? -32.989 6.289 25.119 1.00 87.44 588 GLU A CA 1
ATOM 4536 C C . GLU A 1 588 ? -32.779 5.638 23.745 1.00 87.44 588 GLU A C 1
ATOM 4538 O O . GLU A 1 588 ? -32.547 4.432 23.644 1.00 87.44 588 GLU A O 1
ATOM 4543 N N . SER A 1 589 ? -32.782 6.452 22.684 1.00 89.56 589 SER A N 1
ATOM 4544 C CA . SER A 1 589 ? -32.508 5.988 21.322 1.00 89.56 589 SER A CA 1
ATOM 4545 C C . SER A 1 589 ? -31.076 5.457 21.185 1.00 89.56 589 SER A C 1
ATOM 4547 O O . SER A 1 589 ? -30.871 4.381 20.623 1.00 89.56 589 SER A O 1
ATOM 4549 N N . VAL A 1 590 ? -30.083 6.163 21.738 1.00 92.12 590 VAL A N 1
ATOM 4550 C CA . VAL A 1 590 ? -28.675 5.735 21.729 1.00 92.12 590 VAL A CA 1
ATOM 4551 C C . VAL A 1 590 ? -28.513 4.384 22.422 1.00 92.12 590 VAL A C 1
ATOM 4553 O O . VAL A 1 590 ? -27.932 3.481 21.827 1.00 92.12 590 VAL A O 1
ATOM 4556 N N . TRP A 1 591 ? -29.068 4.195 23.622 1.00 91.50 591 TRP A N 1
ATOM 4557 C CA . TRP A 1 591 ? -28.967 2.919 24.339 1.00 91.50 591 TRP A CA 1
ATOM 4558 C C . TRP A 1 591 ? -29.663 1.767 23.627 1.00 91.50 591 TRP A C 1
ATOM 4560 O O . TRP A 1 591 ? -29.105 0.669 23.562 1.00 91.50 591 TRP A O 1
ATOM 4570 N N . LEU A 1 592 ? -30.846 2.010 23.057 1.00 89.56 592 LEU A N 1
ATOM 4571 C CA . LEU A 1 592 ? -31.554 1.000 22.279 1.00 89.56 592 LEU A CA 1
ATOM 4572 C C . LEU A 1 592 ? -30.706 0.536 21.093 1.00 89.56 592 LEU A C 1
ATOM 4574 O O . LEU A 1 592 ? -30.443 -0.658 20.945 1.00 89.56 592 LEU A O 1
ATOM 4578 N N . PHE A 1 593 ? -30.249 1.474 20.262 1.00 92.38 593 PHE A N 1
ATOM 4579 C CA . PHE A 1 593 ? -29.467 1.131 19.080 1.00 92.38 593 PHE A CA 1
ATOM 4580 C C . PHE A 1 593 ? -28.072 0.612 19.431 1.00 92.38 593 PHE A C 1
ATOM 4582 O O . PHE A 1 593 ? -27.553 -0.228 18.701 1.00 92.38 593 PHE A O 1
ATOM 4589 N N . GLN A 1 594 ? -27.485 1.025 20.556 1.00 93.69 594 GLN A N 1
ATOM 4590 C CA . GLN A 1 594 ? -26.227 0.473 21.057 1.00 93.69 594 GLN A CA 1
ATOM 4591 C C . GLN A 1 594 ? -26.396 -0.997 21.438 1.00 93.69 594 GLN A C 1
ATOM 4593 O O . GLN A 1 594 ? -25.599 -1.823 21.001 1.00 93.69 594 GLN A O 1
ATOM 4598 N N . ALA A 1 595 ? -27.455 -1.348 22.175 1.00 90.88 595 ALA A N 1
ATOM 4599 C CA . ALA A 1 595 ? -27.753 -2.736 22.520 1.00 90.88 595 ALA A CA 1
ATOM 4600 C C . ALA A 1 595 ? -28.053 -3.583 21.270 1.00 90.88 595 ALA A C 1
ATOM 4602 O O . ALA A 1 595 ? -27.545 -4.697 21.146 1.00 90.88 595 ALA A O 1
ATOM 4603 N N . VAL A 1 596 ? -28.815 -3.042 20.310 1.00 89.56 596 VAL A N 1
ATOM 4604 C CA . VAL A 1 596 ? -29.074 -3.701 19.018 1.00 89.56 596 VAL A CA 1
ATOM 4605 C C . VAL A 1 596 ? -27.769 -3.938 18.257 1.00 89.56 596 VAL A C 1
ATOM 4607 O O . VAL A 1 596 ? -27.492 -5.067 17.863 1.00 89.56 596 VAL A O 1
ATOM 4610 N N . CYS A 1 597 ? -26.938 -2.911 18.070 1.00 90.69 597 CYS A N 1
ATOM 4611 C CA . CYS A 1 597 ? -25.682 -3.042 17.332 1.00 90.69 597 CYS A CA 1
ATOM 4612 C C . CYS A 1 597 ? -24.698 -3.980 18.042 1.00 90.69 597 CYS A C 1
ATOM 4614 O O . CYS A 1 597 ? -24.064 -4.795 17.379 1.00 90.69 597 CYS A O 1
ATOM 4616 N N . ALA A 1 598 ? -24.612 -3.927 19.375 1.00 88.69 598 ALA A N 1
ATOM 4617 C CA . ALA A 1 598 ? -23.792 -4.837 20.169 1.00 88.69 598 ALA A CA 1
ATOM 4618 C C . ALA A 1 598 ? -24.214 -6.302 19.961 1.00 88.69 598 ALA A C 1
ATOM 4620 O O . ALA A 1 598 ? -23.364 -7.140 19.666 1.00 88.69 598 ALA A O 1
ATOM 4621 N N . LEU A 1 599 ? -25.520 -6.599 19.976 1.00 85.31 599 LEU A N 1
ATOM 4622 C CA . LEU A 1 599 ? -26.040 -7.934 19.653 1.00 85.31 599 LEU A CA 1
ATOM 4623 C C . LEU A 1 599 ? -25.713 -8.367 18.218 1.00 85.31 599 LEU A C 1
ATOM 4625 O O . LEU A 1 599 ? -25.293 -9.502 18.008 1.00 85.31 599 LEU A O 1
ATOM 4629 N N . ARG A 1 600 ? -25.860 -7.472 17.232 1.00 83.75 600 ARG A N 1
ATOM 4630 C CA . ARG A 1 600 ? -25.539 -7.767 15.821 1.00 83.75 600 ARG A CA 1
ATOM 4631 C C . ARG A 1 600 ? -24.052 -8.040 15.590 1.00 83.75 600 ARG A C 1
ATOM 4633 O O . ARG A 1 600 ? -23.708 -8.805 14.699 1.00 83.75 600 ARG A O 1
ATOM 4640 N N . VAL A 1 601 ? -23.180 -7.415 16.382 1.00 82.06 601 VAL A N 1
ATOM 4641 C CA . VAL A 1 601 ? -21.720 -7.598 16.330 1.00 82.06 601 VAL A CA 1
ATOM 4642 C C . VAL A 1 601 ? -21.256 -8.798 17.179 1.00 82.06 601 VAL A C 1
ATOM 4644 O O . VAL A 1 601 ? -20.106 -9.221 17.059 1.00 82.06 601 VAL A O 1
ATOM 4647 N N . GLY A 1 602 ? -22.146 -9.379 17.994 1.00 80.62 602 GLY A N 1
ATOM 4648 C CA . GLY A 1 602 ? -21.867 -10.521 18.871 1.00 80.62 602 GLY A CA 1
ATOM 4649 C C . GLY A 1 602 ? -21.308 -10.155 20.253 1.00 80.62 602 GLY A C 1
ATOM 4650 O O . GLY A 1 602 ? -20.848 -11.038 20.970 1.00 80.62 602 GLY A O 1
ATOM 4651 N N . ASP A 1 603 ? -21.342 -8.878 20.645 1.00 84.06 603 ASP A N 1
ATOM 4652 C CA . ASP A 1 603 ? -20.931 -8.401 21.972 1.00 84.06 603 ASP A CA 1
ATOM 4653 C C . ASP A 1 603 ? -22.131 -8.403 22.940 1.00 84.06 603 ASP A C 1
ATOM 4655 O O . ASP A 1 603 ? -22.732 -7.371 23.255 1.00 84.06 603 ASP A O 1
ATOM 4659 N N . GLU A 1 604 ? -22.526 -9.603 23.382 1.00 85.25 604 GLU A N 1
ATOM 4660 C CA . GLU A 1 604 ? -23.659 -9.777 24.303 1.00 85.25 604 GLU A CA 1
ATOM 4661 C C . GLU A 1 604 ? -23.419 -9.104 25.667 1.00 85.25 604 GLU A C 1
ATOM 4663 O O . GLU A 1 604 ? -24.367 -8.623 26.292 1.00 85.25 604 GLU A O 1
ATOM 4668 N N . ASP A 1 605 ? -22.168 -9.032 26.129 1.00 85.31 605 ASP A N 1
ATOM 4669 C CA . ASP A 1 605 ? -21.822 -8.429 27.418 1.00 85.31 605 ASP A CA 1
ATOM 4670 C C . ASP A 1 605 ? -21.975 -6.907 27.398 1.00 85.31 605 ASP A C 1
ATOM 4672 O O . ASP A 1 605 ? -22.419 -6.313 28.385 1.00 85.31 605 ASP A O 1
ATOM 4676 N N . LEU A 1 606 ? -21.621 -6.246 26.292 1.00 86.75 606 LEU A N 1
ATOM 4677 C CA . LEU A 1 606 ? -21.921 -4.829 26.112 1.00 86.75 606 LEU A CA 1
ATOM 4678 C C . LEU A 1 606 ? -23.432 -4.591 26.049 1.00 86.75 606 LEU A C 1
ATOM 4680 O O . LEU A 1 606 ? -23.929 -3.727 26.771 1.00 86.75 606 LEU A O 1
ATOM 4684 N N . ALA A 1 607 ? -24.168 -5.383 25.261 1.00 88.88 607 ALA A N 1
ATOM 4685 C CA . ALA A 1 607 ? -25.622 -5.258 25.162 1.00 88.88 607 ALA A CA 1
ATOM 4686 C C . ALA A 1 607 ? -26.301 -5.400 26.535 1.00 88.88 607 ALA A C 1
ATOM 4688 O O . ALA A 1 607 ? -27.139 -4.576 26.903 1.00 88.88 607 ALA A O 1
ATOM 4689 N N . ARG A 1 608 ? -25.892 -6.403 27.325 1.00 89.50 608 ARG A N 1
ATOM 4690 C CA . ARG A 1 608 ? -26.395 -6.628 28.686 1.00 89.50 608 ARG A CA 1
ATOM 4691 C C . ARG A 1 608 ? -26.118 -5.432 29.593 1.00 89.50 608 ARG A C 1
ATOM 4693 O O . ARG A 1 608 ? -27.052 -4.894 30.180 1.00 89.50 608 ARG A O 1
ATOM 4700 N N . ARG A 1 609 ? -24.864 -4.968 29.654 1.00 90.06 609 ARG A N 1
ATOM 4701 C CA . ARG A 1 609 ? -24.466 -3.829 30.500 1.00 90.06 609 ARG A CA 1
ATOM 4702 C C . ARG A 1 609 ? -25.205 -2.542 30.133 1.00 90.06 609 ARG A C 1
ATOM 4704 O O . ARG A 1 609 ? -25.599 -1.800 31.029 1.00 90.06 609 ARG A O 1
ATOM 4711 N N . THR A 1 610 ? -25.420 -2.282 28.843 1.00 89.50 610 THR A N 1
ATOM 4712 C CA . THR A 1 610 ? -26.190 -1.117 28.380 1.00 89.50 610 THR A CA 1
ATOM 4713 C C . THR A 1 610 ? -27.654 -1.200 28.819 1.00 89.50 610 THR A C 1
ATOM 4715 O O . THR A 1 610 ? -28.188 -0.219 29.331 1.00 89.50 610 THR A O 1
ATOM 4718 N N . LEU A 1 611 ? -28.293 -2.368 28.705 1.00 88.94 611 LEU A N 1
ATOM 4719 C CA . LEU A 1 611 ? -29.676 -2.560 29.157 1.00 88.94 611 LEU A CA 1
ATOM 4720 C C . LEU A 1 611 ? -29.819 -2.463 30.681 1.00 88.94 611 LEU A C 1
ATOM 4722 O O . LEU A 1 611 ? -30.763 -1.847 31.159 1.00 88.94 611 LEU A O 1
ATOM 4726 N N . GLU A 1 612 ? -28.875 -3.012 31.446 1.00 89.31 612 GLU A N 1
ATOM 4727 C CA . GLU A 1 612 ? -28.848 -2.897 32.911 1.00 89.31 612 GLU A CA 1
ATOM 4728 C C . GLU A 1 612 ? -28.610 -1.453 33.377 1.00 89.31 612 GLU A C 1
ATOM 4730 O O . GLU A 1 612 ? -29.153 -1.020 34.395 1.00 89.31 612 GLU A O 1
ATOM 4735 N N . ALA A 1 613 ? -27.782 -0.689 32.656 1.00 87.81 613 ALA A N 1
ATOM 4736 C CA . ALA A 1 613 ? -27.598 0.737 32.912 1.00 87.81 613 ALA A CA 1
ATOM 4737 C C . ALA A 1 613 ? -28.892 1.519 32.644 1.00 87.81 613 ALA A C 1
ATOM 4739 O O . ALA A 1 613 ? -29.312 2.301 33.498 1.00 87.81 613 ALA A O 1
ATOM 4740 N N . TRP A 1 614 ? -29.562 1.244 31.521 1.00 88.94 614 TRP A N 1
ATOM 4741 C CA . TRP A 1 614 ? -30.849 1.853 31.193 1.00 88.94 614 TRP A CA 1
ATOM 4742 C C . TRP A 1 614 ? -31.918 1.502 32.237 1.00 88.94 614 TRP A C 1
ATOM 4744 O O . TRP A 1 614 ? -32.552 2.405 32.776 1.00 88.94 614 TRP A O 1
ATOM 4754 N N . GLN A 1 615 ? -32.053 0.229 32.620 1.00 87.38 615 GLN A N 1
ATOM 4755 C CA . GLN A 1 615 ? -33.030 -0.212 33.620 1.00 87.38 615 GLN A CA 1
ATOM 4756 C C . GLN A 1 615 ? -32.827 0.458 34.984 1.00 87.38 615 GLN A C 1
ATOM 4758 O O . GLN A 1 615 ? -33.801 0.801 35.649 1.00 87.38 615 GLN A O 1
ATOM 4763 N N . ARG A 1 616 ? -31.574 0.657 35.418 1.00 87.62 616 ARG A N 1
ATOM 4764 C CA . ARG A 1 616 ? -31.275 1.354 36.681 1.00 87.62 616 ARG A CA 1
ATOM 4765 C C . ARG A 1 616 ? -31.705 2.818 36.658 1.00 87.62 616 ARG A C 1
ATOM 4767 O O . ARG A 1 616 ? -32.059 3.349 37.707 1.00 87.62 616 ARG A O 1
ATOM 4774 N N . GLN A 1 617 ? -31.642 3.463 35.496 1.00 85.06 617 GLN A N 1
ATOM 4775 C CA . GLN A 1 617 ? -31.978 4.875 35.350 1.00 85.06 617 GLN A CA 1
ATOM 4776 C C . GLN A 1 617 ? -33.471 5.104 35.078 1.00 85.06 617 GLN A C 1
ATOM 4778 O O . GLN A 1 617 ? -34.042 6.042 35.628 1.00 85.06 617 GLN A O 1
ATOM 4783 N N . ASP A 1 618 ? -34.100 4.246 34.273 1.00 84.19 618 ASP A N 1
ATOM 4784 C CA . ASP A 1 618 ? -35.542 4.249 34.023 1.00 84.19 618 ASP A CA 1
ATOM 4785 C C . ASP A 1 618 ? -36.117 2.816 34.009 1.00 84.19 618 ASP A C 1
ATOM 4787 O O . ASP A 1 618 ? -36.206 2.169 32.959 1.00 84.19 618 ASP A O 1
ATOM 4791 N N . PRO A 1 619 ? -36.565 2.310 35.174 1.00 80.81 619 PRO A N 1
ATOM 4792 C CA . PRO A 1 619 ? -37.155 0.978 35.288 1.00 80.81 619 PRO A CA 1
ATOM 4793 C C . PRO A 1 619 ? -38.478 0.810 34.530 1.00 80.81 619 PRO A C 1
ATOM 4795 O O . PRO A 1 619 ? -38.916 -0.319 34.323 1.00 80.81 619 PRO A O 1
ATOM 4798 N N . ARG A 1 620 ? -39.150 1.909 34.151 1.00 78.62 620 ARG A N 1
ATOM 4799 C CA . ARG A 1 620 ? -40.447 1.892 33.453 1.00 78.62 620 ARG A CA 1
ATOM 4800 C C . ARG A 1 620 ? -40.323 2.261 31.975 1.00 78.62 620 ARG A C 1
ATOM 4802 O O . ARG A 1 620 ? -41.348 2.494 31.331 1.00 78.62 620 ARG A O 1
ATOM 4809 N N . ALA A 1 621 ? -39.104 2.262 31.434 1.00 78.62 621 ALA A N 1
ATOM 4810 C CA . ALA A 1 621 ? -38.856 2.599 30.043 1.00 78.62 621 ALA A CA 1
ATOM 4811 C C . ALA A 1 621 ? -39.734 1.767 29.093 1.00 78.62 621 ALA A C 1
ATOM 4813 O O . ALA A 1 621 ? -39.860 0.538 29.204 1.00 78.62 621 ALA A O 1
ATOM 4814 N N . SER A 1 622 ? -40.339 2.456 28.127 1.00 74.50 622 SER A N 1
ATOM 4815 C CA . SER A 1 622 ? -41.145 1.840 27.077 1.00 74.50 622 SER A CA 1
ATOM 4816 C C . SER A 1 622 ? -40.663 2.307 25.712 1.00 74.50 622 SER A C 1
ATOM 4818 O O . SER A 1 622 ? -40.395 3.488 25.512 1.00 74.50 622 SER A O 1
ATOM 4820 N N . VAL A 1 623 ? -40.561 1.379 24.765 1.00 71.12 623 VAL A N 1
ATOM 4821 C CA . VAL A 1 623 ? -40.145 1.664 23.390 1.00 71.12 623 VAL A CA 1
ATOM 4822 C C . VAL A 1 623 ? -41.325 1.434 22.459 1.00 71.12 623 VAL A C 1
ATOM 4824 O O . VAL A 1 623 ? -42.094 0.486 22.624 1.00 71.12 623 VAL A O 1
ATOM 4827 N N . LYS A 1 624 ? -41.490 2.308 21.464 1.00 68.38 624 LYS A N 1
ATOM 4828 C CA . LYS A 1 624 ? -42.507 2.134 20.424 1.00 68.38 624 LYS A CA 1
ATOM 4829 C C . LYS A 1 624 ? -41.991 1.177 19.353 1.00 68.38 624 LYS A C 1
ATOM 4831 O O . LYS A 1 624 ? -41.118 1.542 18.575 1.00 68.38 624 LYS A O 1
ATOM 4836 N N . ILE A 1 625 ? -42.567 -0.019 19.284 1.00 61.72 625 ILE A N 1
ATOM 4837 C CA . ILE A 1 625 ? -42.309 -1.002 18.223 1.00 61.72 625 ILE A CA 1
ATOM 4838 C C . ILE A 1 625 ? -43.568 -1.060 17.355 1.00 61.72 625 ILE A C 1
ATOM 4840 O O . ILE A 1 625 ? -44.663 -1.252 17.880 1.00 61.72 625 ILE A O 1
ATOM 4844 N N . GLU A 1 626 ? -43.441 -0.805 16.048 1.00 60.31 626 GLU A N 1
ATOM 4845 C CA . GLU A 1 626 ? -44.583 -0.710 15.111 1.00 60.31 626 GLU A CA 1
ATOM 4846 C C . GLU A 1 626 ? -45.696 0.255 15.582 1.00 60.31 626 GLU A C 1
ATOM 4848 O O . GLU A 1 626 ? -46.889 0.029 15.389 1.00 60.31 626 GLU A O 1
ATOM 4853 N N . GLY A 1 627 ? -45.310 1.340 16.260 1.00 63.78 627 GLY A N 1
ATOM 4854 C CA . GLY A 1 627 ? -46.246 2.324 16.810 1.00 63.78 627 GLY A CA 1
ATOM 4855 C C . GLY A 1 627 ? -46.934 1.915 18.120 1.00 63.78 627 GLY A C 1
ATOM 4856 O O . GLY A 1 627 ? -47.657 2.734 18.686 1.00 63.78 627 GLY A O 1
ATOM 4857 N N . ARG A 1 628 ? -46.688 0.709 18.653 1.00 70.88 628 ARG A N 1
ATOM 4858 C CA . ARG A 1 628 ? -47.224 0.255 19.948 1.00 70.88 628 ARG A CA 1
ATOM 4859 C C . ARG A 1 628 ? -46.203 0.455 21.077 1.00 70.88 628 ARG A C 1
ATOM 4861 O O . ARG A 1 628 ? -45.071 -0.017 20.947 1.00 70.88 628 ARG A O 1
ATOM 4868 N N . PRO A 1 629 ? -46.570 1.122 22.188 1.00 70.69 629 PRO A N 1
ATOM 4869 C CA . PRO A 1 629 ? -45.695 1.241 23.349 1.00 70.69 629 PRO A CA 1
ATOM 4870 C C . PRO A 1 629 ? -45.520 -0.134 24.000 1.00 70.69 629 PRO A C 1
ATOM 4872 O O . PRO A 1 629 ? -46.484 -0.754 24.440 1.00 70.69 629 PRO A O 1
ATOM 4875 N N . THR A 1 630 ? -44.282 -0.615 24.031 1.00 71.00 630 THR A N 1
ATOM 4876 C CA . THR A 1 630 ? -43.903 -1.909 24.601 1.00 71.00 630 THR A CA 1
ATOM 4877 C C . THR A 1 630 ? -42.968 -1.660 25.776 1.00 71.00 630 THR A C 1
ATOM 4879 O O . THR A 1 630 ? -41.940 -1.004 25.616 1.00 71.00 630 THR A O 1
ATOM 4882 N N . SER A 1 631 ? -43.320 -2.158 26.963 1.00 76.00 631 SER A N 1
ATOM 4883 C CA . SER A 1 631 ? -42.441 -2.080 28.137 1.00 76.00 631 SER A CA 1
ATOM 4884 C C . SER A 1 631 ? -41.193 -2.935 27.909 1.00 76.00 631 SER A C 1
ATOM 4886 O O . SER A 1 631 ? -41.305 -4.111 27.552 1.00 76.00 631 SER A O 1
ATOM 4888 N N . LEU A 1 632 ? -40.011 -2.333 28.074 1.00 73.00 632 LEU A N 1
ATOM 4889 C CA . LEU A 1 632 ? -38.737 -3.009 27.813 1.00 73.00 632 LEU A CA 1
ATOM 4890 C C . LEU A 1 632 ? -38.311 -3.901 28.990 1.00 73.00 632 LEU A C 1
ATOM 4892 O O . LEU A 1 632 ? -37.774 -4.993 28.787 1.00 73.00 632 LEU A O 1
ATOM 4896 N N . PHE A 1 633 ? -38.586 -3.438 30.212 1.00 80.19 633 PHE A N 1
ATOM 4897 C CA . PHE A 1 633 ? -38.198 -4.061 31.474 1.00 80.19 633 PHE A CA 1
ATOM 4898 C C . PHE A 1 633 ? -39.455 -4.533 32.221 1.00 80.19 633 PHE A C 1
ATOM 4900 O O . PHE A 1 633 ? -40.140 -3.750 32.871 1.00 80.19 633 PHE A O 1
ATOM 4907 N N . SER A 1 634 ? -39.782 -5.820 32.095 1.00 68.56 634 SER A N 1
ATOM 4908 C CA . SER A 1 634 ? -40.885 -6.473 32.819 1.00 68.56 634 SER A CA 1
ATOM 4909 C C . SER A 1 634 ? -40.404 -7.781 33.453 1.00 68.56 634 SER A C 1
ATOM 4911 O O . SER A 1 634 ? -39.508 -8.417 32.896 1.00 68.56 634 SER A O 1
ATOM 4913 N N . ASP A 1 635 ? -41.023 -8.199 34.561 1.00 59.34 635 ASP A N 1
ATOM 4914 C CA . ASP A 1 635 ? -40.517 -9.268 35.446 1.00 59.34 635 ASP A CA 1
ATOM 4915 C C . ASP A 1 635 ? -40.456 -10.675 34.822 1.00 59.34 635 ASP A C 1
ATOM 4917 O O . ASP A 1 635 ? -39.724 -11.536 35.300 1.00 59.34 635 ASP A O 1
ATOM 4921 N N . GLU A 1 636 ? -41.190 -10.933 33.738 1.00 54.56 636 GLU A N 1
ATOM 4922 C CA . GLU A 1 636 ? -41.324 -12.287 33.184 1.00 54.56 636 GLU A CA 1
ATOM 4923 C C . GLU A 1 636 ? -40.165 -12.725 32.263 1.00 54.56 636 GLU A C 1
ATOM 4925 O O . GLU A 1 636 ? -39.955 -13.927 32.098 1.00 54.56 636 GLU A O 1
ATOM 4930 N N . GLN A 1 637 ? -39.410 -11.802 31.637 1.00 60.78 637 GLN A N 1
ATOM 4931 C CA . GLN A 1 637 ? -38.337 -12.133 30.673 1.00 60.78 637 GLN A CA 1
ATOM 4932 C C . GLN A 1 637 ? -37.207 -11.088 30.630 1.00 60.78 637 GLN A C 1
ATOM 4934 O O . GLN A 1 637 ? -37.465 -9.883 30.565 1.00 60.78 637 GLN A O 1
ATOM 4939 N N . SER A 1 638 ? -35.951 -11.555 30.543 1.00 77.19 638 SER A N 1
ATOM 4940 C CA . SER A 1 638 ? -34.770 -10.694 30.367 1.00 77.19 638 SER A CA 1
ATOM 4941 C C . SER A 1 638 ? -34.911 -9.803 29.126 1.00 77.19 638 SER A C 1
ATOM 4943 O O . SER A 1 638 ? -35.248 -10.274 28.035 1.00 77.19 638 SER A O 1
ATOM 4945 N N . ALA A 1 639 ? -34.645 -8.501 29.278 1.00 78.44 639 ALA A N 1
ATOM 4946 C CA . ALA A 1 639 ? -34.687 -7.530 28.179 1.00 78.44 639 ALA A CA 1
ATOM 4947 C C . ALA A 1 639 ? -33.751 -7.926 27.020 1.00 78.44 639 ALA A C 1
ATOM 4949 O O . ALA A 1 639 ? -34.085 -7.720 25.851 1.00 78.44 639 ALA A O 1
ATOM 4950 N N . LEU A 1 640 ? -32.628 -8.581 27.340 1.00 82.94 640 LEU A N 1
ATOM 4951 C CA . LEU A 1 640 ? -31.673 -9.107 26.367 1.00 82.94 640 LEU A CA 1
ATOM 4952 C C . LEU A 1 640 ? -32.304 -10.186 25.471 1.00 82.94 640 LEU A C 1
ATOM 4954 O O . LEU A 1 640 ? -32.157 -10.137 24.252 1.00 82.94 640 LEU A O 1
ATOM 4958 N N . ASP A 1 641 ? -33.070 -11.116 26.049 1.00 80.50 641 ASP A N 1
ATOM 4959 C CA . ASP A 1 641 ? -33.715 -12.212 25.310 1.00 80.50 641 ASP A CA 1
ATOM 4960 C C . ASP A 1 641 ? -34.861 -11.727 24.417 1.00 80.50 641 ASP A C 1
ATOM 4962 O O . ASP A 1 641 ? -35.164 -12.335 23.384 1.00 80.50 641 ASP A O 1
ATOM 4966 N N . ARG A 1 642 ? -35.525 -10.634 24.810 1.00 78.19 642 ARG A N 1
ATOM 4967 C CA . ARG A 1 642 ? -36.509 -9.955 23.959 1.00 78.19 642 ARG A CA 1
ATOM 4968 C C . ARG A 1 642 ? -35.836 -9.307 22.757 1.00 78.19 642 ARG A C 1
ATOM 4970 O O . ARG A 1 642 ? -36.244 -9.574 21.629 1.00 78.19 642 ARG A O 1
ATOM 4977 N N . LEU A 1 643 ? -34.783 -8.522 22.984 1.00 79.31 643 LEU A N 1
ATOM 4978 C CA . LEU A 1 643 ? -34.014 -7.892 21.909 1.00 79.31 643 LEU A CA 1
ATOM 4979 C C . LEU A 1 643 ? -33.415 -8.930 20.954 1.00 79.31 643 LEU A C 1
ATOM 4981 O O . LEU A 1 643 ? -33.556 -8.794 19.743 1.00 79.31 643 LEU A O 1
ATOM 4985 N N . ARG A 1 644 ? -32.852 -10.022 21.478 1.00 80.38 644 ARG A N 1
ATOM 4986 C CA . ARG A 1 644 ? -32.308 -11.129 20.678 1.00 80.38 644 ARG A CA 1
ATOM 4987 C C . ARG A 1 644 ? -33.341 -11.745 19.729 1.00 80.38 644 ARG A C 1
ATOM 4989 O O . ARG A 1 644 ? -33.011 -12.061 18.589 1.00 80.38 644 ARG A O 1
ATOM 4996 N N . ARG A 1 645 ? -34.594 -11.899 20.174 1.00 76.00 645 ARG A N 1
ATOM 4997 C CA . ARG A 1 645 ? -35.691 -12.419 19.336 1.00 76.00 645 ARG A CA 1
ATOM 4998 C C . ARG A 1 645 ? -36.084 -11.470 18.206 1.00 76.00 645 ARG A C 1
ATOM 5000 O O . ARG A 1 645 ? -36.451 -11.948 17.140 1.00 76.00 645 ARG A O 1
ATOM 5007 N N . VAL A 1 646 ? -36.006 -10.161 18.437 1.00 73.31 646 VAL A N 1
ATOM 5008 C CA . VAL A 1 646 ? -36.353 -9.138 17.436 1.00 73.31 646 VAL A CA 1
ATOM 5009 C C . VAL A 1 646 ? -35.224 -8.940 16.423 1.00 73.31 646 VAL A C 1
ATOM 5011 O O . VAL A 1 646 ? -35.487 -8.815 15.233 1.00 73.31 646 VAL A O 1
ATOM 5014 N N . VAL A 1 647 ? -33.970 -8.935 16.880 1.00 71.25 647 VAL A N 1
ATOM 5015 C CA . VAL A 1 647 ? -32.789 -8.702 16.031 1.00 71.25 647 VAL A CA 1
ATOM 5016 C C . VAL A 1 647 ? -32.455 -9.924 15.162 1.00 71.25 647 VAL A C 1
ATOM 5018 O O . VAL A 1 647 ? -31.908 -9.766 14.073 1.00 71.25 647 VAL A O 1
ATOM 5021 N N . GLY A 1 648 ? -32.815 -11.134 15.608 1.00 55.94 648 GLY A N 1
ATOM 5022 C CA . GLY A 1 648 ? -32.362 -12.382 14.990 1.00 55.94 648 GLY A CA 1
ATOM 5023 C C . GLY A 1 648 ? -30.898 -12.673 15.340 1.00 55.94 648 GLY A C 1
ATOM 5024 O O . GLY A 1 648 ? -30.122 -11.771 15.648 1.00 55.94 648 GLY A O 1
ATOM 5025 N N . GLY A 1 649 ? -30.509 -13.951 15.364 1.00 43.59 649 GLY A N 1
ATOM 5026 C CA . GLY A 1 649 ? -29.129 -14.336 15.671 1.00 43.59 649 GLY A CA 1
ATOM 5027 C C . GLY A 1 649 ? -28.175 -13.824 14.593 1.00 43.59 649 GLY A C 1
ATOM 5028 O O . GLY A 1 649 ? -28.202 -14.330 13.476 1.00 43.59 649 GLY A O 1
ATOM 5029 N N . GLY A 1 650 ? -27.365 -12.814 14.915 1.00 39.84 650 GLY A N 1
ATOM 5030 C CA . GLY A 1 650 ? -26.334 -12.306 14.015 1.00 39.84 650 GLY A CA 1
ATOM 5031 C C . GLY A 1 650 ? -25.198 -13.315 13.860 1.00 39.84 650 GLY A C 1
ATOM 5032 O O . GLY A 1 650 ? -24.674 -13.821 14.854 1.00 39.84 650 GLY A O 1
ATOM 5033 N N . GLU A 1 651 ? -24.806 -13.607 12.619 1.00 37.00 651 GLU A N 1
ATOM 5034 C CA . GLU A 1 651 ? -23.521 -14.249 12.348 1.00 37.00 651 GLU A CA 1
ATOM 5035 C C . GLU A 1 651 ? -22.400 -13.262 12.686 1.00 37.00 651 GLU A C 1
ATOM 5037 O O . GLU A 1 651 ? -22.354 -12.140 12.179 1.00 37.00 651 GLU A O 1
ATOM 5042 N N . ALA A 1 652 ? -21.486 -13.683 13.558 1.00 35.69 652 ALA A N 1
ATOM 5043 C CA . ALA A 1 652 ? -20.312 -12.916 13.940 1.00 35.69 652 ALA A CA 1
ATOM 5044 C C . ALA A 1 652 ? -19.308 -12.831 12.773 1.00 35.69 652 ALA A C 1
ATOM 5046 O O . ALA A 1 652 ? -18.300 -13.533 12.751 1.00 35.69 652 ALA A O 1
ATOM 5047 N N . ALA A 1 653 ? -19.554 -11.952 11.802 1.00 35.38 653 ALA A N 1
ATOM 5048 C CA . ALA A 1 653 ? -18.560 -11.551 10.811 1.00 35.38 653 ALA A CA 1
ATOM 5049 C C . ALA A 1 653 ? -17.699 -10.415 11.393 1.00 35.38 653 ALA A C 1
ATOM 5051 O O . ALA A 1 653 ? -17.844 -9.236 11.071 1.00 35.38 653 ALA A O 1
ATOM 5052 N N . GLY A 1 654 ? -16.827 -10.752 12.345 1.00 36.12 654 GLY A N 1
ATOM 5053 C CA . GLY A 1 654 ? -15.747 -9.850 12.742 1.00 36.12 654 GLY A CA 1
ATOM 5054 C C . GLY A 1 654 ? -14.675 -9.784 11.644 1.00 36.12 654 GLY A C 1
ATOM 5055 O O . GLY A 1 654 ? -14.464 -10.790 10.964 1.00 36.12 654 GLY A O 1
ATOM 5056 N N . PRO A 1 655 ? -13.958 -8.655 11.478 1.00 34.69 655 PRO A N 1
ATOM 5057 C CA . PRO A 1 655 ? -12.730 -8.640 10.689 1.00 34.69 655 PRO A CA 1
ATOM 5058 C C . PRO A 1 655 ? -11.749 -9.636 11.323 1.00 34.69 655 PRO A C 1
ATOM 5060 O O . PRO A 1 655 ? -11.183 -9.395 12.389 1.00 34.69 655 PRO A O 1
ATOM 5063 N N . SER A 1 656 ? -11.617 -10.816 10.715 1.00 36.00 656 SER A N 1
ATOM 5064 C CA . SER A 1 656 ? -10.756 -11.880 11.224 1.00 36.00 656 SER A CA 1
ATOM 5065 C C . SER A 1 656 ? -9.308 -11.553 10.874 1.00 36.00 656 SER A C 1
ATOM 5067 O O . SER A 1 656 ? -8.798 -11.919 9.820 1.00 36.00 656 SER A O 1
ATOM 5069 N N . THR A 1 657 ? -8.641 -10.823 11.763 1.00 34.91 657 THR A N 1
ATOM 5070 C CA . THR A 1 657 ? -7.171 -10.765 11.822 1.00 34.91 657 THR A CA 1
ATOM 5071 C C . THR A 1 657 ? -6.622 -11.586 12.989 1.00 34.91 657 THR A C 1
ATOM 5073 O O . THR A 1 657 ? -5.422 -11.841 13.048 1.00 34.91 657 THR A O 1
ATOM 5076 N N . SER A 1 658 ? -7.490 -12.042 13.903 1.00 35.28 658 SER A N 1
ATOM 5077 C CA . SER A 1 658 ? -7.111 -12.860 15.057 1.00 35.28 658 SER A CA 1
ATOM 5078 C C . SER A 1 658 ? -7.576 -14.316 14.923 1.00 35.28 658 SER A C 1
ATOM 5080 O O . SER A 1 658 ? -8.747 -14.567 14.633 1.00 35.28 658 SER A O 1
ATOM 5082 N N . PRO A 1 659 ? -6.682 -15.292 15.168 1.00 36.41 659 PRO A N 1
ATOM 5083 C CA . PRO A 1 659 ? -6.982 -16.715 15.094 1.00 36.41 659 PRO A CA 1
ATOM 5084 C C . PRO A 1 659 ? -7.671 -17.189 16.381 1.00 36.41 659 PRO A C 1
ATOM 5086 O O . PRO A 1 659 ? -7.046 -17.853 17.207 1.00 36.41 659 PRO A O 1
ATOM 5089 N N . THR A 1 660 ? -8.938 -16.832 16.588 1.00 35.22 660 THR A N 1
ATOM 5090 C CA . THR A 1 660 ? -9.727 -17.301 17.738 1.00 35.22 660 THR A CA 1
ATOM 5091 C C . THR A 1 660 ? -10.697 -18.413 17.332 1.00 35.22 660 THR A C 1
ATOM 5093 O O . THR A 1 660 ? -11.515 -18.254 16.434 1.00 35.22 660 THR A O 1
ATOM 5096 N N . ASN A 1 661 ? -10.585 -19.563 18.012 1.00 32.78 661 ASN A N 1
ATOM 5097 C CA . ASN A 1 661 ? -11.498 -20.716 17.956 1.00 32.78 661 ASN A CA 1
ATOM 5098 C C . ASN A 1 661 ? -11.837 -21.245 16.549 1.00 32.78 661 ASN A C 1
ATOM 5100 O O . ASN A 1 661 ? -12.987 -21.556 16.249 1.00 32.78 661 ASN A O 1
ATOM 5104 N N . ALA A 1 662 ? -10.821 -21.430 15.707 1.00 40.19 662 ALA A N 1
ATOM 5105 C CA . ALA A 1 662 ? -10.963 -22.114 14.424 1.00 40.19 662 ALA A CA 1
ATOM 5106 C C . ALA A 1 662 ? -10.196 -23.447 14.420 1.00 40.19 662 ALA A C 1
ATOM 5108 O O . ALA A 1 662 ? -9.105 -23.554 14.984 1.00 40.19 662 ALA A O 1
ATOM 5109 N N . THR A 1 663 ? -10.748 -24.467 13.751 1.00 37.66 663 THR A N 1
ATOM 5110 C CA . THR A 1 663 ? -9.988 -25.654 13.319 1.00 37.66 663 THR A CA 1
ATOM 5111 C C . THR A 1 663 ? -8.718 -25.187 12.597 1.00 37.66 663 THR A C 1
ATOM 5113 O O . THR A 1 663 ? -8.832 -24.277 11.768 1.00 37.66 663 THR A O 1
ATOM 5116 N N . PRO A 1 664 ? -7.529 -25.757 12.884 1.00 40.28 664 PRO A N 1
ATOM 5117 C CA . PRO A 1 664 ? -6.299 -25.330 12.229 1.00 40.28 664 PRO A CA 1
ATOM 5118 C C . PRO A 1 664 ? -6.464 -25.444 10.705 1.00 40.28 664 PRO A C 1
ATOM 5120 O O . PRO A 1 664 ? -6.775 -26.537 10.217 1.00 40.28 664 PRO A O 1
ATOM 5123 N N . PRO A 1 665 ? -6.306 -24.341 9.949 1.00 47.25 665 PRO A N 1
ATOM 5124 C CA . PRO A 1 665 ? -6.484 -24.366 8.509 1.00 47.25 665 PRO A CA 1
ATOM 5125 C C . PRO A 1 665 ? -5.452 -25.302 7.878 1.00 47.25 665 PRO A C 1
ATOM 5127 O O . PRO A 1 665 ? -4.282 -25.335 8.273 1.00 47.25 665 PRO A O 1
ATOM 5130 N N . ARG A 1 666 ? -5.882 -26.074 6.874 1.00 48.19 666 ARG A N 1
ATOM 5131 C CA . ARG A 1 666 ? -4.954 -26.820 6.024 1.00 48.19 666 ARG A CA 1
ATOM 5132 C C . ARG A 1 666 ? -4.106 -25.821 5.254 1.00 48.19 666 ARG A C 1
ATOM 5134 O O . ARG A 1 666 ? -4.583 -25.134 4.361 1.00 48.19 666 ARG A O 1
ATOM 5141 N N . MET A 1 667 ? -2.839 -25.756 5.619 1.00 55.28 667 MET A N 1
ATOM 5142 C CA . MET A 1 667 ? -1.866 -24.967 4.892 1.00 55.28 667 MET A CA 1
ATOM 5143 C C . MET A 1 667 ? -1.749 -25.423 3.439 1.00 55.28 667 MET A C 1
ATOM 5145 O O . MET A 1 667 ? -1.647 -26.622 3.164 1.00 55.28 667 MET A O 1
ATOM 5149 N N . LEU A 1 668 ? -1.706 -24.454 2.527 1.00 56.72 668 LEU A N 1
ATOM 5150 C CA . LEU A 1 668 ? -1.402 -24.719 1.132 1.00 56.72 668 LEU A CA 1
ATOM 5151 C C . LEU A 1 668 ? 0.084 -25.026 0.982 1.00 56.72 668 LEU A C 1
ATOM 5153 O O . LEU A 1 668 ? 0.943 -24.365 1.570 1.00 56.72 668 LEU A O 1
ATOM 5157 N N . ASP A 1 669 ? 0.394 -26.044 0.180 1.00 59.12 669 ASP A N 1
ATOM 5158 C CA . ASP A 1 669 ? 1.773 -26.317 -0.190 1.00 59.12 669 ASP A CA 1
ATOM 5159 C C . ASP A 1 669 ? 2.297 -25.145 -1.030 1.00 59.12 669 ASP A C 1
ATOM 5161 O O . ASP A 1 669 ? 1.963 -24.999 -2.206 1.00 59.12 669 ASP A O 1
ATOM 5165 N N . MET A 1 670 ? 3.154 -24.318 -0.429 1.00 56.47 670 MET A N 1
ATOM 5166 C CA . MET A 1 670 ? 3.862 -23.232 -1.115 1.00 56.47 670 MET A CA 1
ATOM 5167 C C . MET A 1 670 ? 4.744 -23.748 -2.267 1.00 56.47 670 MET A C 1
ATOM 5169 O O . MET A 1 670 ? 5.135 -22.970 -3.137 1.00 56.47 670 MET A O 1
ATOM 5173 N N . ALA A 1 671 ? 5.069 -25.048 -2.265 1.00 46.44 671 ALA A N 1
ATOM 5174 C CA . ALA A 1 671 ? 5.803 -25.765 -3.301 1.00 46.44 671 ALA A CA 1
ATOM 5175 C C . ALA A 1 671 ? 4.898 -26.560 -4.263 1.00 46.44 671 ALA A C 1
ATOM 5177 O O . ALA A 1 671 ? 5.423 -27.141 -5.217 1.00 46.44 671 ALA A O 1
ATOM 5178 N N . GLY A 1 672 ? 3.569 -26.532 -4.089 1.00 48.28 672 GLY A N 1
ATOM 5179 C CA . GLY A 1 672 ? 2.556 -27.064 -5.015 1.00 48.28 672 GLY A CA 1
ATOM 5180 C C . GLY A 1 672 ? 2.438 -26.240 -6.303 1.00 48.28 672 GLY A C 1
ATOM 5181 O O . GLY A 1 672 ? 1.356 -26.026 -6.835 1.00 48.28 672 GLY A O 1
ATOM 5182 N N . THR A 1 673 ? 3.564 -25.709 -6.765 1.00 51.56 673 THR A N 1
ATOM 5183 C CA . THR A 1 673 ? 3.700 -24.850 -7.930 1.00 51.56 673 THR A CA 1
ATOM 5184 C C . THR A 1 673 ? 3.681 -25.692 -9.199 1.00 51.56 673 THR A C 1
ATOM 5186 O O . THR A 1 673 ? 4.342 -26.729 -9.247 1.00 51.56 673 THR A O 1
ATOM 5189 N N . GLU A 1 674 ? 3.063 -25.185 -10.267 1.00 57.94 674 GLU A N 1
ATOM 5190 C CA . GLU A 1 674 ? 3.204 -25.713 -11.639 1.00 57.94 674 GLU A CA 1
ATOM 5191 C C . GLU A 1 674 ? 4.682 -25.852 -12.080 1.00 57.94 674 GLU A C 1
ATOM 5193 O O . GLU A 1 674 ? 4.988 -26.595 -13.009 1.00 57.94 674 GLU A O 1
ATOM 5198 N N . TYR A 1 675 ? 5.612 -25.170 -11.393 1.00 71.81 675 TYR A N 1
ATOM 5199 C CA . TYR A 1 675 ? 7.029 -25.060 -11.738 1.00 71.81 675 TYR A CA 1
ATOM 5200 C C . TYR A 1 675 ? 7.943 -25.803 -10.738 1.00 71.81 675 TYR A C 1
ATOM 5202 O O . TYR A 1 675 ? 8.282 -25.255 -9.684 1.00 71.81 675 TYR A O 1
ATOM 5210 N N . PRO A 1 676 ? 8.467 -27.002 -11.071 1.00 75.69 676 PRO A N 1
ATOM 5211 C CA . PRO A 1 676 ? 9.334 -27.793 -10.183 1.00 75.69 676 PRO A CA 1
ATOM 5212 C C . PRO A 1 676 ? 10.590 -27.061 -9.682 1.00 75.69 676 PRO A C 1
ATOM 5214 O O . PRO A 1 676 ? 11.136 -27.385 -8.620 1.00 75.69 676 PRO A O 1
ATOM 5217 N N . ILE A 1 677 ? 11.066 -26.063 -10.437 1.00 77.94 677 ILE A N 1
ATOM 5218 C CA . ILE A 1 677 ? 12.230 -25.261 -10.063 1.00 77.94 677 ILE A CA 1
ATOM 5219 C C . ILE A 1 677 ? 11.988 -24.427 -8.802 1.00 77.94 677 ILE A C 1
ATOM 5221 O O . ILE A 1 677 ? 12.877 -24.369 -7.953 1.00 77.94 677 ILE A O 1
ATOM 5225 N N . LEU A 1 678 ? 10.790 -23.861 -8.624 1.00 79.38 678 LEU A N 1
ATOM 5226 C CA . LEU A 1 678 ? 10.451 -23.076 -7.437 1.00 79.38 678 LEU A CA 1
ATOM 5227 C C . LEU A 1 678 ? 10.431 -23.952 -6.186 1.00 79.38 678 LEU A C 1
ATOM 5229 O O . LEU A 1 678 ? 11.055 -23.605 -5.185 1.00 79.38 678 LEU A O 1
ATOM 5233 N N . ALA A 1 679 ? 9.816 -25.132 -6.274 1.00 76.31 679 ALA A N 1
ATOM 5234 C CA . ALA A 1 679 ? 9.801 -26.113 -5.193 1.00 76.31 679 ALA A CA 1
ATOM 5235 C C . ALA A 1 679 ? 11.222 -26.512 -4.752 1.00 76.31 679 ALA A C 1
ATOM 5237 O O . ALA A 1 679 ? 11.518 -26.613 -3.559 1.00 76.31 679 ALA A O 1
ATOM 5238 N N . ARG A 1 680 ? 12.134 -26.712 -5.714 1.00 81.19 680 ARG A N 1
ATOM 5239 C CA . ARG A 1 680 ? 13.547 -27.003 -5.432 1.00 81.19 680 ARG A CA 1
ATOM 5240 C C . ARG A 1 680 ? 14.243 -25.829 -4.741 1.00 81.19 680 ARG A C 1
ATOM 5242 O O . ARG A 1 680 ? 14.947 -26.056 -3.759 1.00 81.19 680 ARG A O 1
ATOM 5249 N N . LEU A 1 681 ? 14.058 -24.603 -5.233 1.00 82.31 681 LEU A N 1
ATOM 5250 C CA . LEU A 1 681 ? 14.678 -23.408 -4.652 1.00 82.31 681 LEU A CA 1
ATOM 5251 C C . LEU A 1 681 ? 14.162 -23.121 -3.243 1.00 82.31 681 LEU A C 1
ATOM 5253 O O . LEU A 1 681 ? 14.968 -22.854 -2.357 1.00 82.31 681 LEU A O 1
ATOM 5257 N N . LEU A 1 682 ? 12.857 -23.262 -3.009 1.00 79.75 682 LEU A N 1
ATOM 5258 C CA . LEU A 1 682 ? 12.252 -23.105 -1.689 1.00 79.75 682 LEU A CA 1
ATOM 5259 C C . LEU A 1 682 ? 12.886 -24.069 -0.676 1.00 79.75 682 LEU A C 1
ATOM 5261 O O . LEU A 1 682 ? 13.346 -23.636 0.380 1.00 79.75 682 LEU A O 1
ATOM 5265 N N . ARG A 1 683 ? 13.006 -25.359 -1.030 1.00 79.50 683 ARG A N 1
ATOM 5266 C CA . ARG A 1 683 ? 13.675 -26.362 -0.182 1.00 79.50 683 ARG A CA 1
ATOM 5267 C C . ARG A 1 683 ? 15.123 -25.987 0.127 1.00 79.50 683 ARG A C 1
ATOM 5269 O O . ARG A 1 683 ? 15.557 -26.137 1.265 1.00 79.50 683 ARG A O 1
ATOM 5276 N N . GLN A 1 684 ? 15.862 -25.479 -0.860 1.00 82.44 684 GLN A N 1
ATOM 5277 C CA . GLN A 1 684 ? 17.238 -25.023 -0.650 1.00 82.44 684 GLN A CA 1
ATOM 5278 C C . GLN A 1 684 ? 17.312 -23.810 0.284 1.00 82.44 684 GLN A C 1
ATOM 5280 O O . GLN A 1 684 ? 18.162 -23.790 1.165 1.00 82.44 684 GLN A O 1
ATOM 5285 N N . ILE A 1 685 ? 16.430 -22.816 0.122 1.00 80.81 685 ILE A N 1
ATOM 5286 C CA . ILE A 1 685 ? 16.397 -21.626 0.987 1.00 80.81 685 ILE A CA 1
ATOM 5287 C C . ILE A 1 685 ? 16.095 -22.030 2.431 1.00 80.81 685 ILE A C 1
ATOM 5289 O O . ILE A 1 685 ? 16.802 -21.607 3.344 1.00 80.81 685 ILE A O 1
ATOM 5293 N N . VAL A 1 686 ? 15.085 -22.878 2.641 1.00 78.12 686 VAL A N 1
ATOM 5294 C CA . VAL A 1 686 ? 14.721 -23.372 3.977 1.00 78.12 686 VAL A CA 1
ATOM 5295 C C . VAL A 1 686 ? 15.883 -24.146 4.607 1.00 78.12 686 VAL A C 1
ATOM 5297 O O . VAL A 1 686 ? 16.243 -23.868 5.750 1.00 78.12 686 VAL A O 1
ATOM 5300 N N . ALA A 1 687 ? 16.520 -25.054 3.861 1.00 79.75 687 ALA A N 1
ATOM 5301 C CA . ALA A 1 687 ? 17.667 -25.819 4.350 1.00 79.75 687 ALA A CA 1
ATOM 5302 C C . ALA A 1 687 ? 18.868 -24.921 4.704 1.00 79.75 687 ALA A C 1
ATOM 5304 O O . ALA A 1 687 ? 19.516 -25.134 5.728 1.00 79.75 687 ALA A O 1
ATOM 5305 N N . ASP A 1 688 ? 19.156 -23.900 3.893 1.00 80.69 688 ASP A N 1
ATOM 5306 C CA . ASP A 1 688 ? 20.240 -22.951 4.163 1.00 80.69 688 ASP A CA 1
ATOM 5307 C C . ASP A 1 688 ? 19.962 -22.122 5.422 1.00 80.69 688 ASP A C 1
ATOM 5309 O O . ASP A 1 688 ? 20.862 -21.930 6.240 1.00 80.69 688 ASP A O 1
ATOM 5313 N N . ARG A 1 689 ? 18.714 -21.674 5.625 1.00 78.00 689 ARG A N 1
ATOM 5314 C CA . ARG A 1 689 ? 18.310 -20.958 6.846 1.00 78.00 689 ARG A CA 1
ATOM 5315 C C . ARG A 1 689 ? 18.434 -21.837 8.088 1.00 78.00 689 ARG A C 1
ATOM 5317 O O . ARG A 1 689 ? 18.993 -21.382 9.081 1.00 78.00 689 ARG A O 1
ATOM 5324 N N . GLN A 1 690 ? 18.002 -23.097 8.013 1.00 73.50 690 GLN A N 1
ATOM 5325 C CA . GLN A 1 690 ? 18.142 -24.060 9.112 1.00 73.50 690 GLN A CA 1
ATOM 5326 C C . GLN A 1 690 ? 19.612 -24.311 9.472 1.00 73.50 690 GLN A C 1
ATOM 5328 O O . GLN A 1 690 ? 19.970 -24.261 10.646 1.00 73.50 690 GLN A O 1
ATOM 5333 N N . LYS A 1 691 ? 20.490 -24.504 8.476 1.00 77.25 691 LYS A N 1
ATOM 5334 C CA . LYS A 1 691 ? 21.943 -24.641 8.699 1.00 77.25 691 LYS A CA 1
ATOM 5335 C C . LYS A 1 691 ? 22.565 -23.401 9.340 1.00 77.25 691 LYS A C 1
ATOM 5337 O O . LYS A 1 691 ? 23.531 -23.517 10.084 1.00 77.25 691 LYS A O 1
ATOM 5342 N N . GLN A 1 692 ? 22.025 -22.223 9.037 1.00 72.06 692 GLN A N 1
ATOM 5343 C CA . GLN A 1 692 ? 22.452 -20.945 9.609 1.00 72.06 692 GLN A CA 1
ATOM 5344 C C . GLN A 1 692 ? 21.829 -20.659 10.984 1.00 72.06 692 GLN A C 1
ATOM 5346 O O . GLN A 1 692 ? 22.125 -19.611 11.551 1.00 72.06 692 GLN A O 1
ATOM 5351 N N . GLY A 1 693 ? 20.969 -21.544 11.503 1.00 65.00 693 GLY A N 1
ATOM 5352 C CA . GLY A 1 693 ? 20.253 -21.331 12.761 1.00 65.00 693 GLY A CA 1
ATOM 5353 C C . GLY A 1 693 ? 19.287 -20.146 12.719 1.00 65.00 693 GLY A C 1
ATOM 5354 O O . GLY A 1 693 ? 19.118 -19.489 13.731 1.00 65.00 693 GLY A O 1
ATOM 5355 N N . ARG A 1 694 ? 18.708 -19.832 11.551 1.00 69.06 694 ARG A N 1
ATOM 5356 C CA . ARG A 1 694 ? 17.753 -18.726 11.368 1.00 69.06 694 ARG A CA 1
ATOM 5357 C C . ARG A 1 694 ? 16.312 -19.227 11.369 1.00 69.06 694 ARG A C 1
ATOM 5359 O O . ARG A 1 694 ? 16.031 -20.271 10.777 1.00 69.06 694 ARG A O 1
ATOM 5366 N N . ALA A 1 695 ? 15.391 -18.416 11.892 1.00 67.38 695 ALA A N 1
ATOM 5367 C CA . ALA A 1 695 ? 13.950 -18.651 11.834 1.00 67.38 695 ALA A CA 1
ATOM 5368 C C . ALA A 1 695 ? 13.462 -19.030 10.425 1.00 67.38 695 ALA A C 1
ATOM 5370 O O . ALA A 1 695 ? 13.810 -18.380 9.431 1.00 67.38 695 ALA A O 1
ATOM 5371 N N . THR A 1 696 ? 12.606 -20.047 10.333 1.00 72.25 696 THR A N 1
ATOM 5372 C CA . THR A 1 696 ? 11.916 -20.445 9.091 1.00 72.25 696 THR A CA 1
ATOM 5373 C C . THR A 1 696 ? 10.523 -19.846 8.956 1.00 72.25 696 THR A C 1
ATOM 5375 O O . THR A 1 696 ? 9.859 -20.080 7.951 1.00 72.25 696 THR A O 1
ATOM 5378 N N . LEU A 1 697 ? 10.114 -19.032 9.922 1.00 74.62 697 LEU A N 1
ATOM 5379 C CA . LEU A 1 697 ? 8.800 -18.422 9.994 1.00 74.62 697 LEU A CA 1
ATOM 5380 C C . LEU A 1 697 ? 8.544 -17.436 8.841 1.00 74.62 697 LEU A C 1
ATOM 5382 O O . LEU A 1 697 ? 9.238 -16.429 8.743 1.00 74.62 697 LEU A O 1
ATOM 5386 N N . SER A 1 698 ? 7.579 -17.724 7.963 1.00 76.81 698 SER A N 1
ATOM 5387 C CA . SER A 1 698 ? 7.284 -16.880 6.790 1.00 76.81 698 SER A CA 1
ATOM 5388 C C . SER A 1 698 ? 6.383 -15.680 7.120 1.00 76.81 698 SER A C 1
ATOM 5390 O O . SER A 1 698 ? 5.603 -15.719 8.068 1.00 76.81 698 SER A O 1
ATOM 5392 N N . THR A 1 699 ? 6.454 -14.623 6.301 1.00 76.94 699 THR A N 1
ATOM 5393 C CA . THR A 1 699 ? 5.545 -13.468 6.341 1.00 76.94 699 THR A CA 1
ATOM 5394 C C . THR A 1 699 ? 4.156 -13.739 5.759 1.00 76.94 699 THR A C 1
ATOM 5396 O O . THR A 1 699 ? 3.303 -12.861 5.861 1.00 76.94 699 THR A O 1
ATOM 5399 N N . VAL A 1 700 ? 3.936 -14.911 5.152 1.00 79.75 700 VAL A N 1
ATOM 5400 C CA . VAL A 1 700 ? 2.679 -15.274 4.486 1.00 79.75 700 VAL A CA 1
ATOM 5401 C C . VAL A 1 700 ? 1.602 -15.662 5.494 1.00 79.75 700 VAL A C 1
ATOM 5403 O O . VAL A 1 700 ? 1.750 -16.653 6.215 1.00 79.75 700 VAL A O 1
ATOM 5406 N N . ASP A 1 701 ? 0.495 -14.925 5.459 1.00 76.62 701 ASP A N 1
ATOM 5407 C CA . ASP A 1 701 ? -0.706 -15.196 6.244 1.00 76.62 701 ASP A CA 1
ATOM 5408 C C . ASP A 1 701 ? -1.711 -16.044 5.442 1.00 76.62 701 ASP A C 1
ATOM 5410 O O . ASP A 1 701 ? -1.763 -15.995 4.211 1.00 76.62 701 ASP A O 1
ATOM 5414 N N . THR A 1 702 ? -2.506 -16.860 6.141 1.00 79.75 702 THR A N 1
ATOM 5415 C CA . THR A 1 702 ? -3.597 -17.657 5.549 1.00 79.75 702 THR A CA 1
ATOM 5416 C C . THR A 1 702 ? -4.929 -17.127 6.052 1.00 79.75 702 THR A C 1
ATOM 5418 O O . THR A 1 702 ? -5.165 -17.107 7.260 1.00 79.75 702 THR A O 1
ATOM 5421 N N . LEU A 1 703 ? -5.802 -16.730 5.130 1.00 83.69 703 LEU A N 1
ATOM 5422 C CA . LEU A 1 703 ? -7.160 -16.299 5.433 1.00 83.69 703 LEU A CA 1
ATOM 5423 C C . LEU A 1 703 ? -8.119 -17.483 5.343 1.00 83.69 703 LEU A C 1
ATOM 5425 O O . LEU A 1 703 ? -8.062 -18.274 4.401 1.00 83.69 703 LEU A O 1
ATOM 5429 N N . ARG A 1 704 ? -9.036 -17.572 6.303 1.00 82.31 704 ARG A N 1
ATOM 5430 C CA . ARG A 1 704 ? -10.173 -18.491 6.263 1.00 82.31 704 ARG A CA 1
ATOM 5431 C C . ARG A 1 704 ? -11.449 -17.671 6.139 1.00 82.31 704 ARG A C 1
ATOM 5433 O O . ARG A 1 704 ? -11.729 -16.859 7.015 1.00 82.31 704 ARG A O 1
ATOM 5440 N N . VAL A 1 705 ? -12.209 -17.886 5.069 1.00 84.75 705 VAL A N 1
ATOM 5441 C CA . VAL A 1 705 ? -13.482 -17.194 4.824 1.00 84.75 705 VAL A CA 1
ATOM 5442 C C . VAL A 1 705 ? -14.516 -18.228 4.394 1.00 84.75 705 VAL A C 1
ATOM 5444 O O . VAL A 1 705 ? -14.379 -18.832 3.333 1.00 84.75 705 VAL A O 1
ATOM 5447 N N . GLY A 1 706 ? -15.524 -18.468 5.235 1.00 82.19 706 GLY A N 1
ATOM 5448 C CA . GLY A 1 706 ? -16.488 -19.550 5.018 1.00 82.19 706 GLY A CA 1
ATOM 5449 C C . GLY A 1 706 ? -15.802 -20.919 4.913 1.00 82.19 706 GLY A C 1
ATOM 5450 O O . GLY A 1 706 ? -15.052 -21.310 5.807 1.00 82.19 706 GLY A O 1
ATOM 5451 N N . ASP A 1 707 ? -16.040 -21.619 3.802 1.00 80.62 707 ASP A N 1
ATOM 5452 C CA . ASP A 1 707 ? -15.461 -22.923 3.444 1.00 80.62 707 ASP A CA 1
ATOM 5453 C C . ASP A 1 707 ? -14.156 -22.815 2.622 1.00 80.62 707 ASP A C 1
ATOM 5455 O O . ASP A 1 707 ? -13.686 -23.803 2.051 1.00 80.62 707 ASP A O 1
ATOM 5459 N N . ARG A 1 708 ? -13.569 -21.613 2.516 1.00 83.12 708 ARG A N 1
ATOM 5460 C CA . ARG A 1 708 ? -12.370 -21.348 1.709 1.00 83.12 708 ARG A CA 1
ATOM 5461 C C . ARG A 1 708 ? -11.154 -21.021 2.563 1.00 83.12 708 ARG A C 1
ATOM 5463 O O . ARG A 1 708 ? -11.213 -20.205 3.484 1.00 83.12 708 ARG A O 1
ATOM 5470 N N . LEU A 1 709 ? -10.020 -21.604 2.176 1.00 85.50 709 LEU A N 1
ATOM 5471 C CA . LEU A 1 709 ? -8.687 -21.235 2.647 1.00 85.50 709 LEU A CA 1
ATOM 5472 C C . LEU A 1 709 ? -7.953 -20.501 1.530 1.00 85.50 709 LEU A C 1
ATOM 5474 O O . LEU A 1 709 ? -7.770 -21.051 0.445 1.00 85.50 709 LEU A O 1
ATOM 5478 N N . ILE A 1 710 ? -7.547 -19.265 1.798 1.00 87.25 710 ILE A N 1
ATOM 5479 C CA . ILE A 1 710 ? -6.949 -18.349 0.826 1.00 87.25 710 ILE A CA 1
ATOM 5480 C C . ILE A 1 710 ? -5.550 -17.962 1.295 1.00 87.25 710 ILE A C 1
ATOM 5482 O O . ILE A 1 710 ? -5.361 -17.535 2.435 1.00 87.25 710 ILE A O 1
ATOM 5486 N N . GLN A 1 711 ? -4.563 -18.077 0.409 1.00 85.94 711 GLN A N 1
ATOM 5487 C CA . GLN A 1 711 ? -3.171 -17.770 0.729 1.00 85.94 711 GLN A CA 1
ATOM 5488 C C . GLN A 1 711 ? -2.425 -17.205 -0.487 1.00 85.94 711 GLN A C 1
ATOM 5490 O O . GLN A 1 711 ? -2.687 -17.580 -1.635 1.00 85.94 711 GLN A O 1
ATOM 5495 N N . ARG A 1 712 ? -1.445 -16.328 -0.235 1.00 86.44 712 ARG A N 1
ATOM 5496 C CA . ARG A 1 712 ? -0.423 -15.965 -1.228 1.00 86.44 712 ARG A CA 1
ATOM 5497 C C . ARG A 1 712 ? 0.463 -17.174 -1.520 1.00 86.44 712 ARG A C 1
ATOM 5499 O O . ARG A 1 712 ? 1.067 -17.744 -0.618 1.00 86.44 712 ARG A O 1
ATOM 5506 N N . VAL A 1 713 ? 0.587 -17.520 -2.795 1.00 83.75 713 VAL A N 1
ATOM 5507 C CA . VAL A 1 713 ? 1.533 -18.518 -3.308 1.00 83.75 713 VAL A CA 1
ATOM 5508 C C . VAL A 1 713 ? 2.585 -17.822 -4.172 1.00 83.75 713 VAL A C 1
ATOM 5510 O O . VAL A 1 713 ? 2.411 -16.678 -4.587 1.00 83.75 713 VAL A O 1
ATOM 5513 N N . LEU A 1 714 ? 3.697 -18.494 -4.486 1.00 79.56 714 LEU A N 1
ATOM 5514 C CA . LEU A 1 714 ? 4.788 -17.873 -5.259 1.00 79.56 714 LEU A CA 1
ATOM 5515 C C . LEU A 1 714 ? 4.350 -17.343 -6.636 1.00 79.56 714 LEU A C 1
ATOM 5517 O O . LEU A 1 714 ? 4.951 -16.406 -7.154 1.00 79.56 714 LEU A O 1
ATOM 5521 N N . THR A 1 715 ? 3.303 -17.930 -7.213 1.00 79.19 715 THR A N 1
ATOM 5522 C CA . THR A 1 715 ? 2.766 -17.591 -8.534 1.00 79.19 715 THR A CA 1
ATOM 5523 C C . THR A 1 715 ? 1.497 -16.740 -8.483 1.00 79.19 715 THR A C 1
ATOM 5525 O O . THR A 1 715 ? 0.907 -16.518 -9.538 1.00 79.19 715 THR A O 1
ATOM 5528 N N . GLY A 1 716 ? 1.025 -16.298 -7.308 1.00 87.12 716 GLY A N 1
ATOM 5529 C CA . GLY A 1 716 ? -0.278 -15.633 -7.218 1.00 87.12 716 GLY A CA 1
ATOM 5530 C C . GLY A 1 716 ? -0.967 -15.662 -5.858 1.00 87.12 716 GLY A C 1
ATOM 5531 O O . GLY A 1 716 ? -0.332 -15.724 -4.808 1.00 87.12 716 GLY A O 1
ATOM 5532 N N . ILE A 1 717 ? -2.296 -15.654 -5.895 1.00 90.81 717 ILE A N 1
ATOM 5533 C CA . ILE A 1 717 ? -3.188 -15.923 -4.763 1.00 90.81 717 ILE A CA 1
ATOM 5534 C C . ILE A 1 717 ? -3.994 -17.171 -5.117 1.00 90.81 717 ILE A C 1
ATOM 5536 O O . ILE A 1 717 ? -4.525 -17.272 -6.223 1.00 90.81 717 ILE A O 1
ATOM 5540 N N . ALA A 1 718 ? -4.073 -18.133 -4.205 1.00 89.50 718 ALA A N 1
ATOM 5541 C CA . ALA A 1 718 ? -4.840 -19.357 -4.403 1.00 89.50 718 ALA A CA 1
ATOM 5542 C C . ALA A 1 718 ? -5.905 -19.494 -3.318 1.00 89.50 718 ALA A C 1
ATOM 5544 O O . ALA A 1 718 ? -5.635 -19.201 -2.152 1.00 89.50 718 ALA A O 1
ATOM 5545 N N . ALA A 1 719 ? -7.076 -19.993 -3.709 1.00 90.12 719 ALA A N 1
ATOM 5546 C CA . ALA A 1 719 ? -8.090 -20.464 -2.782 1.00 90.12 719 ALA A CA 1
ATOM 5547 C C . ALA A 1 719 ? -8.342 -21.952 -2.968 1.00 90.12 719 ALA A C 1
ATOM 5549 O O . ALA A 1 719 ? -8.495 -22.436 -4.094 1.00 90.12 719 ALA A O 1
ATOM 5550 N N . VAL A 1 720 ? -8.445 -22.664 -1.852 1.00 85.69 720 VAL A N 1
ATOM 5551 C CA . VAL A 1 720 ? -8.854 -24.065 -1.820 1.00 85.69 720 VAL A CA 1
ATOM 5552 C C . VAL A 1 720 ? -10.074 -24.266 -0.946 1.00 85.69 720 VAL A C 1
ATOM 5554 O O . VAL A 1 720 ? -10.308 -23.523 0.006 1.00 85.69 720 VAL A O 1
ATOM 5557 N N . ASP A 1 721 ? -10.845 -25.290 -1.281 1.00 80.31 721 ASP A N 1
ATOM 5558 C CA . ASP A 1 721 ? -11.904 -25.798 -0.418 1.00 80.31 721 ASP A CA 1
ATOM 5559 C C . ASP A 1 721 ? -11.308 -26.438 0.849 1.00 80.31 721 ASP A C 1
ATOM 5561 O O . ASP A 1 721 ? -10.376 -27.243 0.768 1.00 80.31 721 ASP A O 1
ATOM 5565 N N . GLU A 1 722 ? -11.843 -26.093 2.021 1.00 70.69 722 GLU A N 1
ATOM 5566 C CA . GLU A 1 722 ? -11.404 -26.627 3.313 1.00 70.69 722 GLU A CA 1
ATOM 5567 C C . GLU A 1 722 ? -11.620 -28.148 3.409 1.00 70.69 722 GLU A C 1
ATOM 5569 O O . GLU A 1 722 ? -10.753 -28.869 3.920 1.00 70.69 722 GLU A O 1
ATOM 5574 N N . ALA A 1 723 ? -12.739 -28.657 2.879 1.00 65.00 723 ALA A N 1
ATOM 5575 C CA . ALA A 1 723 ? -13.109 -30.066 2.996 1.00 65.00 723 ALA A CA 1
ATOM 5576 C C . ALA A 1 723 ? -12.213 -30.973 2.130 1.00 65.00 723 ALA A C 1
ATOM 5578 O O . ALA A 1 723 ? -11.705 -31.999 2.603 1.00 65.00 723 ALA A O 1
ATOM 5579 N N . GLY A 1 724 ? -11.980 -30.583 0.870 1.00 58.72 724 GLY A N 1
ATOM 5580 C CA . GLY A 1 724 ? -11.228 -31.377 -0.107 1.00 58.72 724 GLY A CA 1
ATOM 5581 C C . GLY A 1 724 ? -9.762 -30.983 -0.316 1.00 58.72 724 GLY A C 1
ATOM 5582 O O . GLY A 1 724 ? -8.977 -31.813 -0.767 1.00 58.72 724 GLY A O 1
ATOM 5583 N N . GLY A 1 725 ? -9.366 -29.744 -0.004 1.00 68.50 725 GLY A N 1
ATOM 5584 C CA . GLY A 1 725 ? -8.072 -29.177 -0.415 1.00 68.50 725 GLY A CA 1
ATOM 5585 C C . GLY A 1 725 ? -7.952 -28.937 -1.928 1.00 68.50 725 GLY A C 1
ATOM 5586 O O . GLY A 1 725 ? -6.854 -28.697 -2.429 1.00 68.50 725 GLY A O 1
ATOM 5587 N N . ASN A 1 726 ? -9.063 -29.030 -2.665 1.00 80.56 726 ASN A N 1
ATOM 5588 C CA . ASN A 1 726 ? -9.104 -28.820 -4.110 1.00 80.56 726 ASN A CA 1
ATOM 5589 C C . ASN A 1 726 ? -8.998 -27.327 -4.436 1.00 80.56 726 ASN A C 1
ATOM 5591 O O . ASN A 1 726 ? -9.589 -26.502 -3.739 1.00 80.56 726 ASN A O 1
ATOM 5595 N N . LEU A 1 727 ? -8.292 -26.991 -5.520 1.00 84.94 727 LEU A N 1
ATOM 5596 C CA . LEU A 1 727 ? -8.193 -25.621 -6.028 1.00 84.94 727 LEU A CA 1
ATOM 5597 C C . LEU A 1 727 ? -9.571 -25.112 -6.460 1.00 84.94 727 LEU A C 1
ATOM 5599 O O . LEU A 1 727 ? -10.141 -25.614 -7.426 1.00 84.94 727 LEU A O 1
ATOM 5603 N N . ALA A 1 728 ? -10.087 -24.110 -5.749 1.00 88.62 728 ALA A N 1
ATOM 5604 C CA . ALA A 1 728 ? -11.328 -23.429 -6.097 1.00 88.62 728 ALA A CA 1
ATOM 5605 C C . ALA A 1 728 ? -11.073 -22.377 -7.183 1.00 88.62 728 ALA A C 1
ATOM 5607 O O . ALA A 1 728 ? -11.773 -22.337 -8.194 1.00 88.62 728 ALA A O 1
ATOM 5608 N N . TRP A 1 729 ? -10.044 -21.550 -6.987 1.00 91.50 729 TRP A N 1
ATOM 5609 C CA . TRP A 1 729 ? -9.592 -20.569 -7.967 1.00 91.50 729 TRP A CA 1
ATOM 5610 C C . TRP A 1 729 ? -8.146 -20.136 -7.708 1.00 91.50 729 TRP A C 1
ATOM 5612 O O . TRP A 1 729 ? -7.607 -20.290 -6.609 1.00 91.50 729 TRP A O 1
ATOM 5622 N N . HIS A 1 730 ? -7.514 -19.579 -8.742 1.00 90.38 730 HIS A N 1
ATOM 5623 C CA . HIS A 1 730 ? -6.173 -18.997 -8.691 1.00 90.38 730 HIS A CA 1
ATOM 5624 C C . HIS A 1 730 ? -6.148 -17.651 -9.416 1.00 90.38 730 HIS A C 1
ATOM 5626 O O . HIS A 1 730 ? -6.707 -17.510 -10.504 1.00 90.38 730 HIS A O 1
ATOM 5632 N N . VAL A 1 731 ? -5.486 -16.672 -8.806 1.00 90.56 731 VAL A N 1
ATOM 5633 C CA . VAL A 1 731 ? -5.186 -15.370 -9.400 1.00 90.56 731 VAL A CA 1
ATOM 5634 C C . VAL A 1 731 ? -3.681 -15.303 -9.640 1.00 90.56 731 VAL A C 1
ATOM 5636 O O . VAL A 1 731 ? -2.927 -15.314 -8.666 1.00 90.56 731 VAL A O 1
ATOM 5639 N N . PRO A 1 732 ? -3.210 -15.239 -10.894 1.00 84.69 732 PRO A N 1
ATOM 5640 C CA . PRO A 1 732 ? -1.786 -15.199 -11.190 1.00 84.69 732 PRO A CA 1
ATOM 5641 C C . PRO A 1 732 ? -1.157 -13.853 -10.812 1.00 84.69 732 PRO A C 1
ATOM 5643 O O . PRO A 1 732 ? -1.733 -12.797 -11.059 1.00 84.69 732 PRO A O 1
ATOM 5646 N N . SER A 1 733 ? 0.058 -13.903 -10.266 1.00 80.44 733 SER A N 1
ATOM 5647 C CA . SER A 1 733 ? 0.904 -12.725 -10.061 1.00 80.44 733 SER A CA 1
ATOM 5648 C C . SER A 1 733 ? 1.377 -12.162 -11.402 1.00 80.44 733 SER A C 1
ATOM 5650 O O . SER A 1 733 ? 1.711 -12.909 -12.324 1.00 80.44 733 SER A O 1
ATOM 5652 N N . GLU A 1 734 ? 1.465 -10.839 -11.475 1.00 76.06 734 GLU A N 1
ATOM 5653 C CA . GLU A 1 734 ? 1.994 -10.093 -12.619 1.00 76.06 734 GLU A CA 1
ATOM 5654 C C . GLU A 1 734 ? 3.287 -9.419 -12.171 1.00 76.06 734 GLU A C 1
ATOM 5656 O O . GLU A 1 734 ? 3.282 -8.337 -11.592 1.00 76.06 734 GLU A O 1
ATOM 5661 N N . ASN A 1 735 ? 4.395 -10.139 -12.309 1.00 74.31 735 ASN A N 1
ATOM 5662 C CA . ASN A 1 735 ? 5.710 -9.668 -11.907 1.00 74.31 735 ASN A CA 1
ATOM 5663 C C . ASN A 1 735 ? 6.803 -10.396 -12.685 1.00 74.31 735 ASN A C 1
ATOM 5665 O O . ASN A 1 735 ? 6.579 -11.455 -13.274 1.00 74.31 735 ASN A O 1
ATOM 5669 N N . ALA A 1 736 ? 8.022 -9.875 -12.569 1.00 73.06 736 ALA A N 1
ATOM 5670 C CA . ALA A 1 736 ? 9.181 -10.411 -13.265 1.00 73.06 736 ALA A CA 1
ATOM 5671 C C . ALA A 1 736 ? 9.453 -11.902 -12.991 1.00 73.06 736 ALA A C 1
ATOM 5673 O O . ALA A 1 736 ? 9.933 -12.611 -13.870 1.00 73.06 736 ALA A O 1
ATOM 5674 N N . LEU A 1 737 ? 9.127 -12.410 -11.792 1.00 77.81 737 LEU A N 1
ATOM 5675 C CA . LEU A 1 737 ? 9.240 -13.843 -11.499 1.00 77.81 737 LEU A CA 1
ATOM 5676 C C . LEU A 1 737 ? 8.290 -14.663 -12.375 1.00 77.81 737 LEU A C 1
ATOM 5678 O O . LEU A 1 737 ? 8.702 -15.656 -12.967 1.00 77.81 737 LEU A O 1
ATOM 5682 N N . SER A 1 738 ? 7.022 -14.262 -12.432 1.00 75.19 738 SER A N 1
ATOM 5683 C CA . SER A 1 738 ? 5.981 -14.982 -13.168 1.00 75.19 738 SER A CA 1
ATOM 5684 C C . SER A 1 738 ? 6.253 -14.947 -14.665 1.00 75.19 738 SER A C 1
ATOM 5686 O O . SER A 1 738 ? 6.159 -15.974 -15.329 1.00 75.19 738 SER A O 1
ATOM 5688 N N . ASP A 1 739 ? 6.667 -13.797 -15.175 1.00 72.19 739 ASP A N 1
ATOM 5689 C CA . ASP A 1 739 ? 7.054 -13.611 -16.568 1.00 72.19 739 ASP A CA 1
ATOM 5690 C C . ASP A 1 739 ? 8.317 -14.414 -16.918 1.00 72.19 739 ASP A C 1
ATOM 5692 O O . ASP A 1 739 ? 8.334 -15.121 -17.919 1.00 72.19 739 ASP A O 1
ATOM 5696 N N . SER A 1 740 ? 9.355 -14.405 -16.069 1.00 73.06 740 SER A N 1
ATOM 5697 C CA . SER A 1 740 ? 10.569 -15.214 -16.274 1.00 73.06 740 SER A CA 1
ATOM 5698 C C . SER A 1 740 ? 10.267 -16.715 -16.285 1.00 73.06 740 SER A C 1
ATOM 5700 O O . SER A 1 740 ? 10.837 -17.454 -17.085 1.00 73.06 740 SER A O 1
ATOM 5702 N N . LEU A 1 741 ? 9.338 -17.182 -15.446 1.00 74.81 741 LEU A N 1
ATOM 5703 C CA . LEU A 1 741 ? 8.888 -18.578 -15.454 1.00 74.81 741 LEU A CA 1
ATOM 5704 C C . LEU A 1 741 ? 8.078 -18.933 -16.709 1.00 74.81 741 LEU A C 1
ATOM 5706 O O . LEU A 1 741 ? 8.107 -20.088 -17.132 1.00 74.81 741 LEU A O 1
ATOM 5710 N N . ARG A 1 742 ? 7.361 -17.965 -17.293 1.00 70.44 742 ARG A N 1
ATOM 5711 C CA . ARG A 1 742 ? 6.560 -18.140 -18.515 1.00 70.44 742 ARG A CA 1
ATOM 5712 C C . ARG A 1 742 ? 7.391 -18.034 -19.798 1.00 70.44 742 ARG A C 1
ATOM 5714 O O . ARG A 1 742 ? 7.109 -18.763 -20.744 1.00 70.44 742 ARG A O 1
ATOM 5721 N N . HIS A 1 743 ? 8.378 -17.138 -19.829 1.00 62.41 743 HIS A N 1
ATOM 5722 C CA . HIS A 1 743 ? 9.059 -16.684 -21.049 1.00 62.41 743 HIS A CA 1
ATOM 5723 C C . HIS A 1 743 ? 10.591 -16.865 -21.037 1.00 62.41 743 HIS A C 1
ATOM 5725 O O . HIS A 1 743 ? 11.238 -16.588 -22.043 1.00 62.41 743 HIS A O 1
ATOM 5731 N N . GLY A 1 744 ? 11.198 -17.308 -19.930 1.00 60.19 744 GLY A N 1
ATOM 5732 C CA . GLY A 1 744 ? 12.658 -17.369 -19.777 1.00 60.19 744 GLY A CA 1
ATOM 5733 C C . GLY A 1 744 ? 13.364 -18.363 -20.710 1.00 60.19 744 GLY A C 1
ATOM 5734 O O . GLY A 1 744 ? 12.919 -19.499 -20.888 1.00 60.19 744 GLY A O 1
ATOM 5735 N N . SER A 1 745 ? 14.512 -17.952 -21.266 1.00 49.50 745 SER A N 1
ATOM 5736 C CA . SER A 1 745 ? 15.365 -18.790 -22.121 1.00 49.50 745 SER A CA 1
ATOM 5737 C C . SER A 1 745 ? 16.251 -19.743 -21.294 1.00 49.50 745 SER A C 1
ATOM 5739 O O . SER A 1 745 ? 16.793 -19.339 -20.261 1.00 49.50 745 SER A O 1
ATOM 5741 N N . PRO A 1 746 ? 16.508 -20.987 -21.751 1.00 45.00 746 PRO A N 1
ATOM 5742 C CA . PRO A 1 746 ? 17.423 -21.918 -21.080 1.00 45.00 746 PRO A CA 1
ATOM 5743 C C . PRO A 1 746 ? 18.851 -21.375 -20.874 1.00 45.00 746 PRO A C 1
ATOM 5745 O O . PRO A 1 746 ? 19.528 -21.777 -19.926 1.00 45.00 746 PRO A O 1
ATOM 5748 N N . ALA A 1 747 ? 19.315 -20.462 -21.739 1.00 42.44 747 ALA A N 1
ATOM 5749 C CA . ALA A 1 747 ? 20.687 -19.941 -21.741 1.00 42.44 747 ALA A CA 1
ATOM 5750 C C . ALA A 1 747 ? 20.989 -18.951 -20.594 1.00 42.44 747 ALA A C 1
ATOM 5752 O O . ALA A 1 747 ? 22.142 -18.796 -20.198 1.00 42.44 747 ALA A O 1
ATOM 5753 N N . GLU A 1 748 ? 19.965 -18.331 -20.003 1.00 52.09 748 GLU A N 1
ATOM 5754 C CA . GLU A 1 748 ? 20.082 -17.365 -18.893 1.00 52.09 748 GLU A CA 1
ATOM 5755 C C . GLU A 1 748 ? 20.100 -18.056 -17.508 1.00 52.09 748 GLU A C 1
ATOM 5757 O O . GLU A 1 748 ? 20.241 -17.426 -16.454 1.00 52.09 748 GLU A O 1
ATOM 5762 N N . GLY A 1 749 ? 19.967 -19.387 -17.495 1.00 56.53 749 GLY A N 1
ATOM 5763 C CA . GLY A 1 749 ? 19.419 -20.144 -16.374 1.00 56.53 749 GLY A CA 1
ATOM 5764 C C . GLY A 1 749 ? 20.241 -20.213 -15.083 1.00 56.53 749 GLY A C 1
ATOM 5765 O O . GLY A 1 749 ? 19.652 -20.444 -14.033 1.00 56.53 749 GLY A O 1
ATOM 5766 N N . GLN A 1 750 ? 21.567 -20.028 -15.076 1.00 59.94 750 GLN A N 1
ATOM 5767 C CA . GLN A 1 750 ? 22.352 -20.211 -13.835 1.00 59.94 750 GLN A CA 1
ATOM 5768 C C . GLN A 1 750 ? 22.505 -18.941 -12.987 1.00 59.94 750 GLN A C 1
ATOM 5770 O O . GLN A 1 750 ? 22.300 -19.004 -11.772 1.00 59.94 750 GLN A O 1
ATOM 5775 N N . GLN A 1 751 ? 22.827 -17.790 -13.589 1.00 60.53 751 GLN A N 1
ATOM 5776 C CA . GLN A 1 751 ? 22.939 -16.530 -12.837 1.00 60.53 751 GLN A CA 1
ATOM 5777 C C . GLN A 1 751 ? 21.568 -16.040 -12.355 1.00 60.53 751 GLN A C 1
ATOM 5779 O O . GLN A 1 751 ? 21.431 -15.659 -11.192 1.00 60.53 751 GLN A O 1
ATOM 5784 N N . VAL A 1 752 ? 20.537 -16.144 -13.200 1.00 68.00 752 VAL A N 1
ATOM 5785 C CA . VAL A 1 752 ? 19.167 -15.734 -12.860 1.00 68.00 752 VAL A CA 1
ATOM 5786 C C . VAL A 1 752 ? 18.603 -16.573 -11.710 1.00 68.00 752 VAL A C 1
ATOM 5788 O O . VAL A 1 752 ? 17.993 -16.028 -10.795 1.00 68.00 752 VAL A O 1
ATOM 5791 N N . VAL A 1 753 ? 18.877 -17.882 -11.669 1.00 75.94 753 VAL A N 1
ATOM 5792 C CA . VAL A 1 753 ? 18.423 -18.755 -10.572 1.00 75.94 753 VAL A CA 1
ATOM 5793 C C . VAL A 1 753 ? 19.038 -18.370 -9.223 1.00 75.94 753 VAL A C 1
ATOM 5795 O O . VAL A 1 753 ? 18.343 -18.412 -8.204 1.00 75.94 753 VAL A O 1
ATOM 5798 N N . GLY A 1 754 ? 20.312 -17.963 -9.199 1.00 74.50 754 GLY A N 1
ATOM 5799 C CA . GLY A 1 754 ? 20.954 -17.440 -7.988 1.00 74.50 754 GLY A CA 1
ATOM 5800 C C . GLY A 1 754 ? 20.259 -16.177 -7.468 1.00 74.50 754 GLY A C 1
ATOM 5801 O O . GLY A 1 754 ? 19.955 -16.084 -6.276 1.00 74.50 754 GLY A O 1
ATOM 5802 N N . THR A 1 755 ? 19.932 -15.253 -8.373 1.00 75.25 755 THR A N 1
ATOM 5803 C CA . THR A 1 755 ? 19.183 -14.024 -8.071 1.00 75.25 755 THR A CA 1
ATOM 5804 C C . THR A 1 755 ? 17.761 -14.328 -7.591 1.00 75.25 755 THR A C 1
ATOM 5806 O O . THR A 1 755 ? 17.370 -13.852 -6.525 1.00 75.25 755 THR A O 1
ATOM 5809 N N . ILE A 1 756 ? 17.017 -15.198 -8.289 1.00 79.12 756 ILE A N 1
ATOM 5810 C CA . ILE A 1 756 ? 15.675 -15.653 -7.880 1.00 79.12 756 ILE A CA 1
ATOM 5811 C C . ILE A 1 756 ? 15.717 -16.214 -6.459 1.00 79.12 756 ILE A C 1
ATOM 5813 O O . ILE A 1 756 ? 14.889 -15.843 -5.630 1.00 79.12 756 ILE A O 1
ATOM 5817 N N . LYS A 1 757 ? 16.693 -17.075 -6.142 1.00 81.31 757 LYS A N 1
ATOM 5818 C CA . LYS A 1 757 ? 16.833 -17.661 -4.802 1.00 81.31 757 LYS A CA 1
ATOM 5819 C C . LYS A 1 757 ? 16.980 -16.582 -3.722 1.00 81.31 757 LYS A C 1
ATOM 5821 O O . LYS A 1 757 ? 16.324 -16.666 -2.684 1.00 81.31 757 LYS A O 1
ATOM 5826 N N . ALA A 1 758 ? 17.817 -15.572 -3.960 1.00 76.56 758 ALA A N 1
ATOM 5827 C CA . ALA A 1 758 ? 18.024 -14.472 -3.019 1.00 76.56 758 ALA A CA 1
ATOM 5828 C C . ALA A 1 758 ? 16.758 -13.611 -2.845 1.00 76.56 758 ALA A C 1
ATOM 5830 O O . ALA A 1 758 ? 16.366 -13.310 -1.716 1.00 76.56 758 ALA A O 1
ATOM 5831 N N . LEU A 1 759 ? 16.086 -13.266 -3.946 1.00 78.88 759 LEU A N 1
ATOM 5832 C CA . LEU A 1 759 ? 14.857 -12.467 -3.930 1.00 78.88 759 LEU A CA 1
ATOM 5833 C C . LEU A 1 759 ? 13.692 -13.200 -3.267 1.00 78.88 759 LEU A C 1
ATOM 5835 O O . LEU A 1 759 ? 12.988 -12.596 -2.465 1.00 78.88 759 LEU A O 1
ATOM 5839 N N . LEU A 1 760 ? 13.517 -14.499 -3.534 1.00 80.50 760 LEU A N 1
ATOM 5840 C CA . LEU A 1 760 ? 12.535 -15.340 -2.841 1.00 80.50 760 LEU A CA 1
ATOM 5841 C C . LEU A 1 760 ? 12.802 -15.371 -1.332 1.00 80.50 760 LEU A C 1
ATOM 5843 O O . LEU A 1 760 ? 11.868 -15.274 -0.538 1.00 80.50 760 LEU A O 1
ATOM 5847 N N . GLY A 1 761 ? 14.076 -15.445 -0.932 1.00 77.31 761 GLY A N 1
ATOM 5848 C CA . GLY A 1 761 ? 14.483 -15.353 0.469 1.00 77.31 761 GLY A CA 1
ATOM 5849 C C . GLY A 1 761 ? 14.075 -14.031 1.134 1.00 77.31 761 GLY A C 1
ATOM 5850 O O . GLY A 1 761 ? 13.650 -14.032 2.285 1.00 77.31 761 GLY A O 1
ATOM 5851 N N . ASN A 1 762 ? 14.150 -12.907 0.419 1.00 76.06 762 ASN A N 1
ATOM 5852 C CA . ASN A 1 762 ? 13.656 -11.623 0.928 1.00 76.06 762 ASN A CA 1
ATOM 5853 C C . ASN A 1 762 ? 12.119 -11.564 0.926 1.00 76.06 762 ASN A C 1
ATOM 5855 O O . ASN A 1 762 ? 11.520 -11.164 1.920 1.00 76.06 762 ASN A O 1
ATOM 5859 N N . ARG A 1 763 ? 11.479 -12.012 -0.156 1.00 80.25 763 ARG A N 1
ATOM 5860 C CA . ARG A 1 763 ? 10.025 -11.979 -0.359 1.00 80.25 763 ARG A CA 1
ATOM 5861 C C . ARG A 1 763 ? 9.251 -12.743 0.719 1.00 80.25 763 ARG A C 1
ATOM 5863 O O . ARG A 1 763 ? 8.252 -12.257 1.220 1.00 80.25 763 ARG A O 1
ATOM 5870 N N . LEU A 1 764 ? 9.720 -13.932 1.086 1.00 78.31 764 LEU A N 1
ATOM 5871 C CA . LEU A 1 764 ? 8.999 -14.826 1.999 1.00 78.31 764 LEU A CA 1
ATOM 5872 C C . LEU A 1 764 ? 9.241 -14.551 3.489 1.00 78.31 764 LEU A C 1
ATOM 5874 O O . LEU A 1 764 ? 8.458 -15.023 4.310 1.00 78.31 764 LEU A O 1
ATOM 5878 N N . TRP A 1 765 ? 10.337 -13.872 3.847 1.00 77.81 765 TRP A N 1
ATOM 5879 C CA . TRP A 1 765 ? 10.759 -13.688 5.249 1.00 77.81 765 TRP A CA 1
ATOM 5880 C C . TRP A 1 765 ? 10.949 -12.236 5.665 1.00 77.81 765 TRP A C 1
ATOM 5882 O O . TRP A 1 765 ? 11.091 -11.970 6.854 1.00 77.81 765 TRP A O 1
ATOM 5892 N N . ARG A 1 766 ? 11.001 -11.304 4.713 1.00 72.06 766 ARG A N 1
ATOM 5893 C CA . ARG A 1 766 ? 11.146 -9.879 5.011 1.00 72.06 766 ARG A CA 1
ATOM 5894 C C . ARG A 1 766 ? 9.937 -9.092 4.557 1.00 72.06 766 ARG A C 1
ATOM 5896 O O . ARG A 1 766 ? 9.604 -8.164 5.265 1.00 72.06 766 ARG A O 1
ATOM 5903 N N . ASP A 1 767 ? 9.295 -9.469 3.445 1.00 76.19 767 ASP A N 1
ATOM 5904 C CA . ASP A 1 767 ? 8.180 -8.736 2.824 1.00 76.19 767 ASP A CA 1
ATOM 5905 C C . ASP A 1 767 ? 6.815 -9.097 3.407 1.00 76.19 767 ASP A C 1
ATOM 5907 O O . ASP A 1 767 ? 6.115 -10.002 2.944 1.00 76.19 767 ASP A O 1
ATOM 5911 N N . ALA A 1 768 ? 6.457 -8.378 4.473 1.00 75.31 768 ALA A N 1
ATOM 5912 C CA . ALA A 1 768 ? 5.149 -8.455 5.108 1.00 75.31 768 ALA A CA 1
ATOM 5913 C C . ALA A 1 768 ? 4.038 -7.916 4.197 1.00 75.31 768 ALA A C 1
ATOM 5915 O O . ALA A 1 768 ? 2.962 -8.512 4.149 1.00 75.31 768 ALA A O 1
ATOM 5916 N N . SER A 1 769 ? 4.300 -6.849 3.438 1.00 78.44 769 SER A N 1
ATOM 5917 C CA . SER A 1 769 ? 3.328 -6.232 2.528 1.00 78.44 769 SER A CA 1
ATOM 5918 C C . SER A 1 769 ? 2.890 -7.188 1.412 1.00 78.44 769 SER A C 1
ATOM 5920 O O . SER A 1 769 ? 1.727 -7.166 1.017 1.00 78.44 769 SER A O 1
ATOM 5922 N N . TRP A 1 770 ? 3.790 -8.054 0.928 1.00 82.31 770 TRP A N 1
ATOM 5923 C CA . TRP A 1 770 ? 3.447 -9.116 -0.027 1.00 82.31 770 TRP A CA 1
ATOM 5924 C C . TRP A 1 770 ? 2.720 -10.304 0.612 1.00 82.31 770 TRP A C 1
ATOM 5926 O O . TRP A 1 770 ? 1.775 -10.828 0.023 1.00 82.31 770 TRP A O 1
ATOM 5936 N N . GLY A 1 771 ? 3.192 -10.761 1.778 1.00 79.31 771 GLY A N 1
ATOM 5937 C CA . GLY A 1 771 ? 2.687 -11.973 2.431 1.00 79.31 771 GLY A CA 1
ATOM 5938 C C . GLY A 1 771 ? 1.326 -11.808 3.113 1.00 79.31 771 GLY A C 1
ATOM 5939 O O . GLY A 1 771 ? 0.620 -12.800 3.295 1.00 79.31 771 GLY A O 1
ATOM 5940 N N . SER A 1 772 ? 0.953 -10.576 3.466 1.00 82.38 772 SER A N 1
ATOM 5941 C CA . SER A 1 772 ? -0.292 -10.276 4.178 1.00 82.38 772 SER A CA 1
ATOM 5942 C C . SER A 1 772 ? -1.468 -10.115 3.204 1.00 82.38 772 SER A C 1
ATOM 5944 O O . SER A 1 772 ? -1.345 -9.482 2.154 1.00 82.38 772 SER A O 1
ATOM 5946 N N . LEU A 1 773 ? -2.630 -10.641 3.586 1.00 87.69 773 LEU A N 1
ATOM 5947 C CA . LEU A 1 773 ? -3.919 -10.456 2.913 1.00 87.69 773 LEU A CA 1
ATOM 5948 C C . LEU A 1 773 ? -4.949 -10.020 3.960 1.00 87.69 773 LEU A C 1
ATOM 5950 O O . LEU A 1 773 ? -4.861 -10.451 5.109 1.00 87.69 773 LEU A O 1
ATOM 5954 N N . THR A 1 774 ? -5.941 -9.217 3.578 1.00 90.94 774 THR A N 1
ATOM 5955 C CA . THR A 1 774 ? -7.075 -8.869 4.456 1.00 90.94 774 THR A CA 1
ATOM 5956 C C . THR A 1 774 ? -8.409 -9.111 3.755 1.00 90.94 774 THR A C 1
ATOM 5958 O O . THR A 1 774 ? -8.452 -9.310 2.541 1.00 90.94 774 THR A O 1
ATOM 5961 N N . THR A 1 775 ? -9.504 -9.179 4.515 1.00 90.56 775 THR A N 1
ATOM 5962 C CA . THR A 1 775 ? -10.836 -9.516 3.991 1.00 90.56 775 THR A CA 1
ATOM 5963 C C . THR A 1 775 ? -11.949 -8.844 4.787 1.00 90.56 775 THR A C 1
ATOM 5965 O O . THR A 1 775 ? -11.864 -8.764 6.012 1.00 90.56 775 THR A O 1
ATOM 5968 N N . ASP A 1 776 ? -12.988 -8.382 4.089 1.00 86.19 776 ASP A N 1
ATOM 5969 C CA . ASP A 1 776 ? -14.253 -7.913 4.681 1.00 86.19 776 ASP A CA 1
ATOM 5970 C C . ASP A 1 776 ? -15.307 -9.039 4.796 1.00 86.19 776 ASP A C 1
ATOM 5972 O O . ASP A 1 776 ? -16.443 -8.799 5.193 1.00 86.19 776 ASP A O 1
ATOM 5976 N N . GLY A 1 777 ? -14.936 -10.275 4.438 1.00 84.19 777 GLY A N 1
ATOM 5977 C CA . GLY A 1 777 ? -15.819 -11.444 4.370 1.00 84.19 777 GLY A CA 1
ATOM 5978 C C . GLY A 1 777 ? -16.397 -11.709 2.975 1.00 84.19 777 GLY A C 1
ATOM 5979 O O . GLY A 1 777 ? -16.707 -12.855 2.654 1.00 84.19 777 GLY A O 1
ATOM 5980 N N . THR A 1 778 ? -16.469 -10.694 2.112 1.00 87.38 778 THR A N 1
ATOM 5981 C CA . THR A 1 778 ? -16.952 -10.799 0.721 1.00 87.38 778 THR A CA 1
ATOM 5982 C C . THR A 1 778 ? -15.832 -10.653 -0.308 1.00 87.38 778 THR A C 1
ATOM 5984 O O . THR A 1 778 ? -15.876 -11.265 -1.378 1.00 87.38 778 THR A O 1
ATOM 5987 N N . ARG A 1 779 ? -14.796 -9.880 0.025 1.00 92.69 779 ARG A N 1
ATOM 5988 C CA . ARG A 1 779 ? -13.668 -9.536 -0.840 1.00 92.69 779 ARG A CA 1
ATOM 5989 C C . ARG A 1 779 ? -12.349 -9.753 -0.123 1.00 92.69 779 ARG A C 1
ATOM 5991 O O . ARG A 1 779 ? -12.249 -9.616 1.091 1.00 92.69 779 ARG A O 1
ATOM 5998 N N . ILE A 1 780 ? -11.321 -10.053 -0.903 1.00 94.12 780 ILE A N 1
ATOM 5999 C CA . ILE A 1 780 ? -9.932 -10.147 -0.464 1.00 94.12 780 ILE A CA 1
ATOM 6000 C C . ILE A 1 780 ? -9.195 -8.927 -0.985 1.00 94.12 780 ILE A C 1
ATOM 6002 O O . ILE A 1 780 ? -9.246 -8.635 -2.181 1.00 94.12 780 ILE A O 1
ATOM 6006 N N . PHE A 1 781 ? -8.462 -8.266 -0.102 1.00 94.31 781 PHE A N 1
ATOM 6007 C CA . PHE A 1 781 ? -7.633 -7.121 -0.431 1.00 94.31 781 PHE A CA 1
ATOM 6008 C C . PHE A 1 781 ? -6.165 -7.520 -0.409 1.00 94.31 781 PHE A C 1
ATOM 6010 O O . PHE A 1 781 ? -5.673 -8.115 0.556 1.00 94.31 781 PHE A O 1
ATOM 6017 N N . ALA A 1 782 ? -5.462 -7.192 -1.488 1.00 91.94 782 ALA A N 1
ATOM 6018 C CA . ALA A 1 782 ? -4.069 -7.561 -1.651 1.00 91.94 782 ALA A CA 1
ATOM 6019 C C . ALA A 1 782 ? -3.285 -6.471 -2.381 1.00 91.94 782 ALA A C 1
ATOM 6021 O O . ALA A 1 782 ? -3.799 -5.830 -3.301 1.00 91.94 782 ALA A O 1
ATOM 6022 N N . LEU A 1 783 ? -2.019 -6.297 -1.991 1.00 89.44 783 LEU A N 1
ATOM 6023 C CA . LEU A 1 783 ? -1.102 -5.437 -2.729 1.00 89.44 783 LEU A CA 1
ATOM 6024 C C . LEU A 1 783 ? -0.501 -6.171 -3.927 1.00 89.44 783 LEU A C 1
ATOM 6026 O O . LEU A 1 783 ? 0.155 -7.196 -3.753 1.00 89.44 783 LEU A O 1
ATOM 6030 N N . GLU A 1 784 ? -0.709 -5.637 -5.124 1.00 85.81 784 GLU A N 1
ATOM 6031 C CA . GLU A 1 784 ? -0.180 -6.140 -6.394 1.00 85.81 784 GLU A CA 1
ATOM 6032 C C . GLU A 1 784 ? 0.908 -5.217 -6.959 1.00 85.81 784 GLU A C 1
ATOM 6034 O O . GLU A 1 784 ? 1.134 -4.118 -6.451 1.00 85.81 784 GLU A O 1
ATOM 6039 N N . ASP A 1 785 ? 1.585 -5.683 -8.012 1.00 76.38 785 ASP A N 1
ATOM 6040 C CA . ASP A 1 785 ? 2.684 -4.977 -8.695 1.00 76.38 785 ASP A CA 1
ATOM 6041 C C . ASP A 1 785 ? 3.876 -4.657 -7.773 1.00 76.38 785 ASP A C 1
ATOM 6043 O O . ASP A 1 785 ? 4.543 -3.626 -7.824 1.00 76.38 785 ASP A O 1
ATOM 6047 N N . LEU A 1 786 ? 4.147 -5.586 -6.854 1.00 76.94 786 LEU A N 1
ATOM 6048 C CA . LEU A 1 786 ? 5.293 -5.503 -5.961 1.00 76.94 786 LEU A CA 1
ATOM 6049 C C . LEU A 1 786 ? 6.550 -5.998 -6.690 1.00 76.94 786 LEU A C 1
ATOM 6051 O O . LEU A 1 786 ? 6.743 -7.207 -6.848 1.00 76.94 786 LEU A O 1
ATOM 6055 N N . ALA A 1 787 ? 7.436 -5.073 -7.065 1.00 69.69 787 ALA A N 1
ATOM 6056 C CA . ALA A 1 787 ? 8.632 -5.343 -7.867 1.00 69.69 787 ALA A CA 1
ATOM 6057 C C . ALA A 1 787 ? 9.466 -6.548 -7.397 1.00 69.69 787 ALA A C 1
ATOM 6059 O O . ALA A 1 787 ? 9.794 -6.687 -6.216 1.00 69.69 787 ALA A O 1
ATOM 6060 N N . PHE A 1 788 ? 9.832 -7.420 -8.337 1.00 73.25 788 PHE A N 1
ATOM 6061 C CA . PHE A 1 788 ? 10.692 -8.586 -8.123 1.00 73.25 788 PHE A CA 1
ATOM 6062 C C . PHE A 1 788 ? 11.955 -8.427 -8.980 1.00 73.25 788 PHE A C 1
ATOM 6064 O O . PHE A 1 788 ? 12.012 -8.913 -10.101 1.00 73.25 788 PHE A O 1
ATOM 6071 N N . ASP A 1 789 ? 12.940 -7.685 -8.476 1.00 69.25 789 ASP A N 1
ATOM 6072 C CA . ASP A 1 789 ? 14.078 -7.192 -9.266 1.00 69.25 789 ASP A CA 1
ATOM 6073 C C . ASP A 1 789 ? 15.048 -8.302 -9.714 1.00 69.25 789 ASP A C 1
ATOM 6075 O O . ASP A 1 789 ? 16.034 -8.603 -9.040 1.00 69.25 789 ASP A O 1
ATOM 6079 N N . LEU A 1 790 ? 14.785 -8.892 -10.883 1.00 66.19 790 LEU A N 1
ATOM 6080 C CA . LEU A 1 790 ? 15.637 -9.895 -11.529 1.00 66.19 790 LEU A CA 1
ATOM 6081 C C . LEU A 1 790 ? 16.909 -9.322 -12.183 1.00 66.19 790 LEU A C 1
ATOM 6083 O O . LEU A 1 790 ? 17.607 -10.075 -12.866 1.00 66.19 790 LEU A O 1
ATOM 6087 N N . SER A 1 791 ? 17.278 -8.060 -11.913 1.00 57.31 791 SER A N 1
ATOM 6088 C CA . SER A 1 791 ? 18.467 -7.338 -12.400 1.00 57.31 791 SER A CA 1
ATOM 6089 C C . SER A 1 791 ? 18.428 -6.860 -13.862 1.00 57.31 791 SER A C 1
ATOM 6091 O O . SER A 1 791 ? 17.477 -7.098 -14.598 1.00 57.31 791 SER A O 1
ATOM 6093 N N . ALA A 1 792 ? 19.513 -6.199 -14.296 1.00 50.97 792 ALA A N 1
ATOM 6094 C CA . ALA A 1 792 ? 19.691 -5.520 -15.588 1.00 50.97 792 ALA A CA 1
ATOM 6095 C C . ALA A 1 792 ? 19.527 -6.387 -16.857 1.00 50.97 792 ALA A C 1
ATOM 6097 O O . ALA A 1 792 ? 19.605 -5.852 -17.963 1.00 50.97 792 ALA A O 1
ATOM 6098 N N . HIS A 1 793 ? 19.348 -7.701 -16.729 1.00 50.34 793 HIS A N 1
ATOM 6099 C CA . HIS A 1 793 ? 19.101 -8.608 -17.857 1.00 50.34 793 HIS A CA 1
ATOM 6100 C C . HIS A 1 793 ? 17.613 -8.928 -18.029 1.00 50.34 793 HIS A C 1
ATOM 6102 O O . HIS A 1 793 ? 17.222 -9.457 -19.062 1.00 50.34 793 HIS A O 1
ATOM 6108 N N . TYR A 1 794 ? 16.783 -8.586 -17.040 1.00 56.66 794 TYR A N 1
ATOM 6109 C CA . TYR A 1 794 ? 15.347 -8.755 -17.125 1.00 56.66 794 TYR A CA 1
ATOM 6110 C C . TYR A 1 794 ? 14.719 -7.544 -17.819 1.00 56.66 794 TYR A C 1
ATOM 6112 O O . TYR A 1 794 ? 14.644 -6.445 -17.267 1.00 56.66 794 TYR A O 1
ATOM 6120 N N . GLN A 1 795 ? 14.288 -7.758 -19.053 1.00 59.97 795 GLN A N 1
ATOM 6121 C CA . GLN A 1 795 ? 13.453 -6.840 -19.806 1.00 59.97 795 GLN A CA 1
ATOM 6122 C C . GLN A 1 795 ? 12.242 -7.664 -20.243 1.00 59.97 795 GLN A C 1
ATOM 6124 O O . GLN A 1 795 ? 12.419 -8.750 -20.793 1.00 59.97 795 GLN A O 1
ATOM 6129 N N . HIS A 1 796 ? 11.026 -7.185 -19.993 1.00 62.53 796 HIS A N 1
ATOM 6130 C CA . HIS A 1 796 ? 9.829 -7.810 -20.549 1.00 62.53 796 HIS A CA 1
ATOM 6131 C C . HIS A 1 796 ? 8.878 -6.773 -21.127 1.00 62.53 796 HIS A C 1
ATOM 6133 O O . HIS A 1 796 ? 8.666 -5.723 -20.523 1.00 62.53 796 HIS A O 1
ATOM 6139 N N . LEU A 1 797 ? 8.312 -7.057 -22.298 1.00 64.81 797 LEU A N 1
ATOM 6140 C CA . LEU A 1 797 ? 7.365 -6.156 -22.929 1.00 64.81 797 LEU A CA 1
ATOM 6141 C C . LEU A 1 797 ? 5.987 -6.344 -22.318 1.00 64.81 797 LEU A C 1
ATOM 6143 O O . LEU A 1 797 ? 5.416 -7.424 -22.408 1.00 64.81 797 LEU A O 1
ATOM 6147 N N . VAL A 1 798 ? 5.462 -5.280 -21.727 1.00 68.12 798 VAL A N 1
ATOM 6148 C CA . VAL A 1 798 ? 4.147 -5.258 -21.103 1.00 68.12 798 VAL A CA 1
ATOM 6149 C C . VAL A 1 798 ? 3.232 -4.353 -21.913 1.00 68.12 798 VAL A C 1
ATOM 6151 O O . VAL A 1 798 ? 3.596 -3.274 -22.377 1.00 68.12 798 VAL A O 1
ATOM 6154 N N . THR A 1 799 ? 2.017 -4.815 -22.123 1.00 73.25 799 THR A N 1
ATOM 6155 C CA . THR A 1 799 ? 0.958 -4.061 -22.773 1.00 73.25 799 THR A CA 1
ATOM 6156 C C . THR A 1 799 ? 0.265 -3.227 -21.701 1.00 73.25 799 THR A C 1
ATOM 6158 O O . THR A 1 799 ? -0.061 -3.730 -20.629 1.00 73.25 799 THR A O 1
ATOM 6161 N N . ARG A 1 800 ? 0.061 -1.937 -21.950 1.00 72.50 800 ARG A N 1
ATOM 6162 C CA . ARG A 1 800 ? -0.708 -1.026 -21.100 1.00 72.50 800 ARG A CA 1
ATOM 6163 C C . ARG A 1 800 ? -2.204 -1.250 -21.297 1.00 72.50 800 ARG A C 1
ATOM 6165 O O . ARG A 1 800 ? -2.631 -1.932 -22.229 1.00 72.50 800 ARG A O 1
ATOM 6172 N N . MET A 1 801 ? -3.015 -0.657 -20.424 1.00 72.88 801 MET A N 1
ATOM 6173 C CA . MET A 1 801 ? -4.477 -0.723 -20.553 1.00 72.88 801 MET A CA 1
ATOM 6174 C C . MET A 1 801 ? -4.999 -0.001 -21.806 1.00 72.88 801 MET A C 1
ATOM 6176 O O . MET A 1 801 ? -6.016 -0.412 -22.355 1.00 72.88 801 MET A O 1
ATOM 6180 N N . ASP A 1 802 ? -4.268 0.993 -22.318 1.00 69.00 802 ASP A N 1
ATOM 6181 C CA . ASP A 1 802 ? -4.563 1.680 -23.585 1.00 69.00 802 ASP A CA 1
ATOM 6182 C C . ASP A 1 802 ? -4.080 0.910 -24.836 1.00 69.00 802 ASP A C 1
ATOM 6184 O O . ASP A 1 802 ? -4.180 1.407 -25.958 1.00 69.00 802 ASP A O 1
ATOM 6188 N N . GLY A 1 803 ? -3.537 -0.302 -24.657 1.00 66.75 803 GLY A N 1
ATOM 6189 C CA . GLY A 1 803 ? -3.011 -1.150 -25.727 1.00 66.75 803 GLY A CA 1
ATOM 6190 C C . GLY A 1 803 ? -1.601 -0.793 -26.196 1.00 66.75 803 GLY A C 1
ATOM 6191 O O . GLY A 1 803 ? -1.028 -1.521 -27.012 1.00 66.75 803 GLY A O 1
ATOM 6192 N N . ARG A 1 804 ? -0.992 0.279 -25.678 1.00 67.88 804 ARG A N 1
ATOM 6193 C CA . ARG A 1 804 ? 0.402 0.618 -25.991 1.00 67.88 804 ARG A CA 1
ATOM 6194 C C . ARG A 1 804 ? 1.345 -0.361 -25.313 1.00 67.88 804 ARG A C 1
ATOM 6196 O O . ARG A 1 804 ? 1.092 -0.822 -24.209 1.00 67.88 804 ARG A O 1
ATOM 6203 N N . ARG A 1 805 ? 2.456 -0.688 -25.962 1.00 65.69 805 ARG A N 1
ATOM 6204 C CA . ARG A 1 805 ? 3.450 -1.619 -25.420 1.00 65.69 805 ARG A CA 1
ATOM 6205 C C . ARG A 1 805 ? 4.613 -0.828 -24.829 1.00 65.69 805 ARG A C 1
ATOM 6207 O O . ARG A 1 805 ? 5.246 -0.052 -25.537 1.00 65.69 805 ARG A O 1
ATOM 6214 N N . GLU A 1 806 ? 4.904 -1.041 -23.555 1.00 61.62 806 GLU A N 1
ATOM 6215 C CA . GLU A 1 806 ? 6.054 -0.474 -22.854 1.00 61.62 806 GLU A CA 1
ATOM 6216 C C . GLU A 1 806 ? 6.848 -1.593 -22.187 1.00 61.62 806 GLU A C 1
ATOM 6218 O O . GLU A 1 806 ? 6.300 -2.621 -21.801 1.00 61.62 806 GLU A O 1
ATOM 6223 N N . TRP A 1 807 ? 8.160 -1.444 -22.064 1.00 56.00 807 TRP A N 1
ATOM 6224 C CA . TRP A 1 807 ? 8.941 -2.493 -21.425 1.00 56.00 807 TRP A CA 1
ATOM 6225 C C . TRP A 1 807 ? 9.055 -2.276 -19.928 1.00 56.00 807 TRP A C 1
ATOM 6227 O O . TRP A 1 807 ? 9.495 -1.233 -19.446 1.00 56.00 807 TRP A O 1
ATOM 6237 N N . ASN A 1 808 ? 8.697 -3.323 -19.200 1.00 59.84 808 ASN A N 1
ATOM 6238 C CA . ASN A 1 808 ? 8.916 -3.446 -17.782 1.00 59.84 808 ASN A CA 1
ATOM 6239 C C . ASN A 1 808 ? 10.359 -3.897 -17.542 1.00 59.84 808 ASN A C 1
ATOM 6241 O O . ASN A 1 808 ? 10.768 -5.009 -17.882 1.00 59.84 808 ASN A O 1
ATOM 6245 N N . PHE A 1 809 ? 11.135 -3.009 -16.933 1.00 54.81 809 PHE A N 1
ATOM 6246 C CA . PHE A 1 809 ? 12.535 -3.244 -16.605 1.00 54.81 809 PHE A CA 1
ATOM 6247 C C . PHE A 1 809 ? 12.720 -4.019 -15.292 1.00 54.81 809 PHE A C 1
ATOM 6249 O O . PHE A 1 809 ? 13.855 -4.186 -14.853 1.00 54.81 809 PHE A O 1
ATOM 6256 N N . GLY A 1 810 ? 11.639 -4.431 -14.612 1.00 50.81 810 GLY A N 1
ATOM 6257 C CA . GLY A 1 810 ? 11.663 -5.173 -13.340 1.00 50.81 810 GLY A CA 1
ATOM 6258 C C . GLY A 1 810 ? 12.257 -4.409 -12.147 1.00 50.81 810 GLY A C 1
ATOM 6259 O O . GLY A 1 810 ? 12.161 -4.860 -11.006 1.00 50.81 810 GLY A O 1
ATOM 6260 N N . VAL A 1 811 ? 12.849 -3.244 -12.406 1.00 50.22 811 VAL A N 1
ATOM 6261 C CA . VAL A 1 811 ? 13.546 -2.390 -11.455 1.00 50.22 811 VAL A CA 1
ATOM 6262 C C . VAL A 1 811 ? 12.684 -1.175 -11.223 1.00 50.22 811 VAL A C 1
ATOM 6264 O O . VAL A 1 811 ? 12.738 -0.242 -12.013 1.00 50.22 811 VAL A O 1
ATOM 6267 N N . HIS A 1 812 ? 11.921 -1.198 -10.132 1.00 50.75 812 HIS A N 1
ATOM 6268 C CA . HIS A 1 812 ? 11.569 0.001 -9.389 1.00 50.75 812 HIS A CA 1
ATOM 6269 C C . HIS A 1 812 ? 10.938 -0.320 -8.039 1.00 50.75 812 HIS A C 1
ATOM 6271 O O . HIS A 1 812 ? 9.988 -1.093 -7.974 1.00 50.75 812 HIS A O 1
ATOM 6277 N N . PRO A 1 813 ? 11.323 0.381 -6.965 1.00 52.00 813 PRO A N 1
ATOM 6278 C CA . PRO A 1 813 ? 10.449 0.582 -5.821 1.00 52.00 813 PRO A CA 1
ATOM 6279 C C . PRO A 1 813 ? 9.309 1.568 -6.181 1.00 52.00 813 PRO A C 1
ATOM 6281 O O . PRO A 1 813 ? 9.076 2.528 -5.450 1.00 52.00 813 PRO A O 1
ATOM 6284 N N . GLY A 1 814 ? 8.639 1.356 -7.317 1.00 54.81 814 GLY A N 1
ATOM 6285 C CA . GLY A 1 814 ? 7.626 2.245 -7.878 1.00 54.81 814 GLY A CA 1
ATOM 6286 C C . GLY A 1 814 ? 6.322 2.244 -7.078 1.00 54.81 814 GLY A C 1
ATOM 6287 O O . GLY A 1 814 ? 6.243 1.605 -6.018 1.00 54.81 814 GLY A O 1
ATOM 6288 N N . PRO A 1 815 ? 5.304 2.970 -7.566 1.00 65.44 815 PRO A N 1
ATOM 6289 C CA . PRO A 1 815 ? 3.961 2.837 -7.034 1.00 65.44 815 PRO A CA 1
ATOM 6290 C C . PRO A 1 815 ? 3.470 1.397 -7.234 1.00 65.44 815 PRO A C 1
ATOM 6292 O O . PRO A 1 815 ? 3.932 0.678 -8.114 1.00 65.44 815 PRO A O 1
ATOM 6295 N N . ASN A 1 816 ? 2.573 0.969 -6.362 1.00 80.19 816 ASN A N 1
ATOM 6296 C CA . ASN A 1 816 ? 1.976 -0.359 -6.364 1.00 80.19 816 ASN A CA 1
ATOM 6297 C C . ASN A 1 816 ? 0.452 -0.226 -6.342 1.00 80.19 816 ASN A C 1
ATOM 6299 O O . ASN A 1 816 ? -0.098 0.880 -6.364 1.00 80.19 816 ASN A O 1
ATOM 6303 N N . LEU A 1 817 ? -0.233 -1.365 -6.311 1.00 86.75 817 LEU A N 1
ATOM 6304 C CA . LEU A 1 817 ? -1.681 -1.411 -6.458 1.00 86.75 817 LEU A CA 1
ATOM 6305 C C . LEU A 1 817 ? -2.331 -2.069 -5.261 1.00 86.75 817 LEU A C 1
ATOM 6307 O O . LEU A 1 817 ? -1.853 -3.093 -4.787 1.00 86.75 817 LEU A O 1
ATOM 6311 N N . LEU A 1 818 ? -3.481 -1.554 -4.852 1.00 92.69 818 LEU A N 1
ATOM 6312 C CA . LEU A 1 818 ? -4.419 -2.270 -4.007 1.00 92.69 818 LEU A CA 1
ATOM 6313 C C . LEU A 1 818 ? -5.519 -2.858 -4.884 1.00 92.69 818 LEU A C 1
ATOM 6315 O O . LEU A 1 818 ? -6.240 -2.119 -5.549 1.00 92.69 818 LEU A O 1
ATOM 6319 N N . SER A 1 819 ? -5.631 -4.183 -4.890 1.00 93.31 819 SER A N 1
ATOM 6320 C CA . SER A 1 819 ? -6.644 -4.912 -5.658 1.00 93.31 819 SER A CA 1
ATOM 6321 C C . SER A 1 819 ? -7.652 -5.573 -4.728 1.00 93.31 819 SER A C 1
ATOM 6323 O O . SER A 1 819 ? -7.257 -6.168 -3.721 1.00 93.31 819 SER A O 1
ATOM 6325 N N . ALA A 1 820 ? -8.931 -5.506 -5.099 1.00 95.75 820 ALA A N 1
ATOM 6326 C CA . ALA A 1 820 ? -10.010 -6.235 -4.445 1.00 95.75 820 ALA A CA 1
ATOM 6327 C C . ALA A 1 820 ? -10.480 -7.398 -5.326 1.00 95.75 820 ALA A C 1
ATOM 6329 O O . ALA A 1 820 ? -10.842 -7.200 -6.489 1.00 95.75 820 ALA A O 1
ATOM 6330 N N . TYR A 1 821 ? -10.505 -8.602 -4.762 1.00 95.06 821 TYR A N 1
ATOM 6331 C CA . TYR A 1 821 ? -10.952 -9.825 -5.429 1.00 95.06 821 TYR A CA 1
ATOM 6332 C C . TYR A 1 821 ? -12.177 -10.399 -4.729 1.00 95.06 821 TYR A C 1
ATOM 6334 O O . TYR A 1 821 ? -12.214 -10.446 -3.505 1.00 95.06 821 TYR A O 1
ATOM 6342 N N . ASP A 1 822 ? -13.155 -10.887 -5.481 1.00 94.62 822 ASP A N 1
ATOM 6343 C CA . ASP A 1 822 ? -14.297 -11.611 -4.921 1.00 94.62 822 ASP A CA 1
ATOM 6344 C C . ASP A 1 822 ? -13.837 -12.930 -4.270 1.00 94.62 822 ASP A C 1
ATOM 6346 O O . ASP A 1 822 ? -13.147 -13.737 -4.898 1.00 94.62 822 ASP A O 1
ATOM 6350 N N . VAL A 1 823 ? -14.230 -13.167 -3.012 1.00 92.06 823 VAL A N 1
ATOM 6351 C CA . VAL A 1 823 ? -13.808 -14.345 -2.224 1.00 92.06 823 VAL A CA 1
ATOM 6352 C C . VAL A 1 823 ? -14.216 -15.661 -2.890 1.00 92.06 823 VAL A C 1
ATOM 6354 O O . VAL A 1 823 ? -13.495 -16.660 -2.817 1.00 92.06 823 VAL A O 1
ATOM 6357 N N . ARG A 1 824 ? -15.385 -15.695 -3.534 1.00 91.31 824 ARG A N 1
ATOM 6358 C CA . ARG A 1 824 ? -15.971 -16.932 -4.060 1.00 91.31 824 ARG A CA 1
ATOM 6359 C C . ARG A 1 824 ? -15.373 -17.328 -5.404 1.00 91.31 824 ARG A C 1
ATOM 6361 O O . ARG A 1 824 ? -15.161 -18.514 -5.646 1.00 91.31 824 ARG A O 1
ATOM 6368 N N . THR A 1 825 ? -15.132 -16.355 -6.273 1.00 92.94 825 THR A N 1
ATOM 6369 C CA . THR A 1 825 ? -14.761 -16.566 -7.677 1.00 92.94 825 THR A CA 1
ATOM 6370 C C . THR A 1 825 ? -13.294 -16.262 -7.962 1.00 92.94 825 THR A C 1
ATOM 6372 O O . THR A 1 825 ? -12.780 -16.731 -8.978 1.00 92.94 825 THR A O 1
ATOM 6375 N N . GLY A 1 826 ? -12.620 -15.469 -7.121 1.00 92.25 826 GLY A N 1
ATOM 6376 C CA . GLY A 1 826 ? -11.274 -14.948 -7.375 1.00 92.25 826 GLY A CA 1
ATOM 6377 C C . GLY A 1 826 ? -11.226 -13.874 -8.468 1.00 92.25 826 GLY A C 1
ATOM 6378 O O . GLY A 1 826 ? -10.150 -13.548 -8.964 1.00 92.25 826 GLY A O 1
ATOM 6379 N N . LYS A 1 827 ? -12.378 -13.356 -8.903 1.00 94.50 827 LYS A N 1
ATOM 6380 C CA . LYS A 1 827 ? -12.470 -12.332 -9.948 1.00 94.50 827 LYS A CA 1
ATOM 6381 C C . LYS A 1 827 ? -12.112 -10.957 -9.380 1.00 94.50 827 LYS A C 1
ATOM 6383 O O . LYS A 1 827 ? -12.543 -10.622 -8.278 1.00 94.50 827 LYS A O 1
ATOM 6388 N N . ILE A 1 828 ? -11.341 -10.158 -10.120 1.00 93.69 828 ILE A N 1
ATOM 6389 C CA . ILE A 1 828 ? -11.038 -8.780 -9.706 1.00 93.69 828 ILE A CA 1
ATOM 6390 C C . ILE A 1 828 ? -12.286 -7.889 -9.806 1.00 93.69 828 ILE A C 1
ATOM 6392 O O . ILE A 1 828 ? -12.974 -7.894 -10.827 1.00 93.69 828 ILE A O 1
ATOM 6396 N N . VAL A 1 829 ? -12.566 -7.130 -8.744 1.00 93.75 829 VAL A N 1
ATOM 6397 C CA . VAL A 1 829 ? -13.719 -6.220 -8.640 1.00 93.75 829 VAL A CA 1
ATOM 6398 C C . VAL A 1 829 ? -13.301 -4.791 -8.976 1.00 93.75 829 VAL A C 1
ATOM 6400 O O . VAL A 1 829 ? -13.881 -4.161 -9.855 1.00 93.75 829 VAL A O 1
ATOM 6403 N N . TRP A 1 830 ? -12.268 -4.290 -8.301 1.00 93.19 830 TRP A N 1
ATOM 6404 C CA . TRP A 1 830 ? -11.702 -2.962 -8.519 1.00 93.19 830 TRP A CA 1
ATOM 6405 C C . TRP A 1 830 ? -10.224 -2.942 -8.133 1.00 93.19 830 TRP A C 1
ATOM 6407 O O . TRP A 1 830 ? -9.711 -3.868 -7.492 1.00 93.19 830 TRP A O 1
ATOM 6417 N N . GLN A 1 831 ? -9.536 -1.877 -8.538 1.00 91.25 831 GLN A N 1
ATOM 6418 C CA . GLN A 1 831 ? -8.126 -1.671 -8.248 1.00 91.25 831 GLN A CA 1
ATOM 6419 C C . GLN A 1 831 ? -7.820 -0.178 -8.127 1.00 91.25 831 GLN A C 1
ATOM 6421 O O . GLN A 1 831 ? -8.345 0.611 -8.909 1.00 91.25 831 GLN A O 1
ATOM 6426 N N . VAL A 1 832 ? -6.972 0.195 -7.167 1.00 91.44 832 VAL A N 1
ATOM 6427 C CA . VAL A 1 832 ? -6.508 1.578 -6.982 1.00 91.44 832 VAL A CA 1
ATOM 6428 C C . VAL A 1 832 ? -4.997 1.643 -6.819 1.00 91.44 832 VAL A C 1
ATOM 6430 O O . VAL A 1 832 ? -4.369 0.695 -6.345 1.00 91.44 832 VAL A O 1
ATOM 6433 N N . GLY A 1 833 ? -4.409 2.767 -7.213 1.00 85.94 833 GLY A N 1
ATOM 6434 C CA . GLY A 1 833 ? -2.965 2.990 -7.216 1.00 85.94 833 GLY A CA 1
ATOM 6435 C C . GLY A 1 833 ? -2.488 3.495 -8.572 1.00 85.94 833 GLY A C 1
ATOM 6436 O O . GLY A 1 833 ? -3.272 4.058 -9.339 1.00 85.94 833 GLY A O 1
ATOM 6437 N N . THR A 1 834 ? -1.204 3.293 -8.861 1.00 75.06 834 THR A N 1
ATOM 6438 C CA . THR A 1 834 ? -0.637 3.575 -10.186 1.00 75.06 834 THR A CA 1
ATOM 6439 C C . THR A 1 834 ? -0.145 2.279 -10.799 1.00 75.06 834 THR A C 1
ATOM 6441 O O . THR A 1 834 ? 0.656 1.588 -10.173 1.00 75.06 834 THR A O 1
ATOM 6444 N N . ALA A 1 835 ? -0.599 1.963 -12.008 1.00 67.38 835 ALA A N 1
ATOM 6445 C CA . ALA A 1 835 ? -0.057 0.854 -12.781 1.00 67.38 835 ALA A CA 1
ATOM 6446 C C . ALA A 1 835 ? -0.318 0.996 -14.267 1.00 67.38 835 ALA A C 1
ATOM 6448 O O . ALA A 1 835 ? -1.304 1.600 -14.680 1.00 67.38 835 ALA A O 1
ATOM 6449 N N . PHE A 1 836 ? 0.567 0.399 -15.068 1.00 62.75 836 PHE A N 1
ATOM 6450 C CA . PHE A 1 836 ? 0.460 0.395 -16.532 1.00 62.75 836 PHE A CA 1
ATOM 6451 C C . PHE A 1 836 ? 0.293 1.821 -17.103 1.00 62.75 836 PHE A C 1
ATOM 6453 O O . PHE A 1 836 ? -0.421 2.051 -18.082 1.00 62.75 836 PHE A O 1
ATOM 6460 N N . GLY A 1 837 ? 0.921 2.781 -16.410 1.00 58.78 837 GLY A N 1
ATOM 6461 C CA . GLY A 1 837 ? 0.890 4.222 -16.646 1.00 58.78 837 GLY A CA 1
ATOM 6462 C C . GLY A 1 837 ? -0.475 4.909 -16.491 1.00 58.78 837 GLY A C 1
ATOM 6463 O O . GLY A 1 837 ? -0.642 6.026 -16.975 1.00 58.78 837 GLY A O 1
ATOM 6464 N N . GLU A 1 838 ? -1.433 4.271 -15.818 1.00 67.44 838 GLU A N 1
ATOM 6465 C CA . GLU A 1 838 ? -2.650 4.903 -15.305 1.00 67.44 838 GLU A CA 1
ATOM 6466 C C . GLU A 1 838 ? -2.534 5.107 -13.793 1.00 67.44 838 GLU A C 1
ATOM 6468 O O . GLU A 1 838 ? -2.084 4.223 -13.062 1.00 67.44 838 GLU A O 1
ATOM 6473 N N . THR A 1 839 ? -2.974 6.270 -13.319 1.00 79.56 839 THR A N 1
ATOM 6474 C CA . THR A 1 839 ? -2.969 6.636 -11.902 1.00 79.56 839 THR A CA 1
ATOM 6475 C C . THR A 1 839 ? -4.396 6.907 -11.462 1.00 79.56 839 THR A C 1
ATOM 6477 O O . THR A 1 839 ? -5.065 7.784 -12.008 1.00 79.56 839 THR A O 1
ATOM 6480 N N . THR A 1 840 ? -4.858 6.185 -10.443 1.00 84.19 840 THR A N 1
ATOM 6481 C CA . THR A 1 840 ? -6.169 6.446 -9.836 1.00 84.19 840 THR A CA 1
ATOM 6482 C C . THR A 1 840 ? -6.174 7.841 -9.192 1.00 84.19 840 THR A C 1
ATOM 6484 O O . THR A 1 840 ? -5.195 8.190 -8.519 1.00 84.19 840 THR A O 1
ATOM 6487 N N . PRO A 1 841 ? -7.249 8.642 -9.335 1.00 82.56 841 PRO A N 1
ATOM 6488 C CA . PRO A 1 841 ? -7.371 9.921 -8.639 1.00 82.56 841 PRO A CA 1
ATOM 6489 C C . PRO A 1 841 ? -7.070 9.785 -7.139 1.00 82.56 841 PRO A C 1
ATOM 6491 O O . PRO A 1 841 ? -7.564 8.875 -6.476 1.00 82.56 841 PRO A O 1
ATOM 6494 N N . GLY A 1 842 ? -6.218 10.668 -6.612 1.00 80.38 842 GLY A N 1
ATOM 6495 C CA . GLY A 1 842 ? -5.773 10.631 -5.213 1.00 80.38 842 GLY A CA 1
ATOM 6496 C C . GLY A 1 842 ? -4.564 9.731 -4.914 1.00 80.38 842 GLY A C 1
ATOM 6497 O O . GLY A 1 842 ? -4.121 9.719 -3.769 1.00 80.38 842 GLY A O 1
ATOM 6498 N N . PHE A 1 843 ? -3.996 9.029 -5.909 1.00 83.88 843 PHE A N 1
ATOM 6499 C CA . PHE A 1 843 ? -2.837 8.127 -5.748 1.00 83.88 843 PHE A CA 1
ATOM 6500 C C . PHE A 1 843 ? -1.600 8.513 -6.585 1.00 83.88 843 PHE A C 1
ATOM 6502 O O . PHE A 1 843 ? -0.716 7.687 -6.819 1.00 83.88 843 PHE A O 1
ATOM 6509 N N . SER A 1 844 ? -1.496 9.766 -7.036 1.00 80.56 844 SER A N 1
ATOM 6510 C CA . SER A 1 844 ? -0.326 10.225 -7.802 1.00 80.56 844 SER A CA 1
ATOM 6511 C C . SER A 1 844 ? 0.958 10.174 -6.974 1.00 80.56 844 SER A C 1
ATOM 6513 O O . SER A 1 844 ? 1.023 10.738 -5.884 1.00 80.56 844 SER A O 1
ATOM 6515 N N . GLY A 1 845 ? 1.967 9.452 -7.476 1.00 73.12 845 GLY A N 1
ATOM 6516 C CA . GLY A 1 845 ? 3.229 9.202 -6.766 1.00 73.12 845 GLY A CA 1
ATOM 6517 C C . GLY A 1 845 ? 3.083 8.359 -5.493 1.00 73.12 845 GLY A C 1
ATOM 6518 O O . GLY A 1 845 ? 4.051 8.215 -4.747 1.00 73.12 845 GLY A O 1
ATOM 6519 N N . ALA A 1 846 ? 1.889 7.820 -5.233 1.00 81.31 846 ALA A N 1
ATOM 6520 C CA . ALA A 1 846 ? 1.561 7.132 -4.001 1.00 81.31 846 ALA A CA 1
ATOM 6521 C C . ALA A 1 846 ? 2.048 5.683 -4.012 1.00 81.31 846 ALA A C 1
ATOM 6523 O O . ALA A 1 846 ? 2.018 4.992 -5.031 1.00 81.31 846 ALA A O 1
ATOM 6524 N N . ARG A 1 847 ? 2.429 5.194 -2.838 1.00 84.62 847 ARG A N 1
ATOM 6525 C CA . ARG A 1 847 ? 2.825 3.813 -2.611 1.00 84.62 847 ARG A CA 1
ATOM 6526 C C . ARG A 1 847 ? 2.147 3.272 -1.364 1.00 84.62 847 ARG A C 1
ATOM 6528 O O . ARG A 1 847 ? 2.380 3.750 -0.259 1.00 84.62 847 ARG A O 1
ATOM 6535 N N . LEU A 1 848 ? 1.354 2.227 -1.526 1.00 87.62 848 LEU A N 1
ATOM 6536 C CA . LEU A 1 848 ? 0.699 1.537 -0.425 1.00 87.62 848 LEU A CA 1
ATOM 6537 C C . LEU A 1 848 ? 1.706 0.679 0.353 1.00 87.62 848 LEU A C 1
ATOM 6539 O O . LEU A 1 848 ? 2.534 -0.021 -0.237 1.00 87.62 848 LEU A O 1
ATOM 6543 N N . LEU A 1 849 ? 1.638 0.733 1.684 1.00 84.00 849 LEU A N 1
ATOM 6544 C CA . LEU A 1 849 ? 2.614 0.101 2.582 1.00 84.00 849 LEU A CA 1
ATOM 6545 C C . LEU A 1 849 ? 2.151 -1.248 3.160 1.00 84.00 849 LEU A C 1
ATOM 6547 O O . LEU A 1 849 ? 2.956 -1.999 3.703 1.00 84.00 849 LEU A O 1
ATOM 6551 N N . GLY A 1 850 ? 0.881 -1.604 2.990 1.00 84.75 850 GLY A N 1
ATOM 6552 C CA . GLY A 1 850 ? 0.316 -2.898 3.379 1.00 84.75 850 GLY A CA 1
ATOM 6553 C C . GLY A 1 850 ? -1.124 -3.050 2.879 1.00 84.75 850 GLY A C 1
ATOM 6554 O O . GLY A 1 850 ? -1.681 -2.084 2.348 1.00 84.75 850 GLY A O 1
ATOM 6555 N N . PRO A 1 851 ? -1.738 -4.238 3.014 1.00 88.25 851 PRO A N 1
ATOM 6556 C CA . PRO A 1 851 ? -3.168 -4.387 2.765 1.00 88.25 851 PRO A CA 1
ATOM 6557 C C . PRO A 1 851 ? -3.989 -3.556 3.778 1.00 88.25 851 PRO A C 1
ATOM 6559 O O . PRO A 1 851 ? -3.514 -3.295 4.888 1.00 88.25 851 PRO A O 1
ATOM 6562 N N . PRO A 1 852 ? -5.206 -3.120 3.411 1.00 92.81 852 PRO A N 1
ATOM 6563 C CA . PRO A 1 852 ? -6.056 -2.294 4.259 1.00 92.81 852 PRO A CA 1
ATOM 6564 C C . PRO A 1 852 ? -6.601 -3.075 5.451 1.00 92.81 852 PRO A C 1
ATOM 6566 O O . PRO A 1 852 ? -6.814 -4.281 5.367 1.00 92.81 852 PRO A O 1
ATOM 6569 N N . LEU A 1 853 ? -6.945 -2.365 6.514 1.00 92.00 853 LEU A N 1
ATOM 6570 C CA . LEU A 1 853 ? -7.819 -2.850 7.572 1.00 92.00 853 LEU A CA 1
ATOM 6571 C C . LEU A 1 853 ? -9.290 -2.602 7.179 1.00 92.00 853 LEU A C 1
ATOM 6573 O O . LEU A 1 853 ? -9.682 -1.437 7.069 1.00 92.00 853 LEU A O 1
ATOM 6577 N N . PRO A 1 854 ? -10.108 -3.651 6.979 1.00 90.62 854 PRO A N 1
ATOM 6578 C CA . PRO A 1 854 ? -11.536 -3.501 6.727 1.00 90.62 854 PRO A CA 1
ATOM 6579 C C . PRO A 1 854 ? -12.327 -3.296 8.026 1.00 90.62 854 PRO A C 1
ATOM 6581 O O . PRO A 1 854 ? -12.196 -4.064 8.982 1.00 90.62 854 PRO A O 1
ATOM 6584 N N . LEU A 1 855 ? -13.183 -2.273 8.043 1.00 86.94 855 LEU A N 1
ATOM 6585 C CA . LEU A 1 855 ? -14.136 -1.956 9.107 1.00 86.94 855 LEU A CA 1
ATOM 6586 C C . LEU A 1 855 ? -15.492 -1.602 8.489 1.00 86.94 855 LEU A C 1
ATOM 6588 O O . LEU A 1 855 ? -15.730 -0.472 8.071 1.00 86.94 855 LEU A O 1
ATOM 6592 N N . GLY A 1 856 ? -16.388 -2.589 8.414 1.00 78.88 856 GLY A N 1
ATOM 6593 C CA . GLY A 1 856 ? -17.625 -2.447 7.642 1.00 78.88 856 GLY A CA 1
ATOM 6594 C C . GLY A 1 856 ? -17.307 -2.251 6.157 1.00 78.88 856 GLY A C 1
ATOM 6595 O O . GLY A 1 856 ? -16.419 -2.916 5.630 1.00 78.88 856 GLY A O 1
ATOM 6596 N N . ASN A 1 857 ? -17.978 -1.306 5.499 1.00 84.62 857 ASN A N 1
ATOM 6597 C CA . ASN A 1 857 ? -17.709 -0.951 4.101 1.00 84.62 857 ASN A CA 1
ATOM 6598 C C . ASN A 1 857 ? -16.562 0.075 3.947 1.00 84.62 857 ASN A C 1
ATOM 6600 O O . ASN A 1 857 ? -16.473 0.770 2.936 1.00 84.62 857 ASN A O 1
ATOM 6604 N N . GLN A 1 858 ? -15.691 0.212 4.951 1.00 88.38 858 GLN A N 1
ATOM 6605 C CA . GLN A 1 858 ? -14.572 1.155 4.942 1.00 88.38 858 GLN A CA 1
ATOM 6606 C C . GLN A 1 858 ? -13.240 0.425 5.068 1.00 88.38 858 GLN A C 1
ATOM 6608 O O . GLN A 1 858 ? -13.102 -0.525 5.836 1.00 88.38 858 GLN A O 1
ATOM 6613 N N . LEU A 1 859 ? -12.239 0.899 4.335 1.00 93.31 859 LEU A N 1
ATOM 6614 C CA . LEU A 1 859 ? -10.887 0.359 4.324 1.00 93.31 859 LEU A CA 1
ATOM 6615 C C . LEU A 1 859 ? -9.907 1.420 4.809 1.00 93.31 859 LEU A C 1
ATOM 6617 O O . LEU A 1 859 ? -9.876 2.513 4.259 1.00 93.31 859 LEU A O 1
ATOM 6621 N N . PHE A 1 860 ? -9.061 1.087 5.776 1.00 92.69 860 PHE A N 1
ATOM 6622 C CA . PHE A 1 860 ? -8.009 1.979 6.261 1.00 92.69 860 PHE A CA 1
ATOM 6623 C C . PHE A 1 860 ? -6.647 1.452 5.820 1.00 92.69 860 PHE A C 1
ATOM 6625 O O . PHE A 1 860 ? -6.232 0.371 6.237 1.00 92.69 860 PHE A O 1
ATOM 6632 N N . VAL A 1 861 ? -5.947 2.197 4.965 1.00 92.00 861 VAL A N 1
ATOM 6633 C CA . VAL A 1 861 ? -4.660 1.785 4.393 1.00 92.00 861 VAL A CA 1
ATOM 6634 C C . VAL A 1 861 ? -3.581 2.833 4.617 1.00 92.00 861 VAL A C 1
ATOM 6636 O O . VAL A 1 861 ? -3.822 4.031 4.501 1.00 92.00 861 VAL A O 1
ATOM 6639 N N . LEU A 1 862 ? -2.370 2.377 4.933 1.00 89.44 862 LEU A N 1
ATOM 6640 C CA . LEU A 1 862 ? -1.208 3.246 5.056 1.00 89.44 862 LEU A CA 1
ATOM 6641 C C . LEU A 1 862 ? -0.573 3.463 3.676 1.00 89.44 862 LEU A C 1
ATOM 6643 O O . LEU A 1 862 ? -0.230 2.501 2.982 1.00 89.44 862 LEU A O 1
ATOM 6647 N N . VAL A 1 863 ? -0.408 4.724 3.288 1.00 87.75 863 VAL A N 1
ATOM 6648 C CA . VAL A 1 863 ? 0.069 5.126 1.963 1.00 87.75 863 VAL A CA 1
ATOM 6649 C C . VAL A 1 863 ? 1.178 6.158 2.106 1.00 87.75 863 VAL A C 1
ATOM 6651 O O . VAL A 1 863 ? 1.002 7.206 2.719 1.00 87.75 863 VAL A O 1
ATOM 6654 N N . TYR A 1 864 ? 2.331 5.866 1.523 1.00 85.00 864 TYR A N 1
ATOM 6655 C CA . TYR A 1 864 ? 3.420 6.813 1.355 1.00 85.00 864 TYR A CA 1
ATOM 6656 C C . TYR A 1 864 ? 3.167 7.681 0.123 1.00 85.00 864 TYR A C 1
ATOM 6658 O O . TYR A 1 864 ? 2.996 7.151 -0.973 1.00 85.00 864 TYR A O 1
ATOM 6666 N N . PHE A 1 865 ? 3.187 8.998 0.287 1.00 79.69 865 PHE A N 1
ATOM 6667 C CA . PHE A 1 865 ? 3.272 9.958 -0.810 1.00 79.69 865 PHE A CA 1
ATOM 6668 C C . PHE A 1 865 ? 4.654 10.635 -0.787 1.00 79.69 865 PHE A C 1
ATOM 6670 O O . PHE A 1 865 ? 5.325 10.598 0.249 1.00 79.69 865 PHE A O 1
ATOM 6677 N N . PRO A 1 866 ? 5.110 11.250 -1.896 1.00 70.88 866 PRO A N 1
ATOM 6678 C CA . PRO A 1 866 ? 6.429 11.886 -1.955 1.00 70.88 866 PRO A CA 1
ATOM 6679 C C . PRO A 1 866 ? 6.651 12.976 -0.894 1.00 70.88 866 PRO A C 1
ATOM 6681 O O . PRO A 1 866 ? 7.787 13.194 -0.480 1.00 70.88 866 PRO A O 1
ATOM 6684 N N . ASP A 1 867 ? 5.579 13.640 -0.454 1.00 68.12 867 ASP A N 1
ATOM 6685 C CA . ASP A 1 867 ? 5.575 14.679 0.578 1.00 68.12 867 ASP A CA 1
ATOM 6686 C C . ASP A 1 867 ? 5.428 14.111 2.002 1.00 68.12 867 ASP A C 1
ATOM 6688 O O . ASP A 1 867 ? 6.145 14.533 2.910 1.00 68.12 867 ASP A O 1
ATOM 6692 N N . GLN A 1 868 ? 4.513 13.156 2.210 1.00 76.62 868 GLN A N 1
ATOM 6693 C CA . GLN A 1 868 ? 4.176 12.617 3.532 1.00 76.62 868 GLN A CA 1
ATOM 6694 C C . GLN A 1 868 ? 3.519 11.225 3.468 1.00 76.62 868 GLN A C 1
ATOM 6696 O O . GLN A 1 868 ? 2.792 10.893 2.534 1.00 76.62 868 GLN A O 1
ATOM 6701 N N . THR A 1 869 ? 3.688 10.413 4.513 1.00 83.12 869 THR A N 1
ATOM 6702 C CA . THR A 1 869 ? 2.868 9.208 4.739 1.00 83.12 869 THR A CA 1
ATOM 6703 C C . THR A 1 869 ? 1.505 9.596 5.310 1.00 83.12 869 THR A C 1
ATOM 6705 O O . THR A 1 869 ? 1.409 10.469 6.176 1.00 83.12 869 THR A O 1
ATOM 6708 N N . ARG A 1 870 ? 0.445 8.941 4.830 1.00 86.31 870 ARG A N 1
ATOM 6709 C CA . ARG A 1 870 ? -0.952 9.188 5.198 1.00 86.31 870 ARG A CA 1
ATOM 6710 C C . ARG A 1 870 ? -1.668 7.873 5.502 1.00 86.31 870 ARG A C 1
ATOM 6712 O O . ARG A 1 870 ? -1.408 6.860 4.853 1.00 86.31 870 ARG A O 1
ATOM 6719 N N . ILE A 1 871 ? -2.601 7.896 6.447 1.00 89.44 871 ILE A N 1
ATOM 6720 C CA . ILE A 1 871 ? -3.663 6.889 6.534 1.00 89.44 871 ILE A CA 1
ATOM 6721 C C . ILE A 1 871 ? -4.772 7.344 5.590 1.00 89.44 871 ILE A C 1
ATOM 6723 O O . ILE A 1 871 ? -5.243 8.475 5.683 1.00 89.44 871 ILE A O 1
ATOM 6727 N N . VAL A 1 872 ? -5.173 6.478 4.670 1.00 90.94 872 VAL A N 1
ATOM 6728 C CA . VAL A 1 872 ? -6.208 6.746 3.673 1.00 90.94 872 VAL A CA 1
ATOM 6729 C C . VAL A 1 872 ? -7.399 5.839 3.953 1.00 90.94 872 VAL A C 1
ATOM 6731 O O . VAL A 1 872 ? -7.253 4.619 4.029 1.00 90.94 872 VAL A O 1
ATOM 6734 N N . GLN A 1 873 ? -8.571 6.446 4.102 1.00 91.62 873 GLN A N 1
ATOM 6735 C CA . GLN A 1 873 ? -9.854 5.763 4.172 1.00 91.62 873 GLN A CA 1
ATOM 6736 C C . GLN A 1 873 ? -10.413 5.605 2.760 1.00 91.62 873 GLN A C 1
ATOM 6738 O O . GLN A 1 873 ? -10.569 6.598 2.043 1.00 91.62 873 GLN A O 1
ATOM 6743 N N . LEU A 1 874 ? -10.730 4.374 2.375 1.00 92.44 874 LEU A N 1
ATOM 6744 C CA . LEU A 1 874 ? -11.349 4.038 1.098 1.00 92.44 874 LEU A CA 1
ATOM 6745 C C . LEU A 1 874 ? -12.727 3.417 1.317 1.00 92.44 874 LEU A C 1
ATOM 6747 O O . LEU A 1 874 ? -12.948 2.717 2.305 1.00 92.44 874 LEU A O 1
ATOM 6751 N N . ASP A 1 875 ? -13.629 3.620 0.368 1.00 89.12 875 ASP A N 1
ATOM 6752 C CA . ASP A 1 875 ? -14.868 2.853 0.279 1.00 89.12 875 ASP A CA 1
ATOM 6753 C C . ASP A 1 875 ? -14.549 1.426 -0.206 1.00 89.12 875 ASP A C 1
ATOM 6755 O O . ASP A 1 875 ? -13.900 1.234 -1.237 1.00 89.12 875 ASP A O 1
ATOM 6759 N N . ALA A 1 876 ? -14.973 0.401 0.535 1.00 90.81 876 ALA A N 1
ATOM 6760 C CA . ALA A 1 876 ? -14.651 -0.991 0.213 1.00 90.81 876 ALA A CA 1
ATOM 6761 C C . ALA A 1 876 ? -15.321 -1.475 -1.085 1.00 90.81 876 ALA A C 1
ATOM 6763 O O . ALA A 1 876 ? -14.850 -2.425 -1.724 1.00 90.81 876 ALA A O 1
ATOM 6764 N N . SER A 1 877 ? -16.399 -0.812 -1.516 1.00 89.06 877 SER A N 1
ATOM 6765 C CA . SER A 1 877 ? -17.173 -1.1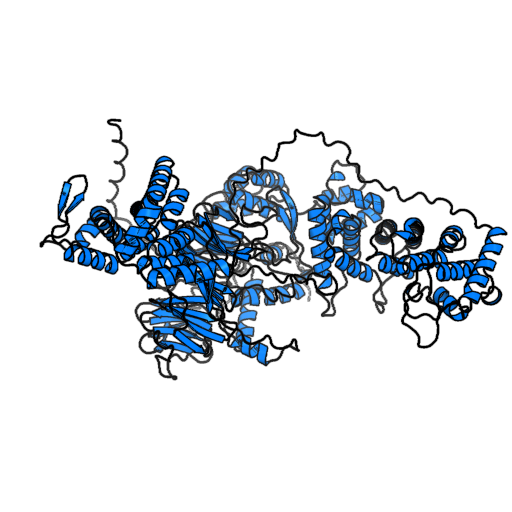90 -2.690 1.00 89.06 877 SER A CA 1
ATOM 6766 C C . SER A 1 877 ? -16.464 -0.868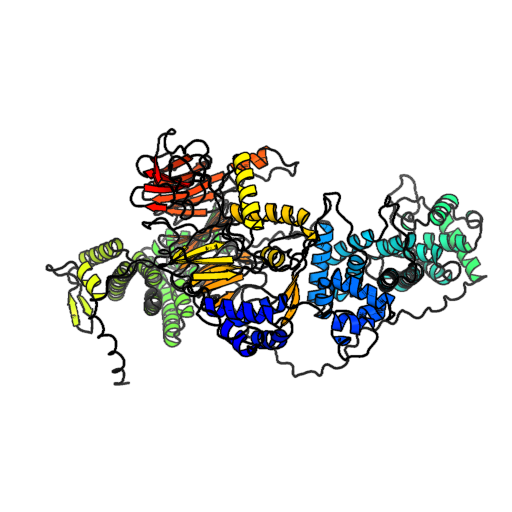 -4.006 1.00 89.06 877 SER A C 1
ATOM 6768 O O . SER A 1 877 ? -16.588 -1.659 -4.945 1.00 89.06 877 SER A O 1
ATOM 6770 N N . ASN A 1 878 ? -15.695 0.226 -4.050 1.00 89.19 878 ASN A N 1
ATOM 6771 C CA . ASN A 1 878 ? -15.115 0.792 -5.275 1.00 89.19 878 ASN A CA 1
ATOM 6772 C C . ASN A 1 878 ? -13.664 1.305 -5.131 1.00 89.19 878 ASN A C 1
ATOM 6774 O O . ASN A 1 878 ? -13.027 1.606 -6.138 1.00 89.19 878 ASN A O 1
ATOM 6778 N N . GLY A 1 879 ? -13.128 1.390 -3.911 1.00 90.62 879 GLY A N 1
ATOM 6779 C CA . GLY A 1 879 ? -11.775 1.870 -3.630 1.00 90.62 879 GLY A CA 1
ATOM 6780 C C . GLY A 1 879 ? -11.610 3.394 -3.649 1.00 90.62 879 GLY A C 1
ATOM 6781 O O . GLY A 1 879 ? -10.483 3.873 -3.533 1.00 90.62 879 GLY A O 1
ATOM 6782 N N . HIS A 1 880 ? -12.682 4.181 -3.788 1.00 89.06 880 HIS A N 1
ATOM 6783 C CA . HIS A 1 880 ? -12.596 5.642 -3.792 1.00 89.06 880 HIS A CA 1
ATOM 6784 C C . HIS A 1 880 ? -12.139 6.188 -2.441 1.00 89.06 880 HIS A C 1
ATOM 6786 O O . HIS A 1 880 ? -12.539 5.701 -1.386 1.00 89.06 880 HIS A O 1
ATOM 6792 N N . VAL A 1 881 ? -11.320 7.239 -2.491 1.00 88.81 881 VAL A N 1
ATOM 6793 C CA . VAL A 1 881 ? -10.847 7.954 -1.304 1.00 88.81 881 VAL A CA 1
ATOM 6794 C C . VAL A 1 881 ? -12.015 8.684 -0.646 1.00 88.81 881 VAL A C 1
ATOM 6796 O O . VAL A 1 881 ? -12.613 9.567 -1.253 1.00 88.81 881 VAL A O 1
ATOM 6799 N N . VAL A 1 882 ? -12.297 8.331 0.607 1.00 84.62 882 VAL A N 1
ATOM 6800 C CA . VAL A 1 882 ? -13.283 9.002 1.466 1.00 84.62 882 VAL A CA 1
ATOM 6801 C C . VAL A 1 882 ? -12.605 10.107 2.273 1.00 84.62 882 VAL A C 1
ATOM 6803 O O . VAL A 1 882 ? -13.081 11.238 2.312 1.00 84.62 882 VAL A O 1
ATOM 6806 N N . GLN A 1 883 ? -11.473 9.790 2.907 1.00 83.50 883 GLN A N 1
ATOM 6807 C CA . GLN A 1 883 ? -10.732 10.719 3.760 1.00 83.50 883 GLN A CA 1
ATOM 6808 C C . GLN A 1 883 ? -9.252 10.329 3.841 1.00 83.50 883 GLN A C 1
ATOM 6810 O O . GLN A 1 883 ? -8.878 9.185 3.584 1.00 83.50 883 GLN A O 1
ATOM 6815 N N . GLN A 1 884 ? -8.392 11.286 4.192 1.00 86.19 884 GLN A N 1
ATOM 6816 C CA . GLN A 1 884 ? -6.966 11.060 4.420 1.00 86.19 884 GLN A CA 1
ATOM 6817 C C . GLN A 1 884 ? -6.504 11.807 5.675 1.00 86.19 884 GLN A C 1
ATOM 6819 O O . GLN A 1 884 ? -6.922 12.944 5.901 1.00 86.19 884 GLN A O 1
ATOM 6824 N N . TRP A 1 885 ? -5.609 11.192 6.450 1.00 85.19 885 TRP A N 1
ATOM 6825 C CA . TRP A 1 885 ? -4.931 11.811 7.592 1.00 85.19 885 TRP A CA 1
ATOM 6826 C C . TRP A 1 885 ? -3.422 11.672 7.433 1.00 85.19 885 TRP A C 1
ATOM 6828 O O . TRP A 1 885 ? -2.929 10.547 7.315 1.00 85.19 885 TRP A O 1
ATOM 6838 N N . PRO A 1 886 ? -2.662 12.771 7.423 1.00 81.12 886 PRO A N 1
ATOM 6839 C CA . PRO A 1 886 ? -1.217 12.680 7.365 1.00 81.12 886 PRO A CA 1
ATOM 6840 C C . PRO A 1 886 ? -0.628 12.276 8.723 1.00 81.12 886 PRO A C 1
ATOM 6842 O O . PRO A 1 886 ? -1.109 12.702 9.768 1.00 81.12 886 PRO A O 1
ATOM 6845 N N . VAL A 1 887 ? 0.410 11.435 8.712 1.00 78.56 887 VAL A N 1
ATOM 6846 C CA . VAL A 1 887 ? 0.943 10.787 9.931 1.00 78.56 887 VAL A CA 1
ATOM 6847 C C . VAL A 1 887 ? 2.458 10.925 10.127 1.00 78.56 887 VAL A C 1
ATOM 6849 O O . VAL A 1 887 ? 2.996 10.489 11.144 1.00 78.56 887 VAL A O 1
ATOM 6852 N N . THR A 1 888 ? 3.161 11.556 9.188 1.00 68.56 888 THR A N 1
ATOM 6853 C CA . THR A 1 888 ? 4.609 11.839 9.282 1.00 68.56 888 THR A CA 1
ATOM 6854 C C . THR A 1 888 ? 4.899 13.306 8.988 1.00 68.56 888 THR A C 1
ATOM 6856 O O . THR A 1 888 ? 4.324 13.812 8.026 1.00 68.56 888 THR A O 1
ATOM 6859 N N . PRO A 1 889 ? 5.826 13.953 9.725 1.00 51.00 889 PRO A N 1
ATOM 6860 C CA . PRO A 1 889 ? 6.323 15.296 9.423 1.00 51.00 889 PRO A CA 1
ATOM 6861 C C . PRO A 1 889 ? 6.674 15.465 7.940 1.00 51.00 889 PRO A C 1
ATOM 6863 O O . PRO A 1 889 ? 7.331 14.588 7.378 1.00 51.00 889 PRO A O 1
ATOM 6866 N N . VAL A 1 890 ? 6.291 16.589 7.320 1.00 43.69 890 VAL A N 1
ATOM 6867 C CA . VAL A 1 890 ? 6.811 16.963 5.995 1.00 43.69 890 VAL A CA 1
ATOM 6868 C C . VAL A 1 890 ? 8.324 17.105 6.132 1.00 43.69 890 VAL A C 1
ATOM 6870 O O . VAL A 1 890 ? 8.806 17.881 6.960 1.00 43.69 890 VAL A O 1
ATOM 6873 N N . HIS A 1 891 ? 9.092 16.337 5.361 1.00 37.97 891 HIS A N 1
ATOM 6874 C CA . HIS A 1 891 ? 10.547 16.458 5.359 1.00 37.97 891 HIS A CA 1
ATOM 6875 C C . HIS A 1 891 ? 10.945 17.844 4.825 1.00 37.97 891 HIS A C 1
ATOM 6877 O O . HIS A 1 891 ? 11.005 18.044 3.616 1.00 37.97 891 HIS A O 1
ATOM 6883 N N . GLN A 1 892 ? 11.253 18.793 5.715 1.00 30.03 892 GLN A N 1
ATOM 6884 C CA . GLN A 1 892 ? 11.820 20.095 5.329 1.00 30.03 892 GLN A CA 1
ATOM 6885 C C . GLN A 1 892 ? 13.282 19.989 4.846 1.00 30.03 892 GLN A C 1
ATOM 6887 O O . GLN A 1 892 ? 13.780 20.904 4.203 1.00 30.03 892 GLN A O 1
ATOM 6892 N N . ASP A 1 893 ? 13.945 18.842 5.040 1.00 29.33 893 ASP A N 1
ATOM 6893 C CA . ASP A 1 893 ? 15.337 18.619 4.630 1.00 29.33 893 ASP A CA 1
ATOM 6894 C C . ASP A 1 893 ? 15.468 17.758 3.363 1.00 29.33 893 ASP A C 1
ATOM 6896 O O . ASP A 1 893 ? 16.051 16.659 3.347 1.00 29.33 893 ASP A O 1
ATOM 6900 N N . ALA A 1 894 ? 14.978 18.313 2.258 1.00 31.12 894 ALA A N 1
ATOM 6901 C CA . ALA A 1 894 ? 15.623 18.143 0.960 1.00 31.12 894 ALA A CA 1
ATOM 6902 C C . ALA A 1 894 ? 16.694 19.236 0.794 1.00 31.12 894 ALA A C 1
ATOM 6904 O O . ALA A 1 894 ? 16.692 19.978 -0.182 1.00 31.12 894 ALA A O 1
ATOM 6905 N N . THR A 1 895 ? 17.600 19.370 1.768 1.00 31.30 895 THR A N 1
ATOM 6906 C CA . THR A 1 895 ? 18.823 20.144 1.565 1.00 31.30 895 THR A CA 1
ATOM 6907 C C . THR A 1 895 ? 19.589 19.483 0.426 1.00 31.30 895 THR A C 1
ATOM 6909 O O . THR A 1 895 ? 20.003 18.322 0.520 1.00 31.30 895 THR A O 1
ATOM 6912 N N . GLU A 1 896 ? 19.694 20.213 -0.684 1.00 30.03 896 GLU A N 1
ATOM 6913 C CA . GLU A 1 896 ? 20.562 19.894 -1.806 1.00 30.03 896 GLU A CA 1
ATOM 6914 C C . GLU A 1 896 ? 21.949 19.545 -1.261 1.00 30.03 896 GLU A C 1
ATOM 6916 O O . GLU A 1 896 ? 22.485 20.233 -0.386 1.00 30.03 896 GLU A O 1
ATOM 6921 N N . GLY A 1 897 ? 22.529 18.441 -1.738 1.00 32.31 897 GLY A N 1
ATOM 6922 C CA . GLY A 1 897 ? 23.934 18.178 -1.463 1.00 32.31 897 GLY A CA 1
ATOM 6923 C C . GLY A 1 897 ? 24.781 19.373 -1.927 1.00 32.31 897 GLY A C 1
ATOM 6924 O O . GLY A 1 897 ? 24.382 20.074 -2.860 1.00 32.31 897 GLY A O 1
ATOM 6925 N N . PRO A 1 898 ? 25.962 19.611 -1.332 1.00 31.86 898 PRO A N 1
ATOM 6926 C CA . PRO A 1 898 ? 26.856 20.717 -1.708 1.00 31.86 898 PRO A CA 1
ATOM 6927 C C . PRO A 1 898 ? 27.307 20.706 -3.187 1.00 31.86 898 PRO A C 1
ATOM 6929 O O . PRO A 1 898 ? 27.984 21.624 -3.638 1.00 31.86 898 PRO A O 1
ATOM 6932 N N . ASP A 1 899 ? 26.942 19.675 -3.946 1.00 34.53 899 ASP A N 1
ATOM 6933 C CA . ASP A 1 899 ? 27.202 19.441 -5.363 1.00 34.53 899 ASP A CA 1
ATOM 6934 C C . ASP A 1 899 ? 25.938 19.509 -6.255 1.00 34.53 899 ASP A C 1
ATOM 6936 O O . ASP A 1 899 ? 25.988 19.104 -7.418 1.00 34.53 899 ASP A O 1
ATOM 6940 N N . GLY A 1 900 ? 24.798 20.001 -5.747 1.00 32.53 900 GLY A N 1
ATOM 6941 C CA . GLY A 1 900 ? 23.540 20.106 -6.509 1.00 32.53 900 GLY A CA 1
ATOM 6942 C C . GLY A 1 900 ? 22.953 18.748 -6.912 1.00 32.53 900 GLY A C 1
ATOM 6943 O O . GLY A 1 900 ? 22.010 18.660 -7.701 1.00 32.53 900 GLY A O 1
ATOM 6944 N N . SER A 1 901 ? 23.515 17.658 -6.383 1.00 33.47 901 SER A N 1
ATOM 6945 C CA . SER A 1 901 ? 22.982 16.323 -6.565 1.00 33.47 901 SER A CA 1
ATOM 6946 C C . SER A 1 901 ? 21.875 16.105 -5.537 1.00 33.47 901 SER A C 1
ATOM 6948 O O . SER A 1 901 ? 22.110 16.109 -4.326 1.00 33.47 901 SER A O 1
ATOM 6950 N N . GLN A 1 902 ? 20.638 15.909 -6.005 1.00 32.91 902 GLN A N 1
ATOM 6951 C CA . GLN A 1 902 ? 19.662 15.237 -5.156 1.00 32.91 902 GLN A CA 1
ATOM 6952 C C . GLN A 1 902 ? 20.272 13.880 -4.788 1.00 32.91 902 GLN A C 1
ATOM 6954 O O . GLN A 1 902 ? 20.696 13.153 -5.699 1.00 32.91 902 GLN A O 1
ATOM 6959 N N . PRO A 1 903 ? 20.365 13.517 -3.494 1.00 26.22 903 PRO A N 1
ATOM 6960 C CA . PRO A 1 903 ? 20.781 12.175 -3.134 1.00 26.22 903 PRO A CA 1
ATOM 6961 C C . PRO A 1 903 ? 19.856 11.219 -3.879 1.00 26.22 903 PRO A C 1
ATOM 6963 O O . PRO A 1 903 ? 18.635 11.337 -3.775 1.00 26.22 903 PRO A O 1
ATOM 6966 N N . ALA A 1 904 ? 20.441 10.318 -4.675 1.00 32.44 904 ALA A N 1
ATOM 6967 C CA . ALA A 1 904 ? 19.676 9.306 -5.386 1.00 32.44 904 ALA A CA 1
ATOM 6968 C C . ALA A 1 904 ? 18.659 8.691 -4.403 1.00 32.44 904 ALA A C 1
ATOM 6970 O O . ALA A 1 904 ? 19.058 8.384 -3.267 1.00 32.44 904 ALA A O 1
ATOM 6971 N N . PRO A 1 905 ? 17.385 8.503 -4.804 1.00 33.78 905 PRO A N 1
ATOM 6972 C CA . PRO A 1 905 ? 16.357 7.898 -3.950 1.00 33.78 905 PRO A CA 1
ATOM 6973 C C . PRO A 1 905 ? 16.855 6.623 -3.244 1.00 33.78 905 PRO A C 1
ATOM 6975 O O . PRO A 1 905 ? 16.499 6.347 -2.100 1.00 33.78 905 PRO A O 1
ATOM 6978 N N . ASP A 1 906 ? 17.802 5.929 -3.878 1.00 32.22 906 ASP A N 1
ATOM 6979 C CA . ASP A 1 906 ? 18.447 4.696 -3.436 1.00 32.22 906 ASP A CA 1
ATOM 6980 C C . ASP A 1 906 ? 19.295 4.767 -2.147 1.00 32.22 906 ASP A C 1
ATOM 6982 O O . ASP A 1 906 ? 19.603 3.716 -1.585 1.00 32.22 906 ASP A O 1
ATOM 6986 N N . ALA A 1 907 ? 19.697 5.940 -1.633 1.00 29.84 907 ALA A N 1
ATOM 6987 C CA . ALA A 1 907 ? 20.613 6.004 -0.476 1.00 29.84 907 ALA A CA 1
ATOM 6988 C C . ALA A 1 907 ? 19.942 6.279 0.885 1.00 29.84 907 ALA A C 1
ATOM 6990 O O . ALA A 1 907 ? 20.488 5.875 1.918 1.00 29.84 907 ALA A O 1
ATOM 6991 N N . ARG A 1 908 ? 18.773 6.941 0.913 1.00 30.64 908 ARG A N 1
ATOM 6992 C CA . ARG A 1 908 ? 17.924 7.046 2.121 1.00 30.64 908 ARG A CA 1
ATOM 6993 C C . ARG A 1 908 ? 16.895 5.903 2.186 1.00 30.64 908 ARG A C 1
ATOM 6995 O O . ARG A 1 908 ? 16.533 5.491 3.281 1.00 30.64 908 ARG A O 1
ATOM 7002 N N . GLN A 1 909 ? 16.521 5.311 1.044 1.00 35.59 909 GLN A N 1
ATOM 7003 C CA . GLN A 1 909 ? 15.646 4.130 0.934 1.00 35.59 909 GLN A CA 1
ATOM 7004 C C . GLN A 1 909 ? 16.428 2.806 0.981 1.00 35.59 909 GLN A C 1
ATOM 7006 O O . GLN A 1 909 ? 16.159 1.867 0.229 1.00 35.59 909 GLN A O 1
ATOM 7011 N N . GLY A 1 910 ? 17.419 2.704 1.871 1.00 31.17 910 GLY A N 1
ATOM 7012 C CA . GLY A 1 910 ? 18.037 1.418 2.175 1.00 31.17 910 GLY A CA 1
ATOM 7013 C C . GLY A 1 910 ? 16.963 0.473 2.706 1.00 31.17 910 GLY A C 1
ATOM 7014 O O . GLY A 1 910 ? 16.569 0.605 3.858 1.00 31.17 910 GLY A O 1
ATOM 7015 N N . SER A 1 911 ? 16.499 -0.457 1.864 1.00 37.22 911 SER A N 1
ATOM 7016 C CA . SER A 1 911 ? 15.320 -1.309 2.083 1.00 37.22 911 SER A CA 1
ATOM 7017 C C . SER A 1 911 ? 14.042 -0.513 2.367 1.00 37.22 911 SER A C 1
ATOM 7019 O O . SER A 1 911 ? 13.849 0.011 3.458 1.00 37.22 911 SER A O 1
ATOM 7021 N N . LEU A 1 912 ? 13.138 -0.485 1.387 1.00 42.84 912 LEU A N 1
ATOM 7022 C CA . LEU A 1 912 ? 11.724 -0.140 1.566 1.00 42.84 912 LEU A CA 1
ATOM 7023 C C . LEU A 1 912 ? 11.162 -0.660 2.909 1.00 42.84 912 LEU A C 1
ATOM 7025 O O . LEU A 1 912 ? 11.645 -1.693 3.386 1.00 42.84 912 LEU A O 1
ATOM 7029 N N . PRO A 1 913 ? 10.148 -0.004 3.511 1.00 47.84 913 PRO A N 1
ATOM 7030 C CA . PRO A 1 913 ? 9.523 -0.418 4.771 1.00 47.84 913 PRO A CA 1
ATOM 7031 C C . PRO A 1 913 ? 8.714 -1.708 4.556 1.00 47.84 913 PRO A C 1
ATOM 7033 O O . PRO A 1 913 ? 7.498 -1.725 4.484 1.00 47.84 913 PRO A O 1
ATOM 7036 N N . VAL A 1 914 ? 9.443 -2.802 4.385 1.00 52.41 914 VAL A N 1
ATOM 7037 C CA . VAL A 1 914 ? 8.989 -4.139 3.992 1.00 52.41 914 VAL A CA 1
ATOM 7038 C C . VAL A 1 914 ? 8.592 -4.938 5.253 1.00 52.41 914 VAL A C 1
ATOM 7040 O O . VAL A 1 914 ? 8.024 -6.016 5.166 1.00 52.41 914 VAL A O 1
ATOM 7043 N N . GLU A 1 915 ? 8.789 -4.339 6.433 1.00 64.75 915 GLU A N 1
ATOM 7044 C CA . GLU A 1 915 ? 8.593 -4.901 7.773 1.00 64.75 915 GLU A CA 1
ATOM 7045 C C . GLU A 1 915 ? 7.434 -4.214 8.538 1.00 64.75 915 GLU A C 1
ATOM 7047 O O . GLU A 1 915 ? 7.484 -4.165 9.760 1.00 64.75 915 GLU A O 1
ATOM 7052 N N . LEU A 1 916 ? 6.416 -3.640 7.878 1.00 73.56 916 LEU A N 1
ATOM 7053 C CA . LEU A 1 916 ? 5.241 -3.063 8.564 1.00 73.56 916 LEU A CA 1
ATOM 7054 C C . LEU A 1 916 ? 4.055 -4.036 8.523 1.00 73.56 916 LEU A C 1
ATOM 7056 O O . LEU A 1 916 ? 3.705 -4.557 7.464 1.00 73.56 916 LEU A O 1
ATOM 7060 N N . ALA A 1 917 ? 3.443 -4.299 9.677 1.00 74.50 917 ALA A N 1
ATOM 7061 C CA . ALA A 1 917 ? 2.171 -5.015 9.753 1.00 74.50 917 ALA A CA 1
ATOM 7062 C C . ALA A 1 917 ? 0.997 -4.113 9.307 1.00 74.50 917 ALA A C 1
ATOM 7064 O O . ALA A 1 917 ? 1.098 -2.888 9.423 1.00 74.50 917 ALA A O 1
ATOM 7065 N N . PRO A 1 918 ? -0.117 -4.689 8.809 1.00 77.12 918 PRO A N 1
ATOM 7066 C CA . PRO A 1 918 ? -1.319 -3.911 8.513 1.00 77.12 918 PRO A CA 1
ATOM 7067 C C . PRO A 1 918 ? -1.872 -3.219 9.775 1.00 77.12 918 PRO A C 1
ATOM 7069 O O . PRO A 1 918 ? -1.604 -3.683 10.888 1.00 77.12 918 PRO A O 1
ATOM 7072 N N . PRO A 1 919 ? -2.656 -2.131 9.625 1.00 87.62 919 PRO A N 1
ATOM 7073 C CA . PRO A 1 919 ? -3.337 -1.500 10.752 1.00 87.62 919 PRO A CA 1
ATOM 7074 C C . PRO A 1 919 ? -4.219 -2.501 11.502 1.00 87.62 919 PRO A C 1
ATOM 7076 O O . PRO A 1 919 ? -4.837 -3.379 10.897 1.00 87.62 919 PRO A O 1
ATOM 7079 N N . VAL A 1 920 ? -4.306 -2.348 12.820 1.00 87.06 920 VAL A N 1
ATOM 7080 C CA . VAL A 1 920 ? -5.155 -3.178 13.678 1.00 87.06 920 VAL A CA 1
ATOM 7081 C C . VAL A 1 920 ? -6.245 -2.333 14.309 1.00 87.06 920 VAL A C 1
ATOM 7083 O O . VAL A 1 920 ? -6.012 -1.188 14.685 1.00 87.06 920 VAL A O 1
ATOM 7086 N N . PHE A 1 921 ? -7.437 -2.906 14.431 1.00 86.06 921 PHE A N 1
ATOM 7087 C CA . PHE A 1 921 ? -8.561 -2.289 15.122 1.00 86.06 921 PHE A CA 1
ATOM 7088 C C . PHE A 1 921 ? -8.886 -3.063 16.387 1.00 86.06 921 PHE A C 1
ATOM 7090 O O . PHE A 1 921 ? -9.058 -4.282 16.338 1.00 86.06 921 PHE A O 1
ATOM 7097 N N . SER A 1 922 ? -9.000 -2.361 17.508 1.00 79.31 922 SER A N 1
ATOM 7098 C CA . SER A 1 922 ? -9.462 -2.943 18.765 1.00 79.31 922 SER A CA 1
ATOM 7099 C C . SER A 1 922 ? -9.957 -1.848 19.703 1.00 79.31 922 SER A C 1
ATOM 7101 O O . SER A 1 922 ? -9.486 -0.713 19.638 1.00 79.31 922 SER A O 1
ATOM 7103 N N . GLY A 1 923 ? -10.927 -2.188 20.555 1.00 73.38 923 GLY A N 1
ATOM 7104 C CA . GLY A 1 923 ? -11.669 -1.203 21.339 1.00 73.38 923 GLY A CA 1
ATOM 7105 C C . GLY A 1 923 ? -12.450 -0.274 20.409 1.00 73.38 923 GLY A C 1
ATOM 7106 O O . GLY A 1 923 ? -13.501 -0.653 19.892 1.00 73.38 923 GLY A O 1
ATOM 7107 N N . ASP A 1 924 ? -11.913 0.922 20.204 1.00 79.81 924 ASP A N 1
ATOM 7108 C CA . ASP A 1 924 ? -12.430 2.009 19.368 1.00 79.81 924 ASP A CA 1
ATOM 7109 C C . ASP A 1 924 ? -11.307 2.788 18.647 1.00 79.81 924 ASP A C 1
ATOM 7111 O O . ASP A 1 924 ? -11.521 3.895 18.145 1.00 79.81 924 ASP A O 1
ATOM 7115 N N . ARG A 1 925 ? -10.103 2.205 18.562 1.00 88.62 925 ARG A N 1
ATOM 7116 C CA . ARG A 1 925 ? -8.943 2.808 17.898 1.00 88.62 925 ARG A CA 1
ATOM 7117 C C . ARG A 1 925 ? -8.405 1.907 16.801 1.00 88.62 925 ARG A C 1
ATOM 7119 O O . ARG A 1 925 ? -8.376 0.679 16.911 1.00 88.62 925 ARG A O 1
ATOM 7126 N N . ILE A 1 926 ? -7.914 2.552 15.755 1.00 92.06 926 ILE A N 1
ATOM 7127 C CA . ILE A 1 926 ? -7.049 1.957 14.747 1.00 92.06 926 ILE A CA 1
ATOM 7128 C C . ILE A 1 926 ? -5.617 2.303 15.129 1.00 92.06 926 ILE A C 1
ATOM 7130 O O . ILE A 1 926 ? -5.285 3.479 15.239 1.00 92.06 926 ILE A O 1
ATOM 7134 N N . VAL A 1 927 ? -4.765 1.299 15.304 1.00 91.81 927 VAL A N 1
ATOM 7135 C CA . VAL A 1 927 ? -3.342 1.489 15.596 1.00 91.81 927 VAL A CA 1
ATOM 7136 C C . VAL A 1 927 ? -2.521 0.952 14.433 1.00 91.81 927 VAL A C 1
ATOM 7138 O O . VAL A 1 927 ? -2.740 -0.168 13.968 1.00 91.81 927 VAL A O 1
ATOM 7141 N N . CYS A 1 928 ? -1.559 1.735 13.952 1.00 88.75 928 CYS A N 1
ATOM 7142 C CA . CYS A 1 928 ? -0.673 1.322 12.869 1.00 88.75 928 CYS A CA 1
ATOM 7143 C C . CYS A 1 928 ? 0.782 1.725 13.119 1.00 88.75 928 CYS A C 1
ATOM 7145 O O . CYS A 1 928 ? 1.072 2.818 13.611 1.00 88.75 928 CYS A O 1
ATOM 7147 N N . ALA A 1 929 ? 1.702 0.846 12.721 1.00 86.69 929 ALA A N 1
ATOM 7148 C CA . ALA A 1 929 ? 3.115 1.177 12.605 1.00 86.69 929 ALA A CA 1
ATOM 7149 C C . ALA A 1 929 ? 3.337 1.965 11.305 1.00 86.69 929 ALA A C 1
ATOM 7151 O O . ALA A 1 929 ? 3.052 1.463 10.218 1.00 86.69 929 ALA A O 1
ATOM 7152 N N . VAL A 1 930 ? 3.838 3.194 11.415 1.00 82.31 930 VAL A N 1
ATOM 7153 C CA . VAL A 1 930 ? 4.118 4.077 10.267 1.00 82.31 930 VAL A CA 1
ATOM 7154 C C . VAL A 1 930 ? 5.562 3.916 9.788 1.00 82.31 930 VAL A C 1
ATOM 7156 O O . VAL A 1 930 ? 5.869 4.058 8.606 1.00 82.31 930 VAL A O 1
ATOM 7159 N N . SER A 1 931 ? 6.460 3.564 10.705 1.00 77.12 931 SER A N 1
ATOM 7160 C CA . SER A 1 931 ? 7.856 3.232 10.430 1.00 77.12 931 SER A CA 1
ATOM 7161 C C . SER A 1 931 ? 8.341 2.159 11.413 1.00 77.12 931 SER A C 1
ATOM 7163 O O . SER A 1 931 ? 7.576 1.680 12.248 1.00 77.12 931 SER A O 1
ATOM 7165 N N . ARG A 1 932 ? 9.624 1.772 11.347 1.00 75.75 932 ARG A N 1
ATOM 7166 C CA . ARG A 1 932 ? 10.207 0.772 12.268 1.00 75.75 932 ARG A CA 1
ATOM 7167 C C . ARG A 1 932 ? 10.142 1.184 13.746 1.00 75.75 932 ARG A C 1
ATOM 7169 O O . ARG A 1 932 ? 10.322 0.325 14.602 1.00 75.75 932 ARG A O 1
ATOM 7176 N N . ASN A 1 933 ? 9.944 2.470 14.032 1.00 76.50 933 ASN A N 1
ATOM 7177 C CA . ASN A 1 933 ? 9.945 3.031 15.378 1.00 76.50 933 ASN A CA 1
ATOM 7178 C C . ASN A 1 933 ? 8.899 4.141 15.572 1.00 76.50 933 ASN A C 1
ATOM 7180 O O . ASN A 1 933 ? 9.035 4.934 16.497 1.00 76.50 933 ASN A O 1
ATOM 7184 N N . GLN A 1 934 ? 7.874 4.220 14.723 1.00 84.50 934 GLN A N 1
ATOM 7185 C CA . GLN A 1 934 ? 6.779 5.177 14.885 1.00 84.50 934 GLN A CA 1
ATOM 7186 C C . GLN A 1 934 ? 5.438 4.455 14.841 1.00 84.50 934 GLN A C 1
ATOM 7188 O O . GLN A 1 934 ? 5.162 3.710 13.898 1.00 84.50 934 GLN A O 1
ATOM 7193 N N . PHE A 1 935 ? 4.600 4.727 15.837 1.00 88.81 935 PHE A N 1
ATOM 7194 C CA . PHE A 1 935 ? 3.254 4.182 15.969 1.00 88.81 935 PHE A CA 1
ATOM 7195 C C . PHE A 1 935 ? 2.248 5.319 16.074 1.00 88.81 935 PHE A C 1
ATOM 7197 O O . PHE A 1 935 ? 2.508 6.321 16.739 1.00 88.81 935 PHE A O 1
ATOM 7204 N N . VAL A 1 936 ? 1.106 5.155 15.417 1.00 90.69 936 VAL A N 1
ATOM 7205 C CA . VAL A 1 936 ? 0.031 6.149 15.386 1.00 90.69 936 VAL A CA 1
ATOM 7206 C C . VAL A 1 936 ? -1.287 5.473 15.718 1.00 90.69 936 VAL A C 1
ATOM 7208 O O . VAL A 1 936 ? -1.535 4.356 15.254 1.00 90.69 936 VAL A O 1
ATOM 7211 N N . ALA A 1 937 ? -2.122 6.167 16.489 1.00 92.38 937 ALA A N 1
ATOM 7212 C CA . ALA A 1 937 ? -3.512 5.799 16.699 1.00 92.38 937 ALA A CA 1
ATOM 7213 C C . ALA A 1 937 ? -4.469 6.813 16.071 1.00 92.38 937 ALA A C 1
ATOM 7215 O O . ALA A 1 937 ? -4.272 8.029 16.146 1.00 92.38 937 ALA A O 1
ATOM 7216 N N . LEU A 1 938 ? -5.531 6.274 15.483 1.00 91.31 938 LEU A N 1
ATOM 7217 C CA . LEU A 1 938 ? -6.621 6.983 14.833 1.00 91.31 938 LEU A CA 1
ATOM 7218 C C . LEU A 1 938 ? -7.947 6.525 15.456 1.00 91.31 938 LEU A C 1
ATOM 7220 O O . LEU A 1 938 ? -8.219 5.329 15.542 1.00 91.31 938 LEU A O 1
ATOM 7224 N N . ASP A 1 939 ? -8.784 7.474 15.851 1.00 88.62 939 ASP A N 1
ATOM 7225 C CA . ASP A 1 939 ? -10.203 7.251 16.108 1.00 88.62 939 ASP A CA 1
ATOM 7226 C C . ASP A 1 939 ? -10.954 7.349 14.762 1.00 88.62 939 ASP A C 1
ATOM 7228 O O . ASP A 1 939 ? -10.935 8.414 14.136 1.00 88.62 939 ASP A O 1
ATOM 7232 N N . PRO A 1 940 ? -11.627 6.283 14.289 1.00 85.81 940 PRO A N 1
ATOM 7233 C CA . PRO A 1 940 ? -12.350 6.315 13.015 1.00 85.81 940 PRO A CA 1
ATOM 7234 C C . PRO A 1 940 ? -13.511 7.326 12.997 1.00 85.81 940 PRO A C 1
ATOM 7236 O O . PRO A 1 940 ? -13.950 7.741 11.924 1.00 85.81 940 PRO A O 1
ATOM 7239 N N . CYS A 1 941 ? -14.012 7.736 14.163 1.00 83.06 941 CYS A N 1
ATOM 7240 C CA . CYS A 1 941 ? -15.069 8.723 14.317 1.00 83.06 941 CYS A CA 1
ATOM 7241 C C . CYS A 1 941 ? -14.534 10.148 14.535 1.00 83.06 941 CYS A C 1
ATOM 7243 O O . CYS A 1 941 ? -15.246 11.084 14.175 1.00 83.06 941 CYS A O 1
ATOM 7245 N N . ALA A 1 942 ? -13.358 10.334 15.152 1.00 79.25 942 ALA A N 1
ATOM 7246 C CA . ALA A 1 942 ? -12.848 11.655 15.570 1.00 79.25 942 ALA A CA 1
ATOM 7247 C C . ALA A 1 942 ? -11.625 12.160 14.778 1.00 79.25 942 ALA A C 1
ATOM 7249 O O . ALA A 1 942 ? -11.488 13.369 14.562 1.00 79.25 942 ALA A O 1
ATOM 7250 N N . GLY A 1 943 ? -10.760 11.257 14.310 1.00 86.12 943 GLY A N 1
ATOM 7251 C CA . GLY A 1 943 ? -9.489 11.590 13.665 1.00 86.12 943 GLY A CA 1
ATOM 7252 C C . GLY A 1 943 ? -8.264 11.139 14.464 1.00 86.12 943 GLY A C 1
ATOM 7253 O O . GLY A 1 943 ? -8.305 10.138 15.177 1.00 86.12 943 GLY A O 1
ATOM 7254 N N . LEU A 1 944 ? -7.134 11.825 14.293 1.00 88.12 944 LEU A N 1
ATOM 7255 C CA . LEU A 1 944 ? -5.852 11.453 14.898 1.00 88.12 944 LEU A CA 1
ATOM 7256 C C . LEU A 1 944 ? -5.907 11.572 16.428 1.00 88.12 944 LEU A C 1
ATOM 7258 O O . LEU A 1 944 ? -6.272 12.616 16.968 1.00 88.12 944 LEU A O 1
ATOM 7262 N N . ALA A 1 945 ? -5.499 10.511 17.129 1.00 89.25 945 ALA A N 1
ATOM 7263 C CA . ALA A 1 945 ? -5.467 10.477 18.591 1.00 89.25 945 ALA A CA 1
ATOM 7264 C C . ALA A 1 945 ? -4.063 10.794 19.127 1.00 89.25 945 ALA A C 1
ATOM 7266 O O . ALA A 1 945 ? -3.872 11.754 19.876 1.00 89.25 945 ALA A O 1
ATOM 7267 N N . TRP A 1 946 ? -3.053 10.030 18.706 1.00 90.69 946 TRP A N 1
ATOM 7268 C CA . TRP A 1 946 ? -1.665 10.223 19.134 1.00 90.69 946 TRP A CA 1
ATOM 7269 C C . TRP A 1 946 ? -0.658 9.646 18.137 1.00 90.69 946 TRP A C 1
ATOM 7271 O O . TRP A 1 946 ? -0.977 8.781 17.321 1.00 90.69 946 TRP A O 1
ATOM 7281 N N . SER A 1 947 ? 0.587 10.116 18.234 1.00 89.38 947 SER A N 1
ATOM 7282 C CA . SER A 1 947 ? 1.751 9.578 17.525 1.00 89.38 947 SER A CA 1
ATOM 7283 C C . SER A 1 947 ? 2.936 9.453 18.477 1.00 89.38 947 SER A C 1
ATOM 7285 O O . SER A 1 947 ? 3.355 10.434 19.094 1.00 89.38 947 SER A O 1
ATOM 7287 N N . VAL A 1 948 ? 3.527 8.263 18.538 1.00 87.44 948 VAL A N 1
ATOM 7288 C CA . VAL A 1 948 ? 4.673 7.944 19.393 1.00 87.44 948 VAL A CA 1
ATOM 7289 C C . VAL A 1 948 ? 5.856 7.546 18.523 1.00 87.44 948 VAL A C 1
ATOM 7291 O O . VAL A 1 948 ? 5.816 6.543 17.811 1.00 87.44 948 VAL A O 1
ATOM 7294 N N . GLN A 1 949 ? 6.923 8.335 18.608 1.00 85.44 949 GLN A N 1
ATOM 7295 C CA . GLN A 1 949 ? 8.230 8.040 18.046 1.00 85.44 949 GLN A CA 1
ATOM 7296 C C . GLN A 1 949 ? 9.094 7.393 19.133 1.00 85.44 949 GLN A C 1
ATOM 7298 O O . GLN A 1 949 ? 9.487 8.032 20.106 1.00 85.44 949 GLN A O 1
ATOM 7303 N N . ILE A 1 950 ? 9.412 6.118 18.957 1.00 79.81 950 ILE A N 1
ATOM 7304 C CA . ILE A 1 950 ? 10.335 5.388 19.820 1.00 79.81 950 ILE A CA 1
ATOM 7305 C C . ILE A 1 950 ? 11.760 5.804 19.441 1.00 79.81 950 ILE A C 1
ATOM 7307 O O . ILE A 1 950 ? 12.158 5.716 18.273 1.00 79.81 950 ILE A O 1
ATOM 7311 N N . GLU A 1 951 ? 12.533 6.279 20.417 1.00 69.44 951 GLU A N 1
ATOM 7312 C CA . GLU A 1 951 ? 13.932 6.663 20.213 1.00 69.44 951 GLU A CA 1
ATOM 7313 C C . GLU A 1 951 ? 14.740 5.489 19.647 1.00 69.44 951 GLU A C 1
ATOM 7315 O O . GLU A 1 951 ? 14.816 4.413 20.242 1.00 69.44 951 GLU A O 1
ATOM 7320 N N . SER A 1 952 ? 15.353 5.705 18.481 1.00 57.00 952 SER A N 1
ATOM 7321 C CA . SER A 1 952 ? 16.318 4.761 17.920 1.00 57.00 952 SER A CA 1
ATOM 7322 C C . SER A 1 952 ? 17.718 5.070 18.453 1.00 57.00 952 SER A C 1
ATOM 7324 O O . SER A 1 952 ? 18.060 6.247 18.601 1.00 57.00 952 SER A O 1
ATOM 7326 N N . PRO A 1 953 ? 18.571 4.057 18.685 1.00 52.78 953 PRO A N 1
ATOM 7327 C CA . PRO A 1 953 ? 19.991 4.306 18.901 1.00 52.78 953 PRO A CA 1
ATOM 7328 C C . PRO A 1 953 ? 20.590 5.045 17.685 1.00 52.78 953 PRO A C 1
ATOM 7330 O O . PRO A 1 953 ? 20.136 4.826 16.555 1.00 52.78 953 PRO A O 1
ATOM 7333 N N . PRO A 1 954 ? 21.597 5.918 17.883 1.00 48.56 954 PRO A N 1
ATOM 7334 C CA . PRO A 1 954 ? 22.207 6.663 16.788 1.00 48.56 954 PRO A CA 1
ATOM 7335 C C . PRO A 1 954 ? 22.745 5.706 15.710 1.00 48.56 954 PRO A C 1
ATOM 7337 O O . PRO A 1 954 ? 23.250 4.629 16.045 1.00 48.56 954 PRO A O 1
ATOM 7340 N N . PRO A 1 955 ? 22.648 6.072 14.417 1.00 47.28 955 PRO A N 1
ATOM 7341 C CA . PRO A 1 955 ? 23.108 5.213 13.335 1.00 47.28 955 PRO A CA 1
ATOM 7342 C C . PRO A 1 955 ? 24.604 4.917 13.494 1.00 47.28 955 PRO A C 1
ATOM 7344 O O . PRO A 1 955 ? 25.428 5.832 13.520 1.00 47.28 955 PRO A O 1
ATOM 7347 N N . GLU A 1 956 ? 24.962 3.632 13.597 1.00 45.12 956 GLU A N 1
ATOM 7348 C CA . GLU A 1 956 ? 26.367 3.218 13.669 1.00 45.12 956 GLU A CA 1
ATOM 7349 C C . GLU A 1 956 ? 27.120 3.663 12.393 1.00 45.12 956 GLU A C 1
ATOM 7351 O O . GLU A 1 956 ? 26.576 3.574 11.283 1.00 45.12 956 GLU A O 1
ATOM 7356 N N . PRO A 1 957 ? 28.374 4.143 12.515 1.00 47.06 957 PRO A N 1
ATOM 7357 C CA . PRO A 1 957 ? 29.146 4.652 11.387 1.00 47.06 957 PRO A CA 1
ATOM 7358 C C . PRO A 1 957 ? 29.281 3.609 10.268 1.00 47.06 957 PRO A C 1
ATOM 7360 O O . PRO A 1 957 ? 29.487 2.418 10.508 1.00 47.06 957 PRO A O 1
ATOM 7363 N N . ARG A 1 958 ? 29.172 4.070 9.014 1.00 44.19 958 ARG A N 1
ATOM 7364 C CA . ARG A 1 958 ? 29.241 3.235 7.803 1.00 44.19 958 ARG A CA 1
ATOM 7365 C C . ARG A 1 958 ? 30.597 2.512 7.715 1.00 44.19 958 ARG A C 1
ATOM 7367 O O . ARG A 1 958 ? 31.573 3.070 7.227 1.00 44.19 958 ARG A O 1
ATOM 7374 N N . GLY A 1 959 ? 30.639 1.254 8.156 1.00 46.34 959 GLY A N 1
ATOM 7375 C CA . GLY A 1 959 ? 31.793 0.351 8.075 1.00 46.34 959 GLY A CA 1
ATOM 7376 C C . GLY A 1 959 ? 31.427 -1.043 7.544 1.00 46.34 959 GLY A C 1
ATOM 7377 O O . GLY A 1 959 ? 30.249 -1.361 7.370 1.00 46.34 959 GLY A O 1
ATOM 7378 N N . ARG A 1 960 ? 32.452 -1.866 7.251 1.00 41.50 960 ARG A N 1
ATOM 7379 C CA . ARG A 1 960 ? 32.348 -3.239 6.695 1.00 41.50 960 ARG A CA 1
ATOM 7380 C C . ARG A 1 960 ? 31.249 -4.069 7.389 1.00 41.50 960 ARG A C 1
ATOM 7382 O O . ARG A 1 960 ? 31.067 -3.917 8.595 1.00 41.50 960 ARG A O 1
ATOM 7389 N N . PRO A 1 961 ? 30.550 -4.980 6.676 1.00 44.59 961 PRO A N 1
ATOM 7390 C CA . PRO A 1 961 ? 29.478 -5.782 7.262 1.00 44.59 961 PRO A CA 1
ATOM 7391 C C . PRO A 1 961 ? 30.026 -6.621 8.421 1.00 44.59 961 PRO A C 1
ATOM 7393 O O . PRO A 1 961 ? 30.739 -7.603 8.227 1.00 44.59 961 PRO A O 1
ATOM 7396 N N . ASN A 1 962 ? 29.717 -6.191 9.640 1.00 53.78 962 ASN A N 1
ATOM 7397 C CA . ASN A 1 962 ? 30.207 -6.816 10.854 1.00 53.78 962 ASN A CA 1
ATOM 7398 C C . ASN A 1 962 ? 29.370 -8.076 11.137 1.00 53.78 962 ASN A C 1
ATOM 7400 O O . ASN A 1 962 ? 28.144 -8.032 11.011 1.00 53.78 962 ASN A O 1
ATOM 7404 N N . ARG A 1 963 ? 29.984 -9.196 11.556 1.00 47.38 963 ARG A N 1
ATOM 7405 C CA . ARG A 1 963 ? 29.247 -10.409 11.995 1.00 47.38 963 ARG A CA 1
ATOM 7406 C C . ARG A 1 963 ? 28.186 -10.080 13.061 1.00 47.38 963 ARG A C 1
ATOM 7408 O O . ARG A 1 963 ? 27.125 -10.693 13.067 1.00 47.38 963 ARG A O 1
ATOM 7415 N N . ALA A 1 964 ? 28.431 -9.049 13.874 1.00 45.97 964 ALA A N 1
ATOM 7416 C CA . ALA A 1 964 ? 27.484 -8.496 14.842 1.00 45.97 964 ALA A CA 1
ATOM 7417 C C . ALA A 1 964 ? 26.177 -7.972 14.208 1.00 45.97 964 ALA A C 1
ATOM 7419 O O . ALA A 1 964 ? 25.107 -8.185 14.765 1.00 45.97 964 ALA A O 1
ATOM 7420 N N . ARG A 1 965 ? 26.229 -7.365 13.011 1.00 49.03 965 ARG A N 1
ATOM 7421 C CA . ARG A 1 965 ? 25.039 -6.893 12.277 1.00 49.03 965 ARG A CA 1
ATOM 7422 C C . ARG A 1 965 ? 24.184 -8.059 11.776 1.00 49.03 965 ARG A C 1
ATOM 7424 O O . ARG A 1 965 ? 22.962 -7.981 11.808 1.00 49.03 965 ARG A O 1
ATOM 7431 N N . ALA A 1 966 ? 24.821 -9.143 11.331 1.00 46.00 966 ALA A N 1
ATOM 7432 C CA . ALA A 1 966 ? 24.126 -10.358 10.905 1.00 46.00 966 ALA A CA 1
ATOM 7433 C C . ALA A 1 966 ? 23.523 -11.141 12.086 1.00 46.00 966 ALA A C 1
ATOM 7435 O O . ALA A 1 966 ? 22.486 -11.774 11.906 1.00 46.00 966 ALA A O 1
ATOM 7436 N N . ALA A 1 967 ? 24.153 -11.082 13.266 1.00 45.44 967 ALA A N 1
ATOM 7437 C CA . ALA A 1 967 ? 23.646 -11.671 14.505 1.00 45.44 967 ALA A CA 1
ATOM 7438 C C . ALA A 1 967 ? 22.484 -10.859 15.113 1.00 45.44 967 ALA A C 1
ATOM 7440 O O . ALA A 1 967 ? 21.474 -11.452 15.469 1.00 45.44 967 ALA A O 1
ATOM 7441 N N . ARG A 1 968 ? 22.566 -9.517 15.143 1.00 50.69 968 ARG A N 1
ATOM 7442 C CA . ARG A 1 968 ? 21.451 -8.629 15.546 1.00 50.69 968 ARG A CA 1
ATOM 7443 C C . ARG A 1 968 ? 20.221 -8.802 14.658 1.00 50.69 968 ARG A C 1
ATOM 7445 O O . ARG A 1 968 ? 19.133 -9.065 15.146 1.00 50.69 968 ARG A O 1
ATOM 7452 N N . ALA A 1 969 ? 20.414 -8.804 13.337 1.00 51.66 969 ALA A N 1
ATOM 7453 C CA . ALA A 1 969 ? 19.327 -9.054 12.387 1.00 51.66 969 ALA A CA 1
ATOM 7454 C C . ALA A 1 969 ? 18.689 -10.454 12.519 1.00 51.66 969 ALA A C 1
ATOM 7456 O O . ALA A 1 969 ? 17.591 -10.660 12.012 1.00 51.66 969 ALA A O 1
ATOM 7457 N N . ALA A 1 970 ? 19.367 -11.417 13.156 1.00 48.12 970 ALA A N 1
ATOM 7458 C CA . ALA A 1 970 ? 18.809 -12.735 13.457 1.00 48.12 970 ALA A CA 1
ATOM 7459 C C . ALA A 1 970 ? 18.034 -12.775 14.792 1.00 48.12 970 ALA A C 1
ATOM 7461 O O . ALA A 1 970 ? 17.253 -13.693 14.993 1.00 48.12 970 ALA A O 1
ATOM 7462 N N . ALA A 1 971 ? 18.215 -11.789 15.679 1.00 53.31 971 ALA A N 1
ATOM 7463 C CA . ALA A 1 971 ? 17.586 -11.713 17.004 1.00 53.31 971 ALA A CA 1
ATOM 7464 C C . ALA A 1 971 ? 16.480 -10.638 17.114 1.00 53.31 971 ALA A C 1
ATOM 7466 O O . ALA A 1 971 ? 15.973 -10.386 18.209 1.00 53.31 971 ALA A O 1
ATOM 7467 N N . ALA A 1 972 ? 16.122 -9.992 16.001 1.00 68.69 972 ALA A N 1
ATOM 7468 C CA . ALA A 1 972 ? 15.150 -8.904 15.946 1.00 68.69 972 ALA A CA 1
ATOM 7469 C C . ALA A 1 972 ? 13.727 -9.396 15.622 1.00 68.69 972 ALA A C 1
ATOM 7471 O O . ALA A 1 972 ? 13.535 -10.439 14.992 1.00 68.69 972 ALA A O 1
ATOM 7472 N N . TRP A 1 973 ? 12.729 -8.596 16.006 1.00 82.00 973 TRP A N 1
ATOM 7473 C CA . TRP A 1 973 ? 11.337 -8.780 15.592 1.00 82.00 973 TRP A CA 1
ATOM 7474 C C . TRP A 1 973 ? 11.217 -8.842 14.067 1.00 82.00 973 TRP A C 1
ATOM 7476 O O . TRP A 1 973 ? 11.856 -8.061 13.362 1.00 82.00 973 TRP A O 1
ATOM 7486 N N . MET A 1 974 ? 10.359 -9.726 13.546 1.00 76.94 974 MET A N 1
ATOM 7487 C CA . MET A 1 974 ? 10.192 -9.871 12.092 1.00 76.94 974 MET A CA 1
ATOM 7488 C C . MET A 1 974 ? 9.599 -8.628 11.422 1.00 76.94 974 MET A C 1
ATOM 7490 O O . MET A 1 974 ? 9.877 -8.369 10.253 1.00 76.94 974 MET A O 1
ATOM 7494 N N . ARG A 1 975 ? 8.726 -7.911 12.136 1.00 79.62 975 ARG A N 1
ATOM 7495 C CA . ARG A 1 975 ? 8.035 -6.716 11.653 1.00 79.62 975 ARG A CA 1
ATOM 7496 C C . ARG A 1 975 ? 7.692 -5.776 12.808 1.00 79.62 975 ARG A C 1
ATOM 7498 O O . ARG A 1 975 ? 7.588 -6.215 13.956 1.00 79.62 975 ARG A O 1
ATOM 7505 N N . ALA A 1 976 ? 7.533 -4.495 12.491 1.00 83.31 976 ALA A N 1
ATOM 7506 C CA . ALA A 1 976 ? 6.887 -3.536 13.366 1.00 83.31 976 ALA A CA 1
ATOM 7507 C C . ALA A 1 976 ? 5.382 -3.804 13.345 1.00 83.31 976 ALA A C 1
ATOM 7509 O O . ALA A 1 976 ? 4.736 -3.725 12.297 1.00 83.31 976 ALA A O 1
ATOM 7510 N N . GLU A 1 977 ? 4.847 -4.188 14.495 1.00 85.50 977 GLU A N 1
ATOM 7511 C CA . GLU A 1 977 ? 3.471 -4.630 14.661 1.00 85.50 977 GLU A CA 1
ATOM 7512 C C . GLU A 1 977 ? 2.901 -4.065 15.953 1.00 85.50 977 GLU A C 1
ATOM 7514 O O . GLU A 1 977 ? 3.603 -3.952 16.958 1.00 85.50 977 GLU A O 1
ATOM 7519 N N . ALA A 1 978 ? 1.618 -3.718 15.907 1.00 89.12 978 ALA A N 1
ATOM 7520 C CA . ALA A 1 978 ? 0.830 -3.395 17.079 1.00 89.12 978 ALA A CA 1
ATOM 7521 C C . ALA A 1 978 ? -0.142 -4.550 17.345 1.00 89.12 978 ALA A C 1
ATOM 7523 O O . ALA A 1 978 ? -0.884 -4.957 16.455 1.00 89.12 978 ALA A O 1
ATOM 7524 N N . VAL A 1 979 ? -0.153 -5.064 18.573 1.00 88.81 979 VAL A N 1
ATOM 7525 C CA . VAL A 1 979 ? -1.177 -5.989 19.070 1.00 88.81 979 VAL A CA 1
ATOM 7526 C C . VAL A 1 979 ? -1.916 -5.288 20.198 1.00 88.81 979 VAL A C 1
ATOM 7528 O O . VAL A 1 979 ? -1.300 -4.864 21.171 1.00 88.81 979 VAL A O 1
ATOM 7531 N N . VAL A 1 980 ? -3.233 -5.145 20.075 1.00 87.56 980 VAL A N 1
ATOM 7532 C CA . VAL A 1 980 ? -4.042 -4.445 21.080 1.00 87.56 980 VAL A CA 1
ATOM 7533 C C . VAL A 1 980 ? -4.745 -5.455 21.9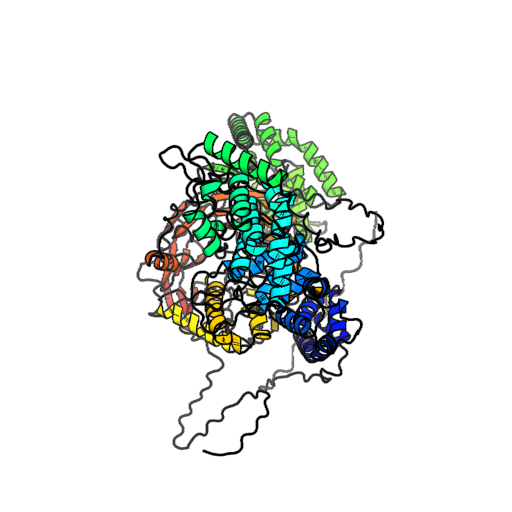79 1.00 87.56 980 VAL A C 1
ATOM 7535 O O . VAL A 1 980 ? -5.414 -6.364 21.486 1.00 87.56 980 VAL A O 1
ATOM 7538 N N . ALA A 1 981 ? -4.619 -5.277 23.293 1.00 85.19 981 ALA A N 1
ATOM 7539 C CA . ALA A 1 981 ? -5.272 -6.102 24.304 1.00 85.19 981 ALA A CA 1
ATOM 7540 C C . ALA A 1 981 ? -5.790 -5.232 25.452 1.00 85.19 981 ALA A C 1
ATOM 7542 O O . ALA A 1 981 ? -5.013 -4.583 26.153 1.00 85.19 981 ALA A O 1
ATOM 7543 N N . GLY A 1 982 ? -7.111 -5.208 25.642 1.00 82.12 982 GLY A N 1
ATOM 7544 C CA . GLY A 1 982 ? -7.740 -4.268 26.572 1.00 82.12 982 GLY A CA 1
ATOM 7545 C C . GLY A 1 982 ? -7.397 -2.821 26.201 1.00 82.12 982 GLY A C 1
ATOM 7546 O O . GLY A 1 982 ? -7.496 -2.454 25.034 1.00 82.12 982 GLY A O 1
ATOM 7547 N N . ASN A 1 983 ? -6.949 -2.029 27.181 1.00 87.62 983 ASN A N 1
ATOM 7548 C CA . ASN A 1 983 ? -6.521 -0.637 26.986 1.00 87.62 983 ASN A CA 1
ATOM 7549 C C . ASN A 1 983 ? -5.018 -0.485 26.679 1.00 87.62 983 ASN A C 1
ATOM 7551 O O . ASN A 1 983 ? -4.426 0.555 26.959 1.00 87.62 983 ASN A O 1
ATOM 7555 N N . ARG A 1 984 ? -4.359 -1.537 26.180 1.00 91.88 984 ARG A N 1
ATOM 7556 C CA . ARG A 1 984 ? -2.904 -1.566 25.986 1.00 91.88 984 ARG A CA 1
ATOM 7557 C C . ARG A 1 984 ? -2.535 -1.936 24.555 1.00 91.88 984 ARG A C 1
ATOM 7559 O O . ARG A 1 984 ? -3.143 -2.821 23.951 1.00 91.88 984 ARG A O 1
ATOM 7566 N N . VAL A 1 985 ? -1.491 -1.293 24.043 1.00 92.88 985 VAL A N 1
ATOM 7567 C CA . VAL A 1 985 ? -0.887 -1.543 22.732 1.00 92.88 985 VAL A CA 1
ATOM 7568 C C . VAL A 1 985 ? 0.496 -2.144 22.928 1.00 92.88 985 VAL A C 1
ATOM 7570 O O . VAL A 1 985 ? 1.403 -1.495 23.440 1.00 92.88 985 VAL A O 1
ATOM 7573 N N . LEU A 1 986 ? 0.674 -3.376 22.472 1.00 92.88 986 LEU A N 1
ATOM 7574 C CA . LEU A 1 986 ? 1.955 -4.063 22.415 1.00 92.88 986 LEU A CA 1
ATOM 7575 C C . LEU A 1 986 ? 2.612 -3.778 21.063 1.00 92.88 986 LEU A C 1
ATOM 7577 O O . LEU A 1 986 ? 2.192 -4.317 20.041 1.00 92.88 986 LEU A O 1
ATOM 7581 N N . ALA A 1 987 ? 3.628 -2.923 21.064 1.00 91.38 987 ALA A N 1
ATOM 7582 C CA . ALA A 1 987 ? 4.349 -2.463 19.886 1.00 91.38 987 ALA A CA 1
ATOM 7583 C C . ALA A 1 987 ? 5.718 -3.156 19.771 1.00 91.38 987 ALA A C 1
ATOM 7585 O O . ALA A 1 987 ? 6.606 -2.956 20.609 1.00 91.38 987 ALA A O 1
ATOM 7586 N N . THR A 1 988 ? 5.910 -3.972 18.732 1.00 89.50 988 THR A N 1
ATOM 7587 C CA . THR A 1 988 ? 7.216 -4.564 18.404 1.00 89.50 988 THR A CA 1
ATOM 7588 C C . THR A 1 988 ? 8.033 -3.583 17.575 1.00 89.50 988 THR A C 1
ATOM 7590 O O . THR A 1 988 ? 7.570 -3.101 16.548 1.00 89.50 988 THR A O 1
ATOM 7593 N N . SER A 1 989 ? 9.270 -3.297 17.977 1.00 84.62 989 SER A N 1
ATOM 7594 C CA . SER A 1 989 ? 10.146 -2.388 17.229 1.00 84.62 989 SER A CA 1
ATOM 7595 C C . SER A 1 989 ? 11.402 -3.125 16.747 1.00 84.62 989 SER A C 1
ATOM 7597 O O . SER A 1 989 ? 12.296 -3.437 17.541 1.00 84.62 989 SER A O 1
ATOM 7599 N N . PRO A 1 990 ? 11.509 -3.423 15.434 1.00 78.69 990 PRO A N 1
ATOM 7600 C CA . PRO A 1 990 ? 12.723 -3.988 14.845 1.00 78.69 990 PRO A CA 1
ATOM 7601 C C . PRO A 1 990 ? 13.938 -3.050 14.912 1.00 78.69 990 PRO A C 1
ATOM 7603 O O . PRO A 1 990 ? 15.054 -3.495 14.666 1.00 78.69 990 PRO A O 1
ATOM 7606 N N . ALA A 1 991 ? 13.738 -1.753 15.184 1.00 72.56 991 ALA A N 1
ATOM 7607 C CA . ALA A 1 991 ? 14.812 -0.760 15.229 1.00 72.56 991 ALA A CA 1
ATOM 7608 C C . ALA A 1 991 ? 15.605 -0.780 16.546 1.00 72.56 991 ALA A C 1
ATOM 7610 O O . ALA A 1 991 ? 16.825 -0.629 16.522 1.00 72.56 991 ALA A O 1
ATOM 7611 N N . ASP A 1 992 ? 14.924 -0.966 17.679 1.00 77.75 992 ASP A N 1
ATOM 7612 C CA . ASP A 1 992 ? 15.532 -0.973 19.019 1.00 77.75 992 ASP A CA 1
ATOM 7613 C C . ASP A 1 992 ? 15.482 -2.350 19.710 1.00 77.75 992 ASP A C 1
ATOM 7615 O O . ASP A 1 992 ? 15.952 -2.486 20.840 1.00 77.75 992 ASP A O 1
ATOM 7619 N N . GLU A 1 993 ? 14.944 -3.369 19.027 1.00 81.00 993 GLU A N 1
ATOM 7620 C CA . GLU A 1 993 ? 14.864 -4.764 19.484 1.00 81.00 993 GLU A CA 1
ATOM 7621 C C . GLU A 1 993 ? 14.124 -4.909 20.832 1.00 81.00 993 GLU A C 1
ATOM 7623 O O . GLU A 1 993 ? 14.499 -5.704 21.704 1.00 81.00 993 GLU A O 1
ATOM 7628 N N . ARG A 1 994 ? 13.046 -4.137 21.026 1.00 87.62 994 ARG A N 1
ATOM 7629 C CA . ARG A 1 994 ? 12.218 -4.160 22.244 1.00 87.62 994 ARG A CA 1
ATOM 7630 C C . ARG A 1 994 ? 10.735 -4.326 21.940 1.00 87.62 994 ARG A C 1
ATOM 7632 O O . ARG A 1 994 ? 10.270 -4.047 20.836 1.00 87.62 994 ARG A O 1
ATOM 7639 N N . LEU A 1 995 ? 10.016 -4.839 22.934 1.00 91.50 995 LEU A N 1
ATOM 7640 C CA . LEU A 1 995 ? 8.559 -4.817 22.995 1.00 91.50 995 LEU A CA 1
ATOM 7641 C C . LEU A 1 995 ? 8.148 -3.692 23.940 1.00 91.50 995 LEU A C 1
ATOM 7643 O O . LEU A 1 995 ? 8.569 -3.675 25.100 1.00 91.50 995 LEU A O 1
ATOM 7647 N N . HIS A 1 996 ? 7.339 -2.770 23.437 1.00 92.25 996 HIS A N 1
ATOM 7648 C CA . HIS A 1 996 ? 6.821 -1.634 24.189 1.00 92.25 996 HIS A CA 1
ATOM 7649 C C . HIS A 1 996 ? 5.342 -1.854 24.469 1.00 92.25 996 HIS A C 1
ATOM 7651 O O . HIS A 1 996 ? 4.609 -2.279 23.583 1.00 92.25 996 HIS A O 1
ATOM 7657 N N . CYS A 1 997 ? 4.905 -1.570 25.688 1.00 94.31 997 CYS A N 1
ATOM 7658 C CA . CYS A 1 997 ? 3.496 -1.490 26.031 1.00 94.31 997 CYS A CA 1
ATOM 7659 C C . CYS A 1 997 ? 3.125 -0.024 26.178 1.00 94.31 997 CYS A C 1
ATOM 7661 O O . CYS A 1 997 ? 3.680 0.670 27.031 1.00 94.31 997 CYS A O 1
ATOM 7663 N N . LEU A 1 998 ? 2.192 0.427 25.353 1.00 93.25 998 LEU A N 1
ATOM 7664 C CA . LEU A 1 998 ? 1.661 1.781 25.364 1.00 93.25 998 LEU A CA 1
ATOM 7665 C C . LEU A 1 998 ? 0.213 1.752 25.851 1.00 93.25 998 LEU A C 1
ATOM 7667 O O . LEU A 1 998 ? -0.486 0.753 25.672 1.00 93.25 998 LEU A O 1
ATOM 7671 N N . ASP A 1 999 ? -0.238 2.842 26.445 1.00 92.06 999 ASP A N 1
ATOM 7672 C CA . ASP A 1 999 ? -1.654 3.077 26.699 1.00 92.06 999 ASP A CA 1
ATOM 7673 C C . ASP A 1 999 ? -2.398 3.337 25.376 1.00 92.06 999 ASP A C 1
ATOM 7675 O O . ASP A 1 999 ? -1.913 4.076 24.516 1.00 92.06 999 ASP A O 1
ATOM 7679 N N . LEU A 1 1000 ? -3.557 2.700 25.185 1.00 90.62 1000 LEU A N 1
ATOM 7680 C CA . LEU A 1 1000 ? -4.318 2.775 23.931 1.00 90.62 1000 LEU A CA 1
ATOM 7681 C C . LEU A 1 1000 ? -4.885 4.175 23.666 1.00 90.62 1000 LEU A C 1
ATOM 7683 O O . LEU A 1 1000 ? -4.941 4.596 22.510 1.00 90.62 1000 LEU A O 1
ATOM 7687 N N . GLU A 1 1001 ? -5.273 4.900 24.713 1.00 87.00 1001 GLU A N 1
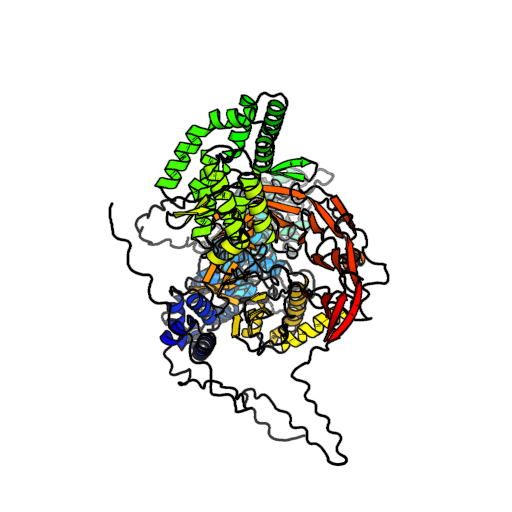ATOM 7688 C CA . GLU A 1 1001 ? -5.920 6.210 24.594 1.00 87.00 1001 GLU A CA 1
ATOM 7689 C C . GLU A 1 1001 ? -4.913 7.342 24.407 1.00 87.00 1001 GLU A C 1
ATOM 7691 O O . GLU A 1 1001 ? -5.159 8.284 23.657 1.00 87.00 1001 GLU A O 1
ATOM 7696 N N . THR A 1 1002 ? -3.766 7.256 25.077 1.00 86.12 1002 THR A N 1
ATOM 7697 C CA . THR A 1 1002 ? -2.804 8.364 25.169 1.00 86.12 1002 THR A CA 1
ATOM 7698 C C . THR A 1 1002 ? -1.488 8.111 24.438 1.00 86.12 1002 THR A C 1
ATOM 7700 O O . THR A 1 1002 ? -0.753 9.062 24.160 1.00 86.12 1002 THR A O 1
ATOM 7703 N N . GLY A 1 1003 ? -1.159 6.848 24.151 1.00 89.12 1003 GLY A N 1
ATOM 7704 C CA . GLY A 1 1003 ? 0.145 6.439 23.633 1.00 89.12 1003 GLY A CA 1
ATOM 7705 C C . GLY A 1 1003 ? 1.267 6.486 24.679 1.00 89.12 1003 GLY A C 1
ATOM 7706 O O . GLY A 1 1003 ? 2.441 6.352 24.329 1.00 89.12 1003 GLY A O 1
ATOM 7707 N N . GLU A 1 1004 ? 0.957 6.699 25.961 1.00 89.69 1004 GLU A N 1
ATOM 7708 C CA . GLU A 1 1004 ? 1.981 6.780 27.003 1.00 89.69 1004 GLU A CA 1
ATOM 7709 C C . GLU A 1 1004 ? 2.661 5.425 27.245 1.00 89.69 1004 GLU A C 1
ATOM 7711 O O . GLU A 1 1004 ? 1.986 4.395 27.300 1.00 89.69 1004 GLU A O 1
ATOM 7716 N N . PRO A 1 1005 ? 3.999 5.387 27.389 1.00 90.44 1005 PRO A N 1
ATOM 7717 C CA . PRO A 1 1005 ? 4.708 4.143 27.647 1.00 90.44 1005 PRO A CA 1
ATOM 7718 C C . PRO A 1 1005 ? 4.422 3.654 29.070 1.00 90.44 1005 PRO A C 1
ATOM 7720 O O . PRO A 1 1005 ? 4.791 4.303 30.045 1.00 90.44 1005 PRO A O 1
ATOM 7723 N N . LEU A 1 1006 ? 3.818 2.473 29.183 1.00 93.19 1006 LEU A N 1
ATOM 7724 C CA . LEU A 1 1006 ? 3.531 1.817 30.459 1.00 93.19 1006 LEU A CA 1
ATOM 7725 C C . LEU A 1 1006 ? 4.727 0.981 30.923 1.00 93.19 1006 LEU A C 1
ATOM 7727 O O . LEU A 1 1006 ? 5.175 1.083 32.061 1.00 93.19 1006 LEU A O 1
ATOM 7731 N N . TRP A 1 1007 ? 5.275 0.164 30.023 1.00 94.19 1007 TRP A N 1
ATOM 7732 C CA . TRP A 1 1007 ? 6.479 -0.627 30.269 1.00 94.19 1007 TRP A CA 1
ATOM 7733 C C . TRP A 1 1007 ? 7.166 -1.002 28.955 1.00 94.19 1007 TRP A C 1
ATOM 7735 O O . TRP A 1 1007 ? 6.598 -0.895 27.868 1.00 94.19 1007 TRP A O 1
ATOM 7745 N N . ARG A 1 1008 ? 8.416 -1.465 29.044 1.00 92.50 1008 ARG A N 1
ATOM 7746 C CA . ARG A 1 1008 ? 9.160 -2.021 27.905 1.00 92.50 1008 ARG A CA 1
ATOM 7747 C C . ARG A 1 1008 ? 10.012 -3.202 28.340 1.00 92.50 1008 ARG A C 1
ATOM 7749 O O . ARG A 1 1008 ? 10.594 -3.177 29.423 1.00 92.50 1008 ARG A O 1
ATOM 7756 N N . THR A 1 1009 ? 10.138 -4.207 27.479 1.00 91.50 1009 THR A N 1
ATOM 7757 C CA . THR A 1 1009 ? 10.958 -5.398 27.739 1.00 91.50 1009 THR A CA 1
ATOM 7758 C C . THR A 1 1009 ? 11.858 -5.709 26.534 1.00 91.50 1009 THR A C 1
ATOM 7760 O O . THR A 1 1009 ? 11.478 -5.426 25.393 1.00 91.50 1009 THR A O 1
ATOM 7763 N N . PRO A 1 1010 ? 13.073 -6.257 26.735 1.00 88.06 1010 PRO A N 1
ATOM 7764 C CA . PRO A 1 1010 ? 13.923 -6.701 25.629 1.00 88.06 1010 PRO A CA 1
ATOM 7765 C C . PRO A 1 1010 ? 13.229 -7.756 24.756 1.00 88.06 1010 PRO A C 1
ATOM 7767 O O . PRO A 1 1010 ? 12.426 -8.534 25.265 1.00 88.06 1010 PRO A O 1
ATOM 7770 N N . CYS A 1 1011 ? 13.598 -7.850 23.474 1.00 84.12 1011 CYS A N 1
ATOM 7771 C CA . CYS A 1 1011 ? 13.063 -8.843 22.530 1.00 84.12 1011 CYS A CA 1
ATOM 7772 C C . CYS A 1 1011 ? 13.120 -10.293 23.057 1.00 84.12 1011 CYS A C 1
ATOM 7774 O O . CYS A 1 1011 ? 12.228 -11.090 22.778 1.00 84.12 1011 CYS A O 1
ATOM 7776 N N . ARG A 1 1012 ? 14.157 -10.648 23.838 1.00 83.31 1012 ARG A N 1
ATOM 7777 C CA . ARG A 1 1012 ? 14.378 -12.008 24.386 1.00 83.31 1012 ARG A CA 1
ATOM 7778 C C . ARG A 1 1012 ? 14.335 -13.111 23.305 1.00 83.31 1012 ARG A C 1
ATOM 7780 O O . ARG A 1 1012 ? 13.962 -14.246 23.592 1.00 83.31 1012 ARG A O 1
ATOM 7787 N N . GLY A 1 1013 ? 14.729 -12.784 22.069 1.00 80.12 1013 GLY A N 1
ATOM 7788 C CA . GLY A 1 1013 ? 14.686 -13.703 20.924 1.00 80.12 1013 GLY A CA 1
ATOM 7789 C C . GLY A 1 1013 ? 13.276 -13.968 20.380 1.00 80.12 1013 GLY A C 1
ATOM 7790 O O . GLY A 1 1013 ? 13.053 -14.996 19.740 1.00 80.12 1013 GLY A O 1
ATOM 7791 N N . GLY A 1 1014 ? 12.317 -13.084 20.670 1.00 86.19 1014 GLY A N 1
ATOM 7792 C CA . GLY A 1 1014 ? 10.975 -13.107 20.101 1.00 86.19 1014 GLY A CA 1
ATOM 7793 C C . GLY A 1 1014 ? 10.972 -12.764 18.610 1.00 86.19 1014 GLY A C 1
ATOM 7794 O O . GLY A 1 1014 ? 11.619 -11.825 18.161 1.00 86.19 1014 GLY A O 1
ATOM 7795 N N . LEU A 1 1015 ? 10.215 -13.534 17.832 1.00 84.12 1015 LEU A N 1
ATOM 7796 C CA . LEU A 1 1015 ? 9.993 -13.299 16.405 1.00 84.12 1015 LEU A CA 1
ATOM 7797 C C . LEU A 1 1015 ? 8.703 -12.509 16.162 1.00 84.12 1015 LEU A C 1
ATOM 7799 O O . LEU A 1 1015 ? 8.672 -11.645 15.285 1.00 84.12 1015 LEU A O 1
ATOM 7803 N N . LEU A 1 1016 ? 7.646 -12.806 16.931 1.00 87.06 1016 LEU A N 1
ATOM 7804 C CA . LEU A 1 1016 ? 6.358 -12.103 16.905 1.00 87.06 1016 LEU A CA 1
ATOM 7805 C C . LEU A 1 1016 ? 5.595 -12.224 18.234 1.00 87.06 1016 LEU A C 1
ATOM 7807 O O . LEU A 1 1016 ? 5.805 -13.172 18.999 1.00 87.06 1016 LEU A O 1
ATOM 7811 N N . VAL A 1 1017 ? 4.652 -11.309 18.456 1.00 89.19 1017 VAL A N 1
ATOM 7812 C CA . VAL A 1 1017 ? 3.629 -11.413 19.508 1.00 89.19 1017 VAL A CA 1
ATOM 7813 C C . VAL A 1 1017 ? 2.449 -12.208 18.951 1.00 89.19 1017 VAL A C 1
ATOM 7815 O O . VAL A 1 1017 ? 1.737 -11.738 18.071 1.00 89.19 1017 VAL A O 1
ATOM 7818 N N . ALA A 1 1018 ? 2.287 -13.453 19.399 1.00 85.75 1018 ALA A N 1
ATOM 7819 C CA . ALA A 1 1018 ? 1.350 -14.411 18.813 1.00 85.75 1018 ALA A CA 1
ATOM 7820 C C . ALA A 1 1018 ? -0.107 -14.139 19.170 1.00 85.75 1018 ALA A C 1
ATOM 7822 O O . ALA A 1 1018 ? -0.994 -14.309 18.337 1.00 85.75 1018 ALA A O 1
ATOM 7823 N N . THR A 1 1019 ? -0.355 -13.783 20.424 1.00 85.19 1019 THR A N 1
ATOM 7824 C CA . THR A 1 1019 ? -1.681 -13.432 20.922 1.00 85.19 1019 THR A CA 1
ATOM 7825 C C . THR A 1 1019 ? -1.542 -12.758 22.282 1.00 85.19 1019 THR A C 1
ATOM 7827 O O . THR A 1 1019 ? -0.567 -12.995 23.001 1.00 85.19 1019 THR A O 1
ATOM 7830 N N . ALA A 1 1020 ? -2.525 -11.942 22.638 1.00 86.25 1020 ALA A N 1
ATOM 7831 C CA . ALA A 1 1020 ? -2.687 -11.397 23.972 1.00 86.25 1020 ALA A CA 1
ATOM 7832 C C . ALA A 1 1020 ? -4.120 -11.704 24.434 1.00 86.25 1020 ALA A C 1
ATOM 7834 O O . ALA A 1 1020 ? -5.086 -11.193 23.870 1.00 86.25 1020 ALA A O 1
ATOM 7835 N N . LEU A 1 1021 ? -4.250 -12.609 25.405 1.00 79.75 1021 LEU A N 1
ATOM 7836 C CA . LEU A 1 1021 ? -5.523 -13.134 25.904 1.00 79.75 1021 LEU A CA 1
ATOM 7837 C C . LEU A 1 1021 ? -5.598 -12.933 27.414 1.00 79.75 1021 LEU A C 1
ATOM 7839 O O . LEU A 1 1021 ? -4.818 -13.520 28.167 1.00 79.75 1021 LEU A O 1
ATOM 7843 N N . GLY A 1 1022 ? -6.554 -12.115 27.857 1.00 79.81 1022 GLY A N 1
ATOM 7844 C CA . GLY A 1 1022 ? -6.612 -11.674 29.250 1.00 79.81 1022 GLY A CA 1
ATOM 7845 C C . GLY A 1 1022 ? -5.312 -10.966 29.641 1.00 79.81 1022 GLY A C 1
ATOM 7846 O O . GLY A 1 1022 ? -4.845 -10.095 28.916 1.00 79.81 1022 GLY A O 1
ATOM 7847 N N . ASP A 1 1023 ? -4.701 -11.387 30.749 1.00 85.88 1023 ASP A N 1
ATOM 7848 C CA . ASP A 1 1023 ? -3.413 -10.868 31.240 1.00 85.88 1023 ASP A CA 1
ATOM 7849 C C . ASP A 1 1023 ? -2.182 -11.617 30.666 1.00 85.88 1023 ASP A C 1
ATOM 7851 O O . ASP A 1 1023 ? -1.051 -11.469 31.122 1.00 85.88 1023 ASP A O 1
ATOM 7855 N N . ARG A 1 1024 ? -2.357 -12.485 29.662 1.00 88.25 1024 ARG A N 1
ATOM 7856 C CA . ARG A 1 1024 ? -1.261 -13.295 29.105 1.00 88.25 1024 ARG A CA 1
ATOM 7857 C C . ARG A 1 1024 ? -0.898 -12.841 27.698 1.00 88.25 1024 ARG A C 1
ATOM 7859 O O . ARG A 1 1024 ? -1.726 -12.891 26.792 1.00 88.25 1024 ARG A O 1
ATOM 7866 N N . VAL A 1 1025 ? 0.366 -12.482 27.499 1.00 91.69 1025 VAL A N 1
ATOM 7867 C CA . VAL A 1 1025 ? 0.954 -12.117 26.205 1.00 91.69 1025 VAL A CA 1
ATOM 7868 C C . VAL A 1 1025 ? 1.881 -13.234 25.742 1.00 91.69 1025 VAL A C 1
ATOM 7870 O O . VAL A 1 1025 ? 2.972 -13.411 26.282 1.00 91.69 1025 VAL A O 1
ATOM 7873 N N . LEU A 1 1026 ? 1.472 -13.995 24.731 1.00 92.19 1026 LEU A N 1
ATOM 7874 C CA . LEU A 1 1026 ? 2.282 -15.076 24.180 1.00 92.19 1026 LEU A CA 1
ATOM 7875 C C . LEU A 1 1026 ? 3.235 -14.545 23.105 1.00 92.19 1026 LEU A C 1
ATOM 7877 O O . LEU A 1 1026 ? 2.808 -13.949 22.117 1.00 92.19 1026 LEU A O 1
ATOM 7881 N N . VAL A 1 1027 ? 4.522 -14.847 23.250 1.00 91.94 1027 VAL A N 1
ATOM 7882 C CA . VAL A 1 1027 ? 5.572 -14.515 22.285 1.00 91.94 1027 VAL A CA 1
ATOM 7883 C C . VAL A 1 1027 ? 6.182 -15.800 21.731 1.00 91.94 1027 VAL A C 1
ATOM 7885 O O . VAL A 1 1027 ? 6.530 -16.723 22.475 1.00 91.94 1027 VAL A O 1
ATOM 7888 N N . VAL A 1 1028 ? 6.321 -15.864 20.406 1.00 89.81 1028 VAL A N 1
ATOM 7889 C CA . VAL A 1 1028 ? 6.949 -16.991 19.703 1.00 89.81 1028 VAL A CA 1
ATOM 7890 C C . VAL A 1 1028 ? 8.364 -16.591 19.311 1.00 89.81 1028 VAL A C 1
ATOM 7892 O O . VAL A 1 1028 ? 8.543 -15.611 18.594 1.00 89.81 1028 VAL A O 1
ATOM 7895 N N . GLY A 1 1029 ? 9.361 -17.341 19.775 1.00 87.81 1029 GLY A N 1
ATOM 7896 C CA . GLY A 1 1029 ? 10.766 -17.218 19.382 1.00 87.81 1029 GLY A CA 1
ATOM 7897 C C . GLY A 1 1029 ? 11.228 -18.381 18.498 1.00 87.81 1029 GLY A C 1
ATOM 7898 O O . GLY A 1 1029 ? 10.446 -19.263 18.150 1.00 87.81 1029 GLY A O 1
ATOM 7899 N N . GLU A 1 1030 ? 12.515 -18.407 18.145 1.00 80.44 1030 GLU A N 1
ATOM 7900 C CA . GLU A 1 1030 ? 13.075 -19.421 17.229 1.00 80.44 1030 GLU A CA 1
ATOM 7901 C C . GLU A 1 1030 ? 13.062 -20.851 17.788 1.00 80.44 1030 GLU A C 1
ATOM 7903 O O . GLU A 1 1030 ? 12.748 -21.795 17.069 1.00 80.44 1030 GLU A O 1
ATOM 7908 N N . SER A 1 1031 ? 13.414 -21.015 19.063 1.00 81.06 1031 SER A N 1
ATOM 7909 C CA . SER A 1 1031 ? 13.579 -22.318 19.731 1.00 81.06 1031 SER A CA 1
ATOM 7910 C C . SER A 1 1031 ? 12.697 -22.479 20.970 1.00 81.06 1031 SER A C 1
ATOM 7912 O O . SER A 1 1031 ? 12.728 -23.512 21.643 1.00 81.06 1031 SER A O 1
ATOM 7914 N N . ARG A 1 1032 ? 11.910 -21.453 21.298 1.00 87.50 1032 ARG A N 1
ATOM 7915 C CA . ARG A 1 1032 ? 11.012 -21.442 22.449 1.00 87.50 1032 ARG A CA 1
ATOM 7916 C C . ARG A 1 1032 ? 9.833 -20.508 22.226 1.00 87.50 1032 ARG A C 1
ATOM 7918 O O . ARG A 1 1032 ? 9.934 -19.525 21.500 1.00 87.50 1032 ARG A O 1
ATOM 7925 N N . VAL A 1 1033 ? 8.755 -20.775 22.939 1.00 91.06 1033 VAL A N 1
ATOM 7926 C CA . VAL A 1 1033 ? 7.686 -19.823 23.232 1.00 91.06 1033 VAL A CA 1
ATOM 7927 C C . VAL A 1 1033 ? 7.857 -19.320 24.663 1.00 91.06 1033 VAL A C 1
ATOM 7929 O O . VAL A 1 1033 ? 8.391 -20.022 25.525 1.00 91.06 1033 VAL A O 1
ATOM 7932 N N . PHE A 1 1034 ? 7.440 -18.094 24.935 1.00 91.56 1034 PHE A N 1
ATOM 7933 C CA . PHE A 1 1034 ? 7.396 -17.566 26.293 1.00 91.56 1034 PHE A CA 1
ATOM 7934 C C . PHE A 1 1034 ? 6.177 -16.674 26.458 1.00 91.56 1034 PHE A C 1
ATOM 7936 O O . PHE A 1 1034 ? 5.658 -16.130 25.487 1.00 91.56 1034 PHE A O 1
ATOM 7943 N N . CYS A 1 1035 ? 5.706 -16.552 27.690 1.00 92.69 1035 CYS A N 1
ATOM 7944 C CA . CYS A 1 1035 ? 4.555 -15.731 28.010 1.00 92.69 1035 CYS A CA 1
ATOM 7945 C C . CYS A 1 1035 ? 4.987 -14.596 28.920 1.00 92.69 1035 CYS A C 1
ATOM 7947 O O . CYS A 1 1035 ? 5.748 -14.811 29.867 1.00 92.69 1035 CYS A O 1
ATOM 7949 N N . LEU A 1 1036 ? 4.475 -13.410 28.632 1.00 93.19 1036 LEU A N 1
ATOM 7950 C CA . LEU A 1 1036 ? 4.598 -12.237 29.470 1.00 93.19 1036 LEU A CA 1
ATOM 7951 C C . LEU A 1 1036 ? 3.251 -11.926 30.128 1.00 93.19 1036 LEU A C 1
ATOM 7953 O O . LEU A 1 1036 ? 2.203 -12.342 29.630 1.00 93.19 1036 LEU A O 1
ATOM 7957 N N . THR A 1 1037 ? 3.287 -11.234 31.253 1.00 93.25 1037 THR A N 1
ATOM 7958 C CA . THR A 1 1037 ? 2.130 -10.578 31.872 1.00 93.25 1037 THR A CA 1
ATOM 7959 C C . THR A 1 1037 ? 1.838 -9.269 31.149 1.00 93.25 1037 THR A C 1
ATOM 7961 O O . THR A 1 1037 ? 2.759 -8.545 30.759 1.00 93.25 1037 THR A O 1
ATOM 7964 N N . LEU A 1 1038 ? 0.559 -8.976 30.921 1.00 91.50 1038 LEU A N 1
ATOM 7965 C CA . LEU A 1 1038 ? 0.149 -7.770 30.207 1.00 91.50 1038 LEU A CA 1
ATOM 7966 C C . LEU A 1 1038 ? 0.394 -6.518 31.066 1.00 91.50 1038 LEU A C 1
ATOM 7968 O O . LEU A 1 1038 ? 0.707 -5.450 30.532 1.00 91.50 1038 LEU A O 1
ATOM 7972 N N . ASP A 1 1039 ? 0.304 -6.654 32.390 1.00 90.81 1039 ASP A N 1
ATOM 7973 C CA . ASP A 1 1039 ? 0.397 -5.516 33.298 1.00 90.81 1039 ASP A CA 1
ATOM 7974 C C . ASP A 1 1039 ? 1.791 -4.884 33.409 1.00 90.81 1039 ASP A C 1
ATOM 7976 O O . ASP A 1 1039 ? 1.888 -3.652 33.398 1.00 90.81 1039 ASP A O 1
ATOM 7980 N N . ASP A 1 1040 ? 2.852 -5.693 33.442 1.00 91.69 1040 ASP A N 1
ATOM 7981 C CA . ASP A 1 1040 ? 4.233 -5.256 33.712 1.00 91.69 1040 ASP A CA 1
ATOM 7982 C C . ASP A 1 1040 ? 5.292 -5.808 32.729 1.00 91.69 1040 ASP A C 1
ATOM 7984 O O . ASP A 1 1040 ? 6.476 -5.466 32.827 1.00 91.69 1040 ASP A O 1
ATOM 7988 N N . GLY A 1 1041 ? 4.901 -6.665 31.778 1.00 91.25 1041 GLY A N 1
ATOM 7989 C CA . GLY A 1 1041 ? 5.805 -7.243 30.780 1.00 91.25 1041 GLY A CA 1
ATOM 7990 C C . GLY A 1 1041 ? 6.821 -8.245 31.341 1.00 91.25 1041 GLY A C 1
ATOM 7991 O O . GLY A 1 1041 ? 7.829 -8.540 30.679 1.00 91.25 1041 GLY A O 1
ATOM 7992 N N . GLN A 1 1042 ? 6.598 -8.758 32.555 1.00 92.38 1042 GLN A N 1
ATOM 7993 C CA . GLN A 1 1042 ? 7.440 -9.778 33.179 1.00 92.38 1042 GLN A CA 1
ATOM 7994 C C . GLN A 1 1042 ? 7.094 -11.184 32.696 1.00 92.38 1042 GLN A C 1
ATOM 7996 O O . GLN A 1 1042 ? 6.074 -11.415 32.060 1.00 92.38 1042 GLN A O 1
ATOM 8001 N N . SER A 1 1043 ? 7.981 -12.154 32.945 1.00 91.31 1043 SER A N 1
ATOM 8002 C CA . SER A 1 1043 ? 7.739 -13.538 32.519 1.00 91.31 1043 SER A CA 1
ATOM 8003 C C . SER A 1 1043 ? 6.622 -14.163 33.353 1.00 91.31 1043 SER A C 1
ATOM 8005 O O . SER A 1 1043 ? 6.785 -14.372 34.551 1.00 91.31 1043 SER A O 1
ATOM 8007 N N . ALA A 1 1044 ? 5.522 -14.534 32.700 1.00 91.00 1044 ALA A N 1
ATOM 8008 C CA . ALA A 1 1044 ? 4.409 -15.263 33.302 1.00 91.00 1044 ALA A CA 1
ATOM 8009 C C . ALA A 1 1044 ? 4.765 -16.721 33.642 1.00 91.00 1044 ALA A C 1
ATOM 8011 O O . ALA A 1 1044 ? 4.122 -17.344 34.488 1.00 91.00 1044 ALA A O 1
ATOM 8012 N N . TRP A 1 1045 ? 5.758 -17.286 32.948 1.00 91.62 1045 TRP A N 1
ATOM 8013 C CA . TRP A 1 1045 ? 6.183 -18.677 33.100 1.00 91.62 1045 TRP A CA 1
ATOM 8014 C C . TRP A 1 1045 ? 7.625 -18.782 33.619 1.00 91.62 1045 TRP A C 1
ATOM 8016 O O . TRP A 1 1045 ? 8.447 -17.908 33.323 1.00 91.62 1045 TRP A O 1
ATOM 8026 N N . PRO A 1 1046 ? 7.977 -19.883 34.314 1.00 86.94 1046 PRO A N 1
ATOM 8027 C CA . PRO A 1 1046 ? 9.366 -20.227 34.614 1.00 86.94 1046 PRO A CA 1
ATOM 8028 C C . PRO A 1 1046 ? 10.216 -20.389 33.346 1.00 86.94 1046 PRO A C 1
ATOM 8030 O O . PRO A 1 1046 ? 9.724 -20.840 32.309 1.00 86.94 1046 PRO A O 1
ATOM 8033 N N . ALA A 1 1047 ? 11.518 -20.102 33.441 1.00 80.75 1047 ALA A N 1
ATOM 8034 C CA . ALA A 1 1047 ? 12.441 -20.105 32.300 1.00 80.75 1047 ALA A CA 1
ATOM 8035 C C . ALA A 1 1047 ? 12.567 -21.462 31.576 1.00 80.75 1047 ALA A C 1
ATOM 8037 O O . ALA A 1 1047 ? 12.931 -21.481 30.399 1.00 80.75 1047 ALA A O 1
ATOM 8038 N N . GLU A 1 1048 ? 12.239 -22.569 32.244 1.00 83.38 1048 GLU A N 1
ATOM 8039 C CA . GLU A 1 1048 ? 12.268 -23.942 31.713 1.00 83.38 1048 GLU A CA 1
ATOM 8040 C C . GLU A 1 1048 ? 11.041 -24.297 30.851 1.00 83.38 1048 GLU A C 1
ATOM 8042 O O . GLU A 1 1048 ? 11.054 -25.279 30.109 1.00 83.38 1048 GLU A O 1
ATOM 8047 N N . ARG A 1 1049 ? 9.958 -23.513 30.935 1.00 88.31 1049 ARG A N 1
ATOM 8048 C CA . ARG A 1 1049 ? 8.728 -23.734 30.163 1.00 88.31 1049 ARG A CA 1
ATOM 8049 C C . ARG A 1 1049 ? 8.843 -23.164 28.749 1.00 88.31 1049 ARG A C 1
ATOM 8051 O O . ARG A 1 1049 ? 9.646 -22.270 28.472 1.00 88.31 1049 ARG A O 1
ATOM 8058 N N . GLY A 1 1050 ? 8.005 -23.675 27.848 1.00 85.12 1050 GLY A N 1
ATOM 8059 C CA . GLY A 1 1050 ? 7.924 -23.177 26.476 1.00 85.12 1050 GLY A CA 1
ATOM 8060 C C . GLY A 1 1050 ? 9.082 -23.577 25.553 1.00 85.12 1050 GLY A C 1
ATOM 8061 O O . GLY A 1 1050 ? 9.141 -23.091 24.430 1.00 85.12 1050 GLY A O 1
ATOM 8062 N N . VAL A 1 1051 ? 10.004 -24.445 25.979 1.00 88.00 1051 VAL A N 1
ATOM 8063 C CA . VAL A 1 1051 ? 11.107 -24.926 25.128 1.00 88.00 1051 VAL A CA 1
ATOM 8064 C C . VAL A 1 1051 ? 10.558 -25.832 24.021 1.00 88.00 1051 VAL A C 1
ATOM 8066 O O . VAL A 1 1051 ? 9.817 -26.776 24.299 1.00 88.00 1051 VAL A O 1
ATOM 8069 N N . LEU A 1 1052 ? 10.917 -25.550 22.765 1.00 86.19 1052 LEU A N 1
ATOM 8070 C CA . LEU A 1 1052 ? 10.576 -26.412 21.632 1.00 86.19 1052 LEU A CA 1
ATOM 8071 C C . LEU A 1 1052 ? 11.570 -27.584 21.537 1.00 86.19 1052 LEU A C 1
ATOM 8073 O O . LEU A 1 1052 ? 12.716 -27.460 21.979 1.00 86.19 1052 LEU A O 1
ATOM 8077 N N . PRO A 1 1053 ? 11.175 -28.729 20.950 1.00 81.75 1053 PRO A N 1
ATOM 8078 C CA . PRO A 1 1053 ? 12.090 -29.849 20.741 1.00 81.75 1053 PRO A CA 1
ATOM 8079 C C . PRO A 1 1053 ? 13.354 -29.442 19.976 1.00 81.75 1053 PRO A C 1
ATOM 8081 O O . PRO A 1 1053 ? 13.329 -28.569 19.109 1.00 81.75 1053 PRO A O 1
ATOM 8084 N N . LYS A 1 1054 ? 14.476 -30.113 20.254 1.00 81.06 1054 LYS A N 1
ATOM 8085 C CA . LYS A 1 1054 ? 15.759 -29.812 19.605 1.00 81.06 1054 LYS A CA 1
ATOM 8086 C C . LYS A 1 1054 ? 15.640 -29.921 18.078 1.00 81.06 1054 LYS A C 1
ATOM 8088 O O . LYS A 1 1054 ? 15.276 -30.970 17.557 1.00 81.06 1054 LYS A O 1
ATOM 8093 N N . GLY A 1 1055 ? 15.981 -28.842 17.372 1.00 74.44 1055 GLY A N 1
ATOM 8094 C CA . GLY A 1 1055 ? 15.898 -28.759 15.908 1.00 74.44 1055 GLY A CA 1
ATOM 8095 C C . GLY A 1 1055 ? 14.499 -28.456 15.354 1.00 74.44 1055 GLY A C 1
ATOM 8096 O O . GLY A 1 1055 ? 14.370 -28.243 14.146 1.00 74.44 1055 GLY A O 1
ATOM 8097 N N . ALA A 1 1056 ? 13.474 -28.397 16.213 1.00 79.00 1056 ALA A N 1
ATOM 8098 C CA . ALA A 1 1056 ? 12.157 -27.914 15.835 1.00 79.00 1056 ALA A CA 1
ATOM 8099 C C . ALA A 1 1056 ? 12.146 -26.382 15.814 1.00 79.00 1056 ALA A C 1
ATOM 8101 O O . ALA A 1 1056 ? 12.528 -25.741 16.791 1.00 79.00 1056 ALA A O 1
ATOM 8102 N N . VAL A 1 1057 ? 11.689 -25.806 14.704 1.00 77.75 1057 VAL A N 1
ATOM 8103 C CA . VAL A 1 1057 ? 11.544 -24.356 14.529 1.00 77.75 1057 VAL A CA 1
ATOM 8104 C C . VAL A 1 1057 ? 10.141 -24.013 14.020 1.00 77.75 1057 VAL A C 1
ATOM 8106 O O . VAL A 1 1057 ? 9.571 -24.799 13.250 1.00 77.75 1057 VAL A O 1
ATOM 8109 N N . PRO A 1 1058 ? 9.577 -22.854 14.411 1.00 80.75 1058 PRO A N 1
ATOM 8110 C CA . PRO A 1 1058 ? 8.306 -22.373 13.880 1.00 80.75 1058 PRO A CA 1
ATOM 8111 C C . PRO A 1 1058 ? 8.333 -22.213 12.356 1.00 80.75 1058 PRO A C 1
ATOM 8113 O O . PRO A 1 1058 ? 9.271 -21.636 11.792 1.00 80.75 1058 PRO A O 1
ATOM 8116 N N . LEU A 1 1059 ? 7.285 -22.696 11.685 1.00 73.69 1059 LEU A N 1
ATOM 8117 C CA . LEU A 1 1059 ? 7.083 -22.476 10.246 1.00 73.69 1059 LEU A CA 1
ATOM 8118 C C . LEU A 1 1059 ? 6.136 -21.309 9.953 1.00 73.69 1059 LEU A C 1
ATOM 8120 O O . LEU A 1 1059 ? 6.397 -20.529 9.040 1.00 73.69 1059 LEU A O 1
ATOM 8124 N N . HIS A 1 1060 ? 5.046 -21.195 10.717 1.00 70.56 1060 HIS A N 1
ATOM 8125 C CA . HIS A 1 1060 ? 3.982 -20.201 10.525 1.00 70.56 1060 HIS A CA 1
ATOM 8126 C C . HIS A 1 1060 ? 3.468 -19.676 11.864 1.00 70.56 1060 HIS A C 1
ATOM 8128 O O . HIS A 1 1060 ? 3.770 -20.235 12.923 1.00 70.56 1060 HIS A O 1
ATOM 8134 N N . ARG A 1 1061 ? 2.692 -18.586 11.805 1.00 77.94 1061 ARG A N 1
ATOM 8135 C CA . ARG A 1 1061 ? 1.878 -18.147 12.939 1.00 77.94 1061 ARG A CA 1
ATOM 8136 C C . ARG A 1 1061 ? 0.969 -19.302 13.362 1.00 77.94 1061 ARG A C 1
ATOM 8138 O O . ARG A 1 1061 ? 0.369 -19.962 12.519 1.00 77.94 1061 ARG A O 1
ATOM 8145 N N . GLY A 1 1062 ? 0.932 -19.573 14.659 1.00 77.00 1062 GLY A N 1
ATOM 8146 C CA . GLY A 1 1062 ? 0.021 -20.543 15.252 1.00 77.00 1062 GLY A CA 1
ATOM 8147 C C . GLY A 1 1062 ? -1.358 -19.956 15.555 1.00 77.00 1062 GLY A C 1
ATOM 8148 O O . GLY A 1 1062 ? -1.594 -18.761 15.370 1.00 77.00 1062 GLY A O 1
ATOM 8149 N N . TRP A 1 1063 ? -2.251 -20.800 16.068 1.00 79.31 1063 TRP A N 1
ATOM 8150 C CA . TRP A 1 1063 ? -3.658 -20.467 16.322 1.00 79.31 1063 TRP A CA 1
ATOM 8151 C C . TRP A 1 1063 ? -4.053 -20.730 17.767 1.00 79.31 1063 TRP A C 1
ATOM 8153 O O . TRP A 1 1063 ? -3.558 -21.671 18.387 1.00 79.31 1063 TRP A O 1
ATOM 8163 N N . VAL A 1 1064 ? -4.990 -19.942 18.288 1.00 80.31 1064 VAL A N 1
ATOM 8164 C CA . VAL A 1 1064 ? -5.584 -20.192 19.602 1.00 80.31 1064 VAL A CA 1
ATOM 8165 C C . VAL A 1 1064 ? -6.764 -21.146 19.437 1.00 80.31 1064 VAL A C 1
ATOM 8167 O O . VAL A 1 1064 ? -7.700 -20.880 18.682 1.00 80.31 1064 VAL A O 1
ATOM 8170 N N . TYR A 1 1065 ? -6.729 -22.255 20.171 1.00 75.19 1065 TYR A N 1
ATOM 8171 C CA . TYR A 1 1065 ? -7.794 -23.248 20.226 1.00 75.19 1065 TYR A CA 1
ATOM 8172 C C . TYR A 1 1065 ? -8.153 -23.551 21.684 1.00 75.19 1065 TYR A C 1
ATOM 8174 O O . TYR A 1 1065 ? -7.448 -24.292 22.385 1.00 75.19 1065 TYR A O 1
ATOM 8182 N N . GLY A 1 1066 ? -9.252 -22.955 22.157 1.00 77.06 1066 GLY A N 1
ATOM 8183 C CA . GLY A 1 1066 ? -9.643 -23.013 23.562 1.00 77.06 1066 GLY A CA 1
ATOM 8184 C C . GLY A 1 1066 ? -8.535 -22.466 24.469 1.00 77.06 1066 GLY A C 1
ATOM 8185 O O . GLY A 1 1066 ? -8.136 -21.315 24.348 1.00 77.06 1066 GLY A O 1
ATOM 8186 N N . LYS A 1 1067 ? -8.009 -23.309 25.364 1.00 83.38 1067 LYS A N 1
ATOM 8187 C CA . LYS A 1 1067 ? -6.920 -22.954 26.298 1.00 83.38 1067 LYS A CA 1
ATOM 8188 C C . LYS A 1 1067 ? -5.501 -23.158 25.748 1.00 83.38 1067 LYS A C 1
ATOM 8190 O O . LYS A 1 1067 ? -4.528 -22.940 26.469 1.00 83.38 1067 LYS A O 1
ATOM 8195 N N . ASN A 1 1068 ? -5.376 -23.642 24.514 1.00 85.44 1068 ASN A N 1
ATOM 8196 C CA . ASN A 1 1068 ? -4.097 -24.004 23.916 1.00 85.44 1068 ASN A CA 1
ATOM 8197 C C . ASN A 1 1068 ? -3.764 -23.099 22.729 1.00 85.44 1068 ASN A C 1
ATOM 8199 O O . ASN A 1 1068 ? -4.652 -22.629 22.024 1.00 85.44 1068 ASN A O 1
ATOM 8203 N N . TYR A 1 1069 ? -2.475 -22.944 22.456 1.00 87.06 1069 TYR A N 1
ATOM 8204 C CA . TYR A 1 1069 ? -1.948 -22.366 21.231 1.00 87.06 1069 TYR A CA 1
ATOM 8205 C C . TYR A 1 1069 ? -1.267 -23.452 20.396 1.00 87.06 1069 TYR A C 1
ATOM 8207 O O . TYR A 1 1069 ? -0.373 -24.148 20.876 1.00 87.06 1069 TYR A O 1
ATOM 8215 N N . LEU A 1 1070 ? -1.714 -23.629 19.155 1.00 85.62 1070 LEU A N 1
ATOM 8216 C CA . LEU A 1 1070 ? -1.210 -24.624 18.213 1.00 85.62 1070 LEU A CA 1
ATOM 8217 C C . LEU A 1 1070 ? -0.170 -23.976 17.301 1.00 85.62 1070 LEU A C 1
ATOM 8219 O O . LEU A 1 1070 ? -0.526 -23.166 16.450 1.00 85.62 1070 LEU A O 1
ATOM 8223 N N . LEU A 1 1071 ? 1.100 -24.345 17.451 1.00 85.00 1071 LEU A N 1
ATOM 8224 C CA . LEU A 1 1071 ? 2.216 -23.796 16.685 1.00 85.00 1071 LEU A CA 1
ATOM 8225 C C . LEU A 1 1071 ? 2.747 -24.829 15.671 1.00 85.00 1071 LEU A C 1
ATOM 8227 O O . LEU A 1 1071 ? 3.251 -25.872 16.092 1.00 85.00 1071 LEU A O 1
ATOM 8231 N N . PRO A 1 1072 ? 2.662 -24.574 14.353 1.00 81.19 1072 PRO A N 1
ATOM 8232 C CA . PRO A 1 1072 ? 3.188 -25.484 13.336 1.00 81.19 1072 PRO A CA 1
ATOM 8233 C C . PRO A 1 1072 ? 4.722 -25.446 13.274 1.00 81.19 1072 PRO A C 1
ATOM 8235 O O . PRO A 1 1072 ? 5.336 -24.374 13.234 1.00 81.19 1072 PRO A O 1
ATOM 8238 N N . LEU A 1 1073 ? 5.340 -26.629 13.218 1.00 78.31 1073 LEU A N 1
ATOM 8239 C CA . LEU A 1 1073 ? 6.793 -26.812 13.248 1.00 78.31 1073 LEU A CA 1
ATOM 8240 C C . LEU A 1 1073 ? 7.328 -27.461 11.966 1.00 78.31 1073 LEU A C 1
ATOM 8242 O O . LEU A 1 1073 ? 6.629 -28.213 11.284 1.00 78.31 1073 LEU A O 1
ATOM 8246 N N . ASN A 1 1074 ? 8.615 -27.245 11.680 1.00 72.31 1074 ASN A N 1
ATOM 8247 C CA . ASN A 1 1074 ? 9.330 -27.866 10.552 1.00 72.31 1074 ASN A CA 1
ATOM 8248 C C . ASN A 1 1074 ? 9.382 -29.404 10.607 1.00 72.31 1074 ASN A C 1
ATOM 8250 O O . ASN A 1 1074 ? 9.702 -30.037 9.605 1.00 72.31 1074 ASN A O 1
ATOM 8254 N N . THR A 1 1075 ? 9.053 -30.005 11.750 1.00 69.88 1075 THR A N 1
ATOM 8255 C CA . THR A 1 1075 ? 8.986 -31.456 11.966 1.00 69.88 1075 THR A CA 1
ATOM 8256 C C . THR A 1 1075 ? 7.692 -32.102 11.454 1.00 69.88 1075 THR A C 1
ATOM 8258 O O . THR A 1 1075 ? 7.474 -33.285 11.705 1.00 69.88 1075 THR A O 1
ATOM 8261 N N . ALA A 1 1076 ? 6.825 -31.355 10.755 1.00 65.06 1076 ALA A N 1
ATOM 8262 C CA . ALA A 1 1076 ? 5.491 -31.797 10.323 1.00 65.06 1076 ALA A CA 1
ATOM 8263 C C . ALA A 1 1076 ? 4.554 -32.192 11.490 1.00 65.06 1076 ALA A C 1
ATOM 8265 O O . ALA A 1 1076 ? 3.657 -33.029 11.346 1.00 65.06 1076 ALA A O 1
ATOM 8266 N N . GLN A 1 1077 ? 4.768 -31.566 12.650 1.00 75.25 1077 GLN A N 1
ATOM 8267 C CA . GLN A 1 1077 ? 3.974 -31.708 13.870 1.00 75.25 1077 GLN A CA 1
ATOM 8268 C C . GLN A 1 1077 ? 3.518 -30.330 14.364 1.00 75.25 1077 GLN A C 1
ATOM 8270 O O . GLN A 1 1077 ? 4.110 -29.305 14.010 1.00 75.25 1077 GLN A O 1
ATOM 8275 N N . PHE A 1 1078 ? 2.500 -30.312 15.224 1.00 80.69 1078 PHE A N 1
ATOM 8276 C CA . PHE A 1 1078 ? 2.110 -29.119 15.972 1.00 80.69 1078 PHE A CA 1
ATOM 8277 C C . PHE A 1 1078 ? 2.638 -29.189 17.408 1.00 80.69 1078 PHE A C 1
ATOM 8279 O O . PHE A 1 1078 ? 2.479 -30.200 18.100 1.00 80.69 1078 PHE A O 1
ATOM 8286 N N . ALA A 1 1079 ? 3.227 -28.089 17.873 1.00 85.31 1079 ALA A N 1
ATOM 8287 C CA . ALA A 1 1079 ? 3.410 -27.837 19.295 1.00 85.31 1079 ALA A CA 1
ATOM 8288 C C . ALA A 1 1079 ? 2.095 -27.306 19.873 1.00 85.31 1079 ALA A C 1
ATOM 8290 O O . ALA A 1 1079 ? 1.613 -26.248 19.476 1.00 85.31 1079 ALA A O 1
ATOM 8291 N N . VAL A 1 1080 ? 1.518 -28.042 20.817 1.00 88.19 1080 VAL A N 1
ATOM 8292 C CA . VAL A 1 1080 ? 0.353 -27.629 21.600 1.00 88.19 1080 VAL A CA 1
ATOM 8293 C C . VAL A 1 1080 ? 0.862 -26.978 22.878 1.00 88.19 1080 VAL A C 1
ATOM 8295 O O . VAL A 1 1080 ? 1.370 -27.659 23.768 1.00 88.19 1080 VAL A O 1
ATOM 8298 N N . VAL A 1 1081 ? 0.754 -25.658 22.957 1.00 89.00 1081 VAL A N 1
ATOM 8299 C CA . VAL A 1 1081 ? 1.205 -24.855 24.094 1.00 89.00 1081 VAL A CA 1
ATOM 8300 C C . VAL A 1 1081 ? 0.004 -24.544 24.976 1.00 89.00 1081 VAL A C 1
ATOM 8302 O O . VAL A 1 1081 ? -0.910 -23.848 24.547 1.00 89.00 1081 VAL A O 1
ATOM 8305 N N . ASP A 1 1082 ? -0.014 -25.045 26.205 1.00 88.62 1082 ASP A N 1
ATOM 8306 C CA . ASP A 1 1082 ? -1.035 -24.659 27.182 1.00 88.62 1082 ASP A CA 1
ATOM 8307 C C . ASP A 1 1082 ? -0.782 -23.210 27.640 1.00 88.62 1082 ASP A C 1
ATOM 8309 O O . ASP A 1 1082 ? 0.281 -22.903 28.187 1.00 88.62 1082 ASP A O 1
ATOM 8313 N N . LEU A 1 1083 ? -1.739 -22.307 27.394 1.00 86.88 1083 LEU A N 1
ATOM 8314 C CA . LEU A 1 1083 ? -1.571 -20.865 27.630 1.00 86.88 1083 LEU A CA 1
ATOM 8315 C C . LEU A 1 1083 ? -1.460 -20.507 29.120 1.00 86.88 1083 LEU A C 1
ATOM 8317 O O . LEU A 1 1083 ? -0.847 -19.499 29.471 1.00 86.88 1083 LEU A O 1
ATOM 8321 N N . ALA A 1 1084 ? -2.027 -21.323 30.009 1.00 86.19 1084 ALA A N 1
ATOM 8322 C CA . ALA A 1 1084 ? -1.986 -21.067 31.443 1.00 86.19 1084 ALA A CA 1
ATOM 8323 C C . ALA A 1 1084 ? -0.646 -21.499 32.055 1.00 86.19 1084 ALA A C 1
ATOM 8325 O O . ALA A 1 1084 ? -0.086 -20.788 32.889 1.00 86.19 1084 ALA A O 1
ATOM 8326 N N . THR A 1 1085 ? -0.127 -22.655 31.635 1.00 86.62 1085 THR A N 1
ATOM 8327 C CA . THR A 1 1085 ? 1.010 -23.332 32.286 1.00 86.62 1085 THR A CA 1
ATOM 8328 C C . THR A 1 1085 ? 2.326 -23.263 31.507 1.00 86.62 1085 THR A C 1
ATOM 8330 O O . THR A 1 1085 ? 3.385 -23.557 32.068 1.00 86.62 1085 THR A O 1
ATOM 8333 N N . GLY A 1 1086 ? 2.285 -22.930 30.213 1.00 85.75 1086 GLY A N 1
ATOM 8334 C CA . GLY A 1 1086 ? 3.454 -22.932 29.329 1.00 85.75 1086 GLY A CA 1
ATOM 8335 C C . GLY A 1 1086 ? 3.994 -24.324 29.002 1.00 85.75 1086 GLY A C 1
ATOM 8336 O O . GLY A 1 1086 ? 5.122 -24.463 28.520 1.00 85.75 1086 GLY A O 1
ATOM 8337 N N . ILE A 1 1087 ? 3.222 -25.375 29.293 1.00 87.94 1087 ILE A N 1
ATOM 8338 C CA . ILE A 1 1087 ? 3.586 -26.750 28.953 1.00 87.94 1087 ILE A CA 1
ATOM 8339 C C . ILE A 1 1087 ? 3.400 -26.941 27.452 1.00 87.94 1087 ILE A C 1
ATOM 8341 O O . ILE A 1 1087 ? 2.300 -26.779 26.928 1.00 87.94 1087 ILE A O 1
ATOM 8345 N N . VAL A 1 1088 ? 4.478 -27.336 26.776 1.00 87.12 1088 VAL A N 1
ATOM 8346 C CA . VAL A 1 1088 ? 4.458 -27.702 25.360 1.00 87.12 1088 VAL A CA 1
ATOM 8347 C C . VAL A 1 1088 ? 4.279 -29.210 25.251 1.00 87.12 1088 VAL A C 1
ATOM 8349 O O . VAL A 1 1088 ? 5.070 -29.979 25.795 1.00 87.12 1088 VAL A O 1
ATOM 8352 N N . ARG A 1 1089 ? 3.233 -29.641 24.549 1.00 86.38 1089 ARG A N 1
ATOM 8353 C CA . ARG A 1 1089 ? 2.986 -31.043 24.201 1.00 86.38 1089 ARG A CA 1
ATOM 8354 C C . ARG A 1 1089 ? 3.068 -31.193 22.691 1.00 86.38 1089 ARG A C 1
ATOM 8356 O O . ARG A 1 1089 ? 2.513 -30.377 21.962 1.00 86.38 1089 ARG A O 1
ATOM 8363 N N . MET A 1 1090 ? 3.719 -32.244 22.214 1.00 76.38 1090 MET A N 1
ATOM 8364 C CA . MET A 1 1090 ? 3.689 -32.579 20.791 1.00 76.38 1090 MET A CA 1
ATOM 8365 C C . MET A 1 1090 ? 2.424 -33.382 20.526 1.00 76.38 1090 MET A C 1
ATOM 8367 O O . MET A 1 1090 ? 2.183 -34.382 21.204 1.00 76.38 1090 MET A O 1
ATOM 8371 N N . ASN A 1 1091 ? 1.599 -32.949 19.578 1.00 66.12 1091 ASN A N 1
ATOM 8372 C CA . ASN A 1 1091 ? 0.450 -33.742 19.173 1.00 66.12 1091 ASN A CA 1
ATOM 8373 C C . ASN A 1 1091 ? 0.169 -33.581 17.676 1.00 66.12 1091 ASN A C 1
ATOM 8375 O O . ASN A 1 1091 ? 0.279 -32.487 17.130 1.00 66.12 1091 ASN A O 1
ATOM 8379 N N . ILE A 1 1092 ? -0.250 -34.690 17.062 1.00 52.69 1092 ILE A N 1
ATOM 8380 C CA . ILE A 1 1092 ? -0.709 -34.830 15.673 1.00 52.69 1092 ILE A CA 1
ATOM 8381 C C . ILE A 1 1092 ? 0.412 -34.706 14.622 1.00 52.69 1092 ILE A C 1
ATOM 8383 O O . ILE A 1 1092 ? 0.894 -33.623 14.298 1.00 52.69 1092 ILE A O 1
ATOM 8387 N N . THR A 1 1093 ? 0.777 -35.841 14.018 1.00 46.38 1093 THR A N 1
ATOM 8388 C CA . THR A 1 1093 ? 1.471 -35.880 12.723 1.00 46.38 1093 THR A CA 1
ATOM 8389 C C . THR A 1 1093 ? 0.512 -35.357 11.659 1.00 46.38 1093 THR A C 1
ATOM 8391 O O . THR A 1 1093 ? -0.592 -35.894 11.517 1.00 46.38 1093 THR A O 1
ATOM 8394 N N . ALA A 1 1094 ? 0.904 -34.341 10.891 1.00 45.25 1094 ALA A N 1
ATOM 8395 C CA . ALA A 1 1094 ? 0.145 -33.953 9.708 1.00 45.25 1094 ALA A CA 1
ATOM 8396 C C . ALA A 1 1094 ? 0.112 -35.158 8.746 1.00 45.25 1094 ALA A C 1
ATOM 8398 O O . ALA A 1 1094 ? 1.128 -35.508 8.147 1.00 45.25 1094 ALA A O 1
ATOM 8399 N N . LYS A 1 1095 ? -1.027 -35.861 8.641 1.00 37.06 1095 LYS A N 1
ATOM 8400 C CA . LYS A 1 1095 ? -1.180 -36.982 7.701 1.00 37.06 1095 LYS A CA 1
ATOM 8401 C C . LYS A 1 1095 ? -0.999 -36.447 6.281 1.00 37.06 1095 LYS A C 1
ATOM 8403 O O . LYS A 1 1095 ? -1.885 -35.786 5.750 1.00 37.06 1095 LYS A O 1
ATOM 8408 N N . ASN A 1 1096 ? 0.147 -36.740 5.676 1.00 33.78 1096 ASN A N 1
ATOM 8409 C CA . ASN A 1 1096 ? 0.427 -36.442 4.280 1.00 33.78 1096 ASN A CA 1
ATOM 8410 C C . ASN A 1 1096 ? -0.375 -37.426 3.396 1.00 33.78 1096 ASN A C 1
ATOM 8412 O O . ASN A 1 1096 ? -0.149 -38.632 3.510 1.00 33.78 1096 ASN A O 1
ATOM 8416 N N . PRO A 1 1097 ? -1.301 -36.991 2.519 1.00 30.25 1097 PRO A N 1
ATOM 8417 C CA . PRO A 1 1097 ? -2.139 -37.910 1.738 1.00 30.25 1097 PRO A CA 1
ATOM 8418 C C . PRO A 1 1097 ? -1.388 -38.754 0.693 1.00 30.25 1097 PRO A C 1
ATOM 8420 O O . PRO A 1 1097 ? -2.012 -39.578 0.030 1.00 30.25 1097 PRO A O 1
ATOM 8423 N N . LYS A 1 1098 ? -0.072 -38.565 0.508 1.00 30.75 1098 LYS A N 1
ATOM 8424 C CA . LYS A 1 1098 ? 0.707 -39.250 -0.540 1.00 30.75 1098 LYS A CA 1
ATOM 8425 C C . LYS A 1 1098 ? 1.662 -40.347 -0.063 1.00 30.75 1098 LYS A C 1
ATOM 8427 O O . LYS A 1 1098 ? 2.267 -40.994 -0.908 1.00 30.75 1098 LYS A O 1
ATOM 8432 N N . SER A 1 1099 ? 1.759 -40.642 1.233 1.00 27.97 1099 SER A N 1
ATOM 8433 C CA . SER A 1 1099 ? 2.514 -41.813 1.708 1.00 27.97 1099 SER A CA 1
ATOM 8434 C C . SER A 1 1099 ? 1.587 -43.015 1.922 1.00 27.97 1099 SER A C 1
ATOM 8436 O O . SER A 1 1099 ? 1.377 -43.462 3.047 1.00 27.97 1099 SER A O 1
ATOM 8438 N N . ARG A 1 1100 ? 1.008 -43.540 0.838 1.00 27.34 1100 ARG A N 1
ATOM 8439 C CA . ARG A 1 1100 ? 0.633 -44.961 0.776 1.00 27.34 1100 ARG A CA 1
ATOM 8440 C C . ARG A 1 1100 ? 1.805 -45.710 0.144 1.00 27.34 1100 ARG A C 1
ATOM 8442 O O . ARG A 1 1100 ? 1.742 -46.120 -1.005 1.00 27.34 1100 ARG A O 1
ATOM 8449 N N . GLU A 1 1101 ? 2.881 -45.864 0.905 1.00 26.41 1101 GLU A N 1
ATOM 8450 C CA . GLU A 1 1101 ? 3.724 -47.048 0.760 1.00 26.41 1101 GLU A CA 1
ATOM 8451 C C . GLU A 1 1101 ? 3.162 -48.077 1.737 1.00 26.41 1101 GLU A C 1
ATOM 8453 O O . GLU A 1 1101 ? 3.542 -48.151 2.902 1.00 26.41 1101 GLU A O 1
ATOM 8458 N N . THR A 1 1102 ? 2.159 -48.826 1.283 1.00 25.52 1102 THR A N 1
ATOM 8459 C CA . THR A 1 1102 ? 1.851 -50.127 1.875 1.00 25.52 1102 THR A CA 1
ATOM 8460 C C . THR A 1 1102 ? 3.028 -51.038 1.556 1.00 25.52 1102 THR A C 1
ATOM 8462 O O . THR A 1 1102 ? 3.090 -51.625 0.479 1.00 25.52 1102 THR A O 1
ATOM 8465 N N . ILE A 1 1103 ? 3.992 -51.103 2.472 1.00 26.02 1103 ILE A N 1
ATOM 8466 C CA . ILE A 1 1103 ? 4.932 -52.216 2.537 1.00 26.02 1103 ILE A CA 1
ATOM 8467 C C . ILE A 1 1103 ? 4.157 -53.352 3.196 1.00 26.02 1103 ILE A C 1
ATOM 8469 O O . ILE A 1 1103 ? 4.034 -53.411 4.417 1.00 26.02 1103 ILE A O 1
ATOM 8473 N N . ASP A 1 1104 ? 3.559 -54.197 2.364 1.00 26.08 1104 ASP A N 1
ATOM 8474 C CA . ASP A 1 1104 ? 3.036 -55.483 2.797 1.00 26.08 1104 ASP A CA 1
ATOM 8475 C C . ASP A 1 1104 ? 4.198 -56.483 2.740 1.00 26.08 1104 ASP A C 1
ATOM 8477 O O . ASP A 1 1104 ? 4.732 -56.787 1.668 1.00 26.08 1104 ASP A O 1
ATOM 8481 N N . HIS A 1 1105 ? 4.673 -56.922 3.905 1.00 28.91 1105 HIS A N 1
ATOM 8482 C CA . HIS A 1 1105 ? 5.716 -57.939 4.010 1.00 28.91 1105 HIS A CA 1
ATOM 8483 C C . HIS A 1 1105 ? 5.093 -59.327 3.806 1.00 28.91 1105 HIS A C 1
ATOM 8485 O O . HIS A 1 1105 ? 4.834 -60.052 4.762 1.00 28.91 1105 HIS A O 1
ATOM 8491 N N . GLY A 1 1106 ? 4.875 -59.702 2.544 1.00 28.45 1106 GLY A N 1
ATOM 8492 C CA . GLY A 1 1106 ? 4.626 -61.088 2.139 1.00 28.45 1106 GLY A CA 1
ATOM 8493 C C . GLY A 1 1106 ? 5.942 -61.811 1.801 1.00 28.45 1106 GLY A C 1
ATOM 8494 O O . GLY A 1 1106 ? 6.799 -61.222 1.135 1.00 28.45 1106 GLY A O 1
ATOM 8495 N N . PRO A 1 1107 ? 6.156 -63.066 2.239 1.00 30.67 1107 PRO A N 1
ATOM 8496 C CA . PRO A 1 1107 ? 7.406 -63.778 2.007 1.00 30.67 1107 PRO A CA 1
ATOM 8497 C C . PRO A 1 1107 ? 7.466 -64.324 0.571 1.00 30.67 1107 PRO A C 1
ATOM 8499 O O . PRO A 1 1107 ? 6.726 -65.233 0.211 1.00 30.67 1107 PRO A O 1
ATOM 8502 N N . GLY A 1 1108 ? 8.397 -63.796 -0.226 1.00 41.34 1108 GLY A N 1
ATOM 8503 C CA . GLY A 1 1108 ? 8.810 -64.364 -1.515 1.00 41.34 1108 GLY A CA 1
ATOM 8504 C C . GLY A 1 1108 ? 8.096 -63.785 -2.740 1.00 41.34 1108 GLY A C 1
ATOM 8505 O O . GLY A 1 1108 ? 6.944 -64.096 -3.015 1.00 41.34 1108 GLY A O 1
ATOM 8506 N N . GLY A 1 1109 ? 8.823 -62.994 -3.536 1.00 28.31 1109 GLY A N 1
ATOM 8507 C CA . GLY A 1 1109 ? 8.393 -62.581 -4.875 1.00 28.31 1109 GLY A CA 1
ATOM 8508 C C . GLY A 1 1109 ? 8.962 -61.229 -5.300 1.00 28.31 1109 GLY A C 1
ATOM 8509 O O . GLY A 1 1109 ? 8.652 -60.194 -4.726 1.00 28.31 1109 GLY A O 1
ATOM 8510 N N . THR A 1 1110 ? 9.811 -61.240 -6.323 1.00 31.14 1110 THR A N 1
ATOM 8511 C CA . THR A 1 1110 ? 10.456 -60.081 -6.959 1.00 31.14 1110 THR A CA 1
ATOM 8512 C C . THR A 1 1110 ? 9.457 -59.010 -7.421 1.00 31.14 1110 THR A C 1
ATOM 8514 O O . THR A 1 1110 ? 8.614 -59.289 -8.273 1.00 31.14 1110 THR A O 1
ATOM 8517 N N . ALA A 1 1111 ? 9.591 -57.768 -6.942 1.00 25.06 1111 ALA A N 1
ATOM 8518 C CA . ALA A 1 1111 ? 8.752 -56.645 -7.366 1.00 25.06 1111 ALA A CA 1
ATOM 8519 C C . ALA A 1 1111 ? 9.397 -55.816 -8.497 1.00 25.06 1111 ALA A C 1
ATOM 8521 O O . ALA A 1 1111 ? 10.471 -55.233 -8.336 1.00 25.06 1111 ALA A O 1
ATOM 8522 N N . ARG A 1 1112 ? 8.706 -55.722 -9.642 1.00 24.95 1112 ARG A N 1
ATOM 8523 C CA . ARG A 1 1112 ? 8.944 -54.709 -10.686 1.00 24.95 1112 ARG A CA 1
ATOM 8524 C C . ARG A 1 1112 ? 8.371 -53.361 -10.230 1.00 24.95 1112 ARG A C 1
ATOM 8526 O O . ARG A 1 1112 ? 7.186 -53.264 -9.931 1.00 24.95 1112 ARG A O 1
ATOM 8533 N N . VAL A 1 1113 ? 9.195 -52.314 -10.245 1.00 24.27 1113 VAL A N 1
ATOM 8534 C CA . VAL A 1 1113 ? 8.784 -50.921 -10.006 1.00 24.27 1113 VAL A CA 1
ATOM 8535 C C . VAL A 1 1113 ? 8.134 -50.357 -11.273 1.00 24.27 1113 VAL A C 1
ATOM 8537 O O . VAL A 1 1113 ? 8.816 -50.133 -12.272 1.00 24.27 1113 VAL A O 1
ATOM 8540 N N . ALA A 1 1114 ? 6.828 -50.090 -11.242 1.00 21.77 1114 ALA A N 1
ATOM 8541 C CA . ALA A 1 1114 ? 6.155 -49.307 -12.276 1.00 21.77 1114 ALA A CA 1
ATOM 8542 C C . ALA A 1 1114 ? 6.292 -47.806 -11.958 1.00 21.77 1114 ALA A C 1
ATOM 8544 O O . ALA A 1 1114 ? 5.629 -47.274 -11.070 1.00 21.77 1114 ALA A O 1
ATOM 8545 N N . ARG A 1 1115 ? 7.182 -47.116 -12.683 1.00 23.41 1115 ARG A N 1
ATOM 8546 C CA . ARG A 1 1115 ? 7.266 -45.647 -12.726 1.00 23.41 1115 ARG A CA 1
ATOM 8547 C C . ARG A 1 1115 ? 6.127 -45.110 -13.598 1.00 23.41 1115 ARG A C 1
ATOM 8549 O O . ARG A 1 1115 ? 6.117 -45.368 -14.796 1.00 23.41 1115 ARG A O 1
ATOM 8556 N N . ALA A 1 1116 ? 5.229 -44.304 -13.037 1.00 22.14 1116 ALA A N 1
ATOM 8557 C CA . ALA A 1 1116 ? 4.358 -43.441 -13.831 1.00 22.14 1116 ALA A CA 1
ATOM 8558 C C . ALA A 1 1116 ? 5.173 -42.228 -14.321 1.00 22.14 1116 ALA A C 1
ATOM 8560 O O . ALA A 1 1116 ? 5.482 -41.318 -13.551 1.00 22.14 1116 ALA A O 1
ATOM 8561 N N . GLN A 1 1117 ? 5.584 -42.258 -15.591 1.00 24.00 1117 GLN A N 1
ATOM 8562 C CA . GLN A 1 1117 ? 6.155 -41.117 -16.306 1.00 24.00 1117 GLN A CA 1
ATOM 8563 C C . GLN A 1 1117 ? 5.032 -40.146 -16.697 1.00 24.00 1117 GLN A C 1
ATOM 8565 O O . GLN A 1 1117 ? 4.076 -40.536 -17.361 1.00 24.00 1117 GLN A O 1
ATOM 8570 N N . TYR A 1 1118 ? 5.166 -38.873 -16.321 1.00 24.70 1118 TYR A N 1
ATOM 8571 C CA . TYR A 1 1118 ? 4.447 -37.780 -16.975 1.00 24.70 1118 TYR A CA 1
ATOM 8572 C C . TYR A 1 1118 ? 5.107 -37.524 -18.336 1.00 24.70 1118 TYR A C 1
ATOM 8574 O O . TYR A 1 1118 ? 6.296 -37.208 -18.395 1.00 24.70 1118 TYR A O 1
ATOM 8582 N N . GLY A 1 1119 ? 4.349 -37.706 -19.419 1.00 23.30 1119 GLY A N 1
ATOM 8583 C CA . GLY A 1 1119 ? 4.795 -37.448 -20.786 1.00 23.30 1119 GLY A CA 1
ATOM 8584 C C . GLY A 1 1119 ? 4.894 -35.951 -21.079 1.00 23.30 1119 GLY A C 1
ATOM 8585 O O . GLY A 1 1119 ? 3.922 -35.218 -20.917 1.00 23.30 1119 GLY A O 1
ATOM 8586 N N . GLY A 1 1120 ? 6.072 -35.509 -21.520 1.00 23.62 1120 GLY A N 1
ATOM 8587 C CA . GLY A 1 1120 ? 6.251 -34.262 -22.266 1.00 23.62 1120 GLY A CA 1
ATOM 8588 C C . GLY A 1 1120 ? 6.193 -34.527 -23.779 1.00 23.62 1120 GLY A C 1
ATOM 8589 O O . GLY A 1 1120 ? 6.387 -35.671 -24.198 1.00 23.62 1120 GLY A O 1
ATOM 8590 N N . PRO A 1 1121 ? 5.935 -33.508 -24.617 1.00 30.34 1121 PRO A N 1
ATOM 8591 C CA . PRO A 1 1121 ? 5.948 -33.664 -26.064 1.00 30.34 1121 PRO A CA 1
ATOM 8592 C C . PRO A 1 1121 ? 7.391 -33.556 -26.574 1.00 30.34 1121 PRO A C 1
ATOM 8594 O O . PRO A 1 1121 ? 8.090 -32.590 -26.277 1.00 30.34 1121 PRO A O 1
ATOM 8597 N N . GLY A 1 1122 ? 7.850 -34.537 -27.347 1.00 24.75 1122 GLY A N 1
ATOM 8598 C CA . GLY A 1 1122 ? 9.176 -34.478 -27.958 1.00 24.75 1122 GLY A CA 1
ATOM 8599 C C . GLY A 1 1122 ? 9.568 -35.781 -28.635 1.00 24.75 1122 GLY A C 1
ATOM 8600 O O . GLY A 1 1122 ? 10.178 -36.651 -28.026 1.00 24.75 1122 GLY A O 1
ATOM 8601 N N . SER A 1 1123 ? 9.218 -35.904 -29.910 1.00 26.75 1123 SER A N 1
ATOM 8602 C CA . SER A 1 1123 ? 9.727 -36.922 -30.824 1.00 26.75 1123 SER A CA 1
ATOM 8603 C C . SER A 1 1123 ? 11.225 -36.726 -31.068 1.00 26.75 1123 SER A C 1
ATOM 8605 O O . SER A 1 1123 ? 11.577 -35.820 -31.814 1.00 26.75 1123 SER A O 1
ATOM 8607 N N . TRP A 1 1124 ? 12.095 -37.572 -30.513 1.00 22.58 1124 TRP A N 1
ATOM 8608 C CA . TRP A 1 1124 ? 13.447 -37.785 -31.048 1.00 22.58 1124 TRP A CA 1
ATOM 8609 C C . TRP A 1 1124 ? 13.798 -39.273 -30.967 1.00 22.58 1124 TRP A C 1
ATOM 8611 O O . TRP A 1 1124 ? 13.887 -39.868 -29.896 1.00 22.58 1124 TRP A O 1
ATOM 8621 N N . SER A 1 1125 ? 13.932 -39.868 -32.147 1.00 25.44 1125 SER A N 1
ATOM 8622 C CA . SER A 1 1125 ? 14.421 -41.215 -32.413 1.00 25.44 1125 SER A CA 1
ATOM 8623 C C . SER A 1 1125 ? 15.912 -41.333 -32.094 1.00 25.44 1125 SER A C 1
ATOM 8625 O O . SER A 1 1125 ? 16.697 -40.532 -32.600 1.00 25.44 1125 SER A O 1
ATOM 8627 N N . CYS A 1 1126 ? 16.314 -42.379 -31.372 1.00 24.05 1126 CYS A N 1
ATOM 8628 C CA . CYS A 1 1126 ? 17.706 -42.831 -31.325 1.00 24.05 1126 CYS A CA 1
ATOM 8629 C C . CYS A 1 1126 ? 17.786 -44.279 -31.825 1.00 24.05 1126 CYS A C 1
ATOM 8631 O O . CYS A 1 1126 ? 17.179 -45.174 -31.237 1.00 24.05 1126 CYS A O 1
ATOM 8633 N N . GLY A 1 1127 ? 18.528 -44.491 -32.917 1.00 22.98 1127 GLY A N 1
ATOM 8634 C CA . GLY A 1 1127 ? 19.069 -45.801 -33.289 1.00 22.98 1127 GLY A CA 1
ATOM 8635 C C . GLY A 1 1127 ? 20.235 -46.198 -32.365 1.00 22.98 1127 GLY A C 1
ATOM 8636 O O . GLY A 1 1127 ? 20.764 -45.336 -31.659 1.00 22.98 1127 GLY A O 1
ATOM 8637 N N . PRO A 1 1128 ? 20.616 -47.488 -32.319 1.00 28.84 1128 PRO A N 1
ATOM 8638 C CA . PRO A 1 1128 ? 21.424 -48.042 -31.238 1.00 28.84 1128 PRO A CA 1
ATOM 8639 C C . PRO A 1 1128 ? 22.922 -48.036 -31.565 1.00 28.84 1128 PRO A C 1
ATOM 8641 O O . PRO A 1 1128 ? 23.307 -48.293 -32.704 1.00 28.84 1128 PRO A O 1
ATOM 8644 N N . GLY A 1 1129 ? 23.773 -47.851 -30.555 1.00 24.03 1129 GLY A N 1
ATOM 8645 C CA . GLY A 1 1129 ? 25.191 -48.187 -30.687 1.00 24.03 1129 GLY A CA 1
ATOM 8646 C C . GLY A 1 1129 ? 26.095 -47.595 -29.611 1.00 24.03 1129 GLY A C 1
ATOM 8647 O O . GLY A 1 1129 ? 26.411 -46.415 -29.692 1.00 24.03 1129 GLY A O 1
ATOM 8648 N N . SER A 1 1130 ? 26.518 -48.481 -28.697 1.00 27.27 1130 SER A N 1
ATOM 8649 C CA . SER A 1 1130 ? 27.623 -48.418 -27.713 1.00 27.27 1130 SER A CA 1
ATOM 8650 C C . SER A 1 1130 ? 27.586 -47.356 -26.619 1.00 27.27 1130 SER A C 1
ATOM 8652 O O . SER A 1 1130 ? 27.865 -46.177 -26.924 1.00 27.27 1130 SER A O 1
#